Protein 7EU9 (pdb70)

Foldseek 3Di:
DWDKDKDWFWWADDDDPVVVQVVVLVLLLLQVVLLLVVLLLLLLDACVLCPPHPCPPPQDPLLQNLLSFKFKFPPDDFDFDDLVCSQVVSCVRHVDGRDLLSVLLSLFADDPNGMGMGGNVSNVCVCVVLVNDSVLSVLSSLVVQQCDTQRRDALLSNVCLCPPPDDFQLLLLLQLLVQLLVLCVVPVDDWWLVVSLVSSCVSQVHDALQSSCVRHPVDDDDPVSSVSRVCVVVPNCGPPTDNSVVSNVVSVVCNVNSVDRSDRDCVSVQVVSCVSSNHDDSFSSSLSNQSVCLSNCSNVLSVLSVVLVVLVVVQPVVLQVLLVLLVCLLVDPLDDDPVSDDDFFACLQCLHLCVVVLVVVLVVLVVVLVVCVVPVNDPPCVVSVVVNVVVNLVSLVVVQVVSVVWWPRHDSSSSVSVVVCCVPAPSVSNNSSSNNRVSVVVSSNRHRDGRDGGQRKAKEFDDSHFHKFKQALVNLQVVCVVVVHDSDDFKIKMWTWGDSPVPDIDIDIGIIGDLQCCQFAGVALPDPPAAAAFPQGTQDVLRPQPLQDDDDPVLVVCLVVDPPVCNVVSVSCNSVVCSVVSNRYHGDDDRFWMWMWRDDPNGIIIMTMGMDMEDADLQAQKEKFWEFDQFDFIKIWIKGWQDDDDQWFQFVNIIIHTDAMDTQFDWDDDPNDTDGLAHDQAAFCLVVVVVLVVLVVVVVVLQWDFPCPVHDTDTGGVVVLVVQNDRRHHLLSNLVSLVSLLRSCVRVLQCLVVCVVVLCCQAPNPCSHLLNDAGLYNSNLVLVSNLVSVVSSLCSNPDDPVPDDADLVNSCVVPVVVVSNVSSVVSSVVSLVVVLVSSLSSSSSVQVVVCVVGNAYEYEYADDDDQADNRRDVVSNVSPNRCSVSSLVVNCSFPYRYHYDYFHLPLLLFFQPSVDPSPHHHGAFAKAKDALVPDDPVQLVQLLVLCDPDDDPPVCSVRLVVQVLLCLQLVHDSVLSPPDDSNSNSVNSVSCVVVVHRIGIGGDHVHFDFHPDDQAVPWDWDQRNNDIGTRHDSNSSSSSSSSVRPVVVSPD

Nearest PDB structures (foldseek):
  7eu9-assembly1_A  TM=1.001E+00  e=0.000E+00  Lachnospiraceae bacterium ND2006
  7d3j-assembly1_A  TM=9.964E-01  e=0.000E+00  Lachnospiraceae bacterium ND2006
  7d2l-assembly1_A  TM=9.978E-01  e=0.000E+00  Lachnospiraceae bacterium ND2006
  6w5c-assembly1_A  TM=9.594E-01  e=0.000E+00  Lachnospiraceae bacterium ND2006
  6w64-assembly1_A  TM=9.420E-01  e=4.349E-104  Lachnospiraceae bacterium ND2006

Secondary structure (DSSP, 8-state):
-EEEEEEEEEE-----S---HHHH------HHHHHHHHHHHHTT--HHHHTT----TT--HHHHHHHHH-B--TTSSSPEE-GGGHHHHHHHHHSS---HHHHHHHT-B--TTT--EE--HHHHHHHHHHT--S---HHHH--TTSSSSSS---HHHHHH----SPPPPHHHHHHHHHHHHHHHHTTTT--BHHHHHHHHHHHHT-SSHHHHHHHH--SSSPPHHHHHHHHHHHTSSTT-B--HHHHHHHHHHHGGGGSS-------HHHHHHHHHH-S--HHHHH--HHHHHHHH--HHHHHHHHHHHHHHHTS-GGGHHHHHHHHGGGGSSSS--GGG------GGGTTTTTHHHHHHHHHHHHHHHHHIIIII-SS--HHHHHHHHHHHHHHHHHHHHHHTTSSPPP-HHHHHHHHHTTTTS-HHHHHHHHHHHHHHHHHHHPBPPP-------EEEESSSSEEEEEPPHHHHHHHHHHTT--S--S-EEEEEEEE-S---EEEEEEEE--HHHIIIIIS---SSSPPPPPSSSS--STTS----PPPPHHHHHHHHHS-TTTHHHHHH--HHHHHHTT-SPP----S-EEEEEEEETTEEEEEEEEEEEEE-----SEEEEEE--SSS--EEEEEEES--STT-EEETTEEEEEEEEEE---EEEETTEEEETTT----BGGGGHHHHHHHHHHHHTT-EE---SSS----EE--HHHHH--TTSBHHHH--HHHHHHHHHHHSGGGGGGGHHHHHIIIIISTTSTTTS--SSHHHH--HHHHHHHHHHHHHHT---------HHHHHHH----HHHHHHHHHHHHHHHHHHHHHHHHHHHHHHHHHHHHS-EEEEEE-------TTS-HHHHHH----HHHHHHHHH---TTEEEEEE--TTTTTB-TTTTTSSS--B---EEEE-GGG--HHHHHHHHHTT-----S-TTHHHHHHH--HHHHTT--HHHHSSS-HHHHHH--HHHHHTT-S-EEEE-TT--EEESS--STT-EEEEETTEEEEEE-HHHHHHHHHHHTTGGGGG-

B-factor: mean 61.07, std 25.15, range [27.49, 200.0]

Radius of gyration: 36.37 Å; Cα contacts (8 Å, |Δi|>4): 1572; chains: 1; bounding box: 76×102×96 Å

Solvent-accessible surface area: 55911 Å² total

Sequence (1052 aa):
NASETRKAYTTKIPRSHDRKLLGNFDYLDGTPIFFELWNQFGGGIDRDIISGTANKDKISDDLLLAVNWFKVPINSKPQGVSPSNLANLFQQYSGSEPDIQAQEYFASNFDTEKHQWKDRVEYERLLAELQLSRSDHHDLKLYKEKCIGLSLSTAHYITSVFGTGAKNNRQTKHQFYSKVIQLLEESTQINSVEQLASIILKAGDCDSYRKLRIRCSRKGATPSILKIVQDYELGTNHDDEVNVPSLIANLKEKLGRFEYECEWKCEKIKAFLASKVGPYYLGSYSALENALSPIKGTTKNCKFVLKQIDAKNDIKYENEPFGKIVEGFFDSPYFESDTNVKWVLHPHHIGESNIKTLWEDLNAIHSKYEEDIASLSEDKKEKRIKVYQGDVCQTINTYCEEVGKEAKTPLVQLLRYLYSRKDDIAVDKIIDGITFLSKKHKVEKQKINPVIQKYPSFNFGNNSKLLGKIISPKDKLKHNLKCNRNQVDNYIWIEIKVLNTKTRWEKHHYALSSTRFLEEVYYPATSENPPDALAARFRTKTNGYEGKPALSAEQIEQIRSAPVGLRKVKKRQRLEAARQQNLLPRYTWGKDFNINICKRGNNFEVTLATKVKKKKEKNYKVVLGYAANIVRKNTYAAIEAHANGDGVIDYNDLPVKPIESGFVTVESQVRDKSYDQLSYNGVKLLYCKPHVESRRSFLEKYRNGTKDNRGNNIQIDFKDFEAIADDETSLYYFNKYCKLLQSSIRNHSSQAKEYREEIFELLRDGKLSVLKLSSLSNLSFVFKVAKSLIGTYFGHLLKKPKAPPITDEDKQKADPEFALRLALEEKRLNKVKSKKEVIANKIVAKALELRDKYGPVLIKGENISDTTKKGKKSSTNSFLDWLARGVANKVKEVHQGLEFVEVNPNFTSHQDPFVHKNPENTFRARYSRCTPSELTEKNRKEILSFLSDKPSKRPTNAYYNEGAAFLATYGLKKNDVLGVSLEKFKQIANILHQRSEDQLLFPSRGGFYLATYKLDADATSVNWNGKQFWVCNADLVAAYNVGLVDIQKDFK

Structure (mmCIF, N/CA/C/O backbone):
data_7EU9
#
_entry.id   7EU9
#
_cell.length_a   127.064
_cell.length_b   141.577
_cell.length_c   208.517
_cell.angle_alpha   90.000
_cell.angle_beta   90.000
_cell.angle_gamma   90.000
#
_symmetry.space_group_name_H-M   'C 2 2 21'
#
loop_
_entity.id
_entity.type
_entity.pdbx_description
1 polymer 'Cas12i1 D647A mutant'
2 polymer 'RNA (43-MER)'
3 polymer 'DNA (31-MER)'
4 polymer 'DNA (24-MER)'
5 non-polymer 'CITRIC ACID'
6 water water
#
loop_
_atom_site.group_PDB
_atom_site.id
_atom_site.type_symbol
_atom_site.label_atom_id
_atom_site.label_alt_id
_atom_site.label_comp_id
_atom_site.label_asym_id
_atom_site.label_entity_id
_atom_site.label_seq_id
_atom_site.pdbx_PDB_ins_code
_atom_site.Cartn_x
_atom_site.Cartn_y
_atom_site.Cartn_z
_atom_site.occupancy
_atom_site.B_iso_or_equiv
_atom_site.auth_seq_id
_atom_site.auth_comp_id
_atom_site.auth_asym_id
_atom_site.auth_atom_id
_atom_site.pdbx_PDB_model_num
ATOM 1 N N . ASN A 1 7 ? 29.835 73.097 85.067 1.00 122.94 7 ASN A N 1
ATOM 2 C CA . ASN A 1 7 ? 28.520 73.353 84.393 1.00 126.86 7 ASN A CA 1
ATOM 3 C C . ASN A 1 7 ? 28.622 72.973 82.902 1.00 131.96 7 ASN A C 1
ATOM 4 O O . ASN A 1 7 ? 28.011 71.980 82.464 1.00 131.06 7 ASN A O 1
ATOM 9 N N . ALA A 1 8 ? 29.389 73.766 82.134 1.00 122.38 8 ALA A N 1
ATOM 10 C CA . ALA A 1 8 ? 29.619 73.532 80.697 1.00 105.63 8 ALA A CA 1
ATOM 11 C C . ALA A 1 8 ? 30.504 72.289 80.520 1.00 96.77 8 ALA A C 1
ATOM 12 O O . ALA A 1 8 ? 31.344 71.974 81.380 1.00 86.98 8 ALA A O 1
ATOM 14 N N . SER A 1 9 ? 30.281 71.575 79.410 1.00 79.04 9 SER A N 1
ATOM 15 C CA . SER A 1 9 ? 31.018 70.349 79.055 1.00 76.36 9 SER A CA 1
ATOM 16 C C . SER A 1 9 ? 31.509 70.487 77.605 1.00 75.39 9 SER A C 1
ATOM 17 O O . SER A 1 9 ? 30.799 71.098 76.761 1.00 63.99 9 SER A O 1
ATOM 20 N N . GLU A 1 10 ? 32.714 69.952 77.332 1.00 58.88 10 GLU A N 1
ATOM 21 C CA . GLU A 1 10 ? 33.321 69.987 76.006 1.00 59.30 10 GLU A CA 1
ATOM 22 C C . GLU A 1 10 ? 34.069 68.676 75.712 1.00 57.72 10 GLU A C 1
ATOM 23 O O . GLU A 1 10 ? 34.825 68.179 76.549 1.00 53.78 10 GLU A O 1
ATOM 29 N N . THR A 1 11 ? 33.852 68.124 74.511 1.00 52.20 11 THR A N 1
ATOM 30 C CA . THR A 1 11 ? 34.761 67.148 73.915 1.00 53.39 11 THR A CA 1
ATOM 31 C C . THR A 1 11 ? 34.935 67.511 72.447 1.00 47.37 11 THR A C 1
ATOM 32 O O . THR A 1 11 ? 34.393 68.492 71.998 1.00 42.85 11 THR A O 1
ATOM 36 N N . ARG A 1 12 ? 35.629 66.639 71.716 1.00 44.41 12 ARG A N 1
ATOM 37 C CA . ARG A 1 12 ? 35.758 66.757 70.319 1.00 43.73 12 ARG A CA 1
ATOM 38 C C . ARG A 1 12 ? 35.336 65.425 69.710 1.00 43.21 12 ARG A C 1
ATOM 39 O O . ARG A 1 12 ? 35.419 64.395 70.365 1.00 39.73 12 ARG A O 1
ATOM 47 N N . LYS A 1 13 ? 34.824 65.507 68.480 1.00 40.42 13 LYS A N 1
ATOM 48 C CA . LYS A 1 13 ? 34.649 64.382 67.645 1.00 41.98 13 LYS A CA 1
ATOM 49 C C . LYS A 1 13 ? 35.554 64.605 66.442 1.00 40.45 13 LYS A C 1
ATOM 50 O O . LYS A 1 13 ? 35.466 65.627 65.837 1.00 38.55 13 LYS A O 1
ATOM 56 N N . ALA A 1 14 ? 36.416 63.629 66.149 1.00 39.30 14 ALA A N 1
ATOM 57 C CA . ALA A 1 14 ? 37.306 63.684 65.000 1.00 42.11 14 ALA A CA 1
ATOM 58 C C . ALA A 1 14 ? 36.801 62.752 63.895 1.00 40.80 14 ALA A C 1
ATOM 59 O O . ALA A 1 14 ? 36.216 61.717 64.183 1.00 39.77 14 ALA A O 1
ATOM 61 N N . TYR A 1 15 ? 37.145 63.107 62.653 1.00 41.57 15 TYR A N 1
ATOM 62 C CA . TYR A 1 15 ? 36.969 62.310 61.466 1.00 35.33 15 TYR A CA 1
ATOM 63 C C . TYR A 1 15 ? 38.345 62.144 60.806 1.00 37.43 15 TYR A C 1
ATOM 64 O O . TYR A 1 15 ? 39.013 63.135 60.512 1.00 37.28 15 TYR A O 1
ATOM 73 N N . THR A 1 16 ? 38.797 60.895 60.635 1.00 37.57 16 THR A N 1
ATOM 74 C CA . THR A 1 16 ? 39.962 60.628 59.857 1.00 37.43 16 THR A CA 1
ATOM 75 C C . THR A 1 16 ? 39.562 60.776 58.383 1.00 43.52 16 THR A C 1
ATOM 76 O O . THR A 1 16 ? 38.382 60.752 58.032 1.00 49.25 16 THR A O 1
ATOM 80 N N . THR A 1 17 ? 40.561 61.038 57.545 1.00 41.26 17 THR A N 1
ATOM 81 C CA . THR A 1 17 ? 40.390 61.168 56.151 1.00 41.83 17 THR A CA 1
ATOM 82 C C . THR A 1 17 ? 41.641 60.639 55.453 1.00 45.86 17 THR A C 1
ATOM 83 O O . THR A 1 17 ? 42.719 60.498 56.082 1.00 41.08 17 THR A O 1
ATOM 87 N N . LYS A 1 18 ? 41.472 60.424 54.142 1.00 41.53 18 LYS A N 1
ATOM 88 C CA . LYS A 1 18 ? 42.510 60.095 53.215 1.00 43.27 18 LYS A CA 1
ATOM 89 C C . LYS A 1 18 ? 42.789 61.327 52.372 1.00 39.81 18 LYS A C 1
ATOM 90 O O . LYS A 1 18 ? 41.880 61.930 51.830 1.00 40.55 18 LYS A O 1
ATOM 104 N N . ILE A 1 20 ? 43.834 62.912 49.022 1.00 41.51 20 ILE A N 1
ATOM 105 C CA . ILE A 1 20 ? 43.737 62.576 47.640 1.00 41.56 20 ILE A CA 1
ATOM 106 C C . ILE A 1 20 ? 44.667 63.554 46.956 1.00 38.24 20 ILE A C 1
ATOM 107 O O . ILE A 1 20 ? 44.297 64.639 46.640 1.00 37.55 20 ILE A O 1
ATOM 112 N N . PRO A 1 21 ? 45.887 63.149 46.691 1.00 38.55 21 PRO A N 1
ATOM 113 C CA . PRO A 1 21 ? 46.828 64.099 46.127 1.00 40.93 21 PRO A CA 1
ATOM 114 C C . PRO A 1 21 ? 46.516 64.735 44.804 1.00 42.99 21 PRO A C 1
ATOM 115 O O . PRO A 1 21 ? 45.810 64.245 43.961 1.00 45.77 21 PRO A O 1
ATOM 119 N N . ARG A 1 22 ? 47.113 65.898 44.653 1.00 47.43 22 ARG A N 1
ATOM 120 C CA . ARG A 1 22 ? 47.081 66.689 43.447 1.00 45.48 22 ARG A CA 1
ATOM 121 C C . ARG A 1 22 ? 48.388 66.434 42.731 1.00 41.57 22 ARG A C 1
ATOM 122 O O . ARG A 1 22 ? 48.991 65.406 42.892 1.00 47.98 22 ARG A O 1
ATOM 130 N N . SER A 1 23 ? 48.864 67.369 41.949 1.00 46.81 23 SER A N 1
ATOM 131 C CA . SER A 1 23 ? 50.110 67.122 41.246 1.00 49.32 23 SER A CA 1
ATOM 132 C C . SER A 1 23 ? 51.315 66.998 42.142 1.00 50.74 23 SER A C 1
ATOM 133 O O . SER A 1 23 ? 51.371 67.566 43.208 1.00 57.29 23 SER A O 1
ATOM 136 N N . HIS A 1 24 ? 52.263 66.203 41.687 1.00 50.33 24 HIS A N 1
ATOM 137 C CA . HIS A 1 24 ? 53.537 66.005 42.365 1.00 53.24 24 HIS A CA 1
ATOM 138 C C . HIS A 1 24 ? 54.061 67.335 42.901 1.00 43.96 24 HIS A C 1
ATOM 139 O O . HIS A 1 24 ? 54.478 67.389 44.008 1.00 46.82 24 HIS A O 1
ATOM 146 N N . ASP A 1 25 ? 54.048 68.384 42.088 1.00 43.13 25 ASP A N 1
ATOM 147 C CA . ASP A 1 25 ? 54.695 69.641 42.463 1.00 49.32 25 ASP A CA 1
ATOM 148 C C . ASP A 1 25 ? 53.880 70.358 43.567 1.00 50.29 25 ASP A C 1
ATOM 149 O O . ASP A 1 25 ? 54.470 70.949 44.482 1.00 45.87 25 ASP A O 1
ATOM 154 N N . ARG A 1 26 ? 52.538 70.275 43.540 1.00 47.56 26 ARG A N 1
ATOM 155 C CA . ARG A 1 26 ? 51.745 70.916 44.607 1.00 47.60 26 ARG A CA 1
ATOM 156 C C . ARG A 1 26 ? 51.866 70.137 45.917 1.00 45.05 26 ARG A C 1
ATOM 157 O O . ARG A 1 26 ? 51.930 70.748 46.960 1.00 46.32 26 ARG A O 1
ATOM 173 N N . LYS A 1 28 ? 54.433 68.430 46.782 1.00 44.05 28 LYS A N 1
ATOM 174 C CA . LYS A 1 28 ? 55.807 68.676 47.168 1.00 40.38 28 LYS A CA 1
ATOM 175 C C . LYS A 1 28 ? 55.873 69.965 47.989 1.00 40.80 28 LYS A C 1
ATOM 176 O O . LYS A 1 28 ? 56.475 69.989 49.044 1.00 44.53 28 LYS A O 1
ATOM 182 N N . LEU A 1 29 ? 55.204 71.025 47.522 1.00 45.87 29 LEU A N 1
ATOM 183 C CA . LEU A 1 29 ? 55.147 72.308 48.254 1.00 43.85 29 LEU A CA 1
ATOM 184 C C . LEU A 1 29 ? 54.587 72.086 49.684 1.00 43.91 29 LEU A C 1
ATOM 185 O O . LEU A 1 29 ? 55.227 72.452 50.647 1.00 39.04 29 LEU A O 1
ATOM 190 N N . LEU A 1 30 ? 53.429 71.419 49.835 1.00 38.87 30 LEU A N 1
ATOM 191 C CA . LEU A 1 30 ? 52.873 71.163 51.201 1.00 37.83 30 LEU A CA 1
ATOM 192 C C . LEU A 1 30 ? 53.850 70.291 51.982 1.00 37.35 30 LEU A C 1
ATOM 193 O O . LEU A 1 30 ? 54.077 70.525 53.127 1.00 40.98 30 LEU A O 1
ATOM 198 N N . GLY A 1 31 ? 54.402 69.261 51.340 1.00 37.00 31 GLY A N 1
ATOM 199 C CA . GLY A 1 31 ? 55.433 68.436 51.932 1.00 33.61 31 GLY A CA 1
ATOM 200 C C . GLY A 1 31 ? 56.555 69.263 52.547 1.00 38.38 31 GLY A C 1
ATOM 201 O O . GLY A 1 31 ? 56.945 69.073 53.744 1.00 39.55 31 GLY A O 1
ATOM 202 N N . ASN A 1 32 ? 57.073 70.199 51.747 1.00 38.28 32 ASN A N 1
ATOM 203 C CA . ASN A 1 32 ? 58.163 71.069 52.146 1.00 38.33 32 ASN A CA 1
ATOM 204 C C . ASN A 1 32 ? 57.726 71.922 53.349 1.00 40.08 32 ASN A C 1
ATOM 205 O O . ASN A 1 32 ? 58.535 72.200 54.235 1.00 40.77 32 ASN A O 1
ATOM 210 N N . PHE A 1 33 ? 56.474 72.390 53.364 1.00 34.88 33 PHE A N 1
ATOM 211 C CA . PHE A 1 33 ? 56.062 73.247 54.457 1.00 36.88 33 PHE A CA 1
ATOM 212 C C . PHE A 1 33 ? 56.011 72.415 55.728 1.00 36.51 33 PHE A C 1
ATOM 213 O O . PHE A 1 33 ? 56.487 72.857 56.762 1.00 37.26 33 PHE A O 1
ATOM 229 N N . ASP A 1 35 ? 57.641 69.755 56.446 1.00 39.09 35 ASP A N 1
ATOM 230 C CA . ASP A 1 35 ? 59.002 69.419 56.849 1.00 39.01 35 ASP A CA 1
ATOM 231 C C . ASP A 1 35 ? 59.698 70.633 57.477 1.00 38.87 35 ASP A C 1
ATOM 232 O O . ASP A 1 35 ? 60.533 70.477 58.353 1.00 42.57 35 ASP A O 1
ATOM 237 N N . TYR A 1 36 ? 59.432 71.830 56.968 1.00 33.87 36 TYR A N 1
ATOM 238 C CA . TYR A 1 36 ? 59.917 73.045 57.602 1.00 35.07 36 TYR A CA 1
ATOM 239 C C . TYR A 1 36 ? 59.429 73.118 59.074 1.00 38.98 36 TYR A C 1
ATOM 240 O O . TYR A 1 36 ? 60.210 73.378 59.993 1.00 37.45 36 TYR A O 1
ATOM 249 N N . LEU A 1 37 ? 58.131 72.890 59.326 1.00 38.15 37 LEU A N 1
ATOM 250 C CA . LEU A 1 37 ? 57.599 73.043 60.683 1.00 38.53 37 LEU A CA 1
ATOM 251 C C . LEU A 1 37 ? 58.168 71.958 61.593 1.00 41.54 37 LEU A C 1
ATOM 252 O O . LEU A 1 37 ? 58.501 72.212 62.763 1.00 40.61 37 LEU A O 1
ATOM 265 N N . ASP A 1 39 ? 61.046 70.349 61.219 1.00 35.88 39 ASP A N 1
ATOM 266 C CA . ASP A 1 39 ? 62.472 70.549 61.416 1.00 41.14 39 ASP A CA 1
ATOM 267 C C . ASP A 1 39 ? 62.701 71.708 62.381 1.00 36.97 39 ASP A C 1
ATOM 268 O O . ASP A 1 39 ? 63.675 71.694 63.093 1.00 37.98 39 ASP A O 1
ATOM 273 N N . GLY A 1 40 ? 61.792 72.684 62.420 1.00 31.51 40 GLY A N 1
ATOM 274 C CA . GLY A 1 40 ? 61.995 73.841 63.334 1.00 35.18 40 GLY A CA 1
ATOM 275 C C . GLY A 1 40 ? 61.668 73.559 64.798 1.00 36.41 40 GLY A C 1
ATOM 276 O O . GLY A 1 40 ? 62.279 74.139 65.685 1.00 41.43 40 GLY A O 1
ATOM 277 N N . THR A 1 41 ? 60.717 72.647 65.053 1.00 37.56 41 THR A N 1
ATOM 278 C CA . THR A 1 41 ? 60.181 72.350 66.374 1.00 36.99 41 THR A CA 1
ATOM 279 C C . THR A 1 41 ? 61.264 72.049 67.422 1.00 36.70 41 THR A C 1
ATOM 280 O O . THR A 1 41 ? 61.172 72.527 68.543 1.00 36.65 41 THR A O 1
ATOM 284 N N . PRO A 1 42 ? 62.278 71.188 67.168 1.00 39.16 42 PRO A N 1
ATOM 285 C CA . PRO A 1 42 ? 63.349 70.927 68.148 1.00 34.18 42 PRO A CA 1
ATOM 286 C C . PRO A 1 42 ? 64.188 72.128 68.595 1.00 37.09 42 PRO A C 1
ATOM 287 O O . PRO A 1 42 ? 64.768 72.068 69.670 1.00 43.84 42 PRO A O 1
ATOM 291 N N . ILE A 1 43 ? 64.259 73.179 67.762 1.00 38.71 43 ILE A N 1
ATOM 292 C CA . ILE A 1 43 ? 64.890 74.445 68.124 1.00 38.66 43 ILE A CA 1
ATOM 293 C C . ILE A 1 43 ? 64.083 75.119 69.238 1.00 39.93 43 ILE A C 1
ATOM 294 O O . ILE A 1 43 ? 64.653 75.645 70.154 1.00 39.60 43 ILE A O 1
ATOM 299 N N . PHE A 1 44 ? 62.750 75.114 69.145 1.00 40.04 44 PHE A N 1
ATOM 300 C CA . PHE A 1 44 ? 61.965 75.693 70.216 1.00 38.50 44 PHE A CA 1
ATOM 301 C C . PHE A 1 44 ? 62.067 74.826 71.489 1.00 38.34 44 PHE A C 1
ATOM 302 O O . PHE A 1 44 ? 62.160 75.332 72.600 1.00 36.60 44 PHE A O 1
ATOM 310 N N . PHE A 1 45 ? 62.086 73.510 71.326 1.00 34.41 45 PHE A N 1
ATOM 311 C CA . PHE A 1 45 ? 62.239 72.627 72.466 1.00 35.21 45 PHE A CA 1
ATOM 312 C C . PHE A 1 45 ? 63.560 72.946 73.206 1.00 41.72 45 PHE A C 1
ATOM 313 O O . PHE A 1 45 ? 63.561 73.206 74.416 1.00 41.76 45 PHE A O 1
ATOM 321 N N . GLU A 1 46 ? 64.690 72.911 72.487 1.00 39.37 46 GLU A N 1
ATOM 322 C CA . GLU A 1 46 ? 66.019 73.175 73.088 1.00 38.51 46 GLU A CA 1
ATOM 323 C C . GLU A 1 46 ? 66.008 74.547 73.771 1.00 36.68 46 GLU A C 1
ATOM 324 O O . GLU A 1 46 ? 66.515 74.667 74.875 1.00 33.89 46 GLU A O 1
ATOM 330 N N . LEU A 1 47 ? 65.423 75.563 73.109 1.00 33.88 47 LEU A N 1
ATOM 331 C CA . LEU A 1 47 ? 65.425 76.928 73.616 1.00 33.04 47 LEU A CA 1
ATOM 332 C C . LEU A 1 47 ? 64.614 77.029 74.918 1.00 36.84 47 LEU A C 1
ATOM 333 O O . LEU A 1 47 ? 65.100 77.599 75.894 1.00 38.46 47 LEU A O 1
ATOM 338 N N . TRP A 1 48 ? 63.385 76.491 74.964 1.00 37.07 48 TRP A N 1
ATOM 339 C CA . TRP A 1 48 ? 62.613 76.597 76.223 1.00 37.78 48 TRP A CA 1
ATOM 340 C C . TRP A 1 48 ? 63.268 75.822 77.374 1.00 33.20 48 TRP A C 1
ATOM 341 O O . TRP A 1 48 ? 63.068 76.132 78.510 1.00 34.59 48 TRP A O 1
ATOM 352 N N . ASN A 1 49 ? 64.031 74.783 77.064 1.00 34.72 49 ASN A N 1
ATOM 353 C CA . ASN A 1 49 ? 64.702 74.034 78.098 1.00 35.44 49 ASN A CA 1
ATOM 354 C C . ASN A 1 49 ? 65.844 74.897 78.654 1.00 37.94 49 ASN A C 1
ATOM 355 O O . ASN A 1 49 ? 66.142 74.832 79.839 1.00 33.31 49 ASN A O 1
ATOM 360 N N . GLN A 1 50 ? 66.441 75.744 77.800 1.00 40.05 50 GLN A N 1
ATOM 361 C CA . GLN A 1 50 ? 67.460 76.676 78.242 1.00 40.47 50 GLN A CA 1
ATOM 362 C C . GLN A 1 50 ? 66.811 77.721 79.153 1.00 40.01 50 GLN A C 1
ATOM 363 O O . GLN A 1 50 ? 67.310 77.987 80.248 1.00 34.83 50 GLN A O 1
ATOM 369 N N . PHE A 1 51 ? 65.675 78.266 78.724 1.00 36.77 51 PHE A N 1
ATOM 370 C CA . PHE A 1 51 ? 64.968 79.282 79.538 1.00 37.40 51 PHE A CA 1
ATOM 371 C C . PHE A 1 51 ? 64.644 78.753 80.943 1.00 37.36 51 PHE A C 1
ATOM 372 O O . PHE A 1 51 ? 64.936 79.394 81.942 1.00 41.69 51 PHE A O 1
ATOM 380 N N . GLY A 1 52 ? 64.057 77.560 81.026 1.00 39.80 52 GLY A N 1
ATOM 381 C CA . GLY A 1 52 ? 63.740 76.996 82.296 1.00 34.85 52 GLY A CA 1
ATOM 382 C C . GLY A 1 52 ? 64.948 77.026 83.222 1.00 38.97 52 GLY A C 1
ATOM 383 O O . GLY A 1 52 ? 64.832 77.280 84.425 1.00 40.07 52 GLY A O 1
ATOM 384 N N . GLY A 1 53 ? 66.124 76.709 82.683 1.00 35.00 53 GLY A N 1
ATOM 385 C CA . GLY A 1 53 ? 67.327 76.557 83.508 1.00 37.96 53 GLY A CA 1
ATOM 386 C C . GLY A 1 53 ? 67.798 77.878 84.117 1.00 38.25 53 GLY A C 1
ATOM 387 O O . GLY A 1 53 ? 68.717 77.886 84.965 1.00 39.07 53 GLY A O 1
ATOM 388 N N . GLY A 1 54 ? 67.189 78.992 83.687 1.00 35.88 54 GLY A N 1
ATOM 389 C CA . GLY A 1 54 ? 67.489 80.324 84.204 1.00 41.22 54 GLY A CA 1
ATOM 390 C C . GLY A 1 54 ? 66.587 80.740 85.370 1.00 40.13 54 GLY A C 1
ATOM 391 O O . GLY A 1 54 ? 66.888 81.677 86.073 1.00 53.90 54 GLY A O 1
ATOM 392 N N . ILE A 1 55 ? 65.464 80.054 85.558 1.00 41.14 55 ILE A N 1
ATOM 393 C CA . ILE A 1 55 ? 64.476 80.379 86.589 1.00 44.34 55 ILE A CA 1
ATOM 394 C C . ILE A 1 55 ? 65.182 80.344 87.947 1.00 44.93 55 ILE A C 1
ATOM 395 O O . ILE A 1 55 ? 66.128 79.573 88.125 1.00 40.86 55 ILE A O 1
ATOM 400 N N . ASP A 1 56 ? 64.746 81.204 88.886 1.00 47.55 56 ASP A N 1
ATOM 401 C CA . ASP A 1 56 ? 65.415 81.291 90.209 1.00 52.92 56 ASP A CA 1
ATOM 402 C C . ASP A 1 56 ? 64.448 81.861 91.248 1.00 48.62 56 ASP A C 1
ATOM 403 O O . ASP A 1 56 ? 63.332 82.311 90.912 1.00 51.01 56 ASP A O 1
ATOM 408 N N . ARG A 1 57 ? 64.911 81.816 92.507 1.00 56.01 57 ARG A N 1
ATOM 409 C CA . ARG A 1 57 ? 64.186 82.277 93.677 1.00 56.40 57 ARG A CA 1
ATOM 410 C C . ARG A 1 57 ? 63.645 83.664 93.390 1.00 55.93 57 ARG A C 1
ATOM 411 O O . ARG A 1 57 ? 62.476 83.897 93.593 1.00 54.76 57 ARG A O 1
ATOM 419 N N . ASP A 1 58 ? 64.508 84.553 92.886 1.00 59.05 58 ASP A N 1
ATOM 420 C CA . ASP A 1 58 ? 64.061 85.925 92.631 1.00 62.01 58 ASP A CA 1
ATOM 421 C C . ASP A 1 58 ? 62.854 85.888 91.674 1.00 62.04 58 ASP A C 1
ATOM 422 O O . ASP A 1 58 ? 61.838 86.508 91.951 1.00 61.48 58 ASP A O 1
ATOM 427 N N . ILE A 1 59 ? 62.952 85.150 90.558 1.00 63.82 59 ILE A N 1
ATOM 428 C CA . ILE A 1 59 ? 61.827 85.085 89.592 1.00 57.84 59 ILE A CA 1
ATOM 429 C C . ILE A 1 59 ? 60.572 84.489 90.233 1.00 51.24 59 ILE A C 1
ATOM 430 O O . ILE A 1 59 ? 59.519 84.995 89.976 1.00 57.29 59 ILE A O 1
ATOM 435 N N . ILE A 1 60 ? 60.679 83.413 91.017 1.00 52.48 60 ILE A N 1
ATOM 436 C CA . ILE A 1 60 ? 59.460 82.737 91.493 1.00 62.08 60 ILE A CA 1
ATOM 437 C C . ILE A 1 60 ? 59.035 83.245 92.879 1.00 73.80 60 ILE A C 1
ATOM 438 O O . ILE A 1 60 ? 58.156 82.639 93.487 1.00 72.17 60 ILE A O 1
ATOM 443 N N . SER A 1 61 ? 59.643 84.332 93.376 1.00 80.62 61 SER A N 1
ATOM 444 C CA . SER A 1 61 ? 59.346 84.849 94.728 1.00 86.84 61 SER A CA 1
ATOM 445 C C . SER A 1 61 ? 57.914 85.405 94.781 1.00 85.85 61 SER A C 1
ATOM 446 O O . SER A 1 61 ? 57.497 86.204 93.915 1.00 67.85 61 SER A O 1
ATOM 449 N N . GLY A 1 62 ? 57.170 84.951 95.798 1.00 88.44 62 GLY A N 1
ATOM 450 C CA . GLY A 1 62 ? 55.811 85.415 96.101 1.00 97.44 62 GLY A CA 1
ATOM 451 C C . GLY A 1 62 ? 54.796 85.006 95.047 1.00 102.00 62 GLY A C 1
ATOM 452 O O . GLY A 1 62 ? 53.748 85.629 94.930 1.00 114.00 62 GLY A O 1
ATOM 453 N N . THR A 1 63 ? 55.104 83.938 94.302 1.00 106.12 63 THR A N 1
ATOM 454 C CA . THR A 1 63 ? 54.261 83.429 93.219 1.00 102.64 63 THR A CA 1
ATOM 455 C C . THR A 1 63 ? 53.170 82.535 93.825 1.00 96.11 63 THR A C 1
ATOM 456 O O . THR A 1 63 ? 53.358 81.994 94.910 1.00 92.35 63 THR A O 1
ATOM 460 N N . ALA A 1 64 ? 52.046 82.390 93.107 1.00 103.75 64 ALA A N 1
ATOM 461 C CA . ALA A 1 64 ? 50.901 81.516 93.484 1.00 116.02 64 ALA A CA 1
ATOM 462 C C . ALA A 1 64 ? 51.395 80.227 94.166 1.00 124.37 64 ALA A C 1
ATOM 463 O O . ALA A 1 64 ? 51.030 79.947 95.313 1.00 121.45 64 ALA A O 1
ATOM 465 N N . ASN A 1 65 ? 52.238 79.466 93.452 1.00 130.79 65 ASN A N 1
ATOM 466 C CA . ASN A 1 65 ? 52.762 78.155 93.884 1.00 118.53 65 ASN A CA 1
ATOM 467 C C . ASN A 1 65 ? 51.595 77.296 94.377 1.00 112.12 65 ASN A C 1
ATOM 468 O O . ASN A 1 65 ? 51.390 77.121 95.583 1.00 104.03 65 ASN A O 1
ATOM 473 N N . LYS A 1 66 ? 50.837 76.778 93.406 1.00 118.07 66 LYS A N 1
ATOM 474 C CA . LYS A 1 66 ? 49.638 75.984 93.659 1.00 128.43 66 LYS A CA 1
ATOM 475 C C . LYS A 1 66 ? 50.040 74.515 93.882 1.00 124.11 66 LYS A C 1
ATOM 476 O O . LYS A 1 66 ? 51.216 74.131 93.673 1.00 87.61 66 LYS A O 1
ATOM 482 N N . ASP A 1 67 ? 49.063 73.731 94.373 1.00 111.97 67 ASP A N 1
ATOM 483 C CA . ASP A 1 67 ? 49.118 72.275 94.477 1.00 93.88 67 ASP A CA 1
ATOM 484 C C . ASP A 1 67 ? 50.266 71.839 95.401 1.00 85.56 67 ASP A C 1
ATOM 485 O O . ASP A 1 67 ? 50.786 70.726 95.247 1.00 78.05 67 ASP A O 1
ATOM 490 N N . LYS A 1 68 ? 50.655 72.701 96.356 1.00 71.98 68 LYS A N 1
ATOM 491 C CA . LYS A 1 68 ? 51.599 72.343 97.451 1.00 64.09 68 LYS A CA 1
ATOM 492 C C . LYS A 1 68 ? 53.015 72.033 96.927 1.00 50.93 68 LYS A C 1
ATOM 493 O O . LYS A 1 68 ? 53.797 71.388 97.626 1.00 46.02 68 LYS A O 1
ATOM 499 N N . ILE A 1 69 ? 53.348 72.480 95.708 1.00 49.78 69 ILE A N 1
ATOM 500 C CA . ILE A 1 69 ? 54.689 72.346 95.141 1.00 48.62 69 ILE A CA 1
ATOM 501 C C . ILE A 1 69 ? 55.590 73.402 95.793 1.00 42.56 69 ILE A C 1
ATOM 502 O O . ILE A 1 69 ? 55.345 74.535 95.696 1.00 43.68 69 ILE A O 1
ATOM 507 N N . SER A 1 70 ? 56.654 72.973 96.456 1.00 45.93 70 SER A N 1
ATOM 508 C CA . SER A 1 70 ? 57.578 73.888 97.099 1.00 47.39 70 SER A CA 1
ATOM 509 C C . SER A 1 70 ? 58.438 74.591 96.040 1.00 50.72 70 SER A C 1
ATOM 510 O O . SER A 1 70 ? 58.436 74.207 94.882 1.00 54.36 70 SER A O 1
ATOM 513 N N . ASP A 1 71 ? 59.188 75.610 96.472 1.00 48.93 71 ASP A N 1
ATOM 514 C CA . ASP A 1 71 ? 59.993 76.428 95.615 1.00 45.87 71 ASP A CA 1
ATOM 515 C C . ASP A 1 71 ? 61.206 75.612 95.169 1.00 45.60 71 ASP A C 1
ATOM 516 O O . ASP A 1 71 ? 61.612 75.695 94.011 1.00 50.81 71 ASP A O 1
ATOM 521 N N . ASP A 1 72 ? 61.754 74.800 96.077 1.00 41.18 72 ASP A N 1
ATOM 522 C CA . ASP A 1 72 ? 62.849 73.925 95.727 1.00 44.66 72 ASP A CA 1
ATOM 523 C C . ASP A 1 72 ? 62.435 72.997 94.573 1.00 43.13 72 ASP A C 1
ATOM 524 O O . ASP A 1 72 ? 63.242 72.758 93.645 1.00 38.28 72 ASP A O 1
ATOM 529 N N . LEU A 1 73 ? 61.214 72.449 94.639 1.00 41.63 73 LEU A N 1
ATOM 530 C CA . LEU A 1 73 ? 60.786 71.457 93.671 1.00 42.49 73 LEU A CA 1
ATOM 531 C C . LEU A 1 73 ? 60.662 72.163 92.324 1.00 40.91 73 LEU A C 1
ATOM 532 O O . LEU A 1 73 ? 61.184 71.694 91.341 1.00 46.86 73 LEU A O 1
ATOM 537 N N . LEU A 1 74 ? 60.031 73.333 92.331 1.00 38.91 74 LEU A N 1
ATOM 538 C CA . LEU A 1 74 ? 59.858 74.099 91.117 1.00 44.12 74 LEU A CA 1
ATOM 539 C C . LEU A 1 74 ? 61.219 74.424 90.493 1.00 44.27 74 LEU A C 1
ATOM 540 O O . LEU A 1 74 ? 61.408 74.324 89.273 1.00 50.42 74 LEU A O 1
ATOM 545 N N . LEU A 1 75 ? 62.175 74.836 91.315 1.00 43.54 75 LEU A N 1
ATOM 546 C CA . LEU A 1 75 ? 63.496 75.121 90.783 1.00 43.04 75 LEU A CA 1
ATOM 547 C C . LEU A 1 75 ? 64.118 73.829 90.264 1.00 40.26 75 LEU A C 1
ATOM 548 O O . LEU A 1 75 ? 64.761 73.800 89.208 1.00 35.57 75 LEU A O 1
ATOM 553 N N . ALA A 1 76 ? 63.961 72.758 91.039 1.00 39.39 76 ALA A N 1
ATOM 554 C CA . ALA A 1 76 ? 64.676 71.564 90.689 1.00 43.03 76 ALA A CA 1
ATOM 555 C C . ALA A 1 76 ? 64.171 71.090 89.329 1.00 44.06 76 ALA A C 1
ATOM 556 O O . ALA A 1 76 ? 65.002 70.746 88.478 1.00 49.91 76 ALA A O 1
ATOM 558 N N . VAL A 1 77 ? 62.840 71.146 89.106 1.00 41.66 77 VAL A N 1
ATOM 559 C CA . VAL A 1 77 ? 62.251 70.476 87.917 1.00 39.81 77 VAL A CA 1
ATOM 560 C C . VAL A 1 77 ? 62.713 71.217 86.672 1.00 36.98 77 VAL A C 1
ATOM 561 O O . VAL A 1 77 ? 62.713 70.626 85.608 1.00 41.56 77 VAL A O 1
ATOM 565 N N . ASN A 1 78 ? 63.089 72.492 86.836 1.00 38.00 78 ASN A N 1
ATOM 566 C CA . ASN A 1 78 ? 63.556 73.326 85.754 1.00 38.13 78 ASN A CA 1
ATOM 567 C C . ASN A 1 78 ? 65.082 73.274 8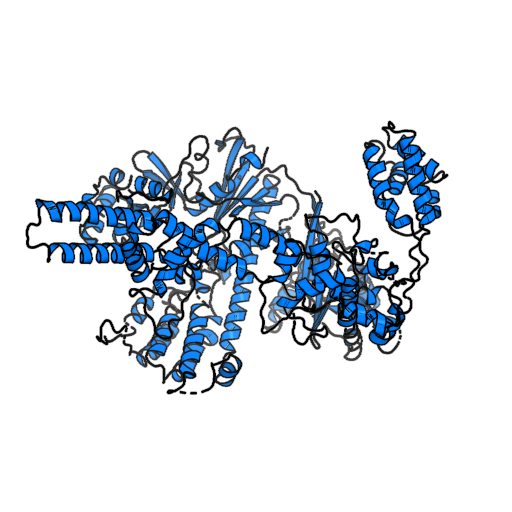5.606 1.00 40.39 78 ASN A C 1
ATOM 568 O O . ASN A 1 78 ? 65.560 73.520 84.533 1.00 39.46 78 ASN A O 1
ATOM 573 N N . TRP A 1 79 ? 65.825 72.939 86.666 1.00 38.27 79 TRP A N 1
ATOM 574 C CA . TRP A 1 79 ? 67.294 72.940 86.604 1.00 38.34 79 TRP A CA 1
ATOM 575 C C . TRP A 1 79 ? 67.875 71.603 86.144 1.00 37.71 79 TRP A C 1
ATOM 576 O O . TRP A 1 79 ? 69.023 71.571 85.643 1.00 37.99 79 TRP A O 1
ATOM 587 N N . PHE A 1 80 ? 67.105 70.531 86.362 1.00 36.13 80 PHE A N 1
ATOM 588 C CA . PHE A 1 80 ? 67.502 69.133 86.205 1.00 38.83 80 PHE A CA 1
ATOM 589 C C . PHE A 1 80 ? 66.328 68.294 85.670 1.00 37.92 80 PHE A C 1
ATOM 590 O O . PHE A 1 80 ? 65.241 68.367 86.223 1.00 36.49 80 PHE A O 1
ATOM 598 N N . LYS A 1 81 ? 66.564 67.507 84.611 1.00 37.12 81 LYS A N 1
ATOM 599 C CA . LYS A 1 81 ? 65.557 66.675 83.968 1.00 34.86 81 LYS A CA 1
ATOM 600 C C . LYS A 1 81 ? 66.226 65.375 83.524 1.00 39.77 81 LYS A C 1
ATOM 601 O O . LYS A 1 81 ? 67.427 65.385 83.219 1.00 35.14 81 LYS A O 1
ATOM 607 N N . VAL A 1 82 ? 65.455 64.279 83.495 1.00 36.02 82 VAL A N 1
ATOM 608 C CA . VAL A 1 82 ? 65.940 63.001 82.979 1.00 36.37 82 VAL A CA 1
ATOM 609 C C . VAL A 1 82 ? 65.593 62.941 81.497 1.00 35.99 82 VAL A C 1
ATOM 610 O O . VAL A 1 82 ? 64.420 62.999 81.140 1.00 39.13 82 VAL A O 1
ATOM 622 N N . PRO A 1 84 ? 67.063 61.513 77.257 1.00 40.63 84 PRO A N 1
ATOM 623 C CA . PRO A 1 84 ? 67.837 60.462 76.612 1.00 42.97 84 PRO A CA 1
ATOM 624 C C . PRO A 1 84 ? 69.332 60.797 76.740 1.00 42.01 84 PRO A C 1
ATOM 625 O O . PRO A 1 84 ? 69.711 62.001 76.720 1.00 36.69 84 PRO A O 1
ATOM 629 N N . ILE A 1 85 ? 70.150 59.741 76.856 1.00 45.12 85 ILE A N 1
ATOM 630 C CA . ILE A 1 85 ? 71.637 59.854 77.036 1.00 51.70 85 ILE A CA 1
ATOM 631 C C . ILE A 1 85 ? 72.266 60.648 75.882 1.00 50.42 85 ILE A C 1
ATOM 632 O O . ILE A 1 85 ? 73.100 61.506 76.132 1.00 56.51 85 ILE A O 1
ATOM 637 N N . ASN A 1 86 ? 71.841 60.369 74.643 1.00 58.69 86 ASN A N 1
ATOM 638 C CA . ASN A 1 86 ? 72.463 60.919 73.418 1.00 62.63 86 ASN A CA 1
ATOM 639 C C . ASN A 1 86 ? 71.921 62.316 73.093 1.00 60.07 86 ASN A C 1
ATOM 640 O O . ASN A 1 86 ? 72.361 62.909 72.125 1.00 71.14 86 ASN A O 1
ATOM 645 N N . SER A 1 87 ? 70.983 62.842 73.887 1.00 56.93 87 SER A N 1
ATOM 646 C CA . SER A 1 87 ? 70.438 64.194 73.672 1.00 54.39 87 SER A CA 1
ATOM 647 C C . SER A 1 87 ? 71.500 65.229 74.052 1.00 53.94 87 SER A C 1
ATOM 648 O O . SER A 1 87 ? 72.480 64.871 74.670 1.00 53.24 87 SER A O 1
ATOM 651 N N . LYS A 1 88 ? 71.272 66.505 73.716 1.00 53.05 88 LYS A N 1
ATOM 652 C CA . LYS A 1 88 ? 72.346 67.523 73.670 1.00 55.64 88 LYS A CA 1
ATOM 653 C C . LYS A 1 88 ? 72.814 67.964 75.056 1.00 51.91 88 LYS A C 1
ATOM 654 O O . LYS A 1 88 ? 74.004 68.195 75.262 1.00 50.41 88 LYS A O 1
ATOM 660 N N . PRO A 1 89 ? 71.922 68.178 76.044 1.00 48.87 89 PRO A N 1
ATOM 661 C CA . PRO A 1 89 ? 72.360 68.669 77.346 1.00 50.74 89 PRO A CA 1
ATOM 662 C C . PRO A 1 89 ? 73.390 67.724 77.982 1.00 49.40 89 PRO A C 1
ATOM 663 O O . PRO A 1 89 ? 73.478 66.547 77.612 1.00 52.55 89 PRO A O 1
ATOM 667 N N . GLN A 1 90 ? 74.188 68.255 78.911 1.00 54.49 90 GLN A N 1
ATOM 668 C CA . GLN A 1 90 ? 75.267 67.476 79.540 1.00 59.48 90 GLN A CA 1
ATOM 669 C C . GLN A 1 90 ? 74.679 66.579 80.633 1.00 50.81 90 GLN A C 1
ATOM 670 O O . GLN A 1 90 ? 73.793 66.976 81.395 1.00 51.54 90 GLN A O 1
ATOM 676 N N . GLY A 1 91 ? 75.210 65.364 80.692 1.00 51.31 91 GLY A N 1
ATOM 677 C CA . GLY A 1 91 ? 74.909 64.420 81.725 1.00 54.41 91 GLY A CA 1
ATOM 678 C C . GLY A 1 91 ? 75.451 64.879 83.061 1.00 53.83 91 GLY A C 1
ATOM 679 O O . GLY A 1 91 ? 76.507 65.511 83.136 1.00 56.79 91 GLY A O 1
ATOM 680 N N . VAL A 1 92 ? 74.700 64.549 84.113 1.00 54.26 92 VAL A N 1
ATOM 681 C CA . VAL A 1 92 ? 75.116 64.691 85.491 1.00 51.49 92 VAL A CA 1
ATOM 682 C C . VAL A 1 92 ? 74.801 63.368 86.208 1.00 51.29 92 VAL A C 1
ATOM 683 O O . VAL A 1 92 ? 73.807 62.678 85.877 1.00 46.27 92 VAL A O 1
ATOM 687 N N . SER A 1 93 ? 75.680 63.004 87.154 1.00 48.39 93 SER A N 1
ATOM 688 C CA . SER A 1 93 ? 75.520 61.850 88.016 1.00 46.55 93 SER A CA 1
ATOM 689 C C . SER A 1 93 ? 74.519 62.155 89.127 1.00 48.68 93 SER A C 1
ATOM 690 O O . SER A 1 93 ? 74.494 63.263 89.643 1.00 54.98 93 SER A O 1
ATOM 693 N N . PRO A 1 94 ? 73.632 61.196 89.496 1.00 48.16 94 PRO A N 1
ATOM 694 C CA . PRO A 1 94 ? 72.663 61.383 90.585 1.00 49.26 94 PRO A CA 1
ATOM 695 C C . PRO A 1 94 ? 73.206 61.861 91.942 1.00 49.23 94 PRO A C 1
ATOM 696 O O . PRO A 1 94 ? 72.534 62.633 92.632 1.00 46.28 94 PRO A O 1
ATOM 700 N N . SER A 1 95 ? 74.393 61.378 92.324 1.00 54.66 95 SER A N 1
ATOM 701 C CA . SER A 1 95 ? 75.027 61.735 93.611 1.00 56.73 95 SER A CA 1
ATOM 702 C C . SER A 1 95 ? 75.383 63.232 93.646 1.00 49.55 95 SER A C 1
ATOM 703 O O . SER A 1 95 ? 75.448 63.830 94.713 1.00 52.60 95 SER A O 1
ATOM 706 N N . ASN A 1 96 ? 75.504 63.846 92.470 1.00 47.22 96 ASN A N 1
ATOM 707 C CA . ASN A 1 96 ? 75.878 65.259 92.309 1.00 52.10 96 ASN A CA 1
ATOM 708 C C . ASN A 1 96 ? 74.700 66.249 92.377 1.00 47.27 96 ASN A C 1
ATOM 709 O O . ASN A 1 96 ? 74.932 67.455 92.426 1.00 42.50 96 ASN A O 1
ATOM 714 N N . LEU A 1 97 ? 73.445 65.780 92.345 1.00 46.55 97 LEU A N 1
ATOM 715 C CA . LEU A 1 97 ? 72.324 66.715 92.095 1.00 41.86 97 LEU A CA 1
ATOM 716 C C . LEU A 1 97 ? 72.133 67.698 93.245 1.00 41.19 97 LEU A C 1
ATOM 717 O O . LEU A 1 97 ? 71.851 68.897 93.029 1.00 46.84 97 LEU A O 1
ATOM 722 N N . ALA A 1 98 ? 72.159 67.168 94.466 1.00 43.11 98 ALA A N 1
ATOM 723 C CA . ALA A 1 98 ? 72.010 67.976 95.669 1.00 48.90 98 ALA A CA 1
ATOM 724 C C . ALA A 1 98 ? 73.108 69.067 95.719 1.00 44.83 98 ALA A C 1
ATOM 725 O O . ALA A 1 98 ? 72.808 70.223 95.987 1.00 47.87 98 ALA A O 1
ATOM 727 N N . ASN A 1 99 ? 74.356 68.700 95.402 1.00 47.04 99 ASN A N 1
ATOM 728 C CA . ASN A 1 99 ? 75.507 69.622 95.393 1.00 51.75 99 ASN A CA 1
ATOM 729 C C . ASN A 1 99 ? 75.291 70.745 94.378 1.00 50.78 99 ASN A C 1
ATOM 730 O O . ASN A 1 99 ? 75.474 71.915 94.703 1.00 49.66 99 ASN A O 1
ATOM 735 N N . LEU A 1 100 ? 74.909 70.390 93.145 1.00 47.04 100 LEU A N 1
ATOM 736 C CA . LEU A 1 100 ? 74.621 71.422 92.148 1.00 47.93 100 LEU A CA 1
ATOM 737 C C . LEU A 1 100 ? 73.443 72.293 92.593 1.00 42.36 100 LEU A C 1
ATOM 738 O O . LEU A 1 100 ? 73.495 73.521 92.469 1.00 46.84 100 LEU A O 1
ATOM 743 N N . PHE A 1 101 ? 72.409 71.693 93.189 1.00 44.50 101 PHE A N 1
ATOM 744 C CA . PHE A 1 101 ? 71.222 72.468 93.565 1.00 41.09 101 PHE A CA 1
ATOM 745 C C . PHE A 1 101 ? 71.607 73.554 94.562 1.00 44.19 101 PHE A C 1
ATOM 746 O O . PHE A 1 101 ? 71.150 74.698 94.460 1.00 50.26 101 PHE A O 1
ATOM 754 N N . GLN A 1 102 ? 72.424 73.171 95.544 1.00 51.61 102 GLN A N 1
ATOM 755 C CA . GLN A 1 102 ? 72.928 74.099 96.580 1.00 54.71 102 GLN A CA 1
ATOM 756 C C . GLN A 1 102 ? 73.786 75.201 95.931 1.00 48.73 102 GLN A C 1
ATOM 757 O O . GLN A 1 102 ? 73.584 76.390 96.189 1.00 44.24 102 GLN A O 1
ATOM 763 N N . GLN A 1 103 ? 74.707 74.810 95.050 1.00 44.12 103 GLN A N 1
ATOM 764 C CA . GLN A 1 103 ? 75.544 75.755 94.311 1.00 47.64 103 GLN A CA 1
ATOM 765 C C . GLN A 1 103 ? 74.719 76.769 93.492 1.00 54.07 103 GLN A C 1
ATOM 766 O O . GLN A 1 103 ? 75.175 77.878 93.251 1.00 63.10 103 GLN A O 1
ATOM 772 N N . TYR A 1 104 ? 73.514 76.403 93.040 1.00 58.05 104 TYR A N 1
ATOM 773 C CA . TYR A 1 104 ? 72.703 77.346 92.230 1.00 51.49 104 TYR A CA 1
ATOM 774 C C . TYR A 1 104 ? 71.704 78.072 93.131 1.00 51.27 104 TYR A C 1
ATOM 775 O O . TYR A 1 104 ? 71.367 79.205 92.881 1.00 52.15 104 TYR A O 1
ATOM 784 N N . SER A 1 105 ? 71.188 77.368 94.145 1.00 54.25 105 SER A N 1
ATOM 785 C CA . SER A 1 105 ? 70.133 77.889 95.012 1.00 58.60 105 SER A CA 1
ATOM 786 C C . SER A 1 105 ? 70.703 78.870 96.044 1.00 59.74 105 SER A C 1
ATOM 787 O O . SER A 1 105 ? 70.094 79.903 96.332 1.00 60.39 105 SER A O 1
ATOM 790 N N . GLY A 1 106 ? 71.847 78.485 96.617 1.00 58.59 106 GLY A N 1
ATOM 791 C CA . GLY A 1 106 ? 72.398 79.062 97.827 1.00 65.43 106 GLY A CA 1
ATOM 792 C C . GLY A 1 106 ? 72.068 78.229 99.064 1.00 63.29 106 GLY A C 1
ATOM 793 O O . GLY A 1 106 ? 72.539 78.543 100.147 1.00 71.86 106 GLY A O 1
ATOM 794 N N . SER A 1 107 ? 71.257 77.173 98.910 1.00 61.91 107 SER A N 1
ATOM 795 C CA . SER A 1 107 ? 70.675 76.404 100.046 1.00 58.82 107 SER A CA 1
ATOM 796 C C . SER A 1 107 ? 70.584 74.920 99.694 1.00 57.31 107 SER A C 1
ATOM 797 O O . SER A 1 107 ? 70.507 74.553 98.533 1.00 56.41 107 SER A O 1
ATOM 800 N N . GLU A 1 108 ? 70.587 74.079 100.730 1.00 66.75 108 GLU A N 1
ATOM 801 C CA . GLU A 1 108 ? 70.364 72.649 100.578 1.00 72.20 108 GLU A CA 1
ATOM 802 C C . GLU A 1 108 ? 68.926 72.436 100.109 1.00 64.46 108 GLU A C 1
ATOM 803 O O . GLU A 1 108 ? 68.035 73.204 100.468 1.00 64.44 108 GLU A O 1
ATOM 809 N N . PRO A 1 109 ? 68.668 71.417 99.258 1.00 56.12 109 PRO A N 1
ATOM 810 C CA . PRO A 1 109 ? 67.319 71.146 98.762 1.00 51.11 109 PRO A CA 1
ATOM 811 C C . PRO A 1 109 ? 66.420 70.526 99.836 1.00 48.60 109 PRO A C 1
ATOM 812 O O . PRO A 1 109 ? 66.857 69.589 100.506 1.00 46.05 109 PRO A O 1
ATOM 816 N N . ASP A 1 110 ? 65.189 71.038 99.949 1.00 44.24 110 ASP A N 1
ATOM 817 C CA . ASP A 1 110 ? 64.147 70.503 100.847 1.00 49.59 110 ASP A CA 1
ATOM 818 C C . ASP A 1 110 ? 63.803 69.072 100.406 1.00 49.04 110 ASP A C 1
ATOM 819 O O . ASP A 1 110 ? 64.384 68.553 99.457 1.00 46.07 110 ASP A O 1
ATOM 824 N N . ILE A 1 111 ? 62.850 68.464 101.117 1.00 53.91 111 ILE A N 1
ATOM 825 C CA . ILE A 1 111 ? 62.438 67.036 100.990 1.00 55.51 111 ILE A CA 1
ATOM 826 C C . ILE A 1 111 ? 61.857 66.750 99.593 1.00 48.65 111 ILE A C 1
ATOM 827 O O . ILE A 1 111 ? 62.018 65.655 99.086 1.00 49.14 111 ILE A O 1
ATOM 832 N N . GLN A 1 112 ? 61.104 67.705 99.034 1.00 43.46 112 GLN A N 1
ATOM 833 C CA . GLN A 1 112 ? 60.461 67.575 97.711 1.00 49.39 112 GLN A CA 1
ATOM 834 C C . GLN A 1 112 ? 61.528 67.363 96.616 1.00 52.89 112 GLN A C 1
ATOM 835 O O . GLN A 1 112 ? 61.506 66.369 95.868 1.00 51.58 112 GLN A O 1
ATOM 841 N N . ALA A 1 113 ? 62.489 68.286 96.546 1.00 45.22 113 ALA A N 1
ATOM 842 C CA . ALA A 1 113 ? 63.544 68.233 95.583 1.00 42.90 113 ALA A CA 1
ATOM 843 C C . ALA A 1 113 ? 64.404 67.001 95.837 1.00 46.35 113 ALA A C 1
ATOM 844 O O . ALA A 1 113 ? 64.988 66.437 94.919 1.00 52.87 113 ALA A O 1
ATOM 846 N N . GLN A 1 114 ? 64.485 66.608 97.105 1.00 47.07 114 GLN A N 1
ATOM 847 C CA . GLN A 1 114 ? 65.224 65.442 97.508 1.00 48.58 114 GLN A CA 1
ATOM 848 C C . GLN A 1 114 ? 64.593 64.190 96.893 1.00 40.11 114 GLN A C 1
ATOM 849 O O . GLN A 1 114 ? 65.297 63.348 96.381 1.00 48.74 114 GLN A O 1
ATOM 855 N N . GLU A 1 115 ? 63.269 64.055 96.965 1.00 42.94 115 GLU A N 1
ATOM 856 C CA . GLU A 1 115 ? 62.587 62.884 96.433 1.00 42.54 115 GLU A CA 1
ATOM 857 C C . GLU A 1 115 ? 62.685 62.881 94.902 1.00 41.38 115 GLU A C 1
ATOM 858 O O . GLU A 1 115 ? 62.880 61.826 94.298 1.00 40.55 115 GLU A O 1
ATOM 864 N N . TYR A 1 116 ? 62.565 64.065 94.289 1.00 41.57 116 TYR A N 1
ATOM 865 C CA . TYR A 1 116 ? 62.790 64.228 92.834 1.00 40.62 116 TYR A CA 1
ATOM 866 C C . TYR A 1 116 ? 64.122 63.558 92.464 1.00 39.67 116 TYR A C 1
ATOM 867 O O . TYR A 1 116 ? 64.154 62.649 91.648 1.00 36.83 116 TYR A O 1
ATOM 876 N N . PHE A 1 117 ? 65.199 63.929 93.152 1.00 39.71 117 PHE A N 1
ATOM 877 C CA . PHE A 1 117 ? 66.580 63.487 92.791 1.00 39.91 117 PHE A CA 1
ATOM 878 C C . PHE A 1 117 ? 66.800 62.006 93.104 1.00 41.46 117 PHE A C 1
ATOM 879 O O . PHE A 1 117 ? 67.621 61.359 92.479 1.00 42.89 117 PHE A O 1
ATOM 887 N N . ALA A 1 118 ? 66.045 61.448 94.052 1.00 48.15 118 ALA A N 1
ATOM 888 C CA . ALA A 1 118 ? 66.195 60.016 94.394 1.00 48.77 118 ALA A CA 1
ATOM 889 C C . ALA A 1 118 ? 65.410 59.117 93.419 1.00 52.23 118 ALA A C 1
ATOM 890 O O . ALA A 1 118 ? 65.452 57.889 93.548 1.00 48.73 118 ALA A O 1
ATOM 892 N N . SER A 1 119 ? 64.683 59.712 92.461 1.00 50.08 119 SER A N 1
ATOM 893 C CA . SER A 1 119 ? 63.736 58.961 91.634 1.00 43.69 119 SER A CA 1
ATOM 894 C C . SER A 1 119 ? 64.465 57.963 90.731 1.00 42.53 119 SER A C 1
ATOM 895 O O . SER A 1 119 ? 65.538 58.227 90.189 1.00 43.02 119 SER A O 1
ATOM 898 N N . ASN A 1 120 ? 63.842 56.796 90.582 1.00 40.09 120 ASN A N 1
ATOM 899 C CA . ASN A 1 120 ? 64.348 55.740 89.765 1.00 45.24 120 ASN A CA 1
ATOM 900 C C . ASN A 1 120 ? 64.169 56.135 88.290 1.00 46.24 120 ASN A C 1
ATOM 901 O O . ASN A 1 120 ? 63.252 56.877 87.955 1.00 45.70 120 ASN A O 1
ATOM 906 N N . PHE A 1 121 ? 65.051 55.624 87.417 1.00 45.52 121 PHE A N 1
ATOM 907 C CA . PHE A 1 121 ? 64.950 55.802 85.962 1.00 43.51 121 PHE A CA 1
ATOM 908 C C . PHE A 1 121 ? 65.832 54.747 85.300 1.00 47.17 121 PHE A C 1
ATOM 909 O O . PHE A 1 121 ? 66.654 54.163 85.978 1.00 49.07 121 PHE A O 1
ATOM 917 N N . ASP A 1 122 ? 65.669 54.539 83.985 1.00 49.18 122 ASP A N 1
ATOM 918 C CA . ASP A 1 122 ? 66.430 53.528 83.278 1.00 45.81 122 ASP A CA 1
ATOM 919 C C . ASP A 1 122 ? 67.812 54.089 82.923 1.00 43.53 122 ASP A C 1
ATOM 920 O O . ASP A 1 122 ? 67.949 54.896 82.020 1.00 40.96 122 ASP A O 1
ATOM 925 N N . THR A 1 123 ? 68.823 53.527 83.581 1.00 46.78 123 THR A N 1
ATOM 926 C CA . THR A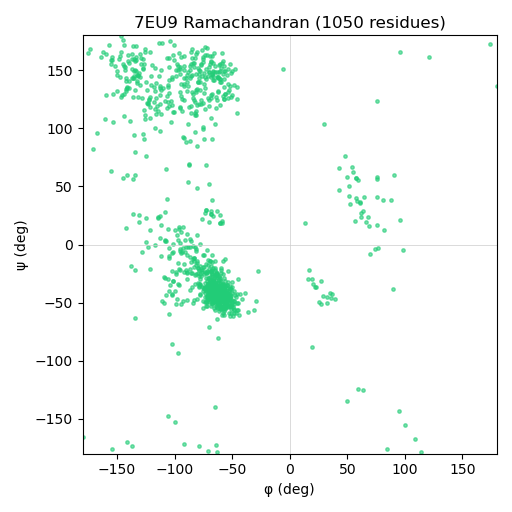 1 123 ? 70.183 53.970 83.577 1.00 53.02 123 THR A CA 1
ATOM 927 C C . THR A 1 123 ? 70.841 53.773 82.206 1.00 53.65 123 THR A C 1
ATOM 928 O O . THR A 1 123 ? 71.859 54.391 81.924 1.00 55.70 123 THR A O 1
ATOM 932 N N . GLU A 1 124 ? 70.255 52.916 81.368 1.00 56.75 124 GLU A N 1
ATOM 933 C CA . GLU A 1 124 ? 70.802 52.585 80.051 1.00 63.54 124 GLU A CA 1
ATOM 934 C C . GLU A 1 124 ? 70.154 53.406 78.926 1.00 60.40 124 GLU A C 1
ATOM 935 O O . GLU A 1 124 ? 70.691 53.419 77.825 1.00 58.96 124 GLU A O 1
ATOM 941 N N . LYS A 1 125 ? 69.002 54.040 79.179 1.00 53.75 125 LYS A N 1
ATOM 942 C CA . LYS A 1 125 ? 68.321 54.842 78.148 1.00 56.70 125 LYS A CA 1
ATOM 943 C C . LYS A 1 125 ? 68.474 56.331 78.486 1.00 47.15 125 LYS A C 1
ATOM 944 O O . LYS A 1 125 ? 68.728 57.140 77.625 1.00 47.78 125 LYS A O 1
ATOM 950 N N . HIS A 1 126 ? 68.292 56.685 79.756 1.00 45.45 126 HIS A N 1
ATOM 951 C CA . HIS A 1 126 ? 68.231 58.085 80.149 1.00 45.18 126 HIS A CA 1
ATOM 952 C C . HIS A 1 126 ? 69.309 58.401 81.182 1.00 40.06 126 HIS A C 1
ATOM 953 O O . HIS A 1 126 ? 69.878 57.496 81.780 1.00 39.15 126 HIS A O 1
ATOM 960 N N . GLN A 1 127 ? 69.542 59.699 81.388 1.00 41.92 127 GLN A N 1
ATOM 961 C CA . GLN A 1 127 ? 70.349 60.217 82.496 1.00 39.65 127 GLN A CA 1
ATOM 962 C C . GLN A 1 127 ? 69.771 61.578 82.872 1.00 34.46 127 GLN A C 1
ATOM 963 O O . GLN A 1 127 ? 69.121 62.222 82.050 1.00 32.55 127 GLN A O 1
ATOM 969 N N . TRP A 1 128 ? 70.067 62.026 84.094 1.00 36.07 128 TRP A N 1
ATOM 970 C CA . TRP A 1 128 ? 69.892 63.400 84.482 1.00 35.17 128 TRP A CA 1
ATOM 971 C C . TRP A 1 128 ? 70.753 64.315 83.602 1.00 37.11 128 TRP A C 1
ATOM 972 O O . TRP A 1 128 ? 71.814 63.960 83.115 1.00 39.96 128 TRP A O 1
ATOM 983 N N . LYS A 1 129 ? 70.235 65.516 83.413 1.00 38.34 129 LYS A N 1
ATOM 984 C CA . LYS A 1 129 ? 70.766 66.528 82.598 1.00 39.42 129 LYS A CA 1
ATOM 985 C C . LYS A 1 129 ? 70.682 67.821 83.403 1.00 38.04 129 LYS A C 1
ATOM 986 O O . LYS A 1 129 ? 69.713 68.009 84.126 1.00 41.44 129 LYS A O 1
ATOM 992 N N . ASP A 1 130 ? 71.677 68.689 83.220 1.00 39.82 130 ASP A N 1
ATOM 993 C CA . ASP A 1 130 ? 71.832 69.972 83.940 1.00 43.34 130 ASP A CA 1
ATOM 994 C C . ASP A 1 130 ? 71.362 71.073 83.008 1.00 41.25 130 ASP A C 1
ATOM 995 O O . ASP A 1 130 ? 72.089 71.458 82.097 1.00 53.72 130 ASP A O 1
ATOM 1008 N N . ARG A 1 132 ? 70.543 74.213 83.926 1.00 43.49 132 ARG A N 1
ATOM 1009 C CA . ARG A 1 132 ? 71.234 75.440 84.281 1.00 44.96 132 ARG A CA 1
ATOM 1010 C C . ARG A 1 132 ? 72.475 75.625 83.380 1.00 39.01 132 ARG A C 1
ATOM 1011 O O . ARG A 1 132 ? 72.675 76.669 82.809 1.00 37.58 132 ARG A O 1
ATOM 1019 N N . VAL A 1 133 ? 73.277 74.583 83.197 1.00 37.62 133 VAL A N 1
ATOM 1020 C CA . VAL A 1 133 ? 74.377 74.660 82.249 1.00 41.97 133 VAL A CA 1
ATOM 1021 C C . VAL A 1 133 ? 73.831 75.038 80.864 1.00 44.61 133 VAL A C 1
ATOM 1022 O O . VAL A 1 133 ? 74.498 75.753 80.107 1.00 43.28 133 VAL A O 1
ATOM 1026 N N . GLU A 1 134 ? 72.628 74.546 80.532 1.00 45.25 134 GLU A N 1
ATOM 1027 C CA . GLU A 1 134 ? 71.999 74.833 79.244 1.00 43.01 134 GLU A CA 1
ATOM 1028 C C . GLU A 1 134 ? 71.671 76.322 79.176 1.00 36.14 134 GLU A C 1
ATOM 1029 O O . GLU A 1 134 ? 71.922 76.976 78.180 1.00 43.82 134 GLU A O 1
ATOM 1035 N N . TYR A 1 135 ? 71.144 76.859 80.263 1.00 33.85 135 TYR A N 1
ATOM 1036 C CA . TYR A 1 135 ? 70.936 78.293 80.391 1.00 39.41 135 TYR A CA 1
ATOM 1037 C C . TYR A 1 135 ? 72.254 79.082 80.237 1.00 43.45 135 TYR A C 1
ATOM 1038 O O . TYR A 1 135 ? 72.262 80.120 79.603 1.00 39.08 135 TYR A O 1
ATOM 1047 N N . GLU A 1 136 ? 73.361 78.598 80.819 1.00 45.94 136 GLU A N 1
ATOM 1048 C CA . GLU A 1 136 ? 74.629 79.332 80.751 1.00 49.70 136 GLU A CA 1
ATOM 1049 C C . GLU A 1 136 ? 75.080 79.381 79.292 1.00 46.36 136 GLU A C 1
ATOM 1050 O O . GLU A 1 136 ? 75.607 80.383 78.838 1.00 41.57 136 GLU A O 1
ATOM 1056 N N . ARG A 1 137 ? 74.824 78.288 78.568 1.00 47.62 137 ARG A N 1
ATOM 1057 C CA . ARG A 1 137 ? 75.201 78.175 77.165 1.00 47.07 137 ARG A CA 1
ATOM 1058 C C . ARG A 1 137 ? 74.392 79.141 76.292 1.00 47.09 137 ARG A C 1
ATOM 1059 O O . ARG A 1 137 ? 74.903 79.580 75.291 1.00 49.44 137 ARG A O 1
ATOM 1067 N N . LEU A 1 138 ? 73.125 79.412 76.650 1.00 51.39 138 LEU A N 1
ATOM 1068 C CA . LEU A 1 138 ? 72.291 80.416 75.958 1.00 43.97 138 LEU A CA 1
ATOM 1069 C C . LEU A 1 138 ? 72.973 81.770 76.093 1.00 44.47 138 LEU A C 1
ATOM 1070 O O . LEU A 1 138 ? 73.243 82.452 75.096 1.00 47.59 138 LEU A O 1
ATOM 1075 N N . LEU A 1 139 ? 73.289 82.142 77.338 1.00 49.55 139 LEU A N 1
ATOM 1076 C CA . LEU A 1 139 ? 73.954 83.449 77.618 1.00 50.19 139 LEU A CA 1
ATOM 1077 C C . LEU A 1 139 ? 75.250 83.577 76.793 1.00 43.95 139 LEU A C 1
ATOM 1078 O O . LEU A 1 139 ? 75.488 84.575 76.171 1.00 49.39 139 LEU A O 1
ATOM 1083 N N . ALA A 1 140 ? 76.082 82.540 76.790 1.00 42.84 140 ALA A N 1
ATOM 1084 C CA . ALA A 1 140 ? 77.413 82.637 76.225 1.00 45.26 140 ALA A CA 1
ATOM 1085 C C . ALA A 1 140 ? 77.329 82.701 74.698 1.00 48.80 140 ALA A C 1
ATOM 1086 O O . ALA A 1 140 ? 77.977 83.533 74.081 1.00 46.58 140 ALA A O 1
ATOM 1088 N N . GLU A 1 141 ? 76.508 81.828 74.103 1.00 52.07 141 GLU A N 1
ATOM 1089 C CA . GLU A 1 141 ? 76.390 81.733 72.649 1.00 46.22 141 GLU A CA 1
ATOM 1090 C C . GLU A 1 141 ? 75.724 82.979 72.062 1.00 48.15 141 GLU A C 1
ATOM 1091 O O . GLU A 1 141 ? 76.006 83.314 70.937 1.00 43.23 141 GLU A O 1
ATOM 1097 N N . LEU A 1 142 ? 74.795 83.618 72.790 1.00 49.47 142 LEU A N 1
ATOM 1098 C CA . LEU A 1 142 ? 74.060 84.770 72.246 1.00 48.65 142 LEU A CA 1
ATOM 1099 C C . LEU A 1 142 ? 74.569 86.076 72.859 1.00 47.11 142 LEU A C 1
ATOM 1100 O O . LEU A 1 142 ? 74.102 87.134 72.491 1.00 48.44 142 LEU A O 1
ATOM 1105 N N . GLN A 1 143 ? 75.512 85.994 73.799 1.00 55.99 143 GLN A N 1
ATOM 1106 C CA . GLN A 1 143 ? 76.156 87.188 74.377 1.00 57.32 143 GLN A CA 1
ATOM 1107 C C . GLN A 1 143 ? 75.087 88.058 75.019 1.00 52.07 143 GLN A C 1
ATOM 1108 O O . GLN A 1 143 ? 74.942 89.221 74.686 1.00 58.08 143 GLN A O 1
ATOM 1114 N N . LEU A 1 144 ? 74.339 87.452 75.939 1.00 46.31 144 LEU A N 1
ATOM 1115 C CA . LEU A 1 144 ? 73.389 88.170 76.753 1.00 46.90 144 LEU A CA 1
ATOM 1116 C C . LEU A 1 144 ? 73.993 88.376 78.155 1.00 49.23 144 LEU A C 1
ATOM 1117 O O . LEU A 1 144 ? 74.706 87.500 78.691 1.00 42.80 144 LEU A O 1
ATOM 1122 N N . SER A 1 145 ? 73.700 89.522 78.769 1.00 47.19 145 SER A N 1
ATOM 1123 C CA . SER A 1 145 ? 74.072 89.722 80.151 1.00 53.37 145 SER A CA 1
ATOM 1124 C C . SER A 1 145 ? 73.094 88.938 81.039 1.00 56.96 145 SER A C 1
ATOM 1125 O O . SER A 1 145 ? 71.900 88.792 80.744 1.00 48.87 145 SER A O 1
ATOM 1128 N N . ARG A 1 146 ? 73.622 88.418 82.141 1.00 56.80 146 ARG A N 1
ATOM 1129 C CA . ARG A 1 146 ? 72.785 87.834 83.147 1.00 55.12 146 ARG A CA 1
ATOM 1130 C C . ARG A 1 146 ? 71.690 88.835 83.536 1.00 51.64 146 ARG A C 1
ATOM 1131 O O . ARG A 1 146 ? 70.557 88.449 83.735 1.00 59.43 146 ARG A O 1
ATOM 1139 N N . SER A 1 147 ? 72.022 90.124 83.604 1.00 53.23 147 SER A N 1
ATOM 1140 C CA . SER A 1 147 ? 71.078 91.135 84.103 1.00 58.49 147 SER A CA 1
ATOM 1141 C C . SER A 1 147 ? 69.886 91.257 83.139 1.00 52.92 147 SER A C 1
ATOM 1142 O O . SER A 1 147 ? 68.736 91.368 83.562 1.00 58.12 147 SER A O 1
ATOM 1145 N N . ASP A 1 148 ? 70.195 91.286 81.841 1.00 50.69 148 ASP A N 1
ATOM 1146 C CA . ASP A 1 148 ? 69.225 91.487 80.772 1.00 50.32 148 ASP A CA 1
ATOM 1147 C C . ASP A 1 148 ? 68.330 90.258 80.631 1.00 47.56 148 ASP A C 1
ATOM 1148 O O . ASP A 1 148 ? 67.120 90.381 80.549 1.00 41.12 148 ASP A O 1
ATOM 1161 N N . HIS A 1 150 ? 67.766 87.917 82.740 1.00 48.42 150 HIS A N 1
ATOM 1162 C CA . HIS A 1 150 ? 67.028 87.684 83.969 1.00 49.99 150 HIS A CA 1
ATOM 1163 C C . HIS A 1 150 ? 65.822 88.619 84.031 1.00 48.14 150 HIS A C 1
ATOM 1164 O O . HIS A 1 150 ? 64.815 88.275 84.624 1.00 49.23 150 HIS A O 1
ATOM 1171 N N . HIS A 1 151 ? 65.965 89.806 83.441 1.00 47.04 151 HIS A N 1
ATOM 1172 C CA . HIS A 1 151 ? 64.879 90.774 83.361 1.00 47.16 151 HIS A CA 1
ATOM 1173 C C . HIS A 1 151 ? 63.745 90.242 82.463 1.00 45.93 151 HIS A C 1
ATOM 1174 O O . HIS A 1 151 ? 62.568 90.412 82.760 1.00 45.83 151 HIS A O 1
ATOM 1181 N N . ASP A 1 152 ? 64.118 89.616 81.341 1.00 43.09 152 ASP A N 1
ATOM 1182 C CA . ASP A 1 152 ? 63.154 89.117 80.359 1.00 46.25 152 ASP A CA 1
ATOM 1183 C C . ASP A 1 152 ? 62.437 87.888 80.939 1.00 43.38 152 ASP A C 1
ATOM 1184 O O . ASP A 1 152 ? 61.211 87.786 80.909 1.00 42.06 152 ASP A O 1
ATOM 1189 N N . LEU A 1 153 ? 63.238 87.021 81.553 1.00 41.57 153 LEU A N 1
ATOM 1190 C CA . LEU A 1 153 ? 62.814 85.795 82.197 1.00 42.40 153 LEU A CA 1
ATOM 1191 C C . LEU A 1 153 ? 61.720 86.090 83.233 1.00 45.63 153 LEU A C 1
ATOM 1192 O O . LEU A 1 153 ? 60.825 85.302 83.436 1.00 46.14 153 LEU A O 1
ATOM 1197 N N . LYS A 1 154 ? 61.815 87.248 83.890 1.00 48.84 154 LYS A N 1
ATOM 1198 C CA . LYS A 1 154 ? 60.946 87.587 84.968 1.00 49.25 154 LYS A CA 1
ATOM 1199 C C . LYS A 1 154 ? 59.605 88.024 84.387 1.00 49.52 154 LYS A C 1
ATOM 1200 O O . LYS A 1 154 ? 58.560 87.631 84.895 1.00 53.71 154 LYS A O 1
ATOM 1206 N N . LEU A 1 155 ? 59.652 88.818 83.313 1.00 46.79 155 LEU A N 1
ATOM 1207 C CA . LEU A 1 155 ? 58.446 89.190 82.567 1.00 48.42 155 LEU A CA 1
ATOM 1208 C C . LEU A 1 155 ? 57.807 87.941 81.957 1.00 42.25 155 LEU A C 1
ATOM 1209 O O . LEU A 1 155 ? 56.592 87.807 81.946 1.00 43.81 155 LEU A O 1
ATOM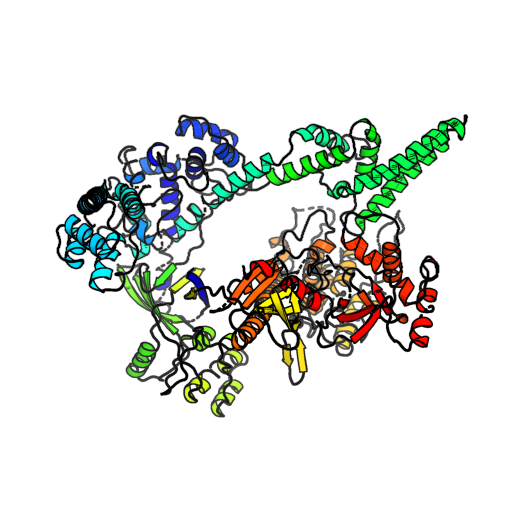 1222 N N . TYR A 1 157 ? 57.951 85.044 83.093 1.00 40.44 157 TYR A N 1
ATOM 1223 C CA . TYR A 1 157 ? 57.329 84.319 84.177 1.00 41.67 157 TYR A CA 1
ATOM 1224 C C . TYR A 1 157 ? 55.945 84.904 84.470 1.00 44.17 157 TYR A C 1
ATOM 1225 O O . TYR A 1 157 ? 54.965 84.169 84.619 1.00 49.63 157 TYR A O 1
ATOM 1234 N N . LYS A 1 158 ? 55.844 86.228 84.511 1.00 46.14 158 LYS A N 1
ATOM 1235 C CA . LYS A 1 158 ? 54.584 86.852 84.845 1.00 46.85 158 LYS A CA 1
ATOM 1236 C C . LYS A 1 158 ? 53.651 86.724 83.639 1.00 48.56 158 LYS A C 1
ATOM 1237 O O . LYS A 1 158 ? 52.444 86.701 83.790 1.00 50.44 158 LYS A O 1
ATOM 1243 N N . GLU A 1 159 ? 54.211 86.592 82.431 1.00 47.47 159 GLU A N 1
ATOM 1244 C CA . GLU A 1 159 ? 53.356 86.427 81.248 1.00 46.05 159 GLU A CA 1
ATOM 1245 C C . GLU A 1 159 ? 52.983 84.956 81.013 1.00 44.11 159 GLU A C 1
ATOM 1246 O O . GLU A 1 159 ? 52.312 84.665 80.050 1.00 44.85 159 GLU A O 1
ATOM 1252 N N . LYS A 1 160 ? 53.380 84.054 81.928 1.00 44.57 160 LYS A N 1
ATOM 1253 C CA . LYS A 1 160 ? 53.137 82.613 81.819 1.00 41.21 160 LYS A CA 1
ATOM 1254 C C . LYS A 1 160 ? 53.744 82.063 80.514 1.00 40.14 160 LYS A C 1
ATOM 1255 O O . LYS A 1 160 ? 53.166 81.181 79.856 1.00 36.53 160 LYS A O 1
ATOM 1261 N N . CYS A 1 161 ? 54.938 82.548 80.162 1.00 37.37 161 CYS A N 1
ATOM 1262 C CA . CYS A 1 161 ? 55.736 81.959 79.102 1.00 37.96 161 CYS A CA 1
ATOM 1263 C C . CYS A 1 161 ? 56.570 80.794 79.642 1.00 37.04 161 CYS A C 1
ATOM 1264 O O . CYS A 1 161 ? 56.936 79.909 78.903 1.00 39.94 161 CYS A O 1
ATOM 1267 N N . ILE A 1 162 ? 56.843 80.807 80.949 1.00 40.38 162 ILE A N 1
ATOM 1268 C CA . ILE A 1 162 ? 57.544 79.753 81.648 1.00 36.29 162 ILE A CA 1
ATOM 1269 C C . ILE A 1 162 ? 56.915 79.631 83.036 1.00 38.68 162 ILE A C 1
ATOM 1270 O O . ILE A 1 162 ? 56.123 80.489 83.427 1.00 31.58 162 ILE A O 1
ATOM 1275 N N . GLY A 1 163 ? 57.325 78.592 83.776 1.00 40.75 163 GLY A N 1
ATOM 1276 C CA . GLY A 1 163 ? 56.775 78.251 85.078 1.00 48.17 163 GLY A CA 1
ATOM 1277 C C . GLY A 1 163 ? 55.775 77.114 84.975 1.00 49.03 163 GLY A C 1
ATOM 1278 O O . GLY A 1 163 ? 55.806 76.349 84.012 1.00 51.65 163 GLY A O 1
ATOM 1279 N N . LEU A 1 164 ? 54.854 77.055 85.938 1.00 48.47 164 LEU A N 1
ATOM 1280 C CA . LEU A 1 164 ? 53.976 75.891 86.138 1.00 57.40 164 LEU A CA 1
ATOM 1281 C C . LEU A 1 164 ? 52.651 75.940 85.354 1.00 55.71 164 LEU A C 1
ATOM 1282 O O . LEU A 1 164 ? 52.035 74.885 85.184 1.00 62.20 164 LEU A O 1
ATOM 1287 N N . SER A 1 165 ? 52.168 77.115 84.934 1.00 53.91 165 SER A N 1
ATOM 1288 C CA . SER A 1 165 ? 50.856 77.179 84.219 1.00 56.41 165 SER A CA 1
ATOM 1289 C C . SER A 1 165 ? 50.926 78.075 82.973 1.00 49.17 165 SER A C 1
ATOM 1290 O O . SER A 1 165 ? 50.399 79.191 82.956 1.00 60.75 165 SER A O 1
ATOM 1293 N N . LEU A 1 166 ? 51.476 77.528 81.891 1.00 41.56 166 LEU A N 1
ATOM 1294 C CA . LEU A 1 166 ? 51.776 78.294 80.683 1.00 39.41 166 LEU A CA 1
ATOM 1295 C C . LEU A 1 166 ? 50.498 78.763 80.001 1.00 38.63 166 LEU A C 1
ATOM 1296 O O . LEU A 1 166 ? 49.494 78.095 80.069 1.00 36.79 166 LEU A O 1
ATOM 1301 N N . SER A 1 167 ? 50.570 79.950 79.385 1.00 43.80 167 SER A N 1
ATOM 1302 C CA . SER A 1 167 ? 49.564 80.457 78.439 1.00 42.15 167 SER A CA 1
ATOM 1303 C C . SER A 1 167 ? 49.703 79.620 77.176 1.00 39.52 167 SER A C 1
ATOM 1304 O O . SER A 1 167 ? 50.510 78.743 77.132 1.00 39.48 167 SER A O 1
ATOM 1307 N N . THR A 1 168 ? 48.908 79.937 76.162 1.00 38.30 168 THR A N 1
ATOM 1308 C CA . THR A 1 168 ? 48.907 79.232 74.950 1.00 36.62 168 THR A CA 1
ATOM 1309 C C . THR A 1 168 ? 50.134 79.673 74.160 1.00 37.63 168 THR A C 1
ATOM 1310 O O . THR A 1 168 ? 50.604 80.752 74.373 1.00 38.19 168 THR A O 1
ATOM 1314 N N . ALA A 1 169 ? 50.601 78.812 73.256 1.00 34.45 169 ALA A N 1
ATOM 1315 C CA . ALA A 1 169 ? 51.733 79.049 72.400 1.00 35.85 169 ALA A CA 1
ATOM 1316 C C . ALA A 1 169 ? 51.518 80.321 71.563 1.00 34.84 169 ALA A C 1
ATOM 1317 O O . ALA A 1 169 ? 52.454 81.127 71.324 1.00 32.05 169 ALA A O 1
ATOM 1319 N N . HIS A 1 170 ? 50.278 80.484 71.097 1.00 34.14 170 HIS A N 1
ATOM 1320 C CA . HIS A 1 170 ? 49.862 81.619 70.292 1.00 33.20 170 HIS A CA 1
ATOM 1321 C C . HIS A 1 170 ? 50.112 82.893 71.086 1.00 36.68 170 HIS A C 1
ATOM 1322 O O . HIS A 1 170 ? 50.680 83.856 70.566 1.00 41.50 170 HIS A O 1
ATOM 1329 N N . TYR A 1 171 ? 49.723 82.853 72.359 1.00 38.80 171 TYR A N 1
ATOM 1330 C CA . TYR A 1 171 ? 49.874 83.963 73.256 1.00 38.56 171 TYR A CA 1
ATOM 1331 C C . TYR A 1 171 ? 51.350 84.232 73.544 1.00 38.43 171 TYR A C 1
ATOM 1332 O O . TYR A 1 171 ? 51.776 85.384 73.458 1.00 36.63 171 TYR A O 1
ATOM 1341 N N . ILE A 1 172 ? 52.093 83.192 73.942 1.00 33.34 172 ILE A N 1
ATOM 1342 C CA . ILE A 1 172 ? 53.474 83.355 74.347 1.00 32.17 172 ILE A CA 1
ATOM 1343 C C . ILE A 1 172 ? 54.246 83.962 73.186 1.00 32.55 172 ILE A C 1
ATOM 1344 O O . ILE A 1 172 ? 55.077 84.816 73.362 1.00 35.21 172 ILE A O 1
ATOM 1349 N N . THR A 1 173 ? 53.952 83.466 71.989 1.00 34.11 173 THR A N 1
ATOM 1350 C CA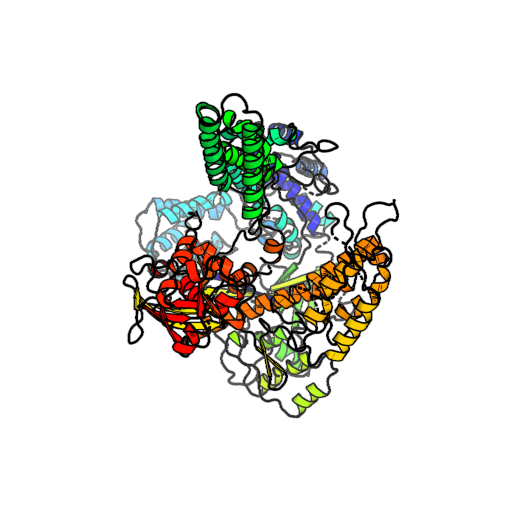 . THR A 1 173 ? 54.630 83.875 70.793 1.00 35.86 173 THR A CA 1
ATOM 1351 C C . THR A 1 173 ? 54.378 85.366 70.575 1.00 41.14 173 THR A C 1
ATOM 1352 O O . THR A 1 173 ? 55.328 86.136 70.366 1.00 44.69 173 THR A O 1
ATOM 1356 N N . SER A 1 174 ? 53.095 85.749 70.637 1.00 43.19 174 SER A N 1
ATOM 1357 C CA . SER A 1 174 ? 52.659 87.120 70.391 1.00 39.16 174 SER A CA 1
ATOM 1358 C C . SER A 1 174 ? 53.381 88.104 71.319 1.00 37.94 174 SER A C 1
ATOM 1359 O O . SER A 1 174 ? 53.988 89.053 70.827 1.00 35.15 174 SER A O 1
ATOM 1362 N N . VAL A 1 175 ? 53.323 87.878 72.636 1.00 39.34 175 VAL A N 1
ATOM 1363 C CA . VAL A 1 175 ? 53.871 88.846 73.597 1.00 39.98 175 VAL A CA 1
ATOM 1364 C C . VAL A 1 175 ? 55.395 88.831 73.607 1.00 40.68 175 VAL A C 1
ATOM 1365 O O . VAL A 1 175 ? 55.975 89.845 73.961 1.00 43.02 175 VAL A O 1
ATOM 1377 N N . PHE A 1 177 ? 57.366 87.858 70.794 1.00 38.47 177 PHE A N 1
ATOM 1378 C CA . PHE A 1 177 ? 58.004 88.031 69.504 1.00 39.48 177 PHE A CA 1
ATOM 1379 C C . PHE A 1 177 ? 57.270 89.038 68.616 1.00 37.97 177 PHE A C 1
ATOM 1380 O O . PHE A 1 177 ? 57.891 89.616 67.730 1.00 39.73 177 PHE A O 1
ATOM 1388 N N . GLY A 1 178 ? 55.978 89.269 68.860 1.00 41.28 178 GLY A N 1
ATOM 1389 C CA . GLY A 1 178 ? 55.155 90.048 67.922 1.00 37.89 178 GLY A CA 1
ATOM 1390 C C . GLY A 1 178 ? 55.588 91.493 67.979 1.00 42.88 178 GLY A C 1
ATOM 1391 O O . GLY A 1 178 ? 56.095 91.941 69.015 1.00 44.65 178 GLY A O 1
ATOM 1392 N N . THR A 1 179 ? 55.474 92.185 66.849 1.00 47.37 179 THR A N 1
ATOM 1393 C CA . THR A 1 179 ? 55.941 93.562 66.698 1.00 46.93 179 THR A CA 1
ATOM 1394 C C . THR A 1 179 ? 54.754 94.431 66.289 1.00 47.19 179 THR A C 1
ATOM 1395 O O . THR A 1 179 ? 54.930 95.555 65.857 1.00 45.98 179 THR A O 1
ATOM 1399 N N . GLY A 1 180 ? 53.545 93.869 66.404 1.00 47.22 180 GLY A N 1
ATOM 1400 C CA . GLY A 1 180 ? 52.320 94.637 66.346 1.00 49.98 180 GLY A CA 1
ATOM 1401 C C . GLY A 1 180 ? 52.297 95.691 67.436 1.00 51.59 180 GLY A C 1
ATOM 1402 O O . GLY A 1 180 ? 53.122 95.687 68.354 1.00 53.81 180 GLY A O 1
ATOM 1403 N N . ALA A 1 181 ? 51.378 96.641 67.289 1.00 53.63 181 ALA A N 1
ATOM 1404 C CA . ALA A 1 181 ? 51.189 97.697 68.256 1.00 49.06 181 ALA A CA 1
ATOM 1405 C C . ALA A 1 181 ? 50.578 97.094 69.525 1.00 44.32 181 ALA A C 1
ATOM 1406 O O . ALA A 1 181 ? 49.573 96.469 69.447 1.00 37.53 181 ALA A O 1
ATOM 1408 N N . LYS A 1 182 ? 51.221 97.290 70.676 1.00 48.74 182 LYS A N 1
ATOM 1409 C CA . LYS A 1 182 ? 50.733 96.788 71.957 1.00 47.36 182 LYS A CA 1
ATOM 1410 C C . LYS A 1 182 ? 49.791 97.838 72.585 1.00 51.25 182 LYS A C 1
ATOM 1411 O O . LYS A 1 182 ? 49.938 99.044 72.375 1.00 41.37 182 LYS A O 1
ATOM 1417 N N . ASN A 1 183 ? 48.793 97.379 73.345 1.00 46.06 183 ASN A N 1
ATOM 1418 C CA . ASN A 1 183 ? 48.082 98.255 74.246 1.00 45.53 183 ASN A CA 1
ATOM 1419 C C . ASN A 1 183 ? 49.072 98.818 75.261 1.00 43.65 183 ASN A C 1
ATOM 1420 O O . ASN A 1 183 ? 49.963 98.103 75.672 1.00 44.67 183 ASN A O 1
ATOM 1425 N N . ASN A 1 184 ? 48.893 100.090 75.638 1.00 50.34 184 ASN A N 1
ATOM 1426 C CA . ASN A 1 184 ? 49.690 100.722 76.688 1.00 52.34 184 ASN A CA 1
ATOM 1427 C C . ASN A 1 184 ? 49.169 100.184 78.018 1.00 47.90 184 ASN A C 1
ATOM 1428 O O . ASN A 1 184 ? 47.997 100.327 78.321 1.00 49.43 184 ASN A O 1
ATOM 1433 N N . ARG A 1 185 ? 50.058 99.565 78.785 1.00 43.57 185 ARG A N 1
ATOM 1434 C CA . ARG A 1 185 ? 49.683 98.850 79.979 1.00 43.37 185 ARG A CA 1
ATOM 1435 C C . ARG A 1 185 ? 49.442 99.819 81.137 1.00 41.82 185 ARG A C 1
ATOM 1436 O O . ARG A 1 185 ? 48.551 99.559 81.928 1.00 41.16 185 ARG A O 1
ATOM 1444 N N . GLN A 1 186 ? 50.248 100.895 81.213 1.00 46.30 186 GLN A N 1
ATOM 1445 C CA . GLN A 1 186 ? 50.195 101.936 82.263 1.00 49.64 186 GLN A CA 1
ATOM 1446 C C . GLN A 1 186 ? 48.798 102.580 82.271 1.00 45.17 186 GLN A C 1
ATOM 1447 O O . GLN A 1 186 ? 48.235 102.757 83.326 1.00 43.35 186 GLN A O 1
ATOM 1453 N N . THR A 1 187 ? 48.257 102.887 81.092 1.00 42.46 187 THR A N 1
ATOM 1454 C CA . THR A 1 187 ? 46.887 103.361 80.945 1.00 43.61 187 THR A CA 1
ATOM 1455 C C . THR A 1 187 ? 45.916 102.378 81.612 1.00 45.29 187 THR A C 1
ATOM 1456 O O . THR A 1 187 ? 45.069 102.776 82.379 1.00 46.91 187 THR A O 1
ATOM 1460 N N . LYS A 1 188 ? 46.073 101.078 81.357 1.00 46.56 188 LYS A N 1
ATOM 1461 C CA . LYS A 1 188 ? 45.185 100.057 81.990 1.00 46.63 188 LYS A CA 1
ATOM 1462 C C . LYS A 1 188 ? 45.439 99.971 83.508 1.00 45.20 188 LYS A C 1
ATOM 1463 O O . LYS A 1 188 ? 44.508 99.732 84.284 1.00 41.34 188 LYS A O 1
ATOM 1469 N N . HIS A 1 189 ? 46.676 100.210 83.951 1.00 46.80 189 HIS A N 1
ATOM 1470 C CA . HIS A 1 189 ? 46.975 100.199 85.402 1.00 48.38 189 HIS A CA 1
ATOM 1471 C C . HIS A 1 189 ? 46.264 101.358 86.138 1.00 46.12 189 HIS A C 1
ATOM 1472 O O . HIS A 1 189 ? 45.677 101.199 87.208 1.00 45.14 189 HIS A O 1
ATOM 1479 N N . GLN A 1 190 ? 46.376 102.545 85.557 1.00 44.36 190 GLN A N 1
ATOM 1480 C CA . GLN A 1 190 ? 45.705 103.753 85.995 1.00 48.43 190 GLN A CA 1
ATOM 1481 C C . GLN A 1 190 ? 44.192 103.507 86.083 1.00 45.05 190 GLN A C 1
ATOM 1482 O O . GLN A 1 190 ? 43.578 103.837 87.077 1.00 46.93 190 GLN A O 1
ATOM 1488 N N . PHE A 1 191 ? 43.622 102.929 85.015 1.00 39.31 191 PHE A N 1
ATOM 1489 C CA . PHE A 1 191 ? 42.227 102.655 84.908 1.00 41.61 191 PHE A CA 1
ATOM 1490 C C . PHE A 1 191 ? 41.813 101.604 85.947 1.00 48.18 191 PHE A C 1
ATOM 1491 O O . PHE A 1 191 ? 40.797 101.767 86.607 1.00 46.94 191 PHE A O 1
ATOM 1499 N N . TYR A 1 192 ? 42.595 100.524 86.092 1.00 48.68 192 TYR A N 1
ATOM 1500 C CA . TYR A 1 192 ? 42.217 99.469 87.036 1.00 44.53 192 TYR A CA 1
ATOM 1501 C C . TYR A 1 192 ? 42.368 100.008 88.474 1.00 45.74 192 TYR A C 1
ATOM 1502 O O . TYR A 1 192 ? 41.538 99.727 89.323 1.00 45.33 192 TYR A O 1
ATOM 1511 N N . SER A 1 193 ? 43.406 100.809 88.726 1.00 44.62 193 SER A N 1
ATOM 1512 C CA . SER A 1 193 ? 43.664 101.389 90.051 1.00 48.45 193 SER A CA 1
ATOM 1513 C C . SER A 1 193 ? 42.521 102.330 90.462 1.00 45.76 193 SER A C 1
ATOM 1514 O O . SER A 1 193 ? 42.061 102.279 91.563 1.00 42.38 193 SER A O 1
ATOM 1517 N N . LYS A 1 194 ? 42.061 103.156 89.525 1.00 47.75 194 LYS A N 1
ATOM 1518 C CA . LYS A 1 194 ? 40.962 104.078 89.731 1.00 48.30 194 LYS A CA 1
ATOM 1519 C C . LYS A 1 194 ? 39.673 103.304 90.045 1.00 47.68 194 LYS A C 1
ATOM 1520 O O . LYS A 1 194 ? 38.969 103.629 90.992 1.00 43.81 194 LYS A O 1
ATOM 1526 N N . VAL A 1 195 ? 39.372 102.252 89.282 1.00 46.29 195 VAL A N 1
ATOM 1527 C CA . VAL A 1 195 ? 38.175 101.488 89.587 1.00 46.98 195 VAL A CA 1
ATOM 1528 C C . VAL A 1 195 ? 38.250 100.945 91.024 1.00 44.46 195 VAL A C 1
ATOM 1529 O O . VAL A 1 195 ? 37.272 100.965 91.761 1.00 44.15 195 VAL A O 1
ATOM 1533 N N . ILE A 1 196 ? 39.415 100.458 91.428 1.00 44.26 196 ILE A N 1
ATOM 1534 C CA . ILE A 1 196 ? 39.552 99.965 92.773 1.00 45.26 196 ILE A CA 1
ATOM 1535 C C . ILE A 1 196 ? 39.235 101.096 93.763 1.00 46.55 196 ILE A C 1
ATOM 1536 O O . ILE A 1 196 ? 38.366 100.933 94.599 1.00 43.76 196 ILE A O 1
ATOM 1541 N N . GLN A 1 197 ? 39.944 102.225 93.627 1.00 49.26 197 GLN A N 1
ATOM 1542 C CA . GLN A 1 197 ? 39.794 103.429 94.467 1.00 56.82 197 GLN A CA 1
ATOM 1543 C C . GLN A 1 197 ? 38.303 103.782 94.621 1.00 48.52 197 GLN A C 1
ATOM 1544 O O . GLN A 1 197 ? 37.788 103.763 95.705 1.00 44.48 197 GLN A O 1
ATOM 1550 N N . LEU A 1 198 ? 37.623 104.032 93.502 1.00 47.52 198 LEU A N 1
ATOM 1551 C CA . LEU A 1 198 ? 36.216 104.490 93.466 1.00 48.90 198 LEU A CA 1
ATOM 1552 C C . LEU A 1 198 ? 35.285 103.465 94.126 1.00 52.93 198 LEU A C 1
ATOM 1553 O O . LEU A 1 198 ? 34.233 103.828 94.675 1.00 59.14 198 LEU A O 1
ATOM 1558 N N . LEU A 1 199 ? 35.653 102.184 94.055 1.00 54.36 199 LEU A N 1
ATOM 1559 C CA . LEU A 1 199 ? 34.856 101.138 94.667 1.00 51.99 199 LEU A CA 1
ATOM 1560 C C . LEU A 1 199 ? 35.136 101.075 96.164 1.00 52.27 199 LEU A C 1
ATOM 1561 O O . LEU A 1 199 ? 34.247 100.697 96.932 1.00 52.81 199 LEU A O 1
ATOM 1566 N N . GLU A 1 200 ? 36.378 101.383 96.561 1.00 53.89 200 GLU A N 1
ATOM 1567 C CA . GLU A 1 200 ? 36.763 101.420 97.987 1.00 52.09 200 GLU A CA 1
ATOM 1568 C C . GLU A 1 200 ? 36.062 102.625 98.642 1.00 50.79 200 GLU A C 1
ATOM 1569 O O . GLU A 1 200 ? 35.725 102.600 99.831 1.00 48.99 200 GLU A O 1
ATOM 1575 N N . GLU A 1 201 ? 35.845 103.675 97.835 1.00 49.42 201 GLU A N 1
ATOM 1576 C CA . GLU A 1 201 ? 35.178 104.901 98.241 1.00 52.76 201 GLU A CA 1
ATOM 1577 C C . GLU A 1 201 ? 33.655 104.709 98.196 1.00 53.51 201 GLU A C 1
ATOM 1578 O O . GLU A 1 201 ? 32.913 105.618 98.577 1.00 58.05 201 GLU A O 1
ATOM 1584 N N . SER A 1 202 ? 33.186 103.539 97.744 1.00 49.78 202 SER A N 1
ATOM 1585 C CA . SER A 1 202 ? 31.761 103.293 97.658 1.00 50.35 202 SER A CA 1
ATOM 1586 C C . SER A 1 202 ? 31.454 101.789 97.725 1.00 48.13 202 SER A C 1
ATOM 1587 O O . SER A 1 202 ? 30.839 101.215 96.818 1.00 53.37 202 SER A O 1
ATOM 1590 N N . THR A 1 203 ? 31.796 101.189 98.873 1.00 46.60 203 THR A N 1
ATOM 1591 C CA . THR A 1 203 ? 31.860 99.742 99.064 1.00 47.66 203 THR A CA 1
ATOM 1592 C C . THR A 1 203 ? 30.487 99.073 99.111 1.00 46.67 203 THR A C 1
ATOM 1593 O O . THR A 1 203 ? 30.433 97.846 99.196 1.00 42.61 203 THR A O 1
ATOM 1597 N N . GLN A 1 204 ? 29.400 99.853 99.068 1.00 52.63 204 GLN A N 1
ATOM 1598 C CA . GLN A 1 204 ? 28.078 99.303 99.380 1.00 61.16 204 GLN A CA 1
ATOM 1599 C C . GLN A 1 204 ? 27.089 99.555 98.236 1.00 61.49 204 GLN A C 1
ATOM 1600 O O . GLN A 1 204 ? 25.883 99.539 98.464 1.00 64.57 204 GLN A O 1
ATOM 1606 N N . ILE A 1 205 ? 27.592 99.773 97.013 1.00 54.98 205 ILE A N 1
ATOM 1607 C CA . ILE A 1 205 ? 26.731 99.704 95.840 1.00 54.08 205 ILE A CA 1
ATOM 1608 C C . ILE A 1 205 ? 26.182 98.279 95.766 1.00 53.30 205 ILE A C 1
ATOM 1609 O O . ILE A 1 205 ? 26.817 97.363 96.302 1.00 56.13 205 ILE A O 1
ATOM 1614 N N . ASN A 1 206 ? 25.014 98.118 95.124 1.00 58.32 206 ASN A N 1
ATOM 1615 C CA . ASN A 1 206 ? 24.346 96.806 95.006 1.00 65.74 206 ASN A CA 1
ATOM 1616 C C . ASN A 1 206 ? 23.771 96.566 93.606 1.00 65.48 206 ASN A C 1
ATOM 1617 O O . ASN A 1 206 ? 23.479 95.419 93.278 1.00 77.87 206 ASN A O 1
ATOM 1622 N N . SER A 1 207 ? 23.587 97.618 92.801 1.00 64.10 207 SER A N 1
ATOM 1623 C CA . SER A 1 207 ? 23.133 97.469 91.412 1.00 62.45 207 SER A CA 1
ATOM 1624 C C . SER A 1 207 ? 24.334 97.551 90.470 1.00 59.32 207 SER A C 1
ATOM 1625 O O . SER A 1 207 ? 25.264 98.324 90.686 1.00 57.53 207 SER A O 1
ATOM 1628 N N . VAL A 1 208 ? 24.264 96.775 89.390 1.00 64.45 208 VAL A N 1
ATOM 1629 C CA . VAL A 1 208 ? 25.193 96.898 88.286 1.00 68.63 208 VAL A CA 1
ATOM 1630 C C . VAL A 1 208 ? 25.182 98.344 87.772 1.00 69.86 208 VAL A C 1
ATOM 1631 O O . VAL A 1 208 ? 26.238 98.904 87.459 1.00 75.46 208 VAL A O 1
ATOM 1635 N N . GLU A 1 209 ? 23.992 98.943 87.693 1.00 69.14 209 GLU A N 1
ATOM 1636 C CA . GLU A 1 209 ? 23.840 100.318 87.233 1.00 68.80 209 GLU A CA 1
ATOM 1637 C C . GLU A 1 209 ? 24.895 101.185 87.931 1.00 68.01 209 GLU A C 1
ATOM 1638 O O . GLU A 1 209 ? 25.638 101.915 87.291 1.00 78.19 209 GLU A O 1
ATOM 1644 N N . GLN A 1 210 ? 24.960 101.068 89.257 1.00 62.83 210 GLN A N 1
ATOM 1645 C CA . GLN A 1 210 ? 25.870 101.840 90.073 1.00 59.84 210 GLN A CA 1
ATOM 1646 C C . GLN A 1 210 ? 27.312 101.524 89.659 1.00 53.94 210 GLN A C 1
ATOM 1647 O O . GLN A 1 210 ? 28.143 102.422 89.506 1.00 63.46 210 GLN A O 1
ATOM 1653 N N . LEU A 1 211 ? 27.592 100.231 89.497 1.00 51.82 211 LEU A N 1
ATOM 1654 C CA . LEU A 1 211 ? 28.925 99.706 89.185 1.00 49.90 211 LEU A CA 1
ATOM 1655 C C . LEU A 1 211 ? 29.402 100.243 87.841 1.00 48.63 211 LEU A C 1
ATOM 1656 O O . LEU A 1 211 ? 30.505 100.804 87.744 1.00 47.87 211 LEU A O 1
ATOM 1661 N N . ALA A 1 212 ? 28.536 100.106 86.831 1.00 50.06 212 ALA A N 1
ATOM 1662 C CA . ALA A 1 212 ? 28.803 100.572 85.466 1.00 56.33 212 ALA A CA 1
ATOM 1663 C C . ALA A 1 212 ? 29.239 102.041 85.464 1.00 52.91 212 ALA A C 1
ATOM 1664 O O . ALA A 1 212 ? 30.175 102.415 84.761 1.00 63.09 212 ALA A O 1
ATOM 1666 N N . SER A 1 213 ? 28.560 102.860 86.269 1.00 52.30 213 SER A N 1
ATOM 1667 C CA . SER A 1 213 ? 28.747 104.333 86.301 1.00 53.52 213 SER A CA 1
ATOM 1668 C C . SER A 1 213 ? 30.079 104.673 86.978 1.00 47.57 213 SER A C 1
ATOM 1669 O O . SER A 1 213 ? 30.763 105.629 86.602 1.00 47.71 213 SER A O 1
ATOM 1672 N N . ILE A 1 214 ? 30.418 103.881 87.995 1.00 49.62 214 ILE A N 1
ATOM 1673 C CA . ILE A 1 214 ? 31.701 103.963 88.666 1.00 53.73 214 ILE A CA 1
ATOM 1674 C C . ILE A 1 214 ? 32.837 103.563 87.706 1.00 53.66 214 ILE A C 1
ATOM 1675 O O . ILE A 1 214 ? 33.871 104.224 87.691 1.00 52.85 214 ILE A O 1
ATOM 1680 N N . ILE A 1 215 ? 32.644 102.503 86.914 1.00 51.60 215 ILE A N 1
ATOM 1681 C CA . ILE A 1 215 ? 33.675 102.047 85.983 1.00 52.74 215 ILE A CA 1
ATOM 1682 C C . ILE A 1 215 ? 33.910 103.137 84.913 1.00 58.01 215 ILE A C 1
ATOM 1683 O O . ILE A 1 215 ? 35.069 103.463 84.565 1.00 48.66 215 ILE A O 1
ATOM 1688 N N . LEU A 1 216 ? 32.817 103.719 84.399 1.00 57.88 216 LEU A N 1
ATOM 1689 C CA . LEU A 1 216 ? 32.899 104.781 83.366 1.00 56.28 216 LEU A CA 1
ATOM 1690 C C . LEU A 1 216 ? 33.604 106.015 83.949 1.00 51.14 216 LEU A C 1
ATOM 1691 O O . LEU A 1 216 ? 34.488 106.617 83.337 1.00 53.28 216 LEU A O 1
ATOM 1696 N N . LYS A 1 217 ? 33.247 106.350 85.180 1.00 55.94 217 LYS A N 1
ATOM 1697 C CA . LYS A 1 217 ? 33.834 107.474 85.882 1.00 60.86 217 LYS A CA 1
ATOM 1698 C C . LYS A 1 217 ? 35.352 107.247 86.012 1.00 52.09 217 LYS A C 1
ATOM 1699 O O . LYS A 1 217 ? 36.144 108.161 85.897 1.00 55.45 217 LYS A O 1
ATOM 1705 N N . ALA A 1 218 ? 35.757 105.999 86.243 1.00 55.72 218 ALA A N 1
ATOM 1706 C CA . ALA A 1 218 ? 37.149 105.645 86.455 1.00 52.59 218 ALA A CA 1
ATOM 1707 C C . ALA A 1 218 ? 37.952 105.870 85.169 1.00 51.12 218 ALA A C 1
ATOM 1708 O O . ALA A 1 218 ? 39.088 106.348 85.191 1.00 48.33 218 ALA A O 1
ATOM 1710 N N . GLY A 1 219 ? 37.334 105.538 84.039 1.00 55.51 219 GLY A N 1
ATOM 1711 C CA . GLY A 1 219 ? 37.934 105.740 82.735 1.00 59.64 219 GLY A CA 1
ATOM 1712 C C . GLY A 1 219 ? 37.647 107.117 82.167 1.00 63.62 219 GLY A C 1
ATOM 1713 O O . GLY A 1 219 ? 38.088 107.443 81.072 1.00 62.40 219 GLY A O 1
ATOM 1714 N N . ASP A 1 220 ? 36.869 107.918 82.895 1.00 72.71 220 ASP A N 1
ATOM 1715 C CA . ASP A 1 220 ? 36.531 109.266 82.480 1.00 67.88 220 ASP A CA 1
ATOM 1716 C C . ASP A 1 220 ? 35.902 109.223 81.080 1.00 66.24 220 ASP A C 1
ATOM 1717 O O . ASP A 1 220 ? 36.436 109.777 80.137 1.00 63.43 220 ASP A O 1
ATOM 1722 N N . CYS A 1 221 ? 34.756 108.550 80.963 1.00 63.25 221 CYS A N 1
ATOM 1723 C CA . CYS A 1 221 ? 34.155 108.258 79.671 1.00 67.79 221 CYS A CA 1
ATOM 1724 C C . CYS A 1 221 ? 32.648 108.092 79.848 1.00 61.33 221 CYS A C 1
ATOM 1725 O O . CYS A 1 221 ? 32.194 107.785 80.935 1.00 63.48 221 CYS A O 1
ATOM 1728 N N . ASP A 1 222 ? 31.911 108.250 78.748 1.00 62.52 222 ASP A N 1
ATOM 1729 C CA . ASP A 1 222 ? 30.440 108.197 78.741 1.00 70.83 222 ASP A CA 1
ATOM 1730 C C . ASP A 1 222 ? 29.969 106.809 78.277 1.00 67.55 222 ASP A C 1
ATOM 1731 O O . ASP A 1 222 ? 28.854 106.372 78.634 1.00 69.91 222 ASP A O 1
ATOM 1736 N N . SER A 1 223 ? 30.806 106.109 77.499 1.00 62.40 223 SER A N 1
ATOM 1737 C CA . SER A 1 223 ? 30.400 104.825 76.895 1.00 64.82 223 SER A CA 1
ATOM 1738 C C . SER A 1 223 ? 31.513 103.772 76.984 1.00 62.52 223 SER A C 1
ATOM 1739 O O . SER A 1 223 ? 32.709 104.109 77.174 1.00 57.54 223 SER A O 1
ATOM 1742 N N . TYR A 1 224 ? 31.098 102.512 76.766 1.00 61.55 224 TYR A N 1
ATOM 1743 C CA . TYR A 1 224 ? 31.987 101.331 76.639 1.00 61.51 224 TYR A CA 1
ATOM 1744 C C . TYR A 1 224 ? 33.038 101.540 75.540 1.00 59.07 224 TYR A C 1
ATOM 1745 O O . TYR A 1 224 ? 34.247 101.312 75.748 1.00 52.76 224 TYR A O 1
ATOM 1754 N N . ARG A 1 225 ? 32.550 101.975 74.374 1.00 57.14 225 ARG A N 1
ATOM 1755 C CA . ARG A 1 225 ? 33.336 102.198 73.168 1.00 55.36 225 ARG A CA 1
ATOM 1756 C C . ARG A 1 225 ? 34.511 103.126 73.491 1.00 55.18 225 ARG A C 1
ATOM 1757 O O . ARG A 1 225 ? 35.642 102.825 73.132 1.00 51.09 225 ARG A O 1
ATOM 1765 N N . LYS A 1 226 ? 34.251 104.230 74.201 1.00 60.40 226 LYS A N 1
ATOM 1766 C CA . LYS A 1 226 ? 35.308 105.220 74.494 1.00 66.40 226 LYS A CA 1
ATOM 1767 C C . LYS A 1 226 ? 36.286 104.616 75.507 1.00 57.69 226 LYS A C 1
ATOM 1768 O O . LYS A 1 226 ? 37.472 104.884 75.475 1.00 50.31 226 LYS A O 1
ATOM 1774 N N . LEU A 1 227 ? 35.745 103.807 76.414 1.00 57.79 227 LEU A N 1
ATOM 1775 C CA . LEU A 1 227 ? 36.513 103.175 77.462 1.00 57.70 227 LEU A CA 1
ATOM 1776 C C . LEU A 1 227 ? 37.533 102.216 76.830 1.00 57.34 227 LEU A C 1
ATOM 1777 O O . LEU A 1 227 ? 38.713 102.258 77.132 1.00 50.60 227 LEU A O 1
ATOM 1782 N N . ARG A 1 228 ? 37.056 101.378 75.909 1.00 55.27 228 ARG A N 1
ATOM 1783 C CA . ARG A 1 228 ? 37.888 100.383 75.284 1.00 54.87 228 ARG A CA 1
ATOM 1784 C C . ARG A 1 228 ? 38.965 101.100 74.469 1.00 56.75 228 ARG A C 1
ATOM 1785 O O . ARG A 1 228 ? 40.143 100.754 74.597 1.00 54.34 228 ARG A O 1
ATOM 1793 N N . ILE A 1 229 ? 38.556 102.092 73.660 1.00 52.03 229 ILE A N 1
ATOM 1794 C CA . ILE A 1 229 ? 39.465 102.757 72.747 1.00 54.77 229 ILE A CA 1
ATOM 1795 C C . ILE A 1 229 ? 40.628 103.349 73.540 1.00 54.06 229 ILE A C 1
ATOM 1796 O O . ILE A 1 229 ? 41.770 103.272 73.081 1.00 54.96 229 ILE A O 1
ATOM 1801 N N . ARG A 1 230 ? 40.344 103.910 74.719 1.00 52.89 230 ARG A N 1
ATOM 1802 C CA . ARG A 1 230 ? 41.399 104.575 75.468 1.00 56.37 230 ARG A CA 1
ATOM 1803 C C . ARG A 1 230 ? 42.268 103.578 76.252 1.00 51.98 230 ARG A C 1
ATOM 1804 O O . ARG A 1 230 ? 43.490 103.726 76.225 1.00 54.54 230 ARG A O 1
ATOM 1812 N N . CYS A 1 231 ? 41.639 102.630 76.967 1.00 50.28 231 CYS A N 1
ATOM 1813 C CA . CYS A 1 231 ? 42.276 101.793 78.046 1.00 54.38 231 CYS A CA 1
ATOM 1814 C C . CYS A 1 231 ? 42.648 100.358 77.602 1.00 56.19 231 CYS A C 1
ATOM 1815 O O . CYS A 1 231 ? 43.579 99.753 78.157 1.00 58.35 231 CYS A O 1
ATOM 1818 N N . SER A 1 232 ? 41.881 99.781 76.666 1.00 49.71 232 SER A N 1
ATOM 1819 C CA . SER A 1 232 ? 42.011 98.369 76.297 1.00 49.11 232 SER A CA 1
ATOM 1820 C C . SER A 1 232 ? 41.755 98.185 74.796 1.00 47.63 232 SER A C 1
ATOM 1821 O O . SER A 1 232 ? 40.857 97.448 74.412 1.00 51.08 232 SER A O 1
ATOM 1824 N N . ARG A 1 233 ? 42.533 98.892 73.973 1.00 51.19 233 ARG A N 1
ATOM 1825 C CA . ARG A 1 233 ? 42.178 99.180 72.584 1.00 53.10 233 ARG A CA 1
ATOM 1826 C C . ARG A 1 233 ? 41.998 97.845 71.869 1.00 48.86 233 ARG A C 1
ATOM 1827 O O . ARG A 1 233 ? 40.951 97.565 71.311 1.00 47.23 233 ARG A O 1
ATOM 1835 N N . LYS A 1 234 ? 43.024 97.001 71.963 1.00 50.65 234 LYS A N 1
ATOM 1836 C CA . LYS A 1 234 ? 43.029 95.763 71.237 1.00 46.09 234 LYS A CA 1
ATOM 1837 C C . LYS A 1 234 ? 42.919 94.594 72.219 1.00 43.22 234 LYS A C 1
ATOM 1838 O O . LYS A 1 234 ? 43.333 94.698 73.379 1.00 42.27 234 LYS A O 1
ATOM 1844 N N . GLY A 1 235 ? 42.306 93.503 71.744 1.00 41.50 235 GLY A N 1
ATOM 1845 C CA . GLY A 1 235 ? 42.234 92.247 72.460 1.00 40.34 235 GLY A CA 1
ATOM 1846 C C . GLY A 1 235 ? 40.815 91.919 72.849 1.00 42.13 235 GLY A C 1
ATOM 1847 O O . GLY A 1 235 ? 39.901 92.685 72.515 1.00 39.49 235 GLY A O 1
ATOM 1848 N N . ALA A 1 236 ? 40.663 90.786 73.554 1.00 39.26 236 ALA A N 1
ATOM 1849 C CA . ALA A 1 236 ? 39.388 90.374 74.086 1.00 46.53 236 ALA A CA 1
ATOM 1850 C C . ALA A 1 236 ? 39.017 91.324 75.231 1.00 45.82 236 ALA A C 1
ATOM 1851 O O . ALA A 1 236 ? 39.886 91.889 75.904 1.00 49.51 236 ALA A O 1
ATOM 1853 N N . THR A 1 237 ? 37.718 91.484 75.462 1.00 47.52 237 THR A N 1
ATOM 1854 C CA . THR A 1 237 ? 37.300 92.521 76.354 1.00 45.67 237 THR A CA 1
ATOM 1855 C C . THR A 1 237 ? 37.565 92.026 77.764 1.00 41.88 237 THR A C 1
ATOM 1856 O O . THR A 1 237 ? 37.102 90.948 78.126 1.00 43.82 237 THR A O 1
ATOM 1860 N N . PRO A 1 238 ? 38.340 92.771 78.588 1.00 41.10 238 PRO A N 1
ATOM 1861 C CA . PRO A 1 238 ? 38.485 92.448 80.008 1.00 38.89 238 PRO A CA 1
ATOM 1862 C C . PRO A 1 238 ? 37.104 92.406 80.688 1.00 42.67 238 PRO A C 1
ATOM 1863 O O . PRO A 1 238 ? 36.211 93.141 80.282 1.00 35.27 238 PRO A O 1
ATOM 1867 N N . SER A 1 239 ? 36.954 91.568 81.717 1.00 45.95 239 SER A N 1
ATOM 1868 C CA . SER A 1 239 ? 35.650 91.342 82.351 1.00 49.79 239 SER A CA 1
ATOM 1869 C C . SER A 1 239 ? 35.091 92.636 82.957 1.00 48.89 239 SER A C 1
ATOM 1870 O O . SER A 1 239 ? 33.897 92.756 83.074 1.00 51.14 239 SER A O 1
ATOM 1873 N N . ILE A 1 240 ? 35.956 93.577 83.365 1.00 49.32 240 ILE A N 1
ATOM 1874 C CA . ILE A 1 240 ? 35.499 94.812 83.992 1.00 46.29 240 ILE A CA 1
ATOM 1875 C C . ILE A 1 240 ? 34.827 95.707 82.936 1.00 53.69 240 ILE A C 1
ATOM 1876 O O . ILE A 1 240 ? 33.825 96.345 83.234 1.00 51.37 240 ILE A O 1
ATOM 1881 N N . LEU A 1 241 ? 35.311 95.684 81.686 1.00 49.34 241 LEU A N 1
ATOM 1882 C CA . LEU A 1 241 ? 34.677 96.463 80.613 1.00 47.80 241 LEU A CA 1
ATOM 1883 C C . LEU A 1 241 ? 33.430 95.711 80.103 1.00 48.32 241 LEU A C 1
ATOM 1884 O O . LEU A 1 241 ? 32.501 96.300 79.585 1.00 53.56 241 LEU A O 1
ATOM 1889 N N . LYS A 1 242 ? 33.408 94.393 80.272 1.00 52.18 242 LYS A N 1
ATOM 1890 C CA . LYS A 1 242 ? 32.263 93.576 79.898 1.00 58.82 242 LYS A CA 1
ATOM 1891 C C . LYS A 1 242 ? 31.011 94.044 80.671 1.00 57.18 242 LYS A C 1
ATOM 1892 O O . LYS A 1 242 ? 29.917 94.014 80.135 1.00 52.61 242 LYS A O 1
ATOM 1898 N N . ILE A 1 243 ? 31.171 94.440 81.938 1.00 56.08 243 ILE A N 1
ATOM 1899 C CA . ILE A 1 243 ? 30.028 94.877 82.752 1.00 56.73 243 ILE A CA 1
ATOM 1900 C C . ILE A 1 243 ? 29.361 96.060 82.041 1.00 53.49 243 ILE A C 1
ATOM 1901 O O . ILE A 1 243 ? 28.159 96.044 81.791 1.00 55.52 243 ILE A O 1
ATOM 1906 N N . VAL A 1 244 ? 30.171 97.038 81.638 1.00 52.45 244 VAL A N 1
ATOM 1907 C CA . VAL A 1 244 ? 29.670 98.226 81.022 1.00 50.25 244 VAL A CA 1
ATOM 1908 C C . VAL A 1 244 ? 29.002 97.863 79.687 1.00 57.76 244 VAL A C 1
ATOM 1909 O O . VAL A 1 244 ? 27.859 98.237 79.468 1.00 59.43 244 VAL A O 1
ATOM 1913 N N . GLN A 1 245 ? 29.709 97.136 78.806 1.00 53.24 245 GLN A N 1
ATOM 1914 C CA . GLN A 1 245 ? 29.149 96.700 77.522 1.00 51.46 245 GLN A CA 1
ATOM 1915 C C . GLN A 1 245 ? 27.741 96.132 77.736 1.00 54.19 245 GLN A C 1
ATOM 1916 O O . GLN A 1 245 ? 26.802 96.583 77.120 1.00 58.99 245 GLN A O 1
ATOM 1922 N N . ASP A 1 246 ? 27.624 95.128 78.608 1.00 60.44 246 ASP A N 1
ATOM 1923 C CA . ASP A 1 246 ? 26.387 94.367 78.822 1.00 62.50 246 ASP A CA 1
ATOM 1924 C C . ASP A 1 246 ? 25.303 95.260 79.462 1.00 67.08 246 ASP A C 1
ATOM 1925 O O . ASP A 1 246 ? 24.113 94.985 79.331 1.00 70.76 246 ASP A O 1
ATOM 1930 N N . TYR A 1 247 ? 25.690 96.317 80.179 1.00 66.85 247 TYR A N 1
ATOM 1931 C CA . TYR A 1 247 ? 24.700 97.224 80.727 1.00 69.55 247 TYR A CA 1
ATOM 1932 C C . TYR A 1 247 ? 24.060 98.047 79.600 1.00 67.11 247 TYR A C 1
ATOM 1933 O O . TYR A 1 247 ? 22.850 98.225 79.575 1.00 69.02 247 TYR A O 1
ATOM 1942 N N . GLU A 1 248 ? 24.878 98.548 78.673 1.00 66.10 248 GLU A N 1
ATOM 1943 C CA . GLU A 1 248 ? 24.371 99.283 77.522 1.00 69.06 248 GLU A CA 1
ATOM 1944 C C . GLU A 1 248 ? 23.462 98.371 76.672 1.00 75.02 248 GLU A C 1
ATOM 1945 O O . GLU A 1 248 ? 22.468 98.834 76.131 1.00 78.77 248 GLU A O 1
ATOM 1951 N N . LEU A 1 249 ? 23.797 97.077 76.564 1.00 74.24 249 LEU A N 1
ATOM 1952 C CA . LEU A 1 249 ? 23.002 96.101 75.791 1.00 74.53 249 LEU A CA 1
ATOM 1953 C C . LEU A 1 249 ? 21.754 95.702 76.576 1.00 70.66 249 LEU A C 1
ATOM 1954 O O . LEU A 1 249 ? 20.763 95.264 76.004 1.00 67.16 249 LEU A O 1
ATOM 1959 N N . GLY A 1 250 ? 21.860 95.787 77.900 1.00 67.36 250 GLY A N 1
ATOM 1960 C CA . GLY A 1 250 ? 20.746 95.639 78.782 1.00 58.00 250 GLY A CA 1
ATOM 1961 C C . GLY A 1 250 ? 20.497 94.201 79.165 1.00 60.95 250 GLY A C 1
ATOM 1962 O O . GLY A 1 250 ? 19.341 93.828 79.330 1.00 68.85 250 GLY A O 1
ATOM 1963 N N . THR A 1 251 ? 21.570 93.417 79.372 1.00 63.85 251 THR A N 1
ATOM 1964 C CA . THR A 1 251 ? 21.455 91.958 79.656 1.00 62.53 251 THR A CA 1
ATOM 1965 C C . THR A 1 251 ? 21.997 91.593 81.050 1.00 66.80 251 THR A C 1
ATOM 1966 O O . THR A 1 251 ? 21.922 90.420 81.425 1.00 64.82 251 THR A O 1
ATOM 1970 N N . ASN A 1 252 ? 22.502 92.580 81.817 1.00 70.76 252 ASN A N 1
ATOM 1971 C CA . ASN A 1 252 ? 23.152 92.350 83.141 1.00 71.44 252 ASN A CA 1
ATOM 1972 C C . ASN A 1 252 ? 22.592 93.283 84.229 1.00 70.78 252 ASN A C 1
ATOM 1973 O O . ASN A 1 252 ? 23.274 93.535 85.229 1.00 71.83 252 ASN A O 1
ATOM 1978 N N . HIS A 1 253 ? 21.350 93.760 84.065 1.00 69.56 253 HIS A N 1
ATOM 1979 C CA . HIS A 1 253 ? 20.774 94.804 84.944 1.00 68.11 253 HIS A CA 1
ATOM 1980 C C . HIS A 1 253 ? 20.428 94.246 86.328 1.00 63.27 253 HIS A C 1
ATOM 1981 O O . HIS A 1 253 ? 20.654 94.902 87.342 1.00 68.83 253 HIS A O 1
ATOM 1988 N N . ASP A 1 254 ? 19.892 93.028 86.359 1.00 65.22 254 ASP A N 1
ATOM 1989 C CA . ASP A 1 254 ? 19.430 92.416 87.591 1.00 73.19 254 ASP A CA 1
ATOM 1990 C C . ASP A 1 254 ? 20.424 91.318 87.993 1.00 77.16 254 ASP A C 1
ATOM 1991 O O . ASP A 1 254 ? 20.030 90.250 88.456 1.00 78.00 254 ASP A O 1
ATOM 1996 N N . ASP A 1 255 ? 21.717 91.605 87.793 1.00 76.31 255 ASP A N 1
ATOM 1997 C CA . ASP A 1 255 ? 22.823 90.775 88.273 1.00 76.76 255 ASP A CA 1
ATOM 1998 C C . ASP A 1 255 ? 23.332 91.370 89.588 1.00 67.90 255 ASP A C 1
ATOM 1999 O O . ASP A 1 255 ? 23.266 92.578 89.793 1.00 56.49 255 ASP A O 1
ATOM 2004 N N . GLU A 1 256 ? 23.848 90.507 90.462 1.00 69.31 256 GLU A N 1
ATOM 2005 C CA . GLU A 1 256 ? 24.337 90.950 91.751 1.00 81.06 256 GLU A CA 1
ATOM 2006 C C . GLU A 1 256 ? 25.701 91.617 91.552 1.00 73.29 256 GLU A C 1
ATOM 2007 O O . GLU A 1 256 ? 26.412 91.344 90.594 1.00 64.40 256 GLU A O 1
ATOM 2013 N N . VAL A 1 257 ? 26.026 92.511 92.482 1.00 75.53 257 VAL A N 1
ATOM 2014 C CA . VAL A 1 257 ? 27.323 93.132 92.583 1.00 73.25 257 VAL A CA 1
ATOM 2015 C C . VAL A 1 257 ? 27.952 92.689 93.907 1.00 69.19 257 VAL A C 1
ATOM 2016 O O . VAL A 1 257 ? 27.403 92.925 94.978 1.00 68.74 257 VAL A O 1
ATOM 2020 N N . ASN A 1 258 ? 29.096 92.015 93.791 1.00 69.46 258 ASN A N 1
ATOM 2021 C CA . ASN A 1 258 ? 29.937 91.629 94.894 1.00 62.62 258 ASN A CA 1
ATOM 2022 C C . ASN A 1 258 ? 31.236 92.427 94.762 1.00 58.46 258 ASN A C 1
ATOM 2023 O O . ASN A 1 258 ? 32.134 92.046 94.020 1.00 54.07 258 ASN A O 1
ATOM 2028 N N . VAL A 1 259 ? 31.307 93.526 95.513 1.00 62.12 259 VAL A N 1
ATOM 2029 C CA . VAL A 1 259 ? 32.372 94.517 95.436 1.00 56.47 259 VAL A CA 1
ATOM 2030 C C . VAL A 1 259 ? 33.685 93.922 95.954 1.00 53.77 259 VAL A C 1
ATOM 2031 O O . VAL A 1 259 ? 34.710 94.070 95.304 1.00 61.39 259 VAL A O 1
ATOM 2035 N N . PRO A 1 260 ? 33.752 93.257 97.130 1.00 51.06 260 PRO A N 1
ATOM 2036 C CA . PRO A 1 260 ? 35.035 92.717 97.592 1.00 59.18 260 PRO A CA 1
ATOM 2037 C C . PRO A 1 260 ? 35.745 91.828 96.549 1.00 56.51 260 PRO A C 1
ATOM 2038 O O . PRO A 1 260 ? 36.978 91.924 96.397 1.00 53.93 260 PRO A O 1
ATOM 2042 N N . SER A 1 261 ? 34.970 90.997 95.838 1.00 55.40 261 SER A N 1
ATOM 2043 C CA . SER A 1 261 ? 35.475 90.195 94.717 1.00 55.69 261 SER A CA 1
ATOM 2044 C C . SER A 1 261 ? 36.070 91.111 93.650 1.00 54.80 261 SER A C 1
ATOM 2045 O O . SER A 1 261 ? 37.260 90.984 93.336 1.00 54.48 261 SER A O 1
ATOM 2048 N N . LEU A 1 262 ? 35.216 91.999 93.118 1.00 50.79 262 LEU A N 1
ATOM 2049 C CA . LEU A 1 262 ? 35.559 92.915 92.046 1.00 51.52 262 LEU A CA 1
ATOM 2050 C C . LEU A 1 262 ? 36.915 93.510 92.396 1.00 49.94 262 LEU A C 1
ATOM 2051 O O . LEU A 1 262 ? 37.832 93.456 91.615 1.00 52.21 262 LEU A O 1
ATOM 2056 N N . ILE A 1 263 ? 37.029 94.003 93.629 1.00 49.88 263 ILE A N 1
ATOM 2057 C CA . ILE A 1 263 ? 38.246 94.633 94.084 1.00 52.58 263 ILE A CA 1
ATOM 2058 C C . ILE A 1 263 ? 39.381 93.602 94.022 1.00 53.56 263 ILE A C 1
ATOM 2059 O O . ILE A 1 263 ? 40.447 93.880 93.442 1.00 52.26 263 ILE A O 1
ATOM 2064 N N . ALA A 1 264 ? 39.131 92.415 94.580 1.00 49.53 264 ALA A N 1
ATOM 2065 C CA . ALA A 1 264 ? 40.161 91.389 94.720 1.00 56.52 264 ALA A CA 1
ATOM 2066 C C . ALA A 1 264 ? 40.685 90.949 93.343 1.00 53.14 264 ALA A C 1
ATOM 2067 O O . ALA A 1 264 ? 41.884 90.847 93.132 1.00 55.76 264 ALA A O 1
ATOM 2069 N N . ASN A 1 265 ? 39.768 90.742 92.397 1.00 57.82 265 ASN A N 1
ATOM 2070 C CA . ASN A 1 265 ? 40.098 90.292 91.041 1.00 57.91 265 ASN A CA 1
ATOM 2071 C C . ASN A 1 265 ? 40.961 91.336 90.323 1.00 51.47 265 ASN A C 1
ATOM 2072 O O . ASN A 1 265 ? 41.998 90.995 89.774 1.00 58.65 265 ASN A O 1
ATOM 2077 N N . LEU A 1 266 ? 40.478 92.582 90.280 1.00 47.07 266 LEU A N 1
ATOM 2078 C CA . LEU A 1 266 ? 41.210 93.736 89.719 1.00 46.15 266 LEU A CA 1
ATOM 2079 C C . LEU A 1 266 ? 42.622 93.774 90.324 1.00 49.00 266 LEU A C 1
ATOM 2080 O O . LEU A 1 266 ? 43.615 93.768 89.586 1.00 46.92 266 LEU A O 1
ATOM 2085 N N . LYS A 1 267 ? 42.702 93.709 91.659 1.00 52.05 267 LYS A N 1
ATOM 2086 C CA . LYS A 1 267 ? 43.982 93.819 92.387 1.00 54.51 267 LYS A CA 1
ATOM 2087 C C . LYS A 1 267 ? 44.952 92.728 91.934 1.00 50.56 267 LYS A C 1
ATOM 2088 O O . LYS A 1 267 ? 46.147 92.955 91.898 1.00 57.51 267 LYS A O 1
ATOM 2094 N N . GLU A 1 268 ? 44.427 91.548 91.621 1.00 54.01 268 GLU A N 1
ATOM 2095 C CA . GLU A 1 268 ? 45.249 90.428 91.174 1.00 57.21 268 GLU A CA 1
ATOM 2096 C C . GLU A 1 268 ? 45.864 90.752 89.804 1.00 54.24 268 GLU A C 1
ATOM 2097 O O . GLU A 1 268 ? 47.000 90.374 89.530 1.00 66.32 268 GLU A O 1
ATOM 2103 N N . LYS A 1 269 ? 45.136 91.459 88.938 1.00 49.36 269 LYS A N 1
ATOM 2104 C CA . LYS A 1 269 ? 45.590 91.607 87.546 1.00 45.21 269 LYS A CA 1
ATOM 2105 C C . LYS A 1 269 ? 46.604 92.748 87.425 1.00 45.95 269 LYS A C 1
ATOM 2106 O O . LYS A 1 269 ? 47.299 92.866 86.408 1.00 48.26 269 LYS A O 1
ATOM 2112 N N . LEU A 1 270 ? 46.713 93.546 88.490 1.00 45.41 270 LEU A N 1
ATOM 2113 C CA . LEU A 1 270 ? 47.494 94.782 88.524 1.00 48.47 270 LEU A CA 1
ATOM 2114 C C . LEU A 1 270 ? 48.980 94.552 88.203 1.00 46.31 270 LEU A C 1
ATOM 2115 O O . LEU A 1 270 ? 49.607 95.414 87.587 1.00 46.14 270 LEU A O 1
ATOM 2120 N N . GLY A 1 271 ? 49.550 93.425 88.663 1.00 50.03 271 GLY A N 1
ATOM 2121 C CA . GLY A 1 271 ? 50.999 93.125 88.515 1.00 49.70 271 GLY A CA 1
ATOM 2122 C C . GLY A 1 271 ? 51.463 93.156 87.057 1.00 46.72 271 GLY A C 1
ATOM 2123 O O . GLY A 1 271 ? 52.498 93.690 86.741 1.00 42.35 271 GLY A O 1
ATOM 2124 N N . ARG A 1 272 ? 50.641 92.604 86.164 1.00 50.15 272 ARG A N 1
ATOM 2125 C CA . ARG A 1 272 ? 50.950 92.510 84.753 1.00 48.61 272 ARG A CA 1
ATOM 2126 C C . ARG A 1 272 ? 50.890 93.886 84.089 1.00 51.02 272 ARG A C 1
ATOM 2127 O O . ARG A 1 272 ? 51.365 93.984 82.948 1.00 51.58 272 ARG A O 1
ATOM 2135 N N . PHE A 1 273 ? 50.331 94.924 84.750 1.00 47.34 273 PHE A N 1
ATOM 2136 C CA . PHE A 1 273 ? 50.271 96.270 84.094 1.00 42.71 273 PHE A CA 1
ATOM 2137 C C . PHE A 1 273 ? 51.242 97.271 84.711 1.00 44.13 273 PHE A C 1
ATOM 2138 O O . PHE A 1 273 ? 51.277 98.420 84.228 1.00 47.18 273 PHE A O 1
ATOM 2146 N N . GLU A 1 274 ? 52.068 96.821 85.669 1.00 47.34 274 GLU A N 1
ATOM 2147 C CA . GLU A 1 274 ? 53.137 97.644 86.317 1.00 55.46 274 GLU A CA 1
ATOM 2148 C C . GLU A 1 274 ? 54.291 97.948 85.351 1.00 60.36 274 GLU A C 1
ATOM 2149 O O . GLU A 1 274 ? 55.055 98.881 85.599 1.00 69.82 274 GLU A O 1
ATOM 2155 N N . TYR A 1 275 ? 54.414 97.125 84.301 1.00 58.44 275 TYR A N 1
ATOM 2156 C CA . TYR A 1 275 ? 55.513 97.116 83.320 1.00 66.78 275 TYR A CA 1
ATOM 2157 C C . TYR A 1 275 ? 54.945 97.157 81.883 1.00 65.80 275 TYR A C 1
ATOM 2158 O O . TYR A 1 275 ? 53.789 96.761 81.624 1.00 58.62 275 TYR A O 1
ATOM 2167 N N . GLU A 1 276 ? 55.787 97.563 80.927 1.00 61.76 276 GLU A N 1
ATOM 2168 C CA . GLU A 1 276 ? 55.364 97.752 79.548 1.00 66.97 276 GLU A CA 1
ATOM 2169 C C . GLU A 1 276 ? 55.795 96.548 78.691 1.00 67.51 276 GLU A C 1
ATOM 2170 O O . GLU A 1 276 ? 55.416 96.442 77.530 1.00 74.02 276 GLU A O 1
ATOM 2176 N N . CYS A 1 277 ? 56.566 95.616 79.252 1.00 65.66 277 CYS A N 1
ATOM 2177 C CA . CYS A 1 277 ? 57.024 94.447 78.465 1.00 66.96 277 CYS A CA 1
ATOM 2178 C C . CYS A 1 277 ? 58.151 94.867 77.512 1.00 63.48 277 CYS A C 1
ATOM 2179 O O . CYS A 1 277 ? 58.177 94.432 76.364 1.00 56.95 277 CYS A O 1
ATOM 2182 N N . GLU A 1 278 ? 59.079 95.720 77.973 1.00 61.60 278 GLU A N 1
ATOM 2183 C CA . GLU A 1 278 ? 60.158 96.136 77.074 1.00 61.50 278 GLU A CA 1
ATOM 2184 C C . GLU A 1 278 ? 61.305 95.124 77.198 1.00 55.98 278 GLU A C 1
ATOM 2185 O O . GLU A 1 278 ? 62.086 95.112 78.153 1.00 58.33 278 GLU A O 1
ATOM 2191 N N . TRP A 1 279 ? 61.386 94.272 76.182 1.00 45.78 279 TRP A N 1
ATOM 2192 C CA . TRP A 1 279 ? 62.325 93.221 76.145 1.00 48.37 279 TRP A CA 1
ATOM 2193 C C . TRP A 1 279 ? 63.721 93.805 75.933 1.00 43.86 279 TRP A C 1
ATOM 2194 O O . TRP A 1 279 ? 63.905 94.802 75.230 1.00 44.07 279 TRP A O 1
ATOM 2205 N N . LYS A 1 280 ? 64.690 93.153 76.557 1.00 41.61 280 LYS A N 1
ATOM 2206 C CA . LYS A 1 280 ? 66.083 93.524 76.430 1.00 51.43 280 LYS A CA 1
ATOM 2207 C C . LYS A 1 280 ? 66.802 92.547 75.499 1.00 46.24 280 LYS A C 1
ATOM 2208 O O . LYS A 1 280 ? 67.653 92.964 74.749 1.00 48.17 280 LYS A O 1
ATOM 2214 N N . CYS A 1 281 ? 66.415 91.264 75.538 1.00 45.61 281 CYS A N 1
ATOM 2215 C CA . CYS A 1 281 ? 67.098 90.193 74.814 1.00 44.46 281 CYS A CA 1
ATOM 2216 C C . CYS A 1 281 ? 66.353 89.635 73.599 1.00 41.11 281 CYS A C 1
ATOM 2217 O O . CYS A 1 281 ? 66.941 88.848 72.861 1.00 45.09 281 CYS A O 1
ATOM 2228 N N . GLU A 1 283 ? 65.388 90.683 70.739 1.00 46.02 283 GLU A N 1
ATOM 2229 C CA . GLU A 1 283 ? 65.901 90.964 69.413 1.00 50.17 283 GLU A CA 1
ATOM 2230 C C . GLU A 1 283 ? 67.007 89.946 69.083 1.00 48.79 283 GLU A C 1
ATOM 2231 O O . GLU A 1 283 ? 67.026 89.383 67.989 1.00 46.37 283 GLU A O 1
ATOM 2237 N N . LYS A 1 284 ? 67.873 89.636 70.049 1.00 48.66 284 LYS A N 1
ATOM 2238 C CA . LYS A 1 284 ? 68.943 88.672 69.799 1.00 51.74 284 LYS A CA 1
ATOM 2239 C C . LYS A 1 284 ? 68.382 87.247 69.690 1.00 48.85 284 LYS A C 1
ATOM 2240 O O . LYS A 1 284 ? 68.870 86.459 68.901 1.00 51.81 284 LYS A O 1
ATOM 2246 N N . ILE A 1 285 ? 67.366 86.923 70.493 1.00 46.11 285 ILE A N 1
ATOM 2247 C CA . ILE A 1 285 ? 66.764 85.595 70.501 1.00 41.83 285 ILE A CA 1
ATOM 2248 C C . ILE A 1 285 ? 66.003 85.363 69.185 1.00 38.82 285 ILE A C 1
ATOM 2249 O O . ILE A 1 285 ? 66.059 84.262 68.654 1.00 41.19 285 ILE A O 1
ATOM 2254 N N . LYS A 1 286 ? 65.322 86.395 68.666 1.00 38.22 286 LYS A N 1
ATOM 2255 C CA . LYS A 1 286 ? 64.679 86.366 67.351 1.00 40.11 286 LYS A CA 1
ATOM 2256 C C . LYS A 1 286 ? 65.697 86.181 66.216 1.00 40.24 286 LYS A C 1
ATOM 2257 O O . LYS A 1 286 ? 65.440 85.464 65.228 1.00 44.36 286 LYS A O 1
ATOM 2263 N N . ALA A 1 287 ? 66.844 86.846 66.312 1.00 39.63 287 ALA A N 1
ATOM 2264 C CA . ALA A 1 287 ? 67.839 86.757 65.239 1.00 39.32 287 ALA A CA 1
ATOM 2265 C C . ALA A 1 287 ? 68.461 85.356 65.252 1.00 36.00 287 ALA A C 1
ATOM 2266 O O . ALA A 1 287 ? 68.701 84.763 64.213 1.00 42.51 287 ALA A O 1
ATOM 2268 N N . PHE A 1 288 ? 68.649 84.793 66.440 1.00 35.25 288 PHE A N 1
ATOM 2269 C CA . PHE A 1 288 ? 69.084 83.438 66.531 1.00 37.08 288 PHE A CA 1
ATOM 2270 C C . PHE A 1 288 ? 68.030 82.533 65.884 1.00 44.50 288 PHE A C 1
ATOM 2271 O O . PHE A 1 288 ? 68.348 81.726 64.988 1.00 48.91 288 PHE A O 1
ATOM 2279 N N . LEU A 1 289 ? 66.767 82.701 66.298 1.00 42.61 289 LEU A N 1
ATOM 2280 C CA . LEU A 1 289 ? 65.658 81.876 65.752 1.00 41.84 289 LEU A CA 1
ATOM 2281 C C . LEU A 1 289 ? 65.600 82.018 64.222 1.00 40.22 289 LEU A C 1
ATOM 2282 O O . LEU A 1 289 ? 65.476 80.997 63.522 1.00 37.59 289 LEU A O 1
ATOM 2287 N N . ALA A 1 290 ? 65.741 83.248 63.695 1.00 41.89 290 ALA A N 1
ATOM 2288 C CA . ALA A 1 290 ? 65.660 83.465 62.240 1.00 41.81 290 ALA A CA 1
ATOM 2289 C C . ALA A 1 290 ? 66.797 82.714 61.532 1.00 41.09 290 ALA A C 1
ATOM 2290 O O . ALA A 1 290 ? 66.620 82.258 60.426 1.00 43.91 290 ALA A O 1
ATOM 2292 N N . SER A 1 291 ? 67.927 82.496 62.204 1.00 44.71 291 SER A N 1
ATOM 2293 C CA . SER A 1 291 ? 69.086 81.828 61.560 1.00 49.80 291 SER A CA 1
ATOM 2294 C C . SER A 1 291 ? 68.874 80.315 61.435 1.00 49.61 291 SER A C 1
ATOM 2295 O O . SER A 1 291 ? 69.528 79.656 60.609 1.00 47.25 291 SER A O 1
ATOM 2298 N N . LYS A 1 292 ? 67.978 79.784 62.276 1.00 48.78 292 LYS A N 1
ATOM 2299 C CA . LYS A 1 292 ? 67.708 78.362 62.409 1.00 44.22 292 LYS A CA 1
ATOM 2300 C C . LYS A 1 292 ? 66.385 77.979 61.744 1.00 41.46 292 LYS A C 1
ATOM 2301 O O . LYS A 1 292 ? 66.304 76.904 61.169 1.00 42.50 292 LYS A O 1
ATOM 2307 N N . VAL A 1 293 ? 65.338 78.808 61.869 1.00 42.31 293 VAL A N 1
ATOM 2308 C CA . VAL A 1 293 ? 64.002 78.397 61.357 1.00 42.06 293 VAL A CA 1
ATOM 2309 C C . VAL A 1 293 ? 63.441 79.423 60.374 1.00 44.57 293 VAL A C 1
ATOM 2310 O O . VAL A 1 293 ? 62.308 79.282 59.942 1.00 46.77 293 VAL A O 1
ATOM 2314 N N . GLY A 1 294 ? 64.194 80.482 60.077 1.00 48.08 294 GLY A N 1
ATOM 2315 C CA . GLY A 1 294 ? 63.743 81.489 59.108 1.00 46.53 294 GLY A CA 1
ATOM 2316 C C . GLY A 1 294 ? 62.832 82.570 59.708 1.00 47.97 294 GLY A C 1
ATOM 2317 O O . GLY A 1 294 ? 62.568 82.621 60.914 1.00 44.45 294 GLY A O 1
ATOM 2318 N N . PRO A 1 295 ? 62.317 83.486 58.863 1.00 42.65 295 PRO A N 1
ATOM 2319 C CA . PRO A 1 295 ? 61.740 84.737 59.335 1.00 41.30 295 PRO A CA 1
ATOM 2320 C C . PRO A 1 295 ? 60.606 84.492 60.325 1.00 40.61 295 PRO A C 1
ATOM 2321 O O . PRO A 1 295 ? 59.884 83.496 60.203 1.00 37.57 295 PRO A O 1
ATOM 2325 N N . TYR A 1 296 ? 60.465 85.444 61.246 1.00 39.94 296 TYR A N 1
ATOM 2326 C CA . TYR A 1 296 ? 59.396 85.460 62.236 1.00 44.09 296 TYR A CA 1
ATOM 2327 C C . TYR A 1 296 ? 58.040 85.586 61.541 1.00 41.10 296 TYR A C 1
ATOM 2328 O O . TYR A 1 296 ? 57.836 86.517 60.767 1.00 42.43 296 TYR A O 1
ATOM 2337 N N . TYR A 1 297 ? 57.150 84.628 61.825 1.00 40.87 297 TYR A N 1
ATOM 2338 C CA . TYR A 1 297 ? 55.703 84.778 61.618 1.00 38.83 297 TYR A CA 1
ATOM 2339 C C . TYR A 1 297 ? 54.971 84.151 62.799 1.00 36.57 297 TYR A C 1
ATOM 2340 O O . TYR A 1 297 ? 55.368 83.098 63.306 1.00 39.19 297 TYR A O 1
ATOM 2349 N N . LEU A 1 298 ? 53.900 84.806 63.223 1.00 36.69 298 LEU A N 1
ATOM 2350 C CA . LEU A 1 298 ? 53.164 84.397 64.378 1.00 33.19 298 LEU A CA 1
ATOM 2351 C C . LEU A 1 298 ? 52.726 82.929 64.228 1.00 34.36 298 LEU A C 1
ATOM 2352 O O . LEU A 1 298 ? 52.993 82.113 65.065 1.00 38.28 298 LEU A O 1
ATOM 2357 N N . GLY A 1 299 ? 52.052 82.599 63.125 1.00 35.99 299 GLY A N 1
ATOM 2358 C CA . GLY A 1 299 ? 51.364 81.332 62.987 1.00 32.51 299 GLY A CA 1
ATOM 2359 C C . GLY A 1 299 ? 52.319 80.155 62.936 1.00 37.57 299 GLY A C 1
ATOM 2360 O O . GLY A 1 299 ? 52.055 79.113 63.511 1.00 39.61 299 GLY A O 1
ATOM 2361 N N . SER A 1 300 ? 53.433 80.320 62.224 1.00 37.43 300 SER A N 1
ATOM 2362 C CA . SER A 1 300 ? 54.413 79.264 62.122 1.00 36.29 300 SER A CA 1
ATOM 2363 C C . SER A 1 300 ? 55.155 79.102 63.463 1.00 36.21 300 SER A C 1
ATOM 2364 O O . SER A 1 300 ? 55.312 77.985 63.956 1.00 34.03 300 SER A O 1
ATOM 2367 N N . TYR A 1 301 ? 55.621 80.202 64.061 1.00 34.27 301 TYR A N 1
ATOM 2368 C CA . TYR A 1 301 ? 56.412 80.081 65.296 1.00 37.09 301 TYR A CA 1
ATOM 2369 C C . TYR A 1 301 ? 55.529 79.480 66.398 1.00 35.98 301 TYR A C 1
ATOM 2370 O O . TYR A 1 301 ? 55.935 78.638 67.183 1.00 37.30 301 TYR A O 1
ATOM 2379 N N . SER A 1 302 ? 54.307 79.963 66.452 1.00 31.02 302 SER A N 1
ATOM 2380 C CA . SER A 1 302 ? 53.333 79.485 67.377 1.00 38.05 302 SER A CA 1
ATOM 2381 C C . SER A 1 302 ? 53.130 77.960 67.228 1.00 34.31 302 SER A C 1
ATOM 2382 O O . SER A 1 302 ? 53.184 77.219 68.199 1.00 28.83 302 SER A O 1
ATOM 2385 N N . ALA A 1 303 ? 52.911 77.485 66.000 1.00 29.69 303 ALA A N 1
ATOM 2386 C CA . ALA A 1 303 ? 52.628 76.077 65.764 1.00 31.52 303 ALA A CA 1
ATOM 2387 C C . ALA A 1 303 ? 53.845 75.199 66.049 1.00 33.37 303 ALA A C 1
ATOM 2388 O O . ALA A 1 303 ? 53.683 74.049 66.469 1.00 38.20 303 ALA A O 1
ATOM 2398 N N . LEU A 1 305 ? 56.201 76.116 68.391 1.00 36.87 305 LEU A N 1
ATOM 2399 C CA . LEU A 1 305 ? 56.329 76.227 69.844 1.00 35.48 305 LEU A CA 1
ATOM 2400 C C . LEU A 1 305 ? 55.349 75.279 70.564 1.00 33.45 305 LEU A C 1
ATOM 2401 O O . LEU A 1 305 ? 55.741 74.522 71.442 1.00 34.56 305 LEU A O 1
ATOM 2406 N N . GLU A 1 306 ? 54.078 75.313 70.162 1.00 35.38 306 GLU A N 1
ATOM 2407 C CA . GLU A 1 306 ? 53.021 74.327 70.556 1.00 38.09 306 GLU A CA 1
ATOM 2408 C C . GLU A 1 306 ? 53.626 72.932 70.806 1.00 35.33 306 GLU A C 1
ATOM 2409 O O . GLU A 1 306 ? 53.490 72.325 71.871 1.00 35.60 306 GLU A O 1
ATOM 2415 N N . ASN A 1 307 ? 54.306 72.416 69.792 1.00 32.16 307 ASN A N 1
ATOM 2416 C CA . ASN A 1 307 ? 54.766 71.016 69.750 1.00 33.98 307 ASN A CA 1
ATOM 2417 C C . ASN A 1 307 ? 56.006 70.817 70.632 1.00 34.32 307 ASN A C 1
ATOM 2418 O O . ASN A 1 307 ? 56.240 69.700 71.088 1.00 32.48 307 ASN A O 1
ATOM 2423 N N . ALA A 1 308 ? 56.751 71.898 70.918 1.00 37.21 308 ALA A N 1
ATOM 2424 C CA . ALA A 1 308 ? 57.951 71.839 71.822 1.00 37.83 308 ALA A CA 1
ATOM 2425 C C . ALA A 1 308 ? 57.543 71.930 73.294 1.00 36.23 308 ALA A C 1
ATOM 2426 O O . ALA A 1 308 ? 58.073 71.199 74.144 1.00 38.88 308 ALA A O 1
ATOM 2428 N N . LEU A 1 309 ? 56.678 72.902 73.601 1.00 36.90 309 LEU A N 1
ATOM 2429 C CA . LEU A 1 309 ? 56.162 73.131 74.965 1.00 39.42 309 LEU A CA 1
ATOM 2430 C C . LEU A 1 309 ? 55.427 71.930 75.567 1.00 41.72 309 LEU A C 1
ATOM 2431 O O . LEU A 1 309 ? 55.500 71.756 76.780 1.00 42.87 309 LEU A O 1
ATOM 2436 N N . SER A 1 310 ? 54.628 71.213 74.756 1.00 39.91 310 SER A N 1
ATOM 2437 C CA . SER A 1 310 ? 53.695 70.192 75.261 1.00 40.05 310 SER A CA 1
ATOM 2438 C C . SER A 1 310 ? 54.380 69.204 76.198 1.00 37.01 310 SER A C 1
ATOM 2439 O O . SER A 1 310 ? 53.881 68.945 77.280 1.00 37.49 310 SER A O 1
ATOM 2442 N N . PRO A 1 311 ? 55.460 68.517 75.791 1.00 35.31 311 PRO A N 1
ATOM 2443 C CA . PRO A 1 311 ? 56.135 67.580 76.692 1.00 37.25 311 PRO A CA 1
ATOM 2444 C C . PRO A 1 311 ? 56.951 68.266 77.810 1.00 40.49 311 PRO A C 1
ATOM 2445 O O . PRO A 1 311 ? 57.054 67.705 78.880 1.00 44.52 311 PRO A O 1
ATOM 2449 N N . ILE A 1 312 ? 57.467 69.485 77.575 1.00 37.61 312 ILE A N 1
ATOM 2450 C CA . ILE A 1 312 ? 58.235 70.243 78.588 1.00 36.21 312 ILE A CA 1
ATOM 2451 C C . ILE A 1 312 ? 57.323 70.613 79.758 1.00 36.04 312 ILE A C 1
ATOM 2452 O O . ILE A 1 312 ? 57.677 70.378 80.891 1.00 37.63 312 ILE A O 1
ATOM 2457 N N . LYS A 1 313 ? 56.151 71.187 79.472 1.00 39.49 313 LYS A N 1
ATOM 2458 C CA . LYS A 1 313 ? 55.228 71.580 80.534 1.00 36.55 313 LYS A CA 1
ATOM 2459 C C . LYS A 1 313 ? 54.467 70.350 81.065 1.00 38.80 313 LYS A C 1
ATOM 2460 O O . LYS A 1 313 ? 54.205 70.234 82.275 1.00 41.12 313 LYS A O 1
ATOM 2466 N N . GLY A 1 314 ? 54.179 69.393 80.186 1.00 35.20 314 GLY A N 1
ATOM 2467 C CA . GLY A 1 314 ? 53.494 68.196 80.591 1.00 34.77 314 GLY A CA 1
ATOM 2468 C C . GLY A 1 314 ? 54.262 67.391 81.645 1.00 35.73 314 GLY A C 1
ATOM 2469 O O . GLY A 1 314 ? 53.673 66.874 82.593 1.00 37.06 314 GLY A O 1
ATOM 2478 N N . THR A 1 316 ? 56.713 68.523 83.589 1.00 42.89 316 THR A N 1
ATOM 2479 C CA . THR A 1 316 ? 56.855 69.318 84.797 1.00 41.11 316 THR A CA 1
ATOM 2480 C C . THR A 1 316 ? 55.605 69.019 85.646 1.00 37.31 316 THR A C 1
ATOM 2481 O O . THR A 1 316 ? 55.734 68.564 86.781 1.00 36.62 316 THR A O 1
ATOM 2485 N N . THR A 1 317 ? 54.404 69.114 85.053 1.00 37.41 317 THR A N 1
ATOM 2486 C CA . THR A 1 317 ? 53.177 68.887 85.823 1.00 37.09 317 THR A CA 1
ATOM 2487 C C . THR A 1 317 ? 53.169 67.468 86.381 1.00 42.03 317 THR A C 1
ATOM 2488 O O . THR A 1 317 ? 52.786 67.271 87.542 1.00 41.62 317 THR A O 1
ATOM 2492 N N . LYS A 1 318 ? 53.568 66.493 85.555 1.00 39.55 318 LYS A N 1
ATOM 2493 C CA . LYS A 1 318 ? 53.464 65.105 85.943 1.00 37.51 318 LYS A CA 1
ATOM 2494 C C . LYS A 1 318 ? 54.535 64.745 86.988 1.00 38.81 318 LYS A C 1
ATOM 2495 O O . LYS A 1 318 ? 54.239 64.034 87.958 1.00 38.17 318 LYS A O 1
ATOM 2501 N N . ASN A 1 319 ? 55.792 65.159 86.779 1.00 36.17 319 ASN A N 1
ATOM 2502 C CA . ASN A 1 319 ? 56.840 64.820 87.743 1.00 35.29 319 ASN A CA 1
ATOM 2503 C C . ASN A 1 319 ? 56.575 65.507 89.103 1.00 32.20 319 ASN A C 1
ATOM 2504 O O . ASN A 1 319 ? 56.840 64.939 90.147 1.00 33.09 319 ASN A O 1
ATOM 2509 N N . CYS A 1 320 ? 55.971 66.691 89.102 1.00 34.90 320 CYS A N 1
ATOM 2510 C CA . CYS A 1 320 ? 55.650 67.386 90.347 1.00 40.28 320 CYS A CA 1
ATOM 2511 C C . CYS A 1 320 ? 54.607 66.572 91.124 1.00 42.00 320 CYS A C 1
ATOM 2512 O O . CYS A 1 320 ? 54.759 66.353 92.327 1.00 45.07 320 CYS A O 1
ATOM 2515 N N . LYS A 1 321 ? 53.591 66.067 90.421 1.00 46.70 321 LYS A N 1
ATOM 2516 C CA . LYS A 1 321 ? 52.539 65.282 91.043 1.00 46.95 321 LYS A CA 1
ATOM 2517 C C . LYS A 1 321 ? 53.125 63.964 91.556 1.00 42.72 321 LYS A C 1
ATOM 2518 O O . LYS A 1 321 ? 52.832 63.554 92.672 1.00 42.88 321 LYS A O 1
ATOM 2524 N N . PHE A 1 322 ? 53.991 63.360 90.744 1.00 38.26 322 PHE A N 1
ATOM 2525 C CA . PHE A 1 322 ? 54.644 62.086 91.039 1.00 39.44 322 PHE A CA 1
ATOM 2526 C C . PHE A 1 322 ? 55.494 62.164 92.320 1.00 44.37 322 PHE A C 1
ATOM 2527 O O . PHE A 1 322 ? 55.432 61.228 93.137 1.00 43.72 322 PHE A O 1
ATOM 2535 N N . VAL A 1 323 ? 56.306 63.226 92.465 1.00 43.83 323 VAL A N 1
ATOM 2536 C CA . VAL A 1 323 ? 57.181 63.438 93.653 1.00 39.97 323 VAL A CA 1
ATOM 2537 C C . VAL A 1 323 ? 56.292 63.528 94.916 1.00 41.33 323 VAL A C 1
ATOM 2538 O O . VAL A 1 323 ? 56.579 62.940 95.971 1.00 39.49 323 VAL A O 1
ATOM 2542 N N . LEU A 1 324 ? 55.182 64.258 94.813 1.00 41.97 324 LEU A N 1
ATOM 2543 C CA . LEU A 1 324 ? 54.308 64.454 95.939 1.00 45.65 324 LEU A CA 1
ATOM 2544 C C . LEU A 1 324 ? 53.689 63.123 96.350 1.00 48.41 324 LEU A C 1
ATOM 2545 O O . LEU A 1 324 ? 53.617 62.838 97.545 1.00 52.15 324 LEU A O 1
ATOM 2550 N N . LYS A 1 325 ? 53.319 62.299 95.362 1.00 46.96 325 LYS A N 1
ATOM 2551 C CA . LYS A 1 325 ? 52.712 61.008 95.634 1.00 48.89 325 LYS A CA 1
ATOM 2552 C C . LYS A 1 325 ? 53.764 60.129 96.311 1.00 46.70 325 LYS A C 1
ATOM 2553 O O . LYS A 1 325 ? 53.443 59.453 97.276 1.00 57.28 325 LYS A O 1
ATOM 2559 N N . GLN A 1 326 ? 54.995 60.139 95.782 1.00 41.48 326 GLN A N 1
ATOM 2560 C CA . GLN A 1 326 ? 56.101 59.329 96.313 1.00 42.65 326 GLN A CA 1
ATOM 2561 C C . GLN A 1 326 ? 56.282 59.611 97.816 1.00 43.22 326 GLN A C 1
ATOM 2562 O O . GLN A 1 326 ? 56.380 58.677 98.639 1.00 36.15 326 GLN A O 1
ATOM 2568 N N . ILE A 1 327 ? 56.286 60.903 98.165 1.00 46.42 327 ILE A N 1
ATOM 2569 C CA . ILE A 1 327 ? 56.464 61.351 99.536 1.00 47.76 327 ILE A CA 1
ATOM 2570 C C . ILE A 1 327 ? 55.359 60.763 100.422 1.00 46.24 327 ILE A C 1
ATOM 2571 O O . ILE A 1 327 ? 55.673 60.140 101.419 1.00 49.74 327 ILE A O 1
ATOM 2576 N N . ASP A 1 328 ? 54.091 60.944 100.051 1.00 50.91 328 ASP A N 1
ATOM 2577 C CA . ASP A 1 328 ? 52.955 60.280 100.756 1.00 51.66 328 ASP A CA 1
ATOM 2578 C C . ASP A 1 328 ? 53.190 58.771 100.859 1.00 49.89 328 ASP A C 1
ATOM 2579 O O . ASP A 1 328 ? 52.979 58.184 101.904 1.00 54.95 328 ASP A O 1
ATOM 2584 N N . ALA A 1 329 ? 53.639 58.135 99.779 1.00 49.21 329 ALA A N 1
ATOM 2585 C CA . ALA A 1 329 ? 53.764 56.678 99.797 1.00 50.09 329 ALA A CA 1
ATOM 2586 C C . ALA A 1 329 ? 54.927 56.218 100.698 1.00 52.05 329 ALA A C 1
ATOM 2587 O O . ALA A 1 329 ? 54.822 55.175 101.292 1.00 57.66 329 ALA A O 1
ATOM 2589 N N . LYS A 1 330 ? 56.044 56.952 100.767 1.00 55.20 330 LYS A N 1
ATOM 2590 C CA . LYS A 1 330 ? 57.160 56.563 101.658 1.00 53.22 330 LYS A CA 1
ATOM 2591 C C . LYS A 1 330 ? 56.717 56.680 103.127 1.00 57.58 330 LYS A C 1
ATOM 2592 O O . LYS A 1 330 ? 57.173 55.907 103.965 1.00 48.12 330 LYS A O 1
ATOM 2598 N N . ASN A 1 331 ? 55.813 57.634 103.405 1.00 58.24 331 ASN A N 1
ATOM 2599 C CA . ASN A 1 331 ? 55.335 57.958 104.743 1.00 63.30 331 ASN A CA 1
ATOM 2600 C C . ASN A 1 331 ? 54.269 56.962 105.217 1.00 66.51 331 ASN A C 1
ATOM 2601 O O . ASN A 1 331 ? 54.021 56.886 106.411 1.00 71.92 331 ASN A O 1
ATOM 2606 N N . ASP A 1 332 ? 53.626 56.243 104.287 1.00 64.89 332 ASP A N 1
ATOM 2607 C CA . ASP A 1 332 ? 52.753 55.120 104.628 1.00 67.90 332 ASP A CA 1
ATOM 2608 C C . ASP A 1 332 ? 53.597 53.861 104.886 1.00 62.54 332 ASP A C 1
ATOM 2609 O O . ASP A 1 332 ? 53.046 52.835 105.277 1.00 61.53 332 ASP A O 1
ATOM 2614 N N . ILE A 1 333 ? 54.916 53.926 104.653 1.00 53.30 333 ILE A N 1
ATOM 2615 C CA . ILE A 1 333 ? 55.799 52.791 104.927 1.00 54.63 333 ILE A CA 1
ATOM 2616 C C . ILE A 1 333 ? 56.231 52.828 106.398 1.00 57.23 333 ILE A C 1
ATOM 2617 O O . ILE A 1 333 ? 56.876 53.774 106.871 1.00 64.56 333 ILE A O 1
ATOM 2622 N N . LYS A 1 334 ? 55.866 51.763 107.104 1.00 50.73 334 LYS A N 1
ATOM 2623 C CA . LYS A 1 334 ? 56.132 51.624 108.492 1.00 50.20 334 LYS A CA 1
ATOM 2624 C C . LYS A 1 334 ? 57.585 51.156 108.660 1.00 51.99 334 LYS A C 1
ATOM 2625 O O . LYS A 1 334 ? 57.840 49.969 108.783 1.00 48.67 334 LYS A O 1
ATOM 2631 N N . TYR A 1 335 ? 58.531 52.105 108.665 1.00 49.10 335 TYR A N 1
ATOM 2632 C CA . TYR A 1 335 ? 59.952 51.800 108.823 1.00 52.59 335 TYR A CA 1
ATOM 2633 C C . TYR A 1 335 ? 60.194 51.160 110.201 1.00 54.53 335 TYR A C 1
ATOM 2634 O O . TYR A 1 335 ? 61.117 50.369 110.381 1.00 55.00 335 TYR A O 1
ATOM 2643 N N . GLU A 1 336 ? 59.312 51.420 111.170 1.00 59.29 336 GLU A N 1
ATOM 2644 C CA . GLU A 1 336 ? 59.402 50.728 112.459 1.00 57.92 336 GLU A CA 1
ATOM 2645 C C . GLU A 1 336 ? 59.330 49.193 112.307 1.00 56.04 336 GLU A C 1
ATOM 2646 O O . GLU A 1 336 ? 59.654 48.508 113.239 1.00 53.32 336 GLU A O 1
ATOM 2652 N N . ASN A 1 337 ? 58.917 48.649 111.151 1.00 53.97 337 ASN A N 1
ATOM 2653 C CA . ASN A 1 337 ? 58.814 47.193 110.970 1.00 44.55 337 ASN A CA 1
ATOM 2654 C C . ASN A 1 337 ? 60.047 46.602 110.265 1.00 41.80 337 ASN A C 1
ATOM 2655 O O . ASN A 1 337 ? 60.094 45.416 110.029 1.00 45.07 337 ASN A O 1
ATOM 2660 N N . GLU A 1 338 ? 61.074 47.403 109.974 1.00 44.21 338 GLU A N 1
ATOM 2661 C CA . GLU A 1 338 ? 62.276 46.910 109.240 1.00 47.35 338 GLU A CA 1
ATOM 2662 C C . GLU A 1 338 ? 62.893 45.701 109.941 1.00 51.93 338 GLU A C 1
ATOM 2663 O O . GLU A 1 338 ? 63.231 44.696 109.304 1.00 52.83 338 GLU A O 1
ATOM 2669 N N . PRO A 1 339 ? 63.057 45.743 111.282 1.00 50.59 339 PRO A N 1
ATOM 2670 C CA . PRO A 1 339 ? 63.685 44.630 111.989 1.00 51.24 339 PRO A CA 1
ATOM 2671 C C . PRO A 1 339 ? 62.926 43.321 111.685 1.00 53.60 339 PRO A C 1
ATOM 2672 O O . PRO A 1 339 ? 63.562 42.267 111.553 1.00 55.33 339 PRO A O 1
ATOM 2676 N N . PHE A 1 340 ? 61.590 43.386 111.536 1.00 45.98 340 PHE A N 1
ATOM 2677 C CA . PHE A 1 340 ? 60.810 42.174 111.233 1.00 42.37 340 PHE A CA 1
ATOM 2678 C C . PHE A 1 340 ? 61.128 41.724 109.803 1.00 40.20 340 PHE A C 1
ATOM 2679 O O . PHE A 1 340 ? 61.339 40.549 109.535 1.00 44.38 340 PHE A O 1
ATOM 2687 N N . GLY A 1 341 ? 61.254 42.686 108.895 1.00 47.30 341 GLY A N 1
ATOM 2688 C CA . GLY A 1 341 ? 61.678 42.395 107.540 1.00 47.08 341 GLY A CA 1
ATOM 2689 C C . GLY A 1 341 ? 62.947 41.568 107.529 1.00 52.39 341 GLY A C 1
ATOM 2690 O O . GLY A 1 341 ? 63.006 40.505 106.879 1.00 56.12 341 GLY A O 1
ATOM 2691 N N . LYS A 1 342 ? 63.954 42.048 108.264 1.00 48.76 342 LYS A N 1
ATOM 2692 C CA . LYS A 1 342 ? 65.274 41.425 108.276 1.00 51.39 342 LYS A CA 1
ATOM 2693 C C . LYS A 1 342 ? 65.214 39.982 108.795 1.00 46.22 342 LYS A C 1
ATOM 2694 O O . LYS A 1 342 ? 65.944 39.145 108.312 1.00 51.18 342 LYS A O 1
ATOM 2700 N N . ILE A 1 343 ? 64.367 39.697 109.789 1.00 48.90 343 ILE A N 1
ATOM 2701 C CA . ILE A 1 343 ? 64.214 38.328 110.303 1.00 50.63 343 ILE A CA 1
ATOM 2702 C C . ILE A 1 343 ? 63.617 37.455 109.182 1.00 50.80 343 ILE A C 1
ATOM 2703 O O . ILE A 1 343 ? 64.043 36.308 109.004 1.00 53.59 343 ILE A O 1
ATOM 2708 N N . VAL A 1 344 ? 62.653 37.997 108.417 1.00 48.53 344 VAL A N 1
ATOM 2709 C CA . VAL A 1 344 ? 62.022 37.239 107.329 1.00 45.63 344 VAL A CA 1
ATOM 2710 C C . VAL A 1 344 ? 63.040 37.077 106.209 1.00 47.62 344 VAL A C 1
ATOM 2711 O O . VAL A 1 344 ? 63.236 35.980 105.664 1.00 52.12 344 VAL A O 1
ATOM 2715 N N . GLU A 1 345 ? 63.706 38.183 105.891 1.00 49.75 345 GLU A N 1
ATOM 2716 C CA . GLU A 1 345 ? 64.710 38.195 104.861 1.00 51.48 345 GLU A CA 1
ATOM 2717 C C . GLU A 1 345 ? 65.890 37.275 105.214 1.00 47.67 345 GLU A C 1
ATOM 2718 O O . GLU A 1 345 ? 66.555 36.770 104.329 1.00 53.60 345 GLU A O 1
ATOM 2724 N N . GLY A 1 346 ? 66.135 37.050 106.504 1.00 47.93 346 GLY A N 1
ATOM 2725 C CA . GLY A 1 346 ? 67.115 36.056 106.978 1.00 49.86 346 GLY A CA 1
ATOM 2726 C C . GLY A 1 346 ? 66.891 34.661 106.410 1.00 50.89 346 GLY A C 1
ATOM 2727 O O . GLY A 1 346 ? 67.821 33.855 106.359 1.00 54.37 346 GLY A O 1
ATOM 2728 N N . PHE A 1 347 ? 65.662 34.364 105.974 1.00 51.94 347 PHE A N 1
ATOM 2729 C CA . PHE A 1 347 ? 65.338 33.111 105.264 1.00 50.64 347 PHE A CA 1
ATOM 2730 C C . PHE A 1 347 ? 66.458 32.720 104.290 1.00 48.98 347 PHE A C 1
ATOM 2731 O O . PHE A 1 347 ? 66.807 31.553 104.177 1.00 44.39 347 PHE A O 1
ATOM 2739 N N . PHE A 1 348 ? 67.001 33.707 103.568 1.00 50.99 348 PHE A N 1
ATOM 2740 C CA . PHE A 1 348 ? 67.933 33.437 102.487 1.00 54.43 348 PHE A CA 1
ATOM 2741 C C . PHE A 1 348 ? 69.315 33.039 103.014 1.00 61.71 348 PHE A C 1
ATOM 2742 O O . PHE A 1 348 ? 70.116 32.457 102.271 1.00 63.24 348 PHE A O 1
ATOM 2750 N N . ASP A 1 349 ? 69.600 33.364 104.279 1.00 62.36 349 ASP A N 1
ATOM 2751 C CA . ASP A 1 349 ? 70.892 33.031 104.878 1.00 69.01 349 ASP A CA 1
ATOM 2752 C C . ASP A 1 349 ? 70.749 31.700 105.630 1.00 67.35 349 ASP A C 1
ATOM 2753 O O . ASP A 1 349 ? 71.741 31.107 106.035 1.00 72.25 349 ASP A O 1
ATOM 2758 N N . SER A 1 350 ? 69.503 31.213 105.728 1.00 70.40 350 SER A N 1
ATOM 2759 C CA . SER A 1 350 ? 69.115 30.027 106.494 1.00 67.79 350 SER A CA 1
ATOM 2760 C C . SER A 1 350 ? 69.416 28.750 105.710 1.00 67.78 350 SER A C 1
ATOM 2761 O O . SER A 1 350 ? 69.630 28.802 104.506 1.00 59.29 350 SER A O 1
ATOM 2764 N N . PRO A 1 351 ? 69.395 27.559 106.356 1.00 69.94 351 PRO A N 1
ATOM 2765 C CA . PRO A 1 351 ? 69.528 26.293 105.636 1.00 68.45 351 PRO A CA 1
ATOM 2766 C C . PRO A 1 351 ? 68.268 25.846 104.862 1.00 68.08 351 PRO A C 1
ATOM 2767 O O . PRO A 1 351 ? 68.340 24.899 104.094 1.00 57.48 351 PRO A O 1
ATOM 2771 N N . TYR A 1 352 ? 67.128 26.524 105.046 1.00 68.88 352 TYR A N 1
ATOM 2772 C CA . TYR A 1 352 ? 65.870 26.102 104.412 1.00 65.35 352 TYR A CA 1
ATOM 2773 C C . TYR A 1 352 ? 65.850 26.518 102.936 1.00 70.82 352 TYR A C 1
ATOM 2774 O O . TYR A 1 352 ? 65.301 25.816 102.091 1.00 72.47 352 TYR A O 1
ATOM 2783 N N . PHE A 1 353 ? 66.450 27.671 102.640 1.00 78.46 353 PHE A N 1
ATOM 2784 C CA . PHE A 1 353 ? 66.787 28.063 101.282 1.00 84.80 353 PHE A CA 1
ATOM 2785 C C . PHE A 1 353 ? 68.301 28.164 101.202 1.00 99.13 353 PHE A C 1
ATOM 2786 O O . PHE A 1 353 ? 68.897 29.023 101.839 1.00 126.47 353 PHE A O 1
ATOM 2794 N N . GLU A 1 354 ? 68.914 27.263 100.450 1.00 97.06 354 GLU A N 1
ATOM 2795 C CA . GLU A 1 354 ? 70.256 27.495 100.012 1.00 103.76 354 GLU A CA 1
ATOM 2796 C C . GLU A 1 354 ? 70.221 27.240 98.506 1.00 101.42 354 GLU A C 1
ATOM 2797 O O . GLU A 1 354 ? 69.537 26.321 98.037 1.00 90.90 354 GLU A O 1
ATOM 2803 N N . SER A 1 355 ? 70.889 28.127 97.770 1.00 97.88 355 SER A N 1
ATOM 2804 C CA . SER A 1 355 ? 70.828 28.160 96.329 1.00 105.38 355 SER A CA 1
ATOM 2805 C C . SER A 1 355 ? 72.189 28.641 95.804 1.00 114.23 355 SER A C 1
ATOM 2806 O O . SER A 1 355 ? 72.862 29.458 96.457 1.00 96.96 355 SER A O 1
ATOM 2809 N N . ASP A 1 356 ? 72.602 28.073 94.661 1.00 121.85 356 ASP A N 1
ATOM 2810 C CA . ASP A 1 356 ? 73.889 28.344 94.013 1.00 131.54 356 ASP A CA 1
ATOM 2811 C C . ASP A 1 356 ? 73.957 29.826 93.620 1.00 145.23 356 ASP A C 1
ATOM 2812 O O . ASP A 1 356 ? 72.945 30.417 93.233 1.00 155.58 356 ASP A O 1
ATOM 2817 N N . THR A 1 357 ? 75.156 30.413 93.748 1.00 143.70 357 THR A N 1
ATOM 2818 C CA . THR A 1 357 ? 75.434 31.848 93.500 1.00 139.21 357 THR A CA 1
ATOM 2819 C C . THR A 1 357 ? 74.781 32.719 94.592 1.00 134.74 357 THR A C 1
ATOM 2820 O O . THR A 1 357 ? 75.051 33.926 94.657 1.00 126.46 357 THR A O 1
ATOM 2824 N N . ASN A 1 358 ? 73.954 32.093 95.447 1.00 132.35 358 ASN A N 1
ATOM 2825 C CA . ASN A 1 358 ? 73.254 32.689 96.600 1.00 128.81 358 ASN A CA 1
ATOM 2826 C C . ASN A 1 358 ? 72.679 34.070 96.236 1.00 126.03 358 ASN A C 1
ATOM 2827 O O . ASN A 1 358 ? 72.828 35.020 97.011 1.00 124.48 358 ASN A O 1
ATOM 2832 N N . VAL A 1 359 ? 72.006 34.171 95.077 1.00 119.50 359 VAL A N 1
ATOM 2833 C CA . VAL A 1 359 ? 71.358 35.430 94.653 1.00 120.18 359 VAL A CA 1
ATOM 2834 C C . VAL A 1 359 ? 69.881 35.371 95.070 1.00 118.48 359 VAL A C 1
ATOM 2835 O O . VAL A 1 359 ? 69.120 34.510 94.602 1.00 112.77 359 VAL A O 1
ATOM 2839 N N . LYS A 1 360 ? 69.514 36.309 95.957 1.00 107.48 360 LYS A N 1
ATOM 2840 C CA . LYS A 1 360 ? 68.218 36.397 96.630 1.00 92.86 360 LYS A CA 1
ATOM 2841 C C . LYS A 1 360 ? 67.298 37.376 95.881 1.00 80.69 360 LYS A C 1
ATOM 2842 O O . LYS A 1 360 ? 67.754 38.192 95.078 1.00 80.12 360 LYS A O 1
ATOM 2848 N N . TRP A 1 361 ? 66.002 37.306 96.206 1.00 65.88 361 TRP A N 1
ATOM 2849 C CA . TRP A 1 361 ? 64.926 37.986 95.489 1.00 55.86 361 TRP A CA 1
ATOM 2850 C C . TRP A 1 361 ? 64.000 38.666 96.503 1.00 53.60 361 TRP A C 1
ATOM 2851 O O . TRP A 1 361 ? 64.088 38.418 97.708 1.00 58.11 361 TRP A O 1
ATOM 2862 N N . VAL A 1 362 ? 63.080 39.489 96.007 1.00 46.97 362 VAL A N 1
ATOM 2863 C CA . VAL A 1 362 ? 62.206 40.271 96.866 1.00 52.09 362 VAL A CA 1
ATOM 2864 C C . VAL A 1 362 ? 61.032 39.420 97.369 1.00 50.47 362 VAL A C 1
ATOM 2865 O O . VAL A 1 362 ? 60.363 38.752 96.595 1.00 54.77 362 VAL A O 1
ATOM 2869 N N . LEU A 1 363 ? 60.800 39.470 98.682 1.00 48.93 363 LEU A N 1
ATOM 2870 C CA . LEU A 1 363 ? 59.735 38.739 99.342 1.00 49.17 363 LEU A CA 1
ATOM 2871 C C . LEU A 1 363 ? 58.464 39.582 99.269 1.00 49.07 363 LEU A C 1
ATOM 2872 O O . LEU A 1 363 ? 58.584 40.789 99.359 1.00 37.19 363 LEU A O 1
ATOM 2877 N N . HIS A 1 364 ? 57.300 38.920 99.125 1.00 42.85 364 HIS A N 1
ATOM 2878 C CA . HIS A 1 364 ? 55.992 39.571 99.014 1.00 42.11 364 HIS A CA 1
ATOM 2879 C C . HIS A 1 364 ? 54.958 38.824 99.861 1.00 43.01 364 HIS A C 1
ATOM 2880 O O . HIS A 1 364 ? 55.124 37.650 100.201 1.00 40.85 364 HIS A O 1
ATOM 2887 N N . PRO A 1 365 ? 53.831 39.468 100.229 1.00 39.08 365 PRO A N 1
ATOM 2888 C CA . PRO A 1 365 ? 52.797 38.796 101.016 1.00 41.61 365 PRO A CA 1
ATOM 2889 C C . PRO A 1 365 ? 52.399 37.408 100.465 1.00 42.84 365 PRO A C 1
ATOM 2890 O O . PRO A 1 365 ? 52.269 36.428 101.234 1.00 41.97 365 PRO A O 1
ATOM 2894 N N . HIS A 1 366 ? 52.291 37.273 99.139 1.00 41.20 366 HIS A N 1
ATOM 2895 C CA . HIS A 1 366 ? 51.827 35.996 98.580 1.00 43.23 366 HIS A CA 1
ATOM 2896 C C . HIS A 1 366 ? 52.800 34.841 98.853 1.00 49.39 366 HIS A C 1
ATOM 2897 O O . HIS A 1 366 ? 52.417 33.664 98.692 1.00 48.30 366 HIS A O 1
ATOM 2904 N N . HIS A 1 367 ? 54.038 35.148 99.275 1.00 48.97 367 HIS A N 1
ATOM 2905 C CA . HIS A 1 367 ? 55.018 34.109 99.621 1.00 41.40 367 HIS A CA 1
ATOM 2906 C C . HIS A 1 367 ? 54.598 33.341 100.878 1.00 40.12 367 HIS A C 1
ATOM 2907 O O . HIS A 1 367 ? 54.950 32.163 101.017 1.00 45.36 367 HIS A O 1
ATOM 2914 N N . ILE A 1 368 ? 53.846 33.971 101.743 1.00 42.92 368 ILE A N 1
ATOM 2915 C CA . ILE A 1 368 ? 53.392 33.293 102.920 1.00 49.24 368 ILE A CA 1
ATOM 2916 C C . ILE A 1 368 ? 51.891 33.092 102.886 1.00 52.23 368 ILE A C 1
ATOM 2917 O O . ILE A 1 368 ? 51.320 32.636 103.821 1.00 55.82 368 ILE A O 1
ATOM 2922 N N . GLY A 1 369 ? 51.273 33.456 101.767 1.00 54.35 369 GLY A N 1
ATOM 2923 C CA . GLY A 1 369 ? 49.837 33.316 101.609 1.00 53.27 369 GLY A CA 1
ATOM 2924 C C . GLY A 1 369 ? 49.063 34.375 102.369 1.00 54.53 369 GLY A C 1
ATOM 2925 O O . GLY A 1 369 ? 48.232 34.055 103.219 1.00 64.06 369 GLY A O 1
ATOM 2926 N N . GLU A 1 370 ? 49.342 35.638 102.057 1.00 55.95 370 GLU A N 1
ATOM 2927 C CA . GLU A 1 370 ? 48.683 36.776 102.697 1.00 59.08 370 GLU A CA 1
ATOM 2928 C C . GLU A 1 370 ? 48.685 36.671 104.220 1.00 57.90 370 GLU A C 1
ATOM 2929 O O . GLU A 1 370 ? 49.706 36.351 104.829 1.00 57.55 370 GLU A O 1
ATOM 2935 N N . SER A 1 371 ? 47.535 36.946 104.828 1.00 59.91 371 SER A N 1
ATOM 2936 C CA . SER A 1 371 ? 47.401 36.886 106.279 1.00 60.37 371 SER A CA 1
ATOM 2937 C C . SER A 1 371 ? 46.955 35.502 106.738 1.00 57.15 371 SER A C 1
ATOM 2938 O O . SER A 1 371 ? 46.896 35.225 107.936 1.00 54.77 371 SER A O 1
ATOM 2941 N N . ASN A 1 372 ? 46.641 34.637 105.779 1.00 53.92 372 ASN A N 1
ATOM 2942 C CA . ASN A 1 372 ? 46.192 33.252 106.092 1.00 61.35 372 ASN A CA 1
ATOM 2943 C C . ASN A 1 372 ? 47.234 32.528 106.953 1.00 63.09 372 ASN A C 1
ATOM 2944 O O . ASN A 1 372 ? 46.950 31.450 107.484 1.00 71.59 372 ASN A O 1
ATOM 2949 N N . ILE A 1 373 ? 48.432 33.109 107.069 1.00 54.47 373 ILE A N 1
ATOM 2950 C CA . ILE A 1 373 ? 49.505 32.544 107.895 1.00 58.34 373 ILE A CA 1
ATOM 2951 C C . ILE A 1 373 ? 49.039 32.474 109.358 1.00 52.48 373 ILE A C 1
ATOM 2952 O O . ILE A 1 373 ? 49.485 31.616 110.090 1.00 47.98 373 ILE A O 1
ATOM 2957 N N . LYS A 1 374 ? 48.136 33.376 109.763 1.00 58.47 374 LYS A N 1
ATOM 2958 C CA . LYS A 1 374 ? 47.590 33.400 111.136 1.00 59.99 374 LYS A CA 1
ATOM 2959 C C . LYS A 1 374 ? 46.854 32.084 111.438 1.00 57.24 374 LYS A C 1
ATOM 2960 O O . LYS A 1 374 ? 47.109 31.449 112.465 1.00 55.64 374 LYS A O 1
ATOM 2966 N N . THR A 1 375 ? 45.959 31.664 110.540 1.00 54.34 375 THR A N 1
ATOM 2967 C CA . THR A 1 375 ? 45.277 30.380 110.705 1.00 60.83 375 THR A CA 1
ATOM 2968 C C . THR A 1 375 ? 46.325 29.247 110.709 1.00 63.32 375 THR A C 1
ATOM 2969 O O . THR A 1 375 ? 46.199 28.298 111.481 1.00 67.92 375 THR A O 1
ATOM 2973 N N . LEU A 1 376 ? 47.361 29.327 109.862 1.00 57.14 376 LEU A N 1
ATOM 2974 C CA . LEU A 1 376 ? 48.382 28.267 109.823 1.00 52.83 376 LEU A CA 1
ATOM 2975 C C . LEU A 1 376 ? 49.145 28.219 111.151 1.00 58.06 376 LEU A C 1
ATOM 2976 O O . LEU A 1 376 ? 49.541 27.145 111.634 1.00 59.05 376 LEU A O 1
ATOM 2981 N N . TRP A 1 377 ? 49.402 29.394 111.723 1.00 62.02 377 TRP A N 1
ATOM 2982 C CA . TRP A 1 377 ? 50.087 29.456 112.999 1.00 65.24 377 TRP A CA 1
ATOM 2983 C C . TRP A 1 377 ? 49.198 28.870 114.108 1.00 64.65 377 TRP A C 1
ATOM 2984 O O . TRP A 1 377 ? 49.703 28.135 114.949 1.00 74.75 377 TRP A O 1
ATOM 2995 N N . GLU A 1 378 ? 47.897 29.201 114.109 1.00 67.21 378 GLU A N 1
ATOM 2996 C CA . GLU A 1 378 ? 46.918 28.612 115.065 1.00 73.95 378 GLU A CA 1
ATOM 2997 C C . GLU A 1 378 ? 46.945 27.070 115.001 1.00 72.49 378 GLU A C 1
ATOM 2998 O O . GLU A 1 378 ? 47.091 26.405 116.032 1.00 70.73 378 GLU A O 1
ATOM 3004 N N . ASP A 1 379 ? 46.835 26.505 113.794 1.00 71.14 379 ASP A N 1
ATOM 3005 C CA . ASP A 1 379 ? 46.890 25.059 113.594 1.00 72.17 379 ASP A CA 1
ATOM 3006 C C . ASP A 1 379 ? 48.234 24.508 114.082 1.00 76.30 379 ASP A C 1
ATOM 3007 O O . ASP A 1 379 ? 48.249 23.507 114.796 1.00 86.77 379 ASP A O 1
ATOM 3012 N N . LEU A 1 380 ? 49.346 25.155 113.705 1.00 74.62 380 LEU A N 1
ATOM 3013 C CA . LEU A 1 380 ? 50.685 24.648 114.056 1.00 75.15 380 LEU A CA 1
ATOM 3014 C C . LEU A 1 380 ? 50.880 24.698 115.582 1.00 75.05 380 LEU A C 1
ATOM 3015 O O . LEU A 1 380 ? 51.509 23.820 116.154 1.00 72.94 380 LEU A O 1
ATOM 3020 N N . ASN A 1 381 ? 50.326 25.729 116.230 1.00 81.16 381 ASN A N 1
ATOM 3021 C CA . ASN A 1 381 ? 50.436 25.934 117.681 1.00 84.68 381 ASN A CA 1
ATOM 3022 C C . ASN A 1 381 ? 49.587 24.898 118.441 1.00 90.44 381 ASN A C 1
ATOM 3023 O O . ASN A 1 381 ? 50.002 24.431 119.507 1.00 88.04 381 ASN A O 1
ATOM 3028 N N . ALA A 1 382 ? 48.401 24.562 117.911 1.00 90.21 382 ALA A N 1
ATOM 3029 C CA . ALA A 1 382 ? 47.534 23.513 118.485 1.00 89.76 382 ALA A CA 1
ATOM 3030 C C . ALA A 1 382 ? 48.275 22.168 118.496 1.00 87.74 382 ALA A C 1
ATOM 3031 O O . ALA A 1 382 ? 48.288 21.479 119.508 1.00 92.36 382 ALA A O 1
ATOM 3033 N N . ILE A 1 383 ? 48.898 21.821 117.362 1.00 86.43 383 ILE A N 1
ATOM 3034 C CA . ILE A 1 383 ? 49.680 20.583 117.186 1.00 78.19 383 ILE A CA 1
ATOM 3035 C C . ILE A 1 383 ? 50.841 20.538 118.192 1.00 80.79 383 ILE A C 1
ATOM 3036 O O . ILE A 1 383 ? 51.181 19.459 118.691 1.00 85.58 383 ILE A O 1
ATOM 3041 N N . HIS A 1 384 ? 51.439 21.706 118.469 1.00 84.19 384 HIS A N 1
ATOM 3042 C CA . HIS A 1 384 ? 52.633 21.850 119.340 1.00 85.29 384 HIS A CA 1
ATOM 3043 C C . HIS A 1 384 ? 52.253 21.707 120.824 1.00 85.63 384 HIS A C 1
ATOM 3044 O O . HIS A 1 384 ? 52.850 20.895 121.534 1.00 88.94 384 HIS A O 1
ATOM 3051 N N . SER A 1 385 ? 51.281 22.512 121.284 1.00 78.09 385 SER A N 1
ATOM 3052 C CA . SER A 1 385 ? 50.761 22.432 122.650 1.00 83.19 385 SER A CA 1
ATOM 3053 C C . SER A 1 385 ? 50.365 20.981 122.967 1.00 91.12 385 SER A C 1
ATOM 3054 O O . SER A 1 385 ? 50.721 20.460 124.016 1.00 86.90 385 SER A O 1
ATOM 3057 N N . LYS A 1 386 ? 49.658 20.338 122.027 1.00 103.75 386 LYS A N 1
ATOM 3058 C CA . LYS A 1 386 ? 49.153 18.966 122.168 1.00 102.44 386 LYS A CA 1
ATOM 3059 C C . LYS A 1 386 ? 50.316 17.966 122.116 1.00 94.55 386 LYS A C 1
ATOM 3060 O O . LYS A 1 386 ? 50.234 16.904 122.715 1.00 88.02 386 LYS A O 1
ATOM 3066 N N . TYR A 1 387 ? 51.395 18.315 121.406 1.00 96.93 387 TYR A N 1
ATOM 3067 C CA . TYR A 1 387 ? 52.615 17.496 121.378 1.00 94.06 387 TYR A CA 1
ATOM 3068 C C . TYR A 1 387 ? 53.436 17.694 122.660 1.00 94.73 387 TYR A C 1
ATOM 3069 O O . TYR A 1 387 ? 54.302 16.878 122.955 1.00 102.09 387 TYR A O 1
ATOM 3078 N N . GLU A 1 388 ? 53.184 18.788 123.392 1.00 99.69 388 GLU A N 1
ATOM 3079 C CA . GLU A 1 388 ? 53.945 19.122 124.612 1.00 113.33 388 GLU A CA 1
ATOM 3080 C C . GLU A 1 388 ? 53.510 18.215 125.775 1.00 114.54 388 GLU A C 1
ATOM 3081 O O . GLU A 1 388 ? 54.353 17.650 126.472 1.00 101.62 388 GLU A O 1
ATOM 3087 N N . GLU A 1 389 ? 52.194 18.093 125.985 1.00 122.80 389 GLU A N 1
ATOM 3088 C CA . GLU A 1 389 ? 51.630 17.220 127.022 1.00 123.24 389 GLU A CA 1
ATOM 3089 C C . GLU A 1 389 ? 51.861 15.750 126.631 1.00 124.72 389 GLU A C 1
ATOM 3090 O O . GLU A 1 389 ? 51.960 14.890 127.504 1.00 138.42 389 GLU A O 1
ATOM 3096 N N . ASP A 1 390 ? 51.952 15.477 125.321 1.00 114.32 390 ASP A N 1
ATOM 3097 C CA . ASP A 1 390 ? 52.225 14.135 124.799 1.00 113.84 390 ASP A CA 1
ATOM 3098 C C . ASP A 1 390 ? 53.705 13.771 125.010 1.00 112.38 390 ASP A C 1
ATOM 3099 O O . ASP A 1 390 ? 54.090 12.630 124.777 1.00 117.19 390 ASP A O 1
ATOM 3104 N N . ILE A 1 391 ? 54.527 14.745 125.426 1.00 117.14 391 ILE A N 1
ATOM 3105 C CA . ILE A 1 391 ? 55.945 14.531 125.781 1.00 116.69 391 ILE A CA 1
ATOM 3106 C C . ILE A 1 391 ? 56.066 14.367 127.306 1.00 123.15 391 ILE A C 1
ATOM 3107 O O . ILE A 1 391 ? 56.909 13.600 127.788 1.00 123.02 391 ILE A O 1
ATOM 3112 N N . ALA A 1 392 ? 55.217 15.079 128.058 1.00 120.14 392 ALA A N 1
ATOM 3113 C CA . ALA A 1 392 ? 55.219 15.024 129.517 1.00 125.33 392 ALA A CA 1
ATOM 3114 C C . ALA A 1 392 ? 54.691 13.660 129.994 1.00 131.46 392 ALA A C 1
ATOM 3115 O O . ALA A 1 392 ? 55.470 12.829 130.464 1.00 119.49 392 ALA A O 1
ATOM 3117 N N . SER A 1 393 ? 53.380 13.426 129.830 1.00 136.61 393 SER A N 1
ATOM 3118 C CA . SER A 1 393 ? 52.662 12.298 130.458 1.00 138.18 393 SER A CA 1
ATOM 3119 C C . SER A 1 393 ? 52.605 11.069 129.536 1.00 140.93 393 SER A C 1
ATOM 3120 O O . SER A 1 393 ? 52.866 9.954 129.989 1.00 126.56 393 SER A O 1
ATOM 3123 N N . LEU A 1 394 ? 52.221 11.272 128.267 1.00 151.53 394 LEU A N 1
ATOM 3124 C CA . LEU A 1 394 ? 52.094 10.175 127.274 1.00 146.34 394 LEU A CA 1
ATOM 3125 C C . LEU A 1 394 ? 53.469 9.526 127.037 1.00 138.90 394 LEU A C 1
ATOM 3126 O O . LEU A 1 394 ? 53.659 8.346 127.343 1.00 124.72 394 LEU A O 1
ATOM 3131 N N . SER A 1 395 ? 54.407 10.299 126.501 1.00 135.39 395 SER A N 1
ATOM 3132 C CA . SER A 1 395 ? 55.751 9.800 126.232 1.00 129.29 395 SER A CA 1
ATOM 3133 C C . SER A 1 395 ? 56.596 9.802 127.502 1.00 120.28 395 SER A C 1
ATOM 3134 O O . SER A 1 395 ? 56.615 10.785 128.243 1.00 101.42 395 SER A O 1
ATOM 3137 N N . GLU A 1 396 ? 57.293 8.697 127.747 1.00 121.91 396 GLU A N 1
ATOM 3138 C CA . GLU A 1 396 ? 58.138 8.572 128.929 1.00 125.38 396 GLU A CA 1
ATOM 3139 C C . GLU A 1 396 ? 59.613 8.759 128.585 1.00 115.59 396 GLU A C 1
ATOM 3140 O O . GLU A 1 396 ? 60.150 9.861 128.693 1.00 107.83 396 GLU A O 1
ATOM 3146 N N . ASP A 1 397 ? 60.261 7.675 128.171 1.00 119.06 397 ASP A N 1
ATOM 3147 C CA . ASP A 1 397 ? 61.674 7.718 127.814 1.00 124.09 397 ASP A CA 1
ATOM 3148 C C . ASP A 1 397 ? 61.870 7.650 126.303 1.00 125.78 397 ASP A C 1
ATOM 3149 O O . ASP A 1 397 ? 62.840 8.189 125.769 1.00 125.68 397 ASP A O 1
ATOM 3154 N N . LYS A 1 398 ? 60.945 6.985 125.619 1.00 133.67 398 LYS A N 1
ATOM 3155 C CA . LYS A 1 398 ? 61.017 6.847 124.170 1.00 134.07 398 LYS A CA 1
ATOM 3156 C C . LYS A 1 398 ? 60.356 8.029 123.468 1.00 132.59 398 LYS A C 1
ATOM 3157 O O . LYS A 1 398 ? 59.302 7.885 122.849 1.00 107.18 398 LYS A O 1
ATOM 3163 N N . LYS A 1 399 ? 60.983 9.196 123.568 1.00 146.36 399 LYS A N 1
ATOM 3164 C CA . LYS A 1 399 ? 60.457 10.404 122.944 1.00 144.63 399 LYS A CA 1
ATOM 3165 C C . LYS A 1 399 ? 61.166 10.699 121.626 1.00 138.93 399 LYS A C 1
ATOM 3166 O O . LYS A 1 399 ? 61.025 11.785 121.064 1.00 124.98 399 LYS A O 1
ATOM 3172 N N . GLU A 1 400 ? 61.929 9.726 121.140 1.00 133.24 400 GLU A N 1
ATOM 3173 C CA . GLU A 1 400 ? 62.662 9.880 119.888 1.00 123.68 400 GLU A CA 1
ATOM 3174 C C . GLU A 1 400 ? 61.761 9.619 118.686 1.00 124.44 400 GLU A C 1
ATOM 3175 O O . GLU A 1 400 ? 62.082 10.006 117.562 1.00 125.97 400 GLU A O 1
ATOM 3181 N N . LYS A 1 401 ? 60.632 8.963 118.930 1.00 114.76 401 LYS A N 1
ATOM 3182 C CA . LYS A 1 401 ? 59.684 8.648 117.868 1.00 115.03 401 LYS A CA 1
ATOM 3183 C C . LYS A 1 401 ? 58.494 9.603 117.886 1.00 108.70 401 LYS A C 1
ATOM 3184 O O . LYS A 1 401 ? 57.820 9.789 116.873 1.00 106.35 401 LYS A O 1
ATOM 3190 N N . ARG A 1 402 ? 58.243 10.206 119.043 1.00 93.71 402 ARG A N 1
ATOM 3191 C CA . ARG A 1 402 ? 57.122 11.150 119.196 1.00 94.12 402 ARG A CA 1
ATOM 3192 C C . ARG A 1 402 ? 57.506 12.524 118.618 1.00 97.40 402 ARG A C 1
ATOM 3193 O O . ARG A 1 402 ? 56.657 13.219 118.052 1.00 80.20 402 ARG A O 1
ATOM 3201 N N . ILE A 1 403 ? 58.783 12.907 118.780 1.00 105.95 403 ILE A N 1
ATOM 3202 C CA . ILE A 1 403 ? 59.353 14.157 118.227 1.00 103.08 403 ILE A CA 1
ATOM 3203 C C . ILE A 1 403 ? 59.346 14.077 116.692 1.00 101.87 403 ILE A C 1
ATOM 3204 O O . ILE A 1 403 ? 58.925 15.020 116.022 1.00 94.75 403 ILE A O 1
ATOM 3209 N N . LYS A 1 404 ? 59.806 12.944 116.148 1.00 97.56 404 LYS A N 1
ATOM 3210 C CA . LYS A 1 404 ? 59.835 12.717 114.701 1.00 100.23 404 LYS A CA 1
ATOM 3211 C C . LYS A 1 404 ? 58.405 12.809 114.135 1.00 100.31 404 LYS A C 1
ATOM 3212 O O . LYS A 1 404 ? 58.211 13.236 112.987 1.00 101.24 404 LYS A O 1
ATOM 3218 N N . VAL A 1 405 ? 57.414 12.415 114.949 1.00 96.22 405 VAL A N 1
ATOM 3219 C CA . VAL A 1 405 ? 55.990 12.440 114.586 1.00 96.51 405 VAL A CA 1
ATOM 3220 C C . VAL A 1 405 ? 55.514 13.898 114.512 1.00 93.21 405 VAL A C 1
ATOM 3221 O O . VAL A 1 405 ? 54.832 14.279 113.556 1.00 89.39 405 VAL A O 1
ATOM 3225 N N . TYR A 1 406 ? 55.866 14.687 115.537 1.00 88.55 406 TYR A N 1
ATOM 3226 C CA . TYR A 1 406 ? 55.612 16.136 115.589 1.00 84.25 406 TYR A CA 1
ATOM 3227 C C . TYR A 1 406 ? 56.128 16.801 114.297 1.00 79.22 406 TYR A C 1
ATOM 3228 O O . TYR A 1 406 ? 55.368 17.489 113.610 1.00 58.32 406 TYR A O 1
ATOM 3237 N N . GLN A 1 407 ? 57.402 16.556 113.964 1.00 75.80 407 GLN A N 1
ATOM 3238 C CA . GLN A 1 407 ? 58.090 17.182 112.827 1.00 77.57 407 GLN A CA 1
ATOM 3239 C C . GLN A 1 407 ? 57.369 16.884 111.505 1.00 77.19 407 GLN A C 1
ATOM 3240 O O . GLN A 1 407 ? 57.089 17.804 110.744 1.00 82.94 407 GLN A O 1
ATOM 3246 N N . GLY A 1 408 ? 57.085 15.604 111.244 1.00 73.25 408 GLY A N 1
ATOM 3247 C CA . GLY A 1 408 ? 56.307 15.183 110.082 1.00 69.55 408 GLY A CA 1
ATOM 3248 C C . GLY A 1 408 ? 54.930 15.836 110.033 1.00 68.87 408 GLY A C 1
ATOM 3249 O O . GLY A 1 408 ? 54.431 16.132 108.953 1.00 76.88 408 GLY A O 1
ATOM 3250 N N . ASP A 1 409 ? 54.305 16.039 111.202 1.00 68.42 409 ASP A N 1
ATOM 3251 C CA . ASP A 1 409 ? 52.959 16.637 111.304 1.00 72.60 409 ASP A CA 1
ATOM 3252 C C . ASP A 1 409 ? 53.033 18.148 111.044 1.00 72.60 409 ASP A C 1
ATOM 3253 O O . ASP A 1 409 ? 52.111 18.724 110.450 1.00 67.90 409 ASP A O 1
ATOM 3258 N N . VAL A 1 410 ? 54.121 18.777 111.505 1.00 69.96 410 VAL A N 1
ATOM 3259 C CA . VAL A 1 410 ? 54.412 20.203 111.252 1.00 70.32 410 VAL A CA 1
ATOM 3260 C C . VAL A 1 410 ? 54.565 20.405 109.743 1.00 68.53 410 VAL A C 1
ATOM 3261 O O . VAL A 1 410 ? 53.883 21.256 109.174 1.00 55.87 410 VAL A O 1
ATOM 3265 N N . CYS A 1 411 ? 55.461 19.613 109.137 1.00 70.77 411 CYS A N 1
ATOM 3266 C CA . CYS A 1 411 ? 55.714 19.630 107.694 1.00 73.01 411 CYS A CA 1
ATOM 3267 C C . CYS A 1 411 ? 54.409 19.442 106.916 1.00 69.18 411 CYS A C 1
ATOM 3268 O O . CYS A 1 411 ? 54.158 20.160 105.963 1.00 61.85 411 CYS A O 1
ATOM 3271 N N . GLN A 1 412 ? 53.593 18.466 107.329 1.00 73.86 412 GLN A N 1
ATOM 3272 C CA . GLN A 1 412 ? 52.397 18.113 106.570 1.00 81.73 412 GLN A CA 1
ATOM 3273 C C . GLN A 1 412 ? 51.378 19.262 106.644 1.00 73.21 412 GLN A C 1
ATOM 3274 O O . GLN A 1 412 ? 50.761 19.597 105.630 1.00 70.83 412 GLN A O 1
ATOM 3280 N N . THR A 1 413 ? 51.230 19.871 107.827 1.00 67.74 413 THR A N 1
ATOM 3281 C CA . THR A 1 413 ? 50.263 20.946 108.031 1.00 64.67 413 THR A CA 1
ATOM 3282 C C . THR A 1 413 ? 50.630 22.126 107.132 1.00 65.89 413 THR A C 1
ATOM 3283 O O . THR A 1 413 ? 49.738 22.851 106.661 1.00 67.19 413 THR A O 1
ATOM 3287 N N . ILE A 1 414 ? 51.941 22.303 106.911 1.00 63.07 414 ILE A N 1
ATOM 3288 C CA . ILE A 1 414 ? 52.457 23.353 106.041 1.00 62.85 414 ILE A CA 1
ATOM 3289 C C . ILE A 1 414 ? 52.165 22.987 104.583 1.00 58.14 414 ILE A C 1
ATOM 3290 O O . ILE A 1 414 ? 51.601 23.807 103.863 1.00 54.58 414 ILE A O 1
ATOM 3295 N N . ASN A 1 415 ? 52.560 21.781 104.152 1.00 53.89 415 ASN A N 1
ATOM 3296 C CA . ASN A 1 415 ? 52.415 21.424 102.738 1.00 57.59 415 ASN A CA 1
ATOM 3297 C C . ASN A 1 415 ? 50.938 21.562 102.355 1.00 51.73 415 ASN A C 1
ATOM 3298 O O . ASN A 1 415 ? 50.636 22.184 101.367 1.00 55.65 415 ASN A O 1
ATOM 3303 N N . THR A 1 416 ? 50.049 21.034 103.205 1.00 55.89 416 THR A N 1
ATOM 3304 C CA . THR A 1 416 ? 48.577 21.122 103.082 1.00 56.42 416 THR A CA 1
ATOM 3305 C C . THR A 1 416 ? 48.128 22.585 102.933 1.00 55.87 416 THR A C 1
ATOM 3306 O O . THR A 1 416 ? 47.230 22.878 102.147 1.00 57.13 416 THR A O 1
ATOM 3310 N N . TYR A 1 417 ? 48.724 23.477 103.738 1.00 54.37 417 TYR A N 1
ATOM 3311 C CA . TYR A 1 417 ? 48.387 24.907 103.755 1.00 58.05 417 TYR A CA 1
ATOM 3312 C C . TYR A 1 417 ? 48.717 25.565 102.410 1.00 57.95 417 TYR A C 1
ATOM 3313 O O . TYR A 1 417 ? 47.873 26.230 101.856 1.00 56.71 417 TYR A O 1
ATOM 3322 N N . CYS A 1 418 ? 49.945 25.366 101.922 1.00 57.38 418 CYS A N 1
ATOM 3323 C CA . CYS A 1 418 ? 50.392 25.896 100.644 1.00 58.10 418 CYS A CA 1
ATOM 3324 C C . CYS A 1 418 ? 49.523 25.347 99.504 1.00 63.47 418 CYS A C 1
ATOM 3325 O O . CYS A 1 418 ? 49.178 26.085 98.576 1.00 65.43 418 CYS A O 1
ATOM 3328 N N . GLU A 1 419 ? 49.191 24.050 99.550 1.00 64.68 419 GLU A N 1
ATOM 3329 C CA . GLU A 1 419 ? 48.391 23.448 98.466 1.00 69.03 419 GLU A CA 1
ATOM 3330 C C . GLU A 1 419 ? 46.991 24.082 98.500 1.00 58.27 419 GLU A C 1
ATOM 3331 O O . GLU A 1 419 ? 46.435 24.441 97.469 1.00 56.15 419 GLU A O 1
ATOM 3337 N N . GLU A 1 420 ? 46.444 24.233 99.708 1.00 57.76 420 GLU A N 1
ATOM 3338 C CA . GLU A 1 420 ? 45.137 24.807 99.892 1.00 61.81 420 GLU A CA 1
ATOM 3339 C C . GLU A 1 420 ? 45.126 26.202 99.270 1.00 62.69 420 GLU A C 1
ATOM 3340 O O . GLU A 1 420 ? 44.286 26.488 98.387 1.00 51.52 420 GLU A O 1
ATOM 3346 N N . VAL A 1 421 ? 46.090 27.037 99.705 1.00 59.23 421 VAL A N 1
ATOM 3347 C CA . VAL A 1 421 ? 46.163 28.439 99.306 1.00 52.32 421 VAL A CA 1
ATOM 3348 C C . VAL A 1 421 ? 46.316 28.504 97.787 1.00 47.53 421 VAL A C 1
ATOM 3349 O O . VAL A 1 421 ? 45.701 29.344 97.152 1.00 57.57 421 VAL A O 1
ATOM 3353 N N . GLY A 1 422 ? 47.120 27.590 97.240 1.00 47.15 422 GLY A N 1
ATOM 3354 C CA . GLY A 1 422 ? 47.625 27.632 95.852 1.00 57.01 422 GLY A CA 1
ATOM 3355 C C . GLY A 1 422 ? 46.625 27.186 94.790 1.00 58.83 422 GLY A C 1
ATOM 3356 O O . GLY A 1 422 ? 46.942 27.208 93.584 1.00 57.13 422 GLY A O 1
ATOM 3357 N N . LYS A 1 423 ? 45.415 26.818 95.221 1.00 66.51 423 LYS A N 1
ATOM 3358 C CA . LYS A 1 423 ? 44.283 26.549 94.315 1.00 72.63 423 LYS A CA 1
ATOM 3359 C C . LYS A 1 423 ? 43.627 27.847 93.820 1.00 71.88 423 LYS A C 1
ATOM 3360 O O . LYS A 1 423 ? 42.958 27.825 92.797 1.00 74.03 423 LYS A O 1
ATOM 3366 N N . GLU A 1 424 ? 43.805 28.959 94.550 1.00 72.29 424 GLU A N 1
ATOM 3367 C CA . GLU A 1 424 ? 43.098 30.231 94.279 1.00 73.20 424 GLU A CA 1
ATOM 3368 C C . GLU A 1 424 ? 44.052 31.438 94.361 1.00 65.20 424 GLU A C 1
ATOM 3369 O O . GLU A 1 424 ? 43.609 32.560 94.616 1.00 62.83 424 GLU A O 1
ATOM 3375 N N . ALA A 1 425 ? 45.350 31.200 94.118 1.00 62.52 425 ALA A N 1
ATOM 3376 C CA . ALA A 1 425 ? 46.433 32.170 94.325 1.00 53.71 425 ALA A CA 1
ATOM 3377 C C . ALA A 1 425 ? 47.779 31.484 94.089 1.00 52.78 425 ALA A C 1
ATOM 3378 O O . ALA A 1 425 ? 47.876 30.249 93.938 1.00 55.60 425 ALA A O 1
ATOM 3380 N N . LYS A 1 426 ? 48.821 32.312 94.092 1.00 47.86 426 LYS A N 1
ATOM 3381 C CA . LYS A 1 426 ? 50.171 31.841 94.024 1.00 52.89 426 LYS A CA 1
ATOM 3382 C C . LYS A 1 426 ? 50.392 30.889 95.196 1.00 48.90 426 LYS A C 1
ATOM 3383 O O . LYS A 1 426 ? 49.855 31.127 96.302 1.00 50.60 426 LYS A O 1
ATOM 3389 N N . THR A 1 427 ? 51.158 29.820 94.944 1.00 47.48 427 THR A N 1
ATOM 3390 C CA . THR A 1 427 ? 51.413 28.804 95.993 1.00 56.49 427 THR A CA 1
ATOM 3391 C C . THR A 1 427 ? 52.513 29.305 96.937 1.00 53.56 427 THR A C 1
ATOM 3392 O O . THR A 1 427 ? 53.643 29.609 96.524 1.00 57.70 427 THR A O 1
ATOM 3396 N N . PRO A 1 428 ? 52.187 29.445 98.237 1.00 44.40 428 PRO A N 1
ATOM 3397 C CA . PRO A 1 428 ? 53.167 29.860 99.238 1.00 49.66 428 PRO A CA 1
ATOM 3398 C C . PRO A 1 428 ? 54.404 28.955 99.328 1.00 53.88 428 PRO A C 1
ATOM 3399 O O . PRO A 1 428 ? 54.335 27.771 99.001 1.00 53.13 428 PRO A O 1
ATOM 3403 N N . LEU A 1 429 ? 55.521 29.531 99.785 1.00 56.49 429 LEU A N 1
ATOM 3404 C CA . LEU A 1 429 ? 56.811 28.833 99.766 1.00 59.88 429 LEU A CA 1
ATOM 3405 C C . LEU A 1 429 ? 56.961 27.970 101.025 1.00 60.69 429 LEU A C 1
ATOM 3406 O O . LEU A 1 429 ? 57.099 28.484 102.141 1.00 65.05 429 LEU A O 1
ATOM 3411 N N . VAL A 1 430 ? 56.976 26.650 100.821 1.00 61.12 430 VAL A N 1
ATOM 3412 C CA . VAL A 1 430 ? 57.155 25.670 101.891 1.00 64.08 430 VAL A CA 1
ATOM 3413 C C . VAL A 1 430 ? 58.378 26.037 102.753 1.00 54.83 430 VAL A C 1
ATOM 3414 O O . VAL A 1 430 ? 58.308 26.050 103.982 1.00 50.48 430 VAL A O 1
ATOM 3418 N N . GLN A 1 431 ? 59.510 26.301 102.104 1.00 51.40 431 GLN A N 1
ATOM 3419 C CA . GLN A 1 431 ? 60.758 26.399 102.817 1.00 58.25 431 GLN A CA 1
ATOM 3420 C C . GLN A 1 431 ? 60.747 27.664 103.678 1.00 56.97 431 GLN A C 1
ATOM 3421 O O . GLN A 1 431 ? 61.335 27.667 104.751 1.00 61.72 431 GLN A O 1
ATOM 3427 N N . LEU A 1 432 ? 60.048 28.704 103.213 1.00 54.31 432 LEU A N 1
ATOM 3428 C CA . LEU A 1 432 ? 60.014 29.982 103.901 1.00 51.91 432 LEU A CA 1
ATOM 3429 C C . LEU A 1 432 ? 59.134 29.853 105.140 1.00 51.31 432 LEU A C 1
ATOM 3430 O O . LEU A 1 432 ? 59.443 30.433 106.165 1.00 53.97 432 LEU A O 1
ATOM 3435 N N . LEU A 1 433 ? 58.038 29.097 105.016 1.00 51.82 433 LEU A N 1
ATOM 3436 C CA . LEU A 1 433 ? 57.141 28.843 106.125 1.00 51.26 433 LEU A CA 1
ATOM 3437 C C . LEU A 1 433 ? 57.793 27.885 107.145 1.00 54.95 433 LEU A C 1
ATOM 3438 O O . LEU A 1 433 ? 57.638 28.097 108.363 1.00 48.63 433 LEU A O 1
ATOM 3443 N N . ARG A 1 434 ? 58.550 26.878 106.671 1.00 53.46 434 ARG A N 1
ATOM 3444 C CA . ARG A 1 434 ? 59.374 26.002 107.561 1.00 53.61 434 ARG A CA 1
ATOM 3445 C C . ARG A 1 434 ? 60.338 26.855 108.397 1.00 57.21 434 ARG A C 1
ATOM 3446 O O . ARG A 1 434 ? 60.348 26.787 109.634 1.00 61.47 434 ARG A O 1
ATOM 3454 N N . TYR A 1 435 ? 61.141 27.664 107.701 1.00 54.61 435 TYR A N 1
ATOM 3455 C CA . TYR A 1 435 ? 62.081 28.574 108.311 1.00 52.04 435 TYR A CA 1
ATOM 3456 C C . TYR A 1 435 ? 61.341 29.462 109.319 1.00 52.23 435 TYR A C 1
ATOM 3457 O O . TYR A 1 435 ? 61.735 29.528 110.496 1.00 58.02 435 TYR A O 1
ATOM 3466 N N . LEU A 1 436 ? 60.268 30.131 108.881 1.00 48.52 436 LEU A N 1
ATOM 3467 C CA . LEU A 1 436 ? 59.565 31.083 109.762 1.00 52.41 436 LEU A CA 1
ATOM 3468 C C . LEU A 1 436 ? 59.074 30.377 111.031 1.00 53.54 436 LEU A C 1
ATOM 3469 O O . LEU A 1 436 ? 59.055 30.981 112.101 1.00 57.34 436 LEU A O 1
ATOM 3474 N N . TYR A 1 437 ? 58.693 29.105 110.929 1.00 52.61 437 TYR A N 1
ATOM 3475 C CA . TYR A 1 437 ? 58.198 28.411 112.109 1.00 58.52 437 TYR A CA 1
ATOM 3476 C C . TYR A 1 437 ? 59.357 27.971 113.006 1.00 55.53 437 TYR A C 1
ATOM 3477 O O . TYR A 1 437 ? 59.171 27.855 114.196 1.00 56.05 437 TYR A O 1
ATOM 3486 N N . SER A 1 438 ? 60.546 27.738 112.439 1.00 52.04 438 SER A N 1
ATOM 3487 C CA . SER A 1 438 ? 61.719 27.503 113.275 1.00 52.73 438 SER A CA 1
ATOM 3488 C C . SER A 1 438 ? 61.943 28.706 114.211 1.00 58.75 438 SER A C 1
ATOM 3489 O O . SER A 1 438 ? 62.479 28.529 115.317 1.00 64.28 438 SER A O 1
ATOM 3492 N N . ARG A 1 439 ? 61.467 29.899 113.814 1.00 57.38 439 ARG A N 1
ATOM 3493 C CA . ARG A 1 439 ? 61.766 31.156 114.510 1.00 53.18 439 ARG A CA 1
ATOM 3494 C C . ARG A 1 439 ? 60.524 31.763 115.180 1.00 52.89 439 ARG A C 1
ATOM 3495 O O . ARG A 1 439 ? 60.554 32.958 115.502 1.00 51.51 439 ARG A O 1
ATOM 3503 N N . LYS A 1 440 ? 59.519 30.929 115.513 1.00 53.68 440 LYS A N 1
ATOM 3504 C CA . LYS A 1 440 ? 58.266 31.343 116.234 1.00 57.90 440 LYS A CA 1
ATOM 3505 C C . LYS A 1 440 ? 58.573 32.160 117.489 1.00 57.07 440 LYS A C 1
ATOM 3506 O O . LYS A 1 440 ? 57.740 32.974 117.911 1.00 55.11 440 LYS A O 1
ATOM 3512 N N . ASP A 1 441 ? 59.710 31.833 118.123 1.00 66.30 441 ASP A N 1
ATOM 3513 C CA . ASP A 1 441 ? 60.176 32.407 119.387 1.00 64.05 441 ASP A CA 1
ATOM 3514 C C . ASP A 1 441 ? 60.833 33.783 119.131 1.00 62.12 441 ASP A C 1
ATOM 3515 O O . ASP A 1 441 ? 60.937 34.612 120.051 1.00 53.35 441 ASP A O 1
ATOM 3520 N N . ASP A 1 442 ? 61.250 34.053 117.881 1.00 66.39 442 ASP A N 1
ATOM 3521 C CA . ASP A 1 442 ? 62.025 35.278 117.530 1.00 63.84 442 ASP A CA 1
ATOM 3522 C C . ASP A 1 442 ? 61.112 36.415 117.014 1.00 62.12 442 ASP A C 1
ATOM 3523 O O . ASP A 1 442 ? 61.474 37.597 117.097 1.00 63.51 442 ASP A O 1
ATOM 3528 N N . ILE A 1 443 ? 59.913 36.066 116.519 1.00 58.70 443 ILE A N 1
ATOM 3529 C CA . ILE A 1 443 ? 59.021 36.978 115.777 1.00 48.63 443 ILE A CA 1
ATOM 3530 C C . ILE A 1 443 ? 57.591 36.429 115.813 1.00 44.72 443 ILE A C 1
ATOM 3531 O O . ILE A 1 443 ? 57.345 35.284 115.500 1.00 47.31 443 ILE A O 1
ATOM 3536 N N . ALA A 1 444 ? 56.644 37.270 116.206 1.00 49.10 444 ALA A N 1
ATOM 3537 C CA . ALA A 1 444 ? 55.237 36.896 116.269 1.00 47.55 444 ALA A CA 1
ATOM 3538 C C . ALA A 1 444 ? 54.605 37.039 114.877 1.00 52.65 444 ALA A C 1
ATOM 3539 O O . ALA A 1 444 ? 55.014 37.896 114.071 1.00 50.32 444 ALA A O 1
ATOM 3541 N N . VAL A 1 445 ? 53.561 36.238 114.633 1.00 52.10 445 VAL A N 1
ATOM 3542 C CA . VAL A 1 445 ? 53.002 36.007 113.307 1.00 54.07 445 VAL A CA 1
ATOM 3543 C C . VAL A 1 445 ? 52.516 37.321 112.688 1.00 51.00 445 VAL A C 1
ATOM 3544 O O . VAL A 1 445 ? 52.663 37.496 111.507 1.00 60.58 445 VAL A O 1
ATOM 3548 N N . ASP A 1 446 ? 51.966 38.238 113.479 1.00 50.67 446 ASP A N 1
ATOM 3549 C CA . ASP A 1 446 ? 51.479 39.508 112.920 1.00 56.40 446 ASP A CA 1
ATOM 3550 C C . ASP A 1 446 ? 52.666 40.407 112.522 1.00 55.77 446 ASP A C 1
ATOM 3551 O O . ASP A 1 446 ? 52.494 41.334 111.736 1.00 47.48 446 ASP A O 1
ATOM 3556 N N . LYS A 1 447 ? 53.866 40.102 113.031 1.00 53.30 447 LYS A N 1
ATOM 3557 C CA . LYS A 1 447 ? 55.107 40.810 112.677 1.00 54.36 447 LYS A CA 1
ATOM 3558 C C . LYS A 1 447 ? 55.765 40.142 111.452 1.00 50.03 447 LYS A C 1
ATOM 3559 O O . LYS A 1 447 ? 56.407 40.796 110.658 1.00 43.00 447 LYS A O 1
ATOM 3565 N N . ILE A 1 448 ? 55.580 38.837 111.268 1.00 46.63 448 ILE A N 1
ATOM 3566 C CA . ILE A 1 448 ? 55.984 38.234 110.021 1.00 46.38 448 ILE A CA 1
ATOM 3567 C C . ILE A 1 448 ? 55.244 38.957 108.879 1.00 52.56 448 ILE A C 1
ATOM 3568 O O . ILE A 1 448 ? 55.835 39.294 107.842 1.00 50.45 448 ILE A O 1
ATOM 3573 N N . ILE A 1 449 ? 53.944 39.203 109.058 1.00 48.33 449 ILE A N 1
ATOM 3574 C CA . ILE A 1 449 ? 53.139 39.768 107.979 1.00 46.83 449 ILE A CA 1
ATOM 3575 C C . ILE A 1 449 ? 53.603 41.209 107.755 1.00 45.24 449 ILE A C 1
ATOM 3576 O O . ILE A 1 449 ? 53.756 41.633 106.617 1.00 41.73 449 ILE A O 1
ATOM 3581 N N . ASP A 1 450 ? 53.783 41.954 108.855 1.00 43.18 450 ASP A N 1
ATOM 3582 C CA . ASP A 1 450 ? 54.118 43.378 108.778 1.00 45.55 450 ASP A CA 1
ATOM 3583 C C . ASP A 1 450 ? 55.513 43.543 108.163 1.00 40.31 450 ASP A C 1
ATOM 3584 O O . ASP A 1 450 ? 55.721 44.454 107.430 1.00 41.57 450 ASP A O 1
ATOM 3589 N N . GLY A 1 451 ? 56.436 42.638 108.488 1.00 44.15 451 GLY A N 1
ATOM 3590 C CA . GLY A 1 451 ? 57.801 42.634 107.978 1.00 46.42 451 GLY A CA 1
ATOM 3591 C C . GLY A 1 451 ? 57.816 42.363 106.490 1.00 47.40 451 GLY A C 1
ATOM 3592 O O . GLY A 1 451 ? 58.468 43.083 105.741 1.00 41.45 451 GLY A O 1
ATOM 3593 N N . ILE A 1 452 ? 57.063 41.339 106.069 1.00 45.57 452 ILE A N 1
ATOM 3594 C CA . ILE A 1 452 ? 56.953 40.979 104.645 1.00 46.61 452 ILE A CA 1
ATOM 3595 C C . ILE A 1 452 ? 56.301 42.128 103.874 1.00 42.06 452 ILE A C 1
ATOM 3596 O O . ILE A 1 452 ? 56.734 42.449 102.787 1.00 41.13 452 ILE A O 1
ATOM 3601 N N . THR A 1 453 ? 55.241 42.702 104.440 1.00 40.52 453 THR A N 1
ATOM 3602 C CA . THR A 1 453 ? 54.546 43.857 103.852 1.00 41.85 453 THR A CA 1
ATOM 3603 C C . THR A 1 453 ? 55.546 45.016 103.703 1.00 40.65 453 THR A C 1
ATOM 3604 O O . THR A 1 453 ? 55.569 45.689 102.658 1.00 41.01 453 THR A O 1
ATOM 3608 N N . PHE A 1 454 ? 56.377 45.238 104.733 1.00 41.36 454 PHE A N 1
ATOM 3609 C CA . PHE A 1 454 ? 57.351 46.337 104.726 1.00 38.82 454 PHE A CA 1
ATOM 3610 C C . PHE A 1 454 ? 58.295 46.136 103.554 1.00 36.58 454 PHE A C 1
ATOM 3611 O O . PHE A 1 454 ? 58.493 47.071 102.800 1.00 42.36 454 PHE A O 1
ATOM 3619 N N . LEU A 1 455 ? 58.835 44.921 103.401 1.00 36.76 455 LEU A N 1
ATOM 3620 C CA . LEU A 1 455 ? 59.814 44.632 102.336 1.00 38.25 455 LEU A CA 1
ATOM 3621 C C . LEU A 1 455 ? 59.172 44.910 100.962 1.00 42.44 455 LEU A C 1
ATOM 3622 O O . LEU A 1 455 ? 59.783 45.507 100.079 1.00 42.27 455 LEU A O 1
ATOM 3627 N N . SER A 1 456 ? 57.917 44.477 100.797 1.00 45.43 456 SER A N 1
ATOM 3628 C CA . SER A 1 456 ? 57.236 44.494 99.499 1.00 43.39 456 SER A CA 1
ATOM 3629 C C . SER A 1 456 ? 56.890 45.923 99.131 1.00 38.50 456 SER A C 1
ATOM 3630 O O . SER A 1 456 ? 57.179 46.344 98.035 1.00 43.15 456 SER A O 1
ATOM 3633 N N . LYS A 1 457 ? 56.275 46.646 100.066 1.00 44.19 457 LYS A N 1
ATOM 3634 C CA . LYS A 1 457 ? 55.848 48.016 99.790 1.00 46.04 457 LYS A CA 1
ATOM 3635 C C . LYS A 1 457 ? 57.072 48.900 99.519 1.00 43.82 457 LYS A C 1
ATOM 3636 O O . LYS A 1 457 ? 57.043 49.676 98.608 1.00 42.58 457 LYS A O 1
ATOM 3642 N N . LYS A 1 458 ? 58.146 48.742 100.295 1.00 48.19 458 LYS A N 1
ATOM 3643 C CA . LYS A 1 458 ? 59.369 49.544 100.131 1.00 46.79 458 LYS A CA 1
ATOM 3644 C C . LYS A 1 458 ? 60.006 49.280 98.765 1.00 44.69 458 LYS A C 1
ATOM 3645 O O . LYS A 1 458 ? 60.444 50.189 98.118 1.00 41.00 458 LYS A O 1
ATOM 3651 N N . HIS A 1 459 ? 60.042 48.025 98.317 1.00 44.51 459 HIS A N 1
ATOM 3652 C CA . HIS A 1 459 ? 60.542 47.748 96.961 1.00 45.10 459 HIS A CA 1
ATOM 3653 C C . HIS A 1 459 ? 59.642 48.400 95.907 1.00 45.43 459 HIS A C 1
ATOM 3654 O O . HIS A 1 459 ? 60.128 48.974 94.929 1.00 51.35 459 HIS A O 1
ATOM 3661 N N . LYS A 1 460 ? 58.329 48.317 96.120 1.00 45.10 460 LYS A N 1
ATOM 3662 C CA . LYS A 1 460 ? 57.372 48.853 95.158 1.00 48.49 460 LYS A CA 1
ATOM 3663 C C . LYS A 1 460 ? 57.584 50.358 95.015 1.00 41.58 460 LYS A C 1
ATOM 3664 O O . LYS A 1 460 ? 57.807 50.815 93.914 1.00 42.62 460 LYS A O 1
ATOM 3670 N N . VAL A 1 461 ? 57.503 51.120 96.113 1.00 44.28 461 VAL A N 1
ATOM 3671 C CA . VAL A 1 461 ? 57.587 52.601 96.020 1.00 51.02 461 VAL A CA 1
ATOM 3672 C C . VAL A 1 461 ? 58.927 53.057 95.399 1.00 50.49 461 VAL A C 1
ATOM 3673 O O . VAL A 1 461 ? 58.959 54.069 94.693 1.00 54.53 461 VAL A O 1
ATOM 3677 N N . GLU A 1 462 ? 60.027 52.350 95.686 1.00 45.94 462 GLU A N 1
ATOM 3678 C CA . GLU A 1 462 ? 61.384 52.819 95.346 1.00 44.22 462 GLU A CA 1
ATOM 3679 C C . GLU A 1 462 ? 61.720 52.475 93.896 1.00 45.09 462 GLU A C 1
ATOM 3680 O O . GLU A 1 462 ? 62.736 52.970 93.359 1.00 38.57 462 GLU A O 1
ATOM 3686 N N . LYS A 1 463 ? 60.923 51.592 93.273 1.00 43.55 463 LYS A N 1
ATOM 3687 C CA . LYS A 1 463 ? 61.134 51.297 91.834 1.00 46.11 463 LYS A CA 1
ATOM 3688 C C . LYS A 1 463 ? 60.380 52.308 90.945 1.00 41.97 463 LYS A C 1
ATOM 3689 O O . LYS A 1 463 ? 60.740 52.479 89.773 1.00 45.05 463 LYS A O 1
ATOM 3695 N N . GLN A 1 464 ? 59.363 52.989 91.476 1.00 37.13 464 GLN A N 1
ATOM 3696 C CA . GLN A 1 464 ? 58.532 53.863 90.647 1.00 38.47 464 GLN A CA 1
ATOM 3697 C C . GLN A 1 464 ? 59.472 54.810 89.872 1.00 39.58 464 GLN A C 1
ATOM 3698 O O . GLN A 1 464 ? 60.397 55.286 90.409 1.00 36.68 464 GLN A O 1
ATOM 3704 N N . LYS A 1 465 ? 59.228 55.022 88.574 1.00 40.96 465 LYS A N 1
ATOM 3705 C CA . LYS A 1 465 ? 60.141 55.763 87.697 1.00 37.58 465 LYS A CA 1
ATOM 3706 C C . LYS A 1 465 ? 59.649 57.188 87.448 1.00 36.42 465 LYS A C 1
ATOM 3707 O O . LYS A 1 465 ? 58.420 57.488 87.323 1.00 40.32 465 LYS A O 1
ATOM 3713 N N . ILE A 1 466 ? 60.631 58.084 87.388 1.00 35.92 466 ILE A N 1
ATOM 3714 C CA . ILE A 1 466 ? 60.435 59.477 87.015 1.00 34.70 466 ILE A CA 1
ATOM 3715 C C . ILE A 1 466 ? 60.055 59.469 85.531 1.00 33.17 466 ILE A C 1
ATOM 3716 O O . ILE A 1 466 ? 60.327 58.496 84.881 1.00 35.27 466 ILE A O 1
ATOM 3721 N N . ASN A 1 467 ? 59.401 60.511 85.015 1.00 34.30 467 ASN A N 1
ATOM 3722 C CA . ASN A 1 467 ? 59.105 60.564 83.595 1.00 36.84 467 ASN A CA 1
ATOM 3723 C C . ASN A 1 467 ? 60.204 61.326 82.884 1.00 35.50 467 ASN A C 1
ATOM 3724 O O . ASN A 1 467 ? 60.458 62.480 83.207 1.00 39.18 467 ASN A O 1
ATOM 3729 N N . PRO A 1 468 ? 60.834 60.737 81.853 1.00 38.13 468 PRO A N 1
ATOM 3730 C CA . PRO A 1 468 ? 61.872 61.441 81.096 1.00 36.25 468 PRO A CA 1
ATOM 3731 C C . PRO A 1 468 ? 61.167 62.444 80.189 1.00 33.69 468 PRO A C 1
ATOM 3732 O O . PRO A 1 468 ? 59.984 62.268 79.939 1.00 37.73 468 PRO A O 1
ATOM 3736 N N . VAL A 1 469 ? 61.895 63.466 79.729 1.00 35.22 469 VAL A N 1
ATOM 3737 C CA . VAL A 1 469 ? 61.333 64.498 78.873 1.00 33.71 469 VAL A CA 1
ATOM 3738 C C . VAL A 1 469 ? 61.768 64.241 77.427 1.00 33.47 469 VAL A C 1
ATOM 3739 O O . VAL A 1 469 ? 62.896 64.515 77.055 1.00 38.51 469 VAL A O 1
ATOM 3743 N N . ILE A 1 470 ? 60.791 63.748 76.646 1.00 35.34 470 ILE A N 1
ATOM 3744 C CA . ILE A 1 470 ? 60.910 63.231 75.301 1.00 35.47 470 ILE A CA 1
ATOM 3745 C C . ILE A 1 470 ? 60.185 64.155 74.321 1.00 33.69 470 ILE A C 1
ATOM 3746 O O . ILE A 1 470 ? 59.053 64.623 74.566 1.00 34.62 470 ILE A O 1
ATOM 3751 N N . GLN A 1 471 ? 60.847 64.411 73.194 1.00 32.83 471 GLN A N 1
ATOM 3752 C CA . GLN A 1 471 ? 60.311 65.314 72.213 1.00 37.29 471 GLN A CA 1
ATOM 3753 C C . GLN A 1 471 ? 59.088 64.673 71.580 1.00 38.62 471 GLN A C 1
ATOM 3754 O O . GLN A 1 471 ? 58.943 63.453 71.566 1.00 39.33 471 GLN A O 1
ATOM 3760 N N . LYS A 1 472 ? 58.221 65.531 71.060 1.00 41.07 472 LYS A N 1
ATOM 3761 C CA . LYS A 1 472 ? 56.975 65.106 70.481 1.00 42.56 472 LYS A CA 1
ATOM 3762 C C . LYS A 1 472 ? 57.195 64.807 68.992 1.00 38.73 472 LYS A C 1
ATOM 3763 O O . LYS A 1 472 ? 58.065 65.362 68.365 1.00 41.02 472 LYS A O 1
ATOM 3769 N N . TYR A 1 473 ? 56.473 63.820 68.460 1.00 38.11 473 TYR A N 1
ATOM 3770 C CA . TYR A 1 473 ? 56.317 63.742 67.027 1.00 40.22 473 TYR A CA 1
ATOM 3771 C C . TYR A 1 473 ? 55.188 64.703 66.669 1.00 39.17 473 TYR A C 1
ATOM 3772 O O . TYR A 1 473 ? 54.061 64.560 67.127 1.00 40.54 473 TYR A O 1
ATOM 3781 N N . PRO A 1 474 ? 55.490 65.796 65.943 1.00 36.73 474 PRO A N 1
ATOM 3782 C CA . PRO A 1 474 ? 54.531 66.885 65.810 1.00 33.77 474 PRO A CA 1
ATOM 3783 C C . PRO A 1 474 ? 53.431 66.725 64.761 1.00 32.79 474 PRO A C 1
ATOM 3784 O O . PRO A 1 474 ? 53.477 65.890 63.838 1.00 38.19 474 PRO A O 1
ATOM 3788 N N . SER A 1 475 ? 52.426 67.573 64.924 1.00 33.08 475 SER A N 1
ATOM 3789 C CA . SER A 1 475 ? 51.347 67.679 64.007 1.00 30.45 475 SER A CA 1
ATOM 3790 C C . SER A 1 475 ? 50.855 69.117 64.132 1.00 33.40 475 SER A C 1
ATOM 3791 O O . SER A 1 475 ? 51.032 69.695 65.192 1.00 32.39 475 SER A O 1
ATOM 3794 N N . PHE A 1 476 ? 50.246 69.661 63.071 1.00 34.53 476 PHE A N 1
ATOM 3795 C CA . PHE A 1 476 ? 50.044 71.086 62.947 1.00 34.20 476 PHE A CA 1
ATOM 3796 C C . PHE A 1 476 ? 48.597 71.348 62.549 1.00 34.69 476 PHE A C 1
ATOM 3797 O O . PHE A 1 476 ? 48.029 70.645 61.746 1.00 40.28 476 PHE A O 1
ATOM 3805 N N . ASN A 1 477 ? 48.066 72.455 63.049 1.00 35.49 477 ASN A N 1
ATOM 3806 C CA . ASN A 1 477 ? 46.672 72.716 63.084 1.00 34.88 477 ASN A CA 1
ATOM 3807 C C . ASN A 1 477 ? 46.355 73.949 62.261 1.00 36.56 477 ASN A C 1
ATOM 3808 O O . ASN A 1 477 ? 47.035 74.982 62.362 1.00 35.34 477 ASN A O 1
ATOM 3813 N N . PHE A 1 478 ? 45.292 73.812 61.471 1.00 37.76 478 PHE A N 1
ATOM 3814 C CA . PHE A 1 478 ? 44.819 74.864 60.626 1.00 37.29 478 PHE A CA 1
ATOM 3815 C C . PHE A 1 478 ? 43.357 75.128 60.935 1.00 35.58 478 PHE A C 1
ATOM 3816 O O . PHE A 1 478 ? 42.543 74.204 61.103 1.00 35.56 478 PHE A O 1
ATOM 3824 N N . GLY A 1 479 ? 43.010 76.404 60.947 1.00 36.35 479 GLY A N 1
ATOM 3825 C CA . GLY A 1 479 ? 41.632 76.748 61.154 1.00 39.08 479 GLY A CA 1
ATOM 3826 C C . GLY A 1 479 ? 41.401 78.239 61.126 1.00 42.23 479 GLY A C 1
ATOM 3827 O O . GLY A 1 479 ? 42.287 79.019 60.747 1.00 43.97 479 GLY A O 1
ATOM 3828 N N . ASN A 1 480 ? 40.208 78.595 61.606 1.00 46.63 480 ASN A N 1
ATOM 3829 C CA . ASN A 1 480 ? 39.564 79.897 61.471 1.00 50.34 480 ASN A CA 1
ATOM 3830 C C . ASN A 1 480 ? 40.271 80.992 62.287 1.00 47.84 480 ASN A C 1
ATOM 3831 O O . ASN A 1 480 ? 40.337 82.139 61.864 1.00 42.42 480 ASN A O 1
ATOM 3836 N N . ASN A 1 481 ? 40.779 80.633 63.470 1.00 43.88 481 ASN A N 1
ATOM 3837 C CA . ASN A 1 481 ? 41.092 81.608 64.494 1.00 44.54 481 ASN A CA 1
ATOM 3838 C C . ASN A 1 481 ? 42.308 81.134 65.284 1.00 42.37 481 ASN A C 1
ATOM 3839 O O . ASN A 1 481 ? 42.323 79.992 65.774 1.00 34.78 481 ASN A O 1
ATOM 3844 N N . SER A 1 482 ? 43.304 82.026 65.370 1.00 38.53 482 SER A N 1
ATOM 3845 C CA . SER A 1 482 ? 44.480 81.930 66.251 1.00 40.43 482 SER A CA 1
ATOM 3846 C C . SER A 1 482 ? 45.373 80.731 65.941 1.00 38.53 482 SER A C 1
ATOM 3847 O O . SER A 1 482 ? 46.076 80.249 66.843 1.00 43.35 482 SER A O 1
ATOM 3850 N N . LYS A 1 483 ? 45.397 80.286 64.682 1.00 37.65 483 LYS A N 1
ATOM 3851 C CA . LYS A 1 483 ? 46.330 79.229 64.258 1.00 37.00 483 LYS A CA 1
ATOM 3852 C C . LYS A 1 483 ? 46.808 79.591 62.856 1.00 35.40 483 LYS A C 1
ATOM 3853 O O . LYS A 1 483 ? 46.504 80.678 62.377 1.00 49.58 483 LYS A O 1
ATOM 3859 N N . LEU A 1 484 ? 47.500 78.655 62.197 1.00 33.64 484 LEU A N 1
ATOM 3860 C CA . LEU A 1 484 ? 47.706 78.690 60.775 1.00 33.23 484 LEU A CA 1
ATOM 3861 C C . LEU A 1 484 ? 46.319 78.723 60.125 1.00 35.73 484 LEU A C 1
ATOM 3862 O O . LEU A 1 484 ? 45.436 78.022 60.548 1.00 34.77 484 LEU A O 1
ATOM 3867 N N . LEU A 1 485 ? 46.123 79.581 59.129 1.00 41.11 485 LEU A N 1
ATOM 3868 C CA . LEU A 1 485 ? 44.800 79.821 58.585 1.00 40.48 485 LEU A CA 1
ATOM 3869 C C . LEU A 1 485 ? 44.407 78.673 57.657 1.00 44.39 485 LEU A C 1
ATOM 3870 O O . LEU A 1 485 ? 45.156 78.313 56.775 1.00 39.33 485 LEU A O 1
ATOM 3875 N N . GLY A 1 486 ? 43.187 78.168 57.823 1.00 37.62 486 GLY A N 1
ATOM 3876 C CA . GLY A 1 486 ? 42.687 77.129 56.978 1.00 37.35 486 GLY A CA 1
ATOM 3877 C C . GLY A 1 486 ? 41.186 77.016 57.122 1.00 44.34 486 GLY A C 1
ATOM 3878 O O . GLY A 1 486 ? 40.600 77.523 58.105 1.00 46.16 486 GLY A O 1
ATOM 3879 N N . LYS A 1 487 ? 40.546 76.374 56.147 1.00 40.39 487 LYS A N 1
ATOM 3880 C CA . LYS A 1 487 ? 39.139 76.073 56.275 1.00 45.42 487 LYS A CA 1
ATOM 3881 C C . LYS A 1 487 ? 38.800 74.870 55.404 1.00 39.93 487 LYS A C 1
ATOM 3882 O O . LYS A 1 487 ? 39.499 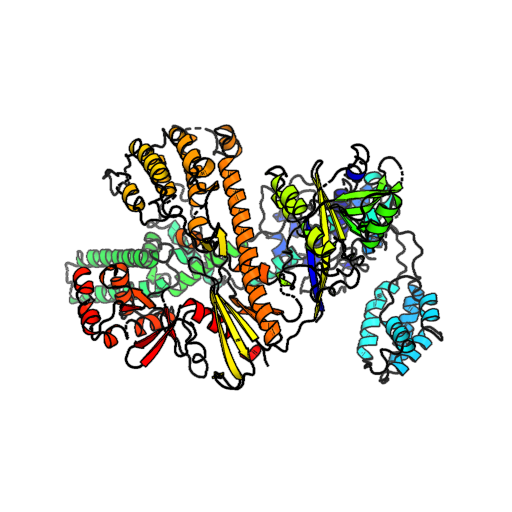74.584 54.441 1.00 43.79 487 LYS A O 1
ATOM 3888 N N . ILE A 1 488 ? 37.692 74.219 55.741 1.00 37.22 488 ILE A N 1
ATOM 3889 C CA . ILE A 1 488 ? 37.003 73.297 54.836 1.00 37.04 488 ILE A CA 1
ATOM 3890 C C . ILE A 1 488 ? 36.071 74.147 53.951 1.00 37.82 488 ILE A C 1
ATOM 3891 O O . ILE A 1 488 ? 35.301 74.985 54.450 1.00 41.26 488 ILE A O 1
ATOM 3896 N N . ILE A 1 489 ? 36.111 73.947 52.637 1.00 40.96 489 ILE A N 1
ATOM 3897 C CA . ILE A 1 489 ? 35.176 74.658 51.770 1.00 42.29 489 ILE A CA 1
ATOM 3898 C C . ILE A 1 489 ? 33.780 74.379 52.305 1.00 39.97 489 ILE A C 1
ATOM 3899 O O . ILE A 1 489 ? 33.435 73.237 52.491 1.00 43.59 489 ILE A O 1
ATOM 3904 N N . SER A 1 490 ? 33.009 75.421 52.583 1.00 42.38 490 SER A N 1
ATOM 3905 C CA . SER A 1 490 ? 31.684 75.213 53.107 1.00 42.46 490 SER A CA 1
ATOM 3906 C C . SER A 1 490 ? 30.885 74.483 52.049 1.00 41.99 490 SER A C 1
ATOM 3907 O O . SER A 1 490 ? 31.131 74.676 50.862 1.00 42.60 490 SER A O 1
ATOM 3910 N N . PRO A 1 491 ? 29.916 73.636 52.443 1.00 44.29 491 PRO A N 1
ATOM 3911 C CA . PRO A 1 491 ? 29.008 73.000 51.483 1.00 46.28 491 PRO A CA 1
ATOM 3912 C C . PRO A 1 491 ? 28.375 73.938 50.435 1.00 47.15 491 PRO A C 1
ATOM 3913 O O . PRO A 1 491 ? 28.324 73.574 49.232 1.00 51.15 491 PRO A O 1
ATOM 3917 N N . LYS A 1 492 ? 27.914 75.124 50.856 1.00 46.42 492 LYS A N 1
ATOM 3918 C CA . LYS A 1 492 ? 27.290 76.083 49.921 1.00 51.13 492 LYS A CA 1
ATOM 3919 C C . LYS A 1 492 ? 28.325 76.606 48.915 1.00 53.43 492 LYS A C 1
ATOM 3920 O O . LYS A 1 492 ? 28.009 76.808 47.736 1.00 55.85 492 LYS A O 1
ATOM 3926 N N . ASP A 1 493 ? 29.561 76.821 49.376 1.00 48.94 493 ASP A N 1
ATOM 3927 C CA . ASP A 1 493 ? 30.648 77.229 48.482 1.00 49.93 493 ASP A CA 1
ATOM 3928 C C . ASP A 1 493 ? 31.004 76.065 47.562 1.00 47.77 493 ASP A C 1
ATOM 3929 O O . ASP A 1 493 ? 31.391 76.292 46.412 1.00 51.58 493 ASP A O 1
ATOM 3934 N N . LYS A 1 494 ? 30.907 74.828 48.067 1.00 44.22 494 LYS A N 1
ATOM 3935 C CA . LYS A 1 494 ? 31.144 73.686 47.182 1.00 47.85 494 LYS A CA 1
ATOM 3936 C C . LYS A 1 494 ? 30.166 73.788 46.016 1.00 45.51 494 LYS A C 1
ATOM 3937 O O . LYS A 1 494 ? 30.593 73.881 44.878 1.00 46.26 494 LYS A O 1
ATOM 3943 N N . LEU A 1 495 ? 28.867 73.841 46.342 1.00 54.37 495 LEU A N 1
ATOM 3944 C CA . LEU A 1 495 ? 27.787 73.955 45.329 1.00 55.83 495 LEU A CA 1
ATOM 3945 C C . LEU A 1 495 ? 28.131 75.073 44.334 1.00 51.14 495 LEU A C 1
ATOM 3946 O O . LEU A 1 495 ? 28.265 74.810 43.147 1.00 55.10 495 LEU A O 1
ATOM 3951 N N . LYS A 1 496 ? 28.365 76.290 44.829 1.00 51.33 496 LYS A N 1
ATOM 3952 C CA . LYS A 1 496 ? 28.721 77.429 43.968 1.00 57.26 496 LYS A CA 1
ATOM 3953 C C . LYS A 1 496 ? 29.921 77.079 43.068 1.00 58.16 496 LYS A C 1
ATOM 3954 O O . LYS A 1 496 ? 29.893 77.376 41.869 1.00 59.16 496 LYS A O 1
ATOM 3960 N N . HIS A 1 497 ? 30.968 76.452 43.626 1.00 56.49 497 HIS A N 1
ATOM 3961 C CA . HIS A 1 497 ? 32.229 76.208 42.879 1.00 53.32 497 HIS A CA 1
ATOM 3962 C C . HIS A 1 497 ? 32.006 75.248 41.703 1.00 54.50 497 HIS A C 1
ATOM 3963 O O . HIS A 1 497 ? 32.539 75.442 40.609 1.00 56.61 497 HIS A O 1
ATOM 3970 N N . ASN A 1 498 ? 31.255 74.180 41.958 1.00 52.55 498 ASN A N 1
ATOM 3971 C CA . ASN A 1 498 ? 30.957 73.186 40.945 1.00 55.80 498 ASN A CA 1
ATOM 3972 C C . ASN A 1 498 ? 30.096 73.820 39.834 1.00 52.26 498 ASN A C 1
ATOM 3973 O O . ASN A 1 498 ? 30.344 73.584 38.652 1.00 51.32 498 ASN A O 1
ATOM 3978 N N . LEU A 1 499 ? 29.105 74.635 40.212 1.00 52.12 499 LEU A N 1
ATOM 3979 C CA . LEU A 1 499 ? 28.259 75.330 39.234 1.00 54.46 499 LEU A CA 1
ATOM 3980 C C . LEU A 1 499 ? 29.116 76.246 38.345 1.00 54.60 499 LEU A C 1
ATOM 3981 O O . LEU A 1 499 ? 28.929 76.255 37.130 1.00 58.24 499 LEU A O 1
ATOM 3986 N N . LYS A 1 500 ? 30.081 76.960 38.932 1.00 53.09 500 LYS A N 1
ATOM 3987 C CA . LYS A 1 500 ? 30.941 77.858 38.171 1.00 57.92 500 LYS A CA 1
ATOM 3988 C C . LYS A 1 500 ? 31.807 77.052 37.189 1.00 65.46 500 LYS A C 1
ATOM 3989 O O . LYS A 1 500 ? 31.994 77.500 36.055 1.00 74.44 500 LYS A O 1
ATOM 3995 N N . CYS A 1 501 ? 32.330 75.880 37.596 1.00 64.79 501 CYS A N 1
ATOM 3996 C CA . CYS A 1 501 ? 33.189 75.058 36.689 1.00 60.19 501 CYS A CA 1
ATOM 3997 C C . CYS A 1 501 ? 32.362 74.134 35.787 1.00 57.68 501 CYS A C 1
ATOM 3998 O O . CYS A 1 501 ? 32.950 73.341 35.074 1.00 55.07 501 CYS A O 1
ATOM 4001 N N . ASN A 1 502 ? 31.026 74.218 35.861 1.00 58.11 502 ASN A N 1
ATOM 4002 C CA . ASN A 1 502 ? 30.078 73.478 34.995 1.00 65.20 502 ASN A CA 1
ATOM 4003 C C . ASN A 1 502 ? 30.188 71.955 35.216 1.00 62.77 502 ASN A C 1
ATOM 4004 O O . ASN A 1 502 ? 30.051 71.166 34.289 1.00 57.31 502 ASN A O 1
ATOM 4009 N N . ARG A 1 503 ? 30.338 71.545 36.481 1.00 60.92 503 ARG A N 1
ATOM 4010 C CA . ARG A 1 503 ? 30.357 70.159 36.866 1.00 56.54 503 ARG A CA 1
ATOM 4011 C C . ARG A 1 503 ? 29.096 69.819 37.670 1.00 62.23 503 ARG A C 1
ATOM 4012 O O . ARG A 1 503 ? 28.296 70.709 38.065 1.00 52.30 503 ARG A O 1
ATOM 4020 N N . ASN A 1 504 ? 28.962 68.517 37.961 1.00 63.37 504 ASN A N 1
ATOM 4021 C CA . ASN A 1 504 ? 27.901 68.000 38.807 1.00 70.03 504 ASN A CA 1
ATOM 4022 C C . ASN A 1 504 ? 27.824 68.856 40.090 1.00 69.08 504 ASN A C 1
ATOM 4023 O O . ASN A 1 504 ? 28.827 69.269 40.685 1.00 66.21 504 ASN A O 1
ATOM 4028 N N . GLN A 1 505 ? 26.584 69.162 40.465 1.00 63.48 505 GLN A N 1
ATOM 4029 C CA . GLN A 1 505 ? 26.215 69.793 41.695 1.00 61.68 505 GLN A CA 1
ATOM 4030 C C . GLN A 1 505 ? 27.004 69.179 42.873 1.00 65.33 505 GLN A C 1
ATOM 4031 O O . GLN A 1 505 ? 27.471 69.910 43.753 1.00 63.98 505 GLN A O 1
ATOM 4037 N N . VAL A 1 506 ? 27.134 67.840 42.880 1.00 58.13 506 VAL A N 1
ATOM 4038 C CA . VAL A 1 506 ? 27.596 67.035 44.022 1.00 50.53 506 VAL A CA 1
ATOM 4039 C C . VAL A 1 506 ? 28.614 66.000 43.542 1.00 49.92 506 VAL A C 1
ATOM 4040 O O . VAL A 1 506 ? 28.546 65.499 42.414 1.00 46.94 506 VAL A O 1
ATOM 4044 N N . ASP A 1 507 ? 29.542 65.681 44.446 1.00 45.87 507 ASP A N 1
ATOM 4045 C CA . ASP A 1 507 ? 30.592 64.679 44.255 1.00 42.16 507 ASP A CA 1
ATOM 4046 C C . ASP A 1 507 ? 30.989 64.188 45.655 1.00 40.21 507 ASP A C 1
ATOM 4047 O O . ASP A 1 507 ? 30.399 64.628 46.627 1.00 40.58 507 ASP A O 1
ATOM 4052 N N . ASN A 1 508 ? 31.998 63.320 45.761 1.00 43.89 508 ASN A N 1
ATOM 4053 C CA . ASN A 1 508 ? 32.284 62.597 47.027 1.00 49.45 508 ASN A CA 1
ATOM 4054 C C . ASN A 1 508 ? 33.638 63.007 47.649 1.00 46.31 508 ASN A C 1
ATOM 4055 O O . ASN A 1 508 ? 34.189 62.274 48.440 1.00 51.13 508 ASN A O 1
ATOM 4060 N N . TYR A 1 509 ? 34.136 64.201 47.329 1.00 44.84 509 TYR A N 1
ATOM 4061 C CA . TYR A 1 509 ? 35.398 64.688 47.844 1.00 44.35 509 TYR A CA 1
ATOM 4062 C C . TYR A 1 509 ? 35.188 65.977 48.631 1.00 41.83 509 TYR A C 1
ATOM 4063 O O . TYR A 1 509 ? 34.189 66.688 48.439 1.00 40.05 509 TYR A O 1
ATOM 4072 N N . ILE A 1 510 ? 36.128 66.209 49.553 1.00 40.79 510 ILE A N 1
ATOM 4073 C CA . ILE A 1 510 ? 36.112 67.295 50.558 1.00 41.71 510 ILE A CA 1
ATOM 4074 C C . ILE A 1 510 ? 37.399 68.098 50.354 1.00 39.56 510 ILE A C 1
ATOM 4075 O O . ILE A 1 510 ? 38.480 67.532 50.516 1.00 44.12 510 ILE A O 1
ATOM 4080 N N . TRP A 1 511 ? 37.263 69.397 50.086 1.00 34.56 511 TRP A N 1
ATOM 4081 C CA . TRP A 1 511 ? 38.369 70.284 49.806 1.00 37.41 511 TRP A CA 1
ATOM 4082 C C . TRP A 1 511 ? 38.640 71.169 51.024 1.00 39.25 511 TRP A C 1
ATOM 4083 O O . TRP A 1 511 ? 37.684 71.623 51.722 1.00 38.35 511 TRP A O 1
ATOM 4094 N N . ILE A 1 512 ? 39.938 71.403 51.280 1.00 36.06 512 ILE A N 1
ATOM 4095 C CA . ILE A 1 512 ? 40.379 72.379 52.286 1.00 36.09 512 ILE A CA 1
ATOM 4096 C C . ILE A 1 512 ? 41.161 73.459 51.549 1.00 37.19 512 ILE A C 1
ATOM 4097 O O . ILE A 1 512 ? 41.659 73.204 50.459 1.00 35.79 512 ILE A O 1
ATOM 4102 N N . GLU A 1 513 ? 41.143 74.676 52.110 1.00 42.41 513 GLU A N 1
ATOM 4103 C CA . GLU A 1 513 ? 42.005 75.773 51.703 1.00 41.92 513 GLU A CA 1
ATOM 4104 C C . GLU A 1 513 ? 42.811 76.206 52.933 1.00 38.49 513 GLU A C 1
ATOM 4105 O O . GLU A 1 513 ? 42.254 76.522 53.974 1.00 36.61 513 GLU A O 1
ATOM 4111 N N . ILE A 1 514 ? 44.129 76.191 52.791 1.00 37.83 514 ILE A N 1
ATOM 4112 C CA . ILE A 1 514 ? 45.033 76.444 53.885 1.00 40.16 514 ILE A CA 1
ATOM 4113 C C . ILE A 1 514 ? 46.153 77.370 53.402 1.00 43.99 514 ILE A C 1
ATOM 4114 O O . ILE A 1 514 ? 46.613 77.257 52.258 1.00 39.61 514 ILE A O 1
ATOM 4119 N N . LYS A 1 515 ? 46.569 78.269 54.303 1.00 42.04 515 LYS A N 1
ATOM 4120 C CA . LYS A 1 515 ? 47.615 79.170 54.078 1.00 41.35 515 LYS A CA 1
ATOM 4121 C C . LYS A 1 515 ? 48.894 78.524 54.574 1.00 42.45 515 LYS A C 1
ATOM 4122 O O . LYS A 1 515 ? 49.037 78.245 55.758 1.00 42.52 515 LYS A O 1
ATOM 4128 N N . VAL A 1 516 ? 49.855 78.446 53.661 1.00 40.55 516 VAL A N 1
ATOM 4129 C CA . VAL A 1 516 ? 51.031 77.688 53.813 1.00 44.58 516 VAL A CA 1
ATOM 4130 C C . VAL A 1 516 ? 52.218 78.510 53.310 1.00 39.75 516 VAL A C 1
ATOM 4131 O O . VAL A 1 516 ? 52.080 79.396 52.487 1.00 43.41 516 VAL A O 1
ATOM 4135 N N . LEU A 1 517 ? 53.379 78.256 53.895 1.00 39.40 517 LEU A N 1
ATOM 4136 C CA . LEU A 1 517 ? 54.623 78.929 53.505 1.00 41.23 517 LEU A CA 1
ATOM 4137 C C . LEU A 1 517 ? 55.184 78.212 52.278 1.00 43.05 517 LEU A C 1
ATOM 4138 O O . LEU A 1 517 ? 55.340 77.009 52.334 1.00 34.55 517 LEU A O 1
ATOM 4143 N N . ASN A 1 518 ? 55.382 78.936 51.173 1.00 41.22 518 ASN A N 1
ATOM 4144 C CA . ASN A 1 518 ? 56.244 78.490 50.067 1.00 40.09 518 ASN A CA 1
ATOM 4145 C C . ASN A 1 518 ? 57.688 78.503 50.582 1.00 38.07 518 ASN A C 1
ATOM 4146 O O . ASN A 1 518 ? 58.212 79.548 50.813 1.00 41.41 518 ASN A O 1
ATOM 4151 N N . THR A 1 519 ? 58.314 77.341 50.800 1.00 37.96 519 THR A N 1
ATOM 4152 C CA . THR A 1 519 ? 59.664 77.339 51.397 1.00 44.79 519 THR A CA 1
ATOM 4153 C C . THR A 1 519 ? 60.707 78.000 50.474 1.00 47.10 519 THR A C 1
ATOM 4154 O O . THR A 1 519 ? 61.757 78.396 50.946 1.00 45.74 519 THR A O 1
ATOM 4158 N N . LYS A 1 520 ? 60.424 78.114 49.165 1.00 53.16 520 LYS A N 1
ATOM 4159 C CA . LYS A 1 520 ? 61.379 78.702 48.186 1.00 49.99 520 LYS A CA 1
ATOM 4160 C C . LYS A 1 520 ? 61.412 80.232 48.332 1.00 51.94 520 LYS A C 1
ATOM 4161 O O . LYS A 1 520 ? 62.506 80.853 48.281 1.00 50.55 520 LYS A O 1
ATOM 4167 N N . THR A 1 521 ? 60.233 80.839 48.545 1.00 45.89 521 THR A N 1
ATOM 4168 C CA . THR A 1 521 ? 60.111 82.313 48.728 1.00 47.08 521 THR A CA 1
ATOM 4169 C C . THR A 1 521 ? 60.066 82.726 50.201 1.00 48.43 521 THR A C 1
ATOM 4170 O O . THR A 1 521 ? 60.228 83.905 50.501 1.00 58.60 521 THR A O 1
ATOM 4182 N N . ARG A 1 523 ? 57.425 83.138 51.780 1.00 44.25 523 ARG A N 1
ATOM 4183 C CA . ARG A 1 523 ? 56.188 83.882 51.898 1.00 48.05 523 ARG A CA 1
ATOM 4184 C C . ARG A 1 523 ? 55.001 82.903 51.808 1.00 47.11 523 ARG A C 1
ATOM 4185 O O . ARG A 1 523 ? 55.158 81.762 51.357 1.00 45.62 523 ARG A O 1
ATOM 4193 N N . TRP A 1 524 ? 53.838 83.374 52.279 1.00 42.29 524 TRP A N 1
ATOM 4194 C CA . TRP A 1 524 ? 52.603 82.631 52.470 1.00 45.87 524 TRP A CA 1
ATOM 4195 C C . TRP A 1 524 ? 51.800 82.627 51.175 1.00 41.84 524 TRP A C 1
ATOM 4196 O O . TRP A 1 524 ? 51.782 83.611 50.477 1.00 47.43 524 TRP A O 1
ATOM 4207 N N . GLU A 1 525 ? 51.140 81.498 50.906 1.00 41.87 525 GLU A N 1
ATOM 4208 C CA . GLU A 1 525 ? 50.302 81.265 49.731 1.00 43.81 525 GLU A CA 1
ATOM 4209 C C . GLU A 1 525 ? 49.106 80.436 50.198 1.00 45.23 525 GLU A C 1
ATOM 4210 O O . GLU A 1 525 ? 49.283 79.494 50.978 1.00 53.39 525 GLU A O 1
ATOM 4216 N N . LYS A 1 526 ? 47.914 80.728 49.680 1.00 48.24 526 LYS A N 1
ATOM 4217 C CA . LYS A 1 526 ? 46.770 79.874 49.921 1.00 46.66 526 LYS A CA 1
ATOM 4218 C C . LYS A 1 526 ? 46.707 78.790 48.850 1.00 45.30 526 LYS A C 1
ATOM 4219 O O . LYS A 1 526 ? 46.909 79.064 47.678 1.00 50.55 526 LYS A O 1
ATOM 4225 N N . HIS A 1 527 ? 46.436 77.549 49.291 1.00 47.72 527 HIS A N 1
ATOM 4226 C CA . HIS A 1 527 ? 46.377 76.391 48.424 1.00 43.34 527 HIS A CA 1
ATOM 4227 C C . HIS A 1 527 ? 45.253 75.449 48.865 1.00 50.03 527 HIS A C 1
ATOM 4228 O O . HIS A 1 527 ? 44.992 75.270 50.083 1.00 44.52 527 HIS A O 1
ATOM 4235 N N . HIS A 1 528 ? 44.616 74.847 47.849 1.00 43.43 528 HIS A N 1
ATOM 4236 C CA . HIS A 1 528 ? 43.528 73.904 47.992 1.00 44.62 528 HIS A CA 1
ATOM 4237 C C . HIS A 1 528 ? 44.124 72.501 47.976 1.00 44.35 528 HIS A C 1
ATOM 4238 O O . HIS A 1 528 ? 45.021 72.233 47.207 1.00 44.13 528 HIS A O 1
ATOM 4245 N N . TYR A 1 529 ? 43.624 71.635 48.851 1.00 40.63 529 TYR A N 1
ATOM 4246 C CA . TYR A 1 529 ? 43.961 70.238 48.834 1.00 39.36 529 TYR A CA 1
ATOM 4247 C C . TYR A 1 529 ? 42.671 69.441 48.999 1.00 39.02 529 TYR A C 1
ATOM 4248 O O . TYR A 1 529 ? 41.685 69.947 49.544 1.00 41.25 529 TYR A O 1
ATOM 4257 N N . ALA A 1 530 ? 42.736 68.184 48.555 1.00 39.30 530 ALA A N 1
ATOM 4258 C CA . ALA A 1 530 ? 41.615 67.300 48.449 1.00 38.37 530 ALA A CA 1
ATOM 4259 C C . ALA A 1 530 ? 41.713 66.184 49.490 1.00 36.92 530 ALA A C 1
ATOM 4260 O O . ALA A 1 530 ? 42.733 65.555 49.605 1.00 38.47 530 ALA A O 1
ATOM 4262 N N . LEU A 1 531 ? 40.592 65.908 50.160 1.00 37.81 531 LEU A N 1
ATOM 4263 C CA . LEU A 1 531 ? 40.433 64.812 51.085 1.00 40.15 531 LEU A CA 1
ATOM 4264 C C . LEU A 1 531 ? 39.222 63.931 50.718 1.00 41.62 531 LEU A C 1
ATOM 4265 O O . LEU A 1 531 ? 38.280 64.347 50.032 1.00 42.42 531 LEU A O 1
ATOM 4270 N N . SER A 1 532 ? 39.175 62.749 51.321 1.00 37.94 532 SER A N 1
ATOM 4271 C CA . SER A 1 532 ? 38.038 61.882 51.195 1.00 40.03 532 SER A CA 1
ATOM 4272 C C . SER A 1 532 ? 37.743 61.229 52.546 1.00 38.03 532 SER A C 1
ATOM 4273 O O . SER A 1 532 ? 38.637 60.831 53.243 1.00 43.00 532 SER A O 1
ATOM 4276 N N . SER A 1 533 ? 36.471 61.205 52.932 1.00 43.50 533 SER A N 1
ATOM 4277 C CA . SER A 1 533 ? 36.006 60.394 54.033 1.00 43.20 533 SER A CA 1
ATOM 4278 C C . SER A 1 533 ? 34.488 60.201 53.945 1.00 42.25 533 SER A C 1
ATOM 4279 O O . SER A 1 533 ? 33.710 61.082 54.280 1.00 44.97 533 SER A O 1
ATOM 4282 N N . THR A 1 534 ? 34.081 58.988 53.603 1.00 39.52 534 THR A N 1
ATOM 4283 C CA . THR A 1 534 ? 32.695 58.664 53.531 1.00 43.40 534 THR A CA 1
ATOM 4284 C C . THR A 1 534 ? 31.975 59.029 54.833 1.00 43.66 534 THR A C 1
ATOM 4285 O O . THR A 1 534 ? 30.855 59.578 54.807 1.00 42.44 534 THR A O 1
ATOM 4289 N N . ARG A 1 535 ? 32.577 58.672 55.975 1.00 46.43 535 ARG A N 1
ATOM 4290 C CA . ARG A 1 535 ? 31.927 58.941 57.265 1.00 46.95 535 ARG A CA 1
ATOM 4291 C C . ARG A 1 535 ? 31.714 60.455 57.394 1.00 47.93 535 ARG A C 1
ATOM 4292 O O . ARG A 1 535 ? 30.633 60.888 57.811 1.00 41.84 535 ARG A O 1
ATOM 4300 N N . PHE A 1 536 ? 32.719 61.263 56.999 1.00 41.34 536 PHE A N 1
ATOM 4301 C CA . PHE A 1 536 ? 32.502 62.716 57.031 1.00 45.09 536 PHE A CA 1
ATOM 4302 C C . PHE A 1 536 ? 31.328 63.081 56.092 1.00 39.21 536 PHE A C 1
ATOM 4303 O O . PHE A 1 536 ? 30.470 63.846 56.463 1.00 38.01 536 PHE A O 1
ATOM 4311 N N . LEU A 1 537 ? 31.300 62.525 54.876 1.00 43.89 537 LEU A N 1
ATOM 4312 C CA . LEU A 1 537 ? 30.204 62.803 53.910 1.00 45.51 537 LEU A CA 1
ATOM 4313 C C . LEU A 1 537 ? 28.842 62.548 54.571 1.00 45.34 537 LEU A C 1
ATOM 4314 O O . LEU A 1 537 ? 28.008 63.433 54.657 1.00 45.38 537 LEU A O 1
ATOM 4319 N N . GLU A 1 538 ? 28.637 61.314 55.028 1.00 41.87 538 GLU A N 1
ATOM 4320 C CA . GLU A 1 538 ? 27.366 60.906 55.579 1.00 43.38 538 GLU A CA 1
ATOM 4321 C C . GLU A 1 538 ? 26.913 61.874 56.673 1.00 45.82 538 GLU A C 1
ATOM 4322 O O . GLU A 1 538 ? 25.774 62.366 56.639 1.00 45.48 538 GLU A O 1
ATOM 4328 N N . GLU A 1 539 ? 27.805 62.098 57.654 1.00 49.18 539 GLU A N 1
ATOM 4329 C CA . GLU A 1 539 ? 27.430 62.597 58.956 1.00 43.69 539 GLU A CA 1
ATOM 4330 C C . GLU A 1 539 ? 27.376 64.127 58.923 1.00 45.97 539 GLU A C 1
ATOM 4331 O O . GLU A 1 539 ? 26.654 64.713 59.744 1.00 39.27 539 GLU A O 1
ATOM 4337 N N . VAL A 1 540 ? 28.120 64.764 57.991 1.00 42.15 540 VAL A N 1
ATOM 4338 C CA . VAL A 1 540 ? 28.343 66.214 58.065 1.00 40.76 540 VAL A CA 1
ATOM 4339 C C . VAL A 1 540 ? 28.156 66.929 56.718 1.00 41.67 540 VAL A C 1
ATOM 4340 O O . VAL A 1 540 ? 27.307 67.793 56.574 1.00 43.85 540 VAL A O 1
ATOM 4344 N N . TYR A 1 541 ? 28.996 66.585 55.751 1.00 41.23 541 TYR A N 1
ATOM 4345 C CA . TYR A 1 541 ? 29.354 67.478 54.661 1.00 45.71 541 TYR A CA 1
ATOM 4346 C C . TYR A 1 541 ? 28.328 67.437 53.523 1.00 44.93 541 TYR A C 1
ATOM 4347 O O . TYR A 1 541 ? 27.900 68.490 53.044 1.00 51.60 541 TYR A O 1
ATOM 4356 N N . TYR A 1 542 ? 27.992 66.223 53.067 1.00 50.87 542 TYR A N 1
ATOM 4357 C CA . TYR A 1 542 ? 27.124 66.038 51.896 1.00 54.04 542 TYR A CA 1
ATOM 4358 C C . TYR A 1 542 ? 25.859 66.867 52.081 1.00 50.46 542 TYR A C 1
ATOM 4359 O O . TYR A 1 542 ? 25.165 66.752 53.104 1.00 53.30 542 TYR A O 1
ATOM 4368 N N . PRO A 1 543 ? 25.522 67.710 51.084 1.00 45.92 543 PRO A N 1
ATOM 4369 C CA . PRO A 1 543 ? 24.484 68.723 51.249 1.00 44.06 543 PRO A CA 1
ATOM 4370 C C . PRO A 1 543 ? 23.076 68.148 51.073 1.00 48.01 543 PRO A C 1
ATOM 4371 O O . PRO A 1 543 ? 22.810 67.389 50.118 1.00 44.74 543 PRO A O 1
ATOM 4375 N N . ALA A 1 544 ? 22.201 68.502 52.005 1.00 51.58 544 ALA A N 1
ATOM 4376 C CA . ALA A 1 544 ? 20.762 68.391 51.791 1.00 60.45 544 ALA A CA 1
ATOM 4377 C C . ALA A 1 544 ? 20.343 69.525 50.847 1.00 59.40 544 ALA A C 1
ATOM 4378 O O . ALA A 1 544 ? 20.024 70.625 51.301 1.00 66.11 544 ALA A O 1
ATOM 4380 N N . THR A 1 545 ? 20.355 69.252 49.546 1.00 60.05 545 THR A N 1
ATOM 4381 C CA . THR A 1 545 ? 19.995 70.254 48.547 1.00 64.86 545 THR A CA 1
ATOM 4382 C C . THR A 1 545 ? 18.486 70.371 48.347 1.00 68.15 545 THR A C 1
ATOM 4383 O O . THR A 1 545 ? 17.971 71.457 48.080 1.00 70.70 545 THR A O 1
ATOM 4387 N N . SER A 1 546 ? 17.784 69.250 48.475 1.00 73.68 546 SER A N 1
ATOM 4388 C CA . SER A 1 546 ? 16.336 69.227 48.303 1.00 79.96 546 SER A CA 1
ATOM 4389 C C . SER A 1 546 ? 15.644 70.266 49.181 1.00 75.78 546 SER A C 1
ATOM 4390 O O . SER A 1 546 ? 15.939 70.384 50.370 1.00 67.52 546 SER A O 1
ATOM 4393 N N . GLU A 1 547 ? 14.721 71.016 48.586 1.00 77.89 547 GLU A N 1
ATOM 4394 C CA . GLU A 1 547 ? 13.980 72.042 49.312 1.00 88.74 547 GLU A CA 1
ATOM 4395 C C . GLU A 1 547 ? 13.146 71.418 50.426 1.00 80.62 547 GLU A C 1
ATOM 4396 O O . GLU A 1 547 ? 12.615 70.318 50.272 1.00 65.62 547 GLU A O 1
ATOM 4402 N N . ASN A 1 548 ? 13.027 72.126 51.544 1.00 82.00 548 ASN A N 1
ATOM 4403 C CA . ASN A 1 548 ? 12.253 71.612 52.695 1.00 80.63 548 ASN A CA 1
ATOM 4404 C C . ASN A 1 548 ? 12.819 70.272 53.142 1.00 78.55 548 ASN A C 1
ATOM 4405 O O . ASN A 1 548 ? 12.102 69.275 53.166 1.00 76.36 548 ASN A O 1
ATOM 4410 N N . PRO A 1 549 ? 14.128 70.215 53.490 1.00 78.66 549 PRO A N 1
ATOM 4411 C CA . PRO A 1 549 ? 14.722 69.017 54.088 1.00 74.76 549 PRO A CA 1
ATOM 4412 C C . PRO A 1 549 ? 14.319 68.857 55.552 1.00 66.03 549 PRO A C 1
ATOM 4413 O O . PRO A 1 549 ? 13.888 69.823 56.184 1.00 63.77 549 PRO A O 1
ATOM 4417 N N . PRO A 1 550 ? 14.448 67.648 56.147 1.00 60.51 550 PRO A N 1
ATOM 4418 C CA . PRO A 1 550 ? 14.231 67.502 57.585 1.00 64.31 550 PRO A CA 1
ATOM 4419 C C . PRO A 1 550 ? 15.276 68.347 58.341 1.00 67.71 550 PRO A C 1
ATOM 4420 O O . PRO A 1 550 ? 16.429 68.473 57.882 1.00 69.07 550 PRO A O 1
ATOM 4424 N N . ASP A 1 551 ? 14.855 68.939 59.468 1.00 66.40 551 ASP A N 1
ATOM 4425 C CA . ASP A 1 551 ? 15.710 69.781 60.307 1.00 69.83 551 ASP A CA 1
ATOM 4426 C C . ASP A 1 551 ? 16.978 68.999 60.674 1.00 63.27 551 ASP A C 1
ATOM 4427 O O . ASP A 1 551 ? 16.950 67.762 60.732 1.00 59.04 551 ASP A O 1
ATOM 4432 N N . ALA A 1 552 ? 18.073 69.736 60.894 1.00 56.99 552 ALA A N 1
ATOM 4433 C CA . ALA A 1 552 ? 19.256 69.254 61.614 1.00 61.54 552 ALA A CA 1
ATOM 4434 C C . ALA A 1 552 ? 18.831 68.642 62.953 1.00 60.58 552 ALA A C 1
ATOM 4435 O O . ALA A 1 552 ? 17.871 69.076 63.605 1.00 63.70 552 ALA A O 1
ATOM 4437 N N . LEU A 1 553 ? 19.588 67.636 63.368 1.00 58.98 553 LEU A N 1
ATOM 4438 C CA . LEU A 1 553 ? 19.263 66.843 64.527 1.00 56.34 553 LEU A CA 1
ATOM 4439 C C . LEU A 1 553 ? 19.841 67.531 65.768 1.00 59.75 553 LEU A C 1
ATOM 4440 O O . LEU A 1 553 ? 20.826 68.296 65.677 1.00 63.17 553 LEU A O 1
ATOM 4445 N N . ALA A 1 554 ? 19.207 67.268 66.916 1.00 56.21 554 ALA A N 1
ATOM 4446 C CA . ALA A 1 554 ? 19.605 67.828 68.196 1.00 58.30 554 ALA A CA 1
ATOM 4447 C C . ALA A 1 554 ? 21.112 67.628 68.413 1.00 57.80 554 ALA A C 1
ATOM 4448 O O . ALA A 1 554 ? 21.850 68.582 68.574 1.00 56.73 554 ALA A O 1
ATOM 4450 N N . ALA A 1 555 ? 21.544 66.368 68.460 1.00 57.69 555 ALA A N 1
ATOM 4451 C CA . ALA A 1 555 ? 22.955 66.010 68.323 1.00 65.64 555 ALA A CA 1
ATOM 4452 C C . ALA A 1 555 ? 23.286 66.175 66.841 1.00 71.66 555 ALA A C 1
ATOM 4453 O O . ALA A 1 555 ? 22.481 65.820 66.008 1.00 107.56 555 ALA A O 1
ATOM 4455 N N . ARG A 1 556 ? 24.433 66.732 66.499 1.00 63.16 556 ARG A N 1
ATOM 4456 C CA . ARG A 1 556 ? 24.513 67.415 65.191 1.00 57.68 556 ARG A CA 1
ATOM 4457 C C . ARG A 1 556 ? 24.627 66.389 64.051 1.00 54.42 556 ARG A C 1
ATOM 4458 O O . ARG A 1 556 ? 24.089 66.590 62.994 1.00 52.90 556 ARG A O 1
ATOM 4466 N N . PHE A 1 557 ? 25.355 65.289 64.282 1.00 55.58 557 PHE A N 1
ATOM 4467 C CA . PHE A 1 557 ? 25.864 64.437 63.201 1.00 52.06 557 PHE A CA 1
ATOM 4468 C C . PHE A 1 557 ? 24.723 63.541 62.696 1.00 54.92 557 PHE A C 1
ATOM 4469 O O . PHE A 1 557 ? 23.791 63.186 63.425 1.00 51.10 557 PHE A O 1
ATOM 4477 N N . ARG A 1 558 ? 24.784 63.196 61.417 1.00 51.89 558 ARG A N 1
ATOM 4478 C CA . ARG A 1 558 ? 23.703 62.468 60.796 1.00 53.18 558 ARG A CA 1
ATOM 4479 C C . ARG A 1 558 ? 23.997 60.978 60.965 1.00 49.39 558 ARG A C 1
ATOM 4480 O O . ARG A 1 558 ? 24.600 60.382 60.108 1.00 60.25 558 ARG A O 1
ATOM 4488 N N . THR A 1 559 ? 23.554 60.409 62.088 1.00 47.02 559 THR A N 1
ATOM 4489 C CA . THR A 1 559 ? 23.839 59.027 62.466 1.00 52.47 559 THR A CA 1
ATOM 4490 C C . THR A 1 559 ? 22.563 58.319 62.942 1.00 51.95 559 THR A C 1
ATOM 4491 O O . THR A 1 559 ? 21.566 58.938 63.383 1.00 46.73 559 THR A O 1
ATOM 4495 N N . LYS A 1 560 ? 22.641 56.992 62.930 1.00 53.02 560 LYS A N 1
ATOM 4496 C CA . LYS A 1 560 ? 21.551 56.146 63.347 1.00 57.59 560 LYS A CA 1
ATOM 4497 C C . LYS A 1 560 ? 21.297 56.362 64.847 1.00 59.68 560 LYS A C 1
ATOM 4498 O O . LYS A 1 560 ? 20.120 56.495 65.285 1.00 55.80 560 LYS A O 1
ATOM 4504 N N . THR A 1 561 ? 22.382 56.469 65.633 1.00 56.77 561 THR A N 1
ATOM 4505 C CA . THR A 1 561 ? 22.220 56.686 67.075 1.00 57.31 561 THR A CA 1
ATOM 4506 C C . THR A 1 561 ? 21.515 58.038 67.324 1.00 56.06 561 THR A C 1
ATOM 4507 O O . THR A 1 561 ? 20.841 58.201 68.323 1.00 59.36 561 THR A O 1
ATOM 4511 N N . ASN A 1 562 ? 21.630 58.994 66.394 1.00 62.33 562 ASN A N 1
ATOM 4512 C CA . ASN A 1 562 ? 21.011 60.332 66.541 1.00 61.37 562 ASN A CA 1
ATOM 4513 C C . ASN A 1 562 ? 19.644 60.420 65.842 1.00 65.70 562 ASN A C 1
ATOM 4514 O O . ASN A 1 562 ? 19.040 61.486 65.874 1.00 68.42 562 ASN A O 1
ATOM 4519 N N . GLY A 1 563 ? 19.169 59.322 65.230 1.00 70.90 563 GLY A N 1
ATOM 4520 C CA . GLY A 1 563 ? 17.859 59.272 64.531 1.00 77.25 563 GLY A CA 1
ATOM 4521 C C . GLY A 1 563 ? 17.953 59.635 63.051 1.00 79.56 563 GLY A C 1
ATOM 4522 O O . GLY A 1 563 ? 17.354 60.614 62.579 1.00 87.33 563 GLY A O 1
ATOM 4523 N N . TYR A 1 564 ? 18.741 58.850 62.316 1.00 73.70 564 TYR A N 1
ATOM 4524 C CA . TYR A 1 564 ? 18.758 58.858 60.869 1.00 73.14 564 TYR A CA 1
ATOM 4525 C C . TYR A 1 564 ? 19.225 57.477 60.409 1.00 77.88 564 TYR A C 1
ATOM 4526 O O . TYR A 1 564 ? 20.414 57.149 60.528 1.00 73.14 564 TYR A O 1
ATOM 4535 N N . GLU A 1 565 ? 18.283 56.670 59.905 1.00 77.64 565 GLU A N 1
ATOM 4536 C CA . GLU A 1 565 ? 18.571 55.273 59.582 1.00 78.51 565 GLU A CA 1
ATOM 4537 C C . GLU A 1 565 ? 19.500 55.231 58.356 1.00 77.48 565 GLU A C 1
ATOM 4538 O O . GLU A 1 565 ? 20.391 54.386 58.272 1.00 83.36 565 GLU A O 1
ATOM 4544 N N . GLY A 1 566 ? 19.287 56.154 57.411 1.00 74.67 566 GLY A N 1
ATOM 4545 C CA . GLY A 1 566 ? 20.146 56.329 56.237 1.00 75.84 566 GLY A CA 1
ATOM 4546 C C . GLY A 1 566 ? 20.199 55.090 55.357 1.00 77.19 566 GLY A C 1
ATOM 4547 O O . GLY A 1 566 ? 21.247 54.787 54.781 1.00 70.10 566 GLY A O 1
ATOM 4548 N N . LYS A 1 567 ? 19.062 54.387 55.257 1.00 79.75 567 LYS A N 1
ATOM 4549 C CA . LYS A 1 567 ? 18.867 53.244 54.342 1.00 89.06 567 LYS A CA 1
ATOM 4550 C C . LYS A 1 567 ? 17.641 53.526 53.478 1.00 87.59 567 LYS A C 1
ATOM 4551 O O . LYS A 1 567 ? 16.561 52.998 53.731 1.00 85.73 567 LYS A O 1
ATOM 4557 N N . PRO A 1 568 ? 17.760 54.403 52.458 1.00 80.10 568 PRO A N 1
ATOM 4558 C CA . PRO A 1 568 ? 16.664 54.657 51.527 1.00 77.73 568 PRO A CA 1
ATOM 4559 C C . PRO A 1 568 ? 16.608 53.594 50.419 1.00 65.05 568 PRO A C 1
ATOM 4560 O O . PRO A 1 568 ? 17.594 52.901 50.172 1.00 62.35 568 PRO A O 1
ATOM 4564 N N . ALA A 1 569 ? 15.449 53.486 49.765 1.00 71.04 569 ALA A N 1
ATOM 4565 C CA . ALA A 1 569 ? 15.239 52.564 48.638 1.00 72.09 569 ALA A CA 1
ATOM 4566 C C . ALA A 1 569 ? 15.959 53.101 47.390 1.00 63.06 569 ALA A C 1
ATOM 4567 O O . ALA A 1 569 ? 15.636 54.176 46.905 1.00 67.91 569 ALA A O 1
ATOM 4569 N N . LEU A 1 570 ? 16.944 52.344 46.895 1.00 57.48 570 LEU A N 1
ATOM 4570 C CA . LEU A 1 570 ? 17.800 52.762 45.791 1.00 61.46 570 LEU A CA 1
ATOM 4571 C C . LEU A 1 570 ? 17.108 52.591 44.430 1.00 70.35 570 LEU A C 1
ATOM 4572 O O . LEU A 1 570 ? 16.423 51.604 44.178 1.00 73.42 570 LEU A O 1
ATOM 4577 N N . SER A 1 571 ? 17.368 53.535 43.521 1.00 80.53 571 SER A N 1
ATOM 4578 C CA . SER A 1 571 ? 16.942 53.414 42.135 1.00 81.50 571 SER A CA 1
ATOM 4579 C C . SER A 1 571 ? 17.680 52.239 41.484 1.00 87.89 571 SER A C 1
ATOM 4580 O O . SER A 1 571 ? 18.699 51.758 42.006 1.00 84.62 571 SER A O 1
ATOM 4583 N N . ALA A 1 572 ? 17.155 51.814 40.330 1.00 86.20 572 ALA A N 1
ATOM 4584 C CA . ALA A 1 572 ? 17.639 50.668 39.590 1.00 80.56 572 ALA A CA 1
ATOM 4585 C C . ALA A 1 572 ? 19.095 50.890 39.179 1.00 77.17 572 ALA A C 1
ATOM 4586 O O . ALA A 1 572 ? 19.906 49.989 39.320 1.00 76.93 572 ALA A O 1
ATOM 4588 N N . GLU A 1 573 ? 19.403 52.084 38.655 1.00 79.08 573 GLU A N 1
ATOM 4589 C CA . GLU A 1 573 ? 20.758 52.400 38.170 1.00 83.62 573 GLU A CA 1
ATOM 4590 C C . GLU A 1 573 ? 21.740 52.426 39.352 1.00 81.88 573 GLU A C 1
ATOM 4591 O O . GLU A 1 573 ? 22.881 51.978 39.209 1.00 81.57 573 GLU A O 1
ATOM 4597 N N . GLN A 1 574 ? 21.287 52.925 40.514 1.00 82.27 574 GLN A N 1
ATOM 4598 C CA . GLN A 1 574 ? 22.140 53.047 41.718 1.00 78.46 574 GLN A CA 1
ATOM 4599 C C . GLN A 1 574 ? 22.606 51.644 42.120 1.00 78.60 574 GLN A C 1
ATOM 4600 O O . GLN A 1 574 ? 23.798 51.406 42.304 1.00 71.79 574 GLN A O 1
ATOM 4606 N N . ILE A 1 575 ? 21.650 50.709 42.163 1.00 78.65 575 ILE A N 1
ATOM 4607 C CA . ILE A 1 575 ? 21.897 49.317 42.532 1.00 74.62 575 ILE A CA 1
ATOM 4608 C C . ILE A 1 575 ? 22.964 48.722 41.603 1.00 69.38 575 ILE A C 1
ATOM 4609 O O . ILE A 1 575 ? 23.854 47.999 42.048 1.00 64.34 575 ILE A O 1
ATOM 4614 N N . GLU A 1 576 ? 22.868 49.044 40.311 1.00 71.78 576 GLU A N 1
ATOM 4615 C CA . GLU A 1 576 ? 23.704 48.416 39.295 1.00 75.74 576 GLU A CA 1
ATOM 4616 C C . GLU A 1 576 ? 25.097 49.054 39.339 1.00 66.88 576 GLU A C 1
ATOM 4617 O O . GLU A 1 576 ? 26.079 48.417 38.949 1.00 59.36 576 GLU A O 1
ATOM 4623 N N . GLN A 1 577 ? 25.189 50.302 39.820 1.00 66.39 577 GLN A N 1
ATOM 4624 C CA . GLN A 1 577 ? 26.516 50.923 40.057 1.00 67.74 577 GLN A CA 1
ATOM 4625 C C . GLN A 1 577 ? 27.261 50.117 41.126 1.00 60.99 577 GLN A C 1
ATOM 4626 O O . GLN A 1 577 ? 28.465 49.805 40.995 1.00 58.73 577 GLN A O 1
ATOM 4632 N N . ILE A 1 578 ? 26.509 49.761 42.172 1.00 62.60 578 ILE A N 1
ATOM 4633 C CA . ILE A 1 578 ? 27.008 48.955 43.268 1.00 66.38 578 ILE A CA 1
ATOM 4634 C C . ILE A 1 578 ? 27.506 47.636 42.669 1.00 70.63 578 ILE A C 1
ATOM 4635 O O . ILE A 1 578 ? 28.692 47.344 42.754 1.00 63.16 578 ILE A O 1
ATOM 4640 N N . ARG A 1 579 ? 26.604 46.913 41.987 1.00 77.74 579 ARG A N 1
ATOM 4641 C CA . ARG A 1 579 ? 26.868 45.547 41.471 1.00 79.53 579 ARG A CA 1
ATOM 4642 C C . ARG A 1 579 ? 28.044 45.539 40.481 1.00 71.88 579 ARG A C 1
ATOM 4643 O O . ARG A 1 579 ? 28.796 44.555 40.432 1.00 64.67 579 ARG A O 1
ATOM 4651 N N . SER A 1 580 ? 28.218 46.622 39.711 1.00 73.68 580 SER A N 1
ATOM 4652 C CA . SER A 1 580 ? 29.253 46.670 38.647 1.00 74.29 580 SER A CA 1
ATOM 4653 C C . SER A 1 580 ? 30.594 47.192 39.188 1.00 68.53 580 SER A C 1
ATOM 4654 O O . SER A 1 580 ? 31.606 47.122 38.504 1.00 58.03 580 SER A O 1
ATOM 4657 N N . ALA A 1 581 ? 30.612 47.692 40.426 1.00 74.55 581 ALA A N 1
ATOM 4658 C CA . ALA A 1 581 ? 31.844 48.227 41.016 1.00 67.02 581 ALA A CA 1
ATOM 4659 C C . ALA A 1 581 ? 32.792 47.085 41.374 1.00 69.67 581 ALA A C 1
ATOM 4660 O O . ALA A 1 581 ? 32.340 46.031 41.832 1.00 72.47 581 ALA A O 1
ATOM 4662 N N . PRO A 1 582 ? 34.128 47.259 41.198 1.00 66.03 582 PRO A N 1
ATOM 4663 C CA . PRO A 1 582 ? 35.099 46.259 41.638 1.00 65.48 582 PRO A CA 1
ATOM 4664 C C . PRO A 1 582 ? 34.821 45.860 43.093 1.00 73.45 582 PRO A C 1
ATOM 4665 O O . PRO A 1 582 ? 34.306 46.672 43.865 1.00 84.34 582 PRO A O 1
ATOM 4669 N N . VAL A 1 583 ? 35.140 44.609 43.433 1.00 77.44 583 VAL A N 1
ATOM 4670 C CA . VAL A 1 583 ? 34.831 44.017 44.747 1.00 80.40 583 VAL A CA 1
ATOM 4671 C C . VAL A 1 583 ? 35.468 44.865 45.869 1.00 85.27 583 VAL A C 1
ATOM 4672 O O . VAL A 1 583 ? 34.874 45.002 46.959 1.00 74.38 583 VAL A O 1
ATOM 4676 N N . GLY A 1 584 ? 36.646 45.454 45.591 1.00 75.86 584 GLY A N 1
ATOM 4677 C CA . GLY A 1 584 ? 37.392 46.291 46.540 1.00 70.92 584 GLY A CA 1
ATOM 4678 C C . GLY A 1 584 ? 36.732 47.634 46.846 1.00 71.42 584 GLY A C 1
ATOM 4679 O O . GLY A 1 584 ? 37.126 48.298 47.806 1.00 77.39 584 GLY A O 1
ATOM 4680 N N . LEU A 1 585 ? 35.743 48.051 46.040 1.00 65.25 585 LEU A N 1
ATOM 4681 C CA . LEU A 1 585 ? 35.158 49.396 46.120 1.00 58.55 585 LEU A CA 1
ATOM 4682 C C . LEU A 1 585 ? 33.637 49.358 46.340 1.00 53.25 585 LEU A C 1
ATOM 4683 O O . LEU A 1 585 ? 33.006 50.393 46.507 1.00 56.77 585 LEU A O 1
ATOM 4688 N N . ARG A 1 586 ? 33.053 48.161 46.388 1.00 54.78 586 ARG A N 1
ATOM 4689 C CA . ARG A 1 586 ? 31.601 47.967 46.386 1.00 59.40 586 ARG A CA 1
ATOM 4690 C C . ARG A 1 586 ? 30.981 48.520 47.684 1.00 60.37 586 ARG A C 1
ATOM 4691 O O . ARG A 1 586 ? 29.886 49.104 47.664 1.00 60.60 586 ARG A O 1
ATOM 4699 N N . LYS A 1 587 ? 31.687 48.341 48.813 1.00 61.08 587 LYS A N 1
ATOM 4700 C CA . LYS A 1 587 ? 31.196 48.735 50.136 1.00 59.38 587 LYS A CA 1
ATOM 4701 C C . LYS A 1 587 ? 31.134 50.256 50.246 1.00 58.08 587 LYS A C 1
ATOM 4702 O O . LYS A 1 587 ? 30.175 50.799 50.803 1.00 60.46 587 LYS A O 1
ATOM 4708 N N . VAL A 1 588 ? 32.159 50.931 49.716 1.00 50.13 588 VAL A N 1
ATOM 4709 C CA . VAL A 1 588 ? 32.177 52.380 49.764 1.00 48.74 588 VAL A CA 1
ATOM 4710 C C . VAL A 1 588 ? 31.091 52.923 48.828 1.00 45.93 588 VAL A C 1
ATOM 4711 O O . VAL A 1 588 ? 30.320 53.796 49.206 1.00 45.25 588 VAL A O 1
ATOM 4715 N N . LYS A 1 589 ? 31.014 52.369 47.616 1.00 45.94 589 LYS A N 1
ATOM 4716 C CA . LYS A 1 589 ? 30.044 52.844 46.633 1.00 54.55 589 LYS A CA 1
ATOM 4717 C C . LYS A 1 589 ? 28.607 52.642 47.142 1.00 51.70 589 LYS A C 1
ATOM 4718 O O . LYS A 1 589 ? 27.728 53.488 46.892 1.00 49.15 589 LYS A O 1
ATOM 4724 N N . LYS A 1 590 ? 28.360 51.541 47.856 1.00 50.51 590 LYS A N 1
ATOM 4725 C CA . LYS A 1 590 ? 27.030 51.299 48.421 1.00 46.05 590 LYS A CA 1
ATOM 4726 C C . LYS A 1 590 ? 26.671 52.441 49.371 1.00 49.14 590 LYS A C 1
ATOM 4727 O O . LYS A 1 590 ? 25.531 52.889 49.355 1.00 57.52 590 LYS A O 1
ATOM 4733 N N . ARG A 1 591 ? 27.628 52.906 50.199 1.00 46.49 591 ARG A N 1
ATOM 4734 C CA . ARG A 1 591 ? 27.348 53.997 51.181 1.00 46.71 591 ARG A CA 1
ATOM 4735 C C . ARG A 1 591 ? 27.133 55.315 50.431 1.00 44.89 591 ARG A C 1
ATOM 4736 O O . ARG A 1 591 ? 26.260 56.105 50.795 1.00 47.24 591 ARG A O 1
ATOM 4744 N N . GLN A 1 592 ? 27.943 55.558 49.398 1.00 42.76 592 GLN A N 1
ATOM 4745 C CA . GLN A 1 592 ? 27.776 56.743 48.537 1.00 46.01 592 GLN A CA 1
ATOM 4746 C C . GLN A 1 592 ? 26.386 56.731 47.915 1.00 51.55 592 GLN A C 1
ATOM 4747 O O . GLN A 1 592 ? 25.614 57.682 48.099 1.00 51.58 592 GLN A O 1
ATOM 4761 N N . ARG A 1 594 ? 23.714 55.026 48.880 1.00 45.86 594 ARG A N 1
ATOM 4762 C CA . ARG A 1 594 ? 22.684 55.185 49.892 1.00 53.25 594 ARG A CA 1
ATOM 4763 C C . ARG A 1 594 ? 22.585 56.664 50.285 1.00 54.00 594 ARG A C 1
ATOM 4764 O O . ARG A 1 594 ? 21.488 57.177 50.521 1.00 52.97 594 ARG A O 1
ATOM 4772 N N . LEU A 1 595 ? 23.732 57.345 50.325 1.00 52.60 595 LEU A N 1
ATOM 4773 C CA . LEU A 1 595 ? 23.794 58.776 50.687 1.00 54.62 595 LEU A CA 1
ATOM 4774 C C . LEU A 1 595 ? 23.105 59.623 49.599 1.00 51.09 595 LEU A C 1
ATOM 4775 O O . LEU A 1 595 ? 22.277 60.486 49.891 1.00 46.88 595 LEU A O 1
ATOM 4780 N N . GLU A 1 596 ? 23.494 59.384 48.344 1.00 48.67 596 GLU A N 1
ATOM 4781 C CA . GLU A 1 596 ? 22.954 60.088 47.171 1.00 62.44 596 GLU A CA 1
ATOM 4782 C C . GLU A 1 596 ? 21.426 59.887 47.043 1.00 66.50 596 GLU A C 1
ATOM 4783 O O . GLU A 1 596 ? 20.679 60.857 46.859 1.00 62.70 596 GLU A O 1
ATOM 4789 N N . ALA A 1 597 ? 20.941 58.644 47.138 1.00 64.21 597 ALA A N 1
ATOM 4790 C CA . ALA A 1 597 ? 19.485 58.408 47.178 1.00 64.79 597 ALA A CA 1
ATOM 4791 C C . ALA A 1 597 ? 18.835 59.335 48.211 1.00 65.11 597 ALA A C 1
ATOM 4792 O O . ALA A 1 597 ? 17.830 59.997 47.922 1.00 69.47 597 ALA A O 1
ATOM 4794 N N . ALA A 1 598 ? 19.420 59.379 49.410 1.00 58.16 598 ALA A N 1
ATOM 4795 C CA . ALA A 1 598 ? 18.816 60.064 50.539 1.00 59.18 598 ALA A CA 1
ATOM 4796 C C . ALA A 1 598 ? 18.719 61.569 50.274 1.00 58.44 598 ALA A C 1
ATOM 4797 O O . ALA A 1 598 ? 17.795 62.229 50.764 1.00 54.83 598 ALA A O 1
ATOM 4799 N N . ARG A 1 599 ? 19.696 62.105 49.532 1.00 56.97 599 ARG A N 1
ATOM 4800 C CA . ARG A 1 599 ? 19.660 63.507 49.103 1.00 60.62 599 ARG A CA 1
ATOM 4801 C C . ARG A 1 599 ? 18.479 63.731 48.142 1.00 58.65 599 ARG A C 1
ATOM 4802 O O . ARG A 1 599 ? 17.659 64.613 48.381 1.00 60.42 599 ARG A O 1
ATOM 4810 N N . GLN A 1 600 ? 18.451 62.952 47.051 1.00 55.74 600 GLN A N 1
ATOM 4811 C CA . GLN A 1 600 ? 17.410 63.017 45.997 1.00 58.70 600 GLN A CA 1
ATOM 4812 C C . GLN A 1 600 ? 16.003 62.843 46.600 1.00 61.39 600 GLN A C 1
ATOM 4813 O O . GLN A 1 600 ? 15.100 63.587 46.230 1.00 62.31 600 GLN A O 1
ATOM 4819 N N . GLN A 1 601 ? 15.818 61.897 47.538 1.00 56.08 601 GLN A N 1
ATOM 4820 C CA . GLN A 1 601 ? 14.469 61.582 48.042 1.00 57.05 601 GLN A CA 1
ATOM 4821 C C . GLN A 1 601 ? 14.105 62.468 49.241 1.00 57.78 601 GLN A C 1
ATOM 4822 O O . GLN A 1 601 ? 13.074 62.236 49.890 1.00 55.95 601 GLN A O 1
ATOM 4828 N N . ASN A 1 602 ? 14.935 63.480 49.522 1.00 64.84 602 ASN A N 1
ATOM 4829 C CA . ASN A 1 602 ? 14.714 64.469 50.613 1.00 67.72 602 ASN A CA 1
ATOM 4830 C C . ASN A 1 602 ? 14.604 63.761 51.965 1.00 62.76 602 ASN A C 1
ATOM 4831 O O . ASN A 1 602 ? 13.817 64.173 52.820 1.00 58.90 602 ASN A O 1
ATOM 4836 N N . LEU A 1 603 ? 15.409 62.714 52.151 1.00 64.50 603 LEU A N 1
ATOM 4837 C CA . LEU A 1 603 ? 15.474 62.007 53.421 1.00 70.49 603 LEU A CA 1
ATOM 4838 C C . LEU A 1 603 ? 16.690 62.485 54.228 1.00 68.79 603 LEU A C 1
ATOM 4839 O O . LEU A 1 603 ? 16.696 62.341 55.445 1.00 68.94 603 LEU A O 1
ATOM 4844 N N . LEU A 1 604 ? 17.714 63.019 53.544 1.00 67.24 604 LEU A N 1
ATOM 4845 C CA . LEU A 1 604 ? 18.960 63.472 54.188 1.00 59.12 604 LEU A CA 1
ATOM 4846 C C . LEU A 1 604 ? 18.676 64.722 55.002 1.00 53.99 604 LEU A C 1
ATOM 4847 O O . LEU A 1 604 ? 18.262 65.723 54.434 1.00 66.75 604 LEU A O 1
ATOM 4852 N N . PRO A 1 605 ? 18.883 64.722 56.337 1.00 58.12 605 PRO A N 1
ATOM 4853 C CA . PRO A 1 605 ? 18.698 65.936 57.136 1.00 60.25 605 PRO A CA 1
ATOM 4854 C C . PRO A 1 605 ? 19.808 66.986 56.956 1.00 57.70 605 PRO A C 1
ATOM 4855 O O . PRO A 1 605 ? 20.870 66.700 56.428 1.00 54.39 605 PRO A O 1
ATOM 4859 N N . ARG A 1 606 ? 19.515 68.220 57.367 1.00 55.69 606 ARG A N 1
ATOM 4860 C CA . ARG A 1 606 ? 20.491 69.283 57.298 1.00 62.56 606 ARG A CA 1
ATOM 4861 C C . ARG A 1 606 ? 21.631 68.965 58.268 1.00 58.48 606 ARG A C 1
ATOM 4862 O O . ARG A 1 606 ? 21.455 68.178 59.189 1.00 54.42 606 ARG A O 1
ATOM 4870 N N . TYR A 1 607 ? 22.801 69.542 57.983 1.00 53.30 607 TYR A N 1
ATOM 4871 C CA . TYR A 1 607 ? 23.825 69.779 58.954 1.00 53.05 607 TYR A CA 1
ATOM 4872 C C . TYR A 1 607 ? 24.074 71.282 58.953 1.00 46.93 607 TYR A C 1
ATOM 4873 O O . TYR A 1 607 ? 24.303 71.834 57.902 1.00 49.31 607 TYR A O 1
ATOM 4882 N N . THR A 1 608 ? 24.001 71.908 60.131 1.00 49.28 608 THR A N 1
ATOM 4883 C CA . THR A 1 608 ? 24.281 73.324 60.299 1.00 51.20 608 THR A CA 1
ATOM 4884 C C . THR A 1 608 ? 25.798 73.539 60.245 1.00 48.47 608 THR A C 1
ATOM 4885 O O . THR A 1 608 ? 26.502 73.297 61.198 1.00 50.67 608 THR A O 1
ATOM 4889 N N . TRP A 1 609 ? 26.271 73.995 59.095 1.00 47.35 609 TRP A N 1
ATOM 4890 C CA . TRP A 1 609 ? 27.637 74.350 58.894 1.00 49.18 609 TRP A CA 1
ATOM 4891 C C . TRP A 1 609 ? 28.045 75.474 59.848 1.00 48.14 609 TRP A C 1
ATOM 4892 O O . TRP A 1 609 ? 27.277 76.375 60.118 1.00 56.19 609 TRP A O 1
ATOM 4903 N N . GLY A 1 610 ? 29.277 75.390 60.339 1.00 52.09 610 GLY A N 1
ATOM 4904 C CA . GLY A 1 610 ? 30.024 76.503 60.942 1.00 56.01 610 GLY A CA 1
ATOM 4905 C C . GLY A 1 610 ? 31.507 76.354 60.635 1.00 55.98 610 GLY A C 1
ATOM 4906 O O . GLY A 1 610 ? 31.891 75.388 59.966 1.00 59.66 610 GLY A O 1
ATOM 4907 N N . LYS A 1 611 ? 32.331 77.294 61.110 1.00 56.23 611 LYS A N 1
ATOM 4908 C CA . LYS A 1 611 ? 33.796 77.195 61.023 1.00 61.84 611 LYS A CA 1
ATOM 4909 C C . LYS A 1 611 ? 34.329 76.456 62.261 1.00 60.25 611 LYS A C 1
ATOM 4910 O O . LYS A 1 611 ? 35.251 76.907 62.926 1.00 63.30 611 LYS A O 1
ATOM 4916 N N . ASP A 1 612 ? 33.772 75.265 62.495 1.00 56.43 612 ASP A N 1
ATOM 4917 C CA . ASP A 1 612 ? 33.875 74.531 63.734 1.00 57.04 612 ASP A CA 1
ATOM 4918 C C . ASP A 1 612 ? 34.900 73.391 63.650 1.00 51.11 612 ASP A C 1
ATOM 4919 O O . ASP A 1 612 ? 35.132 72.740 64.660 1.00 52.16 612 ASP A O 1
ATOM 4924 N N . PHE A 1 613 ? 35.450 73.101 62.464 1.00 44.00 613 PHE A N 1
ATOM 4925 C CA . PHE A 1 613 ? 36.354 71.972 62.300 1.00 43.29 613 PHE A CA 1
ATOM 4926 C C . PHE A 1 613 ? 37.802 72.443 62.183 1.00 42.06 613 PHE A C 1
ATOM 4927 O O . PHE A 1 613 ? 38.125 73.146 61.287 1.00 41.40 613 PHE A O 1
ATOM 4935 N N . ASN A 1 614 ? 38.640 71.998 63.115 1.00 37.82 614 ASN A N 1
ATOM 4936 C CA . ASN A 1 614 ? 40.068 72.098 63.023 1.00 38.72 614 ASN A CA 1
ATOM 4937 C C . ASN A 1 614 ? 40.563 71.070 62.012 1.00 39.45 614 ASN A C 1
ATOM 4938 O O . ASN A 1 614 ? 40.005 69.935 61.915 1.00 39.32 614 ASN A O 1
ATOM 4943 N N . ILE A 1 615 ? 41.645 71.439 61.329 1.00 34.93 615 ILE A N 1
ATOM 4944 C CA . ILE A 1 615 ? 42.323 70.582 60.376 1.00 36.90 615 ILE A CA 1
ATOM 4945 C C . ILE A 1 615 ? 43.685 70.229 60.968 1.00 35.85 615 ILE A C 1
ATOM 4946 O O . ILE A 1 615 ? 44.522 71.088 61.129 1.00 38.89 615 ILE A O 1
ATOM 4951 N N . ASN A 1 616 ? 43.886 68.969 61.323 1.00 37.67 616 ASN A N 1
ATOM 4952 C CA . ASN A 1 616 ? 45.158 68.553 61.881 1.00 40.66 616 ASN A CA 1
ATOM 4953 C C . ASN A 1 616 ? 45.890 67.789 60.782 1.00 39.78 616 ASN A C 1
ATOM 4954 O O . ASN A 1 616 ? 45.270 66.939 60.119 1.00 35.62 616 ASN A O 1
ATOM 4959 N N . ILE A 1 617 ? 47.158 68.154 60.555 1.00 33.83 617 ILE A N 1
ATOM 4960 C CA . ILE A 1 617 ? 47.990 67.478 59.563 1.00 37.93 617 ILE A CA 1
ATOM 4961 C C . ILE A 1 617 ? 49.248 66.915 60.245 1.00 34.68 617 ILE A C 1
ATOM 4962 O O . ILE A 1 617 ? 49.989 67.615 60.900 1.00 35.74 617 ILE A O 1
ATOM 4967 N N . CYS A 1 618 ? 49.457 65.614 60.073 1.00 35.84 618 CYS A N 1
ATOM 4968 C CA . CYS A 1 618 ? 50.671 64.907 60.497 1.00 39.08 618 CYS A CA 1
ATOM 4969 C C . CYS A 1 618 ? 51.374 64.328 59.255 1.00 39.33 618 CYS A C 1
ATOM 4970 O O . CYS A 1 618 ? 50.757 63.637 58.460 1.00 41.43 618 CYS A O 1
ATOM 4973 N N . LYS A 1 619 ? 52.635 64.699 59.035 1.00 37.60 619 LYS A N 1
ATOM 4974 C CA . LYS A 1 619 ? 53.359 64.157 57.925 1.00 38.55 619 LYS A CA 1
ATOM 4975 C C . LYS A 1 619 ? 54.306 63.083 58.452 1.00 38.16 619 LYS A C 1
ATOM 4976 O O . LYS A 1 619 ? 55.166 63.364 59.328 1.00 34.57 619 LYS A O 1
ATOM 4982 N N . ARG A 1 620 ? 54.110 61.864 57.940 1.00 38.71 620 ARG A N 1
ATOM 4983 C CA . ARG A 1 620 ? 55.014 60.718 58.189 1.00 46.04 620 ARG A CA 1
ATOM 4984 C C . ARG A 1 620 ? 55.545 60.214 56.841 1.00 50.01 620 ARG A C 1
ATOM 4985 O O . ARG A 1 620 ? 54.790 59.654 56.032 1.00 50.13 620 ARG A O 1
ATOM 4993 N N . GLY A 1 621 ? 56.832 60.465 56.581 1.00 49.09 621 GLY A N 1
ATOM 4994 C CA . GLY A 1 621 ? 57.413 60.231 55.263 1.00 50.78 621 GLY A CA 1
ATOM 4995 C C . GLY A 1 621 ? 56.695 61.046 54.194 1.00 56.24 621 GLY A C 1
ATOM 4996 O O . GLY A 1 621 ? 56.546 62.270 54.310 1.00 55.31 621 GLY A O 1
ATOM 4997 N N . ASN A 1 622 ? 56.201 60.365 53.160 1.00 53.53 622 ASN A N 1
ATOM 4998 C CA . ASN A 1 622 ? 55.438 61.033 52.129 1.00 54.18 622 ASN A CA 1
ATOM 4999 C C . ASN A 1 622 ? 53.933 60.882 52.370 1.00 49.97 622 ASN A C 1
ATOM 5000 O O . ASN A 1 622 ? 53.146 61.282 51.528 1.00 50.84 622 ASN A O 1
ATOM 5005 N N . ASN A 1 623 ? 53.519 60.348 53.521 1.00 51.81 623 ASN A N 1
ATOM 5006 C CA . ASN A 1 623 ? 52.086 60.299 53.815 1.00 51.71 623 ASN A CA 1
ATOM 5007 C C . ASN A 1 623 ? 51.667 61.558 54.589 1.00 47.17 623 ASN A C 1
ATOM 5008 O O . ASN A 1 623 ? 52.363 62.004 55.520 1.00 52.09 623 ASN A O 1
ATOM 5013 N N . PHE A 1 624 ? 50.514 62.128 54.229 1.00 44.34 624 PHE A N 1
ATOM 5014 C CA . PHE A 1 624 ? 49.872 63.181 55.046 1.00 40.68 624 PHE A CA 1
ATOM 5015 C C . PHE A 1 624 ? 48.672 62.602 55.776 1.00 41.66 624 PHE A C 1
ATOM 5016 O O . PHE A 1 624 ? 47.792 62.078 55.115 1.00 47.48 624 PHE A O 1
ATOM 5024 N N . GLU A 1 625 ? 48.642 62.688 57.115 1.00 39.95 625 GLU A N 1
ATOM 5025 C CA . GLU A 1 625 ? 47.439 62.260 57.864 1.00 44.17 625 GLU A CA 1
ATOM 5026 C C . GLU A 1 625 ? 46.669 63.527 58.231 1.00 41.72 625 GLU A C 1
ATOM 5027 O O . GLU A 1 625 ? 47.161 64.349 58.980 1.00 45.22 625 GLU A O 1
ATOM 5033 N N . VAL A 1 626 ? 45.473 63.686 57.670 1.00 37.70 626 VAL A N 1
ATOM 5034 C CA . VAL A 1 626 ? 44.658 64.840 57.922 1.00 35.97 626 VAL A CA 1
ATOM 5035 C C . VAL A 1 626 ? 43.475 64.447 58.779 1.00 37.04 626 VAL A C 1
ATOM 5036 O O . VAL A 1 626 ? 42.699 63.602 58.337 1.00 40.45 626 VAL A O 1
ATOM 5040 N N . THR A 1 627 ? 43.311 65.104 59.945 1.00 37.78 627 THR A N 1
ATOM 5041 C CA . THR A 1 627 ? 42.144 64.858 60.814 1.00 38.14 627 THR A CA 1
ATOM 5042 C C . THR A 1 627 ? 41.269 66.102 60.937 1.00 38.10 627 THR A C 1
ATOM 5043 O O . THR A 1 627 ? 41.752 67.171 61.143 1.00 41.65 627 THR A O 1
ATOM 5047 N N . LEU A 1 628 ? 39.952 65.915 60.899 1.00 43.28 628 LEU A N 1
ATOM 5048 C CA . LEU A 1 628 ? 39.001 67.009 61.092 1.00 39.55 628 LEU A CA 1
ATOM 5049 C C . LEU A 1 628 ? 38.278 66.758 62.418 1.00 39.42 628 LEU A C 1
ATOM 5050 O O . LEU A 1 628 ? 37.644 65.724 62.611 1.00 42.90 628 LEU A O 1
ATOM 5055 N N . ALA A 1 629 ? 38.392 67.706 63.340 1.00 40.30 629 ALA A N 1
ATOM 5056 C CA . ALA A 1 629 ? 37.810 67.543 64.640 1.00 39.37 629 ALA A CA 1
ATOM 5057 C C . ALA A 1 629 ? 37.056 68.820 64.993 1.00 35.36 629 ALA A C 1
ATOM 5058 O O . ALA A 1 629 ? 37.450 69.893 64.560 1.00 40.48 629 ALA A O 1
ATOM 5060 N N . THR A 1 630 ? 35.944 68.662 65.725 1.00 37.30 630 THR A N 1
ATOM 5061 C CA . THR A 1 630 ? 35.057 69.763 66.098 1.00 37.62 630 THR A CA 1
ATOM 5062 C C . THR A 1 630 ? 34.733 69.649 67.578 1.00 37.99 630 THR A C 1
ATOM 5063 O O . THR A 1 630 ? 34.662 68.536 68.127 1.00 44.55 630 THR A O 1
ATOM 5067 N N . LYS A 1 631 ? 34.506 70.790 68.217 1.00 41.47 631 LYS A N 1
ATOM 5068 C CA . LYS A 1 631 ? 34.048 70.774 69.594 1.00 45.08 631 LYS A CA 1
ATOM 5069 C C . LYS A 1 631 ? 32.577 70.353 69.609 1.00 49.08 631 LYS A C 1
ATOM 5070 O O . LYS A 1 631 ? 31.816 70.701 68.696 1.00 51.55 631 LYS A O 1
ATOM 5076 N N . VAL A 1 632 ? 32.201 69.596 70.643 1.00 51.29 632 VAL A N 1
ATOM 5077 C CA . VAL A 1 632 ? 30.809 69.276 70.921 1.00 54.55 632 VAL A CA 1
ATOM 5078 C C . VAL A 1 632 ? 30.507 69.785 72.324 1.00 49.57 632 VAL A C 1
ATOM 5079 O O . VAL A 1 632 ? 31.144 69.352 73.293 1.00 50.87 632 VAL A O 1
ATOM 5083 N N . LYS A 1 633 ? 29.559 70.723 72.389 1.00 53.72 633 LYS A N 1
ATOM 5084 C CA . LYS A 1 633 ? 29.166 71.404 73.605 1.00 56.84 633 LYS A CA 1
ATOM 5085 C C . LYS A 1 633 ? 27.954 70.689 74.204 1.00 57.10 633 LYS A C 1
ATOM 5086 O O . LYS A 1 633 ? 27.102 70.201 73.476 1.00 59.09 633 LYS A O 1
ATOM 5092 N N . LYS A 1 634 ? 27.885 70.693 75.539 1.00 60.85 634 LYS A N 1
ATOM 5093 C CA . LYS A 1 634 ? 26.830 70.075 76.308 1.00 62.73 634 LYS A CA 1
ATOM 5094 C C . LYS A 1 634 ? 26.644 70.861 77.616 1.00 65.68 634 LYS A C 1
ATOM 5095 O O . LYS A 1 634 ? 27.605 71.415 78.166 1.00 54.89 634 LYS A O 1
ATOM 5101 N N . LYS A 1 635 ? 25.390 70.929 78.088 1.00 72.81 635 LYS A N 1
ATOM 5102 C CA . LYS A 1 635 ? 25.046 71.415 79.442 1.00 73.19 635 LYS A CA 1
ATOM 5103 C C . LYS A 1 635 ? 24.496 70.231 80.240 1.00 70.67 635 LYS A C 1
ATOM 5104 O O . LYS A 1 635 ? 23.604 69.515 79.756 1.00 71.94 635 LYS A O 1
ATOM 5110 N N . LYS A 1 636 ? 25.054 70.004 81.434 1.00 70.02 636 LYS A N 1
ATOM 5111 C CA . LYS A 1 636 ? 24.624 68.891 82.295 1.00 73.54 636 LYS A CA 1
ATOM 5112 C C . LYS A 1 636 ? 23.133 69.040 82.632 1.00 71.92 636 LYS A C 1
ATOM 5113 O O . LYS A 1 636 ? 22.600 70.159 82.680 1.00 66.07 636 LYS A O 1
ATOM 5119 N N . GLU A 1 637 ? 22.466 67.904 82.872 1.00 75.44 637 GLU A N 1
ATOM 5120 C CA . GLU A 1 637 ? 21.072 67.880 83.342 1.00 74.96 637 GLU A CA 1
ATOM 5121 C C . GLU A 1 637 ? 20.971 66.861 84.475 1.00 74.11 637 GLU A C 1
ATOM 5122 O O . GLU A 1 637 ? 20.776 65.670 84.232 1.00 75.64 637 GLU A O 1
ATOM 5128 N N . LYS A 1 638 ? 21.103 67.359 85.706 1.00 78.89 638 LYS A N 1
ATOM 5129 C CA . LYS A 1 638 ? 21.201 66.539 86.910 1.00 82.65 638 LYS A CA 1
ATOM 5130 C C . LYS A 1 638 ? 19.800 66.066 87.372 1.00 77.75 638 LYS A C 1
ATOM 5131 O O . LYS A 1 638 ? 19.681 65.105 88.128 1.00 73.95 638 LYS A O 1
ATOM 5137 N N . ASN A 1 639 ? 18.718 66.675 86.878 1.00 75.68 639 ASN A N 1
ATOM 5138 C CA . ASN A 1 639 ? 17.359 66.276 87.284 1.00 71.45 639 ASN A CA 1
ATOM 5139 C C . ASN A 1 639 ? 17.006 64.922 86.640 1.00 67.64 639 ASN A C 1
ATOM 5140 O O . ASN A 1 639 ? 16.105 64.828 85.816 1.00 72.75 639 ASN A O 1
ATOM 5145 N N . TYR A 1 640 ? 17.692 63.862 87.088 1.00 59.77 640 TYR A N 1
ATOM 5146 C CA . TYR A 1 640 ? 17.590 62.512 86.520 1.00 57.39 640 TYR A CA 1
ATOM 5147 C C . TYR A 1 640 ? 16.188 61.910 86.729 1.00 59.35 640 TYR A C 1
ATOM 5148 O O . TYR A 1 640 ? 15.585 62.079 87.785 1.00 58.41 640 TYR A O 1
ATOM 5157 N N . LYS A 1 641 ? 15.694 61.175 85.718 1.00 59.26 641 LYS A N 1
ATOM 5158 C CA . LYS A 1 641 ? 14.438 60.401 85.800 1.00 58.68 641 LYS A CA 1
ATOM 5159 C C . LYS A 1 641 ? 14.728 58.895 85.837 1.00 58.49 641 LYS A C 1
ATOM 5160 O O . LYS A 1 641 ? 13.931 58.129 86.378 1.00 57.14 641 LYS A O 1
ATOM 5166 N N . VAL A 1 642 ? 15.854 58.477 85.249 1.00 55.52 642 VAL A N 1
ATOM 5167 C CA . VAL A 1 642 ? 16.196 57.069 85.136 1.00 56.06 642 VAL A CA 1
ATOM 5168 C C . VAL A 1 642 ? 17.668 56.864 85.488 1.00 50.66 642 VAL A C 1
ATOM 5169 O O . VAL A 1 642 ? 18.539 57.653 85.109 1.00 54.29 642 VAL A O 1
ATOM 5173 N N . VAL A 1 643 ? 17.925 55.741 86.147 1.00 44.11 643 VAL A N 1
ATOM 5174 C CA . VAL A 1 643 ? 19.250 55.235 86.313 1.00 50.70 643 VAL A CA 1
ATOM 5175 C C . VAL A 1 643 ? 19.403 53.944 85.509 1.00 52.63 643 VAL A C 1
ATOM 5176 O O . VAL A 1 643 ? 18.553 53.063 85.592 1.00 56.13 643 VAL A O 1
ATOM 5180 N N . LEU A 1 644 ? 20.508 53.857 84.760 1.00 49.30 644 LEU A N 1
ATOM 5181 C CA . LEU A 1 644 ? 20.819 52.715 83.934 1.00 48.67 644 LEU A CA 1
ATOM 5182 C C . LEU A 1 644 ? 22.111 52.082 84.458 1.00 44.50 644 LEU A C 1
ATOM 5183 O O . LEU A 1 644 ? 23.202 52.551 84.231 1.00 44.80 644 LEU A O 1
ATOM 5188 N N . GLY A 1 645 ? 21.948 51.010 85.217 1.00 42.01 645 GLY A N 1
ATOM 5189 C CA . GLY A 1 645 ? 23.044 50.270 85.728 1.00 42.92 645 GLY A CA 1
ATOM 5190 C C . GLY A 1 645 ? 23.590 49.403 84.636 1.00 43.56 645 GLY A C 1
ATOM 5191 O O . GLY A 1 645 ? 22.849 49.024 83.788 1.00 44.75 645 GLY A O 1
ATOM 5192 N N . TYR A 1 646 ? 24.893 49.136 84.679 1.00 48.44 646 TYR A N 1
ATOM 5193 C CA . TYR A 1 646 ? 25.583 48.329 83.695 1.00 45.78 646 TYR A CA 1
ATOM 5194 C C . TYR A 1 646 ? 26.601 47.481 84.463 1.00 41.15 646 TYR A C 1
ATOM 5195 O O . TYR A 1 646 ? 27.277 47.998 85.323 1.00 46.60 646 TYR A O 1
ATOM 5204 N N . ALA A 1 647 ? 26.672 46.195 84.147 1.00 38.95 647 ALA A N 1
ATOM 5205 C CA . ALA A 1 647 ? 27.571 45.278 84.787 1.00 44.74 647 ALA A CA 1
ATOM 5206 C C . ALA A 1 647 ? 28.432 44.606 83.718 1.00 44.02 647 ALA A C 1
ATOM 5207 O O . ALA A 1 647 ? 27.904 44.129 82.732 1.00 46.07 647 ALA A O 1
ATOM 5209 N N . ALA A 1 648 ? 29.746 44.551 83.950 1.00 44.35 648 ALA A N 1
ATOM 5210 C CA . ALA A 1 648 ? 30.735 44.055 82.966 1.00 42.71 648 ALA A CA 1
ATOM 5211 C C . ALA A 1 648 ? 31.203 42.671 83.398 1.00 43.34 648 ALA A C 1
ATOM 5212 O O . ALA A 1 648 ? 31.474 42.483 84.577 1.00 44.53 648 ALA A O 1
ATOM 5214 N N . ASN A 1 649 ? 31.315 41.752 82.425 1.00 41.52 649 ASN A N 1
ATOM 5215 C CA . ASN A 1 649 ? 31.630 40.358 82.651 1.00 41.88 649 ASN A CA 1
ATOM 5216 C C . ASN A 1 649 ? 32.650 39.965 81.602 1.00 38.92 649 ASN A C 1
ATOM 5217 O O . ASN A 1 649 ? 32.905 40.725 80.693 1.00 37.27 649 ASN A O 1
ATOM 5222 N N . ILE A 1 650 ? 33.209 38.772 81.748 1.00 38.96 650 ILE A N 1
ATOM 5223 C CA . ILE A 1 650 ? 34.295 38.362 80.911 1.00 41.90 650 ILE A CA 1
ATOM 5224 C C . ILE A 1 650 ? 33.748 37.356 79.907 1.00 40.41 650 ILE A C 1
ATOM 5225 O O . ILE A 1 650 ? 33.781 37.610 78.723 1.00 52.64 650 ILE A O 1
ATOM 5230 N N . VAL A 1 651 ? 33.204 36.252 80.414 1.00 49.52 651 VAL A N 1
ATOM 5231 C CA . VAL A 1 651 ? 32.761 35.146 79.584 1.00 58.51 651 VAL A CA 1
ATOM 5232 C C . VAL A 1 651 ? 31.264 35.298 79.285 1.00 51.36 651 VAL A C 1
ATOM 5233 O O . VAL A 1 651 ? 30.861 35.261 78.152 1.00 57.27 651 VAL A O 1
ATOM 5237 N N . ARG A 1 652 ? 30.459 35.493 80.327 1.00 50.45 652 ARG A N 1
ATOM 5238 C CA . ARG A 1 652 ? 29.035 35.733 80.164 1.00 49.65 652 ARG A CA 1
ATOM 5239 C C . ARG A 1 652 ? 28.876 37.059 79.420 1.00 49.86 652 ARG A C 1
ATOM 5240 O O . ARG A 1 652 ? 29.852 37.688 78.976 1.00 59.42 652 ARG A O 1
ATOM 5248 N N . LYS A 1 653 ? 27.629 37.502 79.328 1.00 47.10 653 LYS A N 1
ATOM 5249 C CA . LYS A 1 653 ? 27.278 38.709 78.642 1.00 47.22 653 LYS A CA 1
ATOM 5250 C C . LYS A 1 653 ? 27.277 39.858 79.641 1.00 41.04 653 LYS A C 1
ATOM 5251 O O . LYS A 1 653 ? 26.940 39.676 80.802 1.00 44.24 653 LYS A O 1
ATOM 5257 N N . ASN A 1 654 ? 27.583 41.051 79.144 1.00 38.40 654 ASN A N 1
ATOM 5258 C CA . ASN A 1 654 ? 27.353 42.264 79.888 1.00 38.12 654 ASN A CA 1
ATOM 5259 C C . ASN A 1 654 ? 25.823 42.436 79.978 1.00 41.15 654 ASN A C 1
ATOM 5260 O O . ASN A 1 654 ? 25.096 41.891 79.139 1.00 37.40 654 ASN A O 1
ATOM 5265 N N . THR A 1 655 ? 25.362 43.189 80.984 1.00 38.29 655 THR A N 1
ATOM 5266 C CA . THR A 1 655 ? 23.959 43.432 81.253 1.00 45.01 655 THR A CA 1
ATOM 5267 C C . THR A 1 655 ? 23.720 44.883 81.655 1.00 47.44 655 THR A C 1
ATOM 5268 O O . THR A 1 655 ? 24.629 45.568 82.144 1.00 48.94 655 THR A O 1
ATOM 5272 N N . TYR A 1 656 ? 22.480 45.324 81.440 1.00 48.16 656 TYR A N 1
ATOM 5273 C CA . TYR A 1 656 ? 22.011 46.621 81.910 1.00 48.86 656 TYR A CA 1
ATOM 5274 C C . TYR A 1 656 ? 20.685 46.431 82.654 1.00 51.26 656 TYR A C 1
ATOM 5275 O O . TYR A 1 656 ? 20.044 45.384 82.550 1.00 50.09 656 TYR A O 1
ATOM 5284 N N . ALA A 1 657 ? 20.299 47.456 83.414 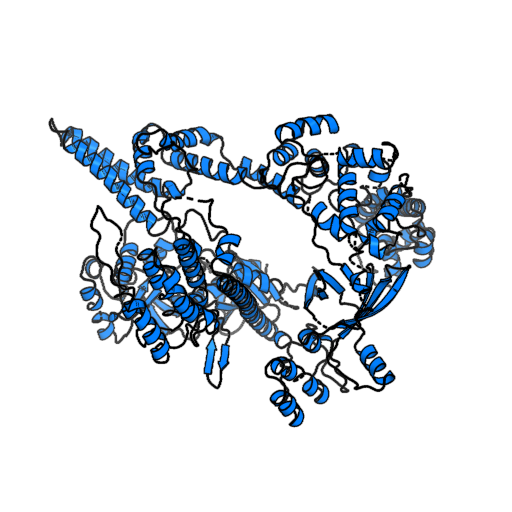1.00 51.98 657 ALA A N 1
ATOM 5285 C CA . ALA A 1 657 ? 19.026 47.485 84.114 1.00 53.07 657 ALA A CA 1
ATOM 5286 C C . ALA A 1 657 ? 18.598 48.949 84.306 1.00 55.77 657 ALA A C 1
ATOM 5287 O O . ALA A 1 657 ? 19.395 49.760 84.758 1.00 54.12 657 ALA A O 1
ATOM 5289 N N . ALA A 1 658 ? 17.353 49.286 83.935 1.00 52.04 658 ALA A N 1
ATOM 5290 C CA . ALA A 1 658 ? 16.843 50.668 84.051 1.00 52.50 658 ALA A CA 1
ATOM 5291 C C . ALA A 1 658 ? 15.859 50.769 85.218 1.00 51.17 658 ALA A C 1
ATOM 5292 O O . ALA A 1 658 ? 15.014 49.921 85.403 1.00 53.74 658 ALA A O 1
ATOM 5294 N N . ILE A 1 659 ? 16.008 51.834 86.005 1.00 59.32 659 ILE A N 1
ATOM 5295 C CA . ILE A 1 659 ? 15.249 52.074 87.221 1.00 53.37 659 ILE A CA 1
ATOM 5296 C C . ILE A 1 659 ? 14.634 53.454 87.086 1.00 56.27 659 ILE A C 1
ATOM 5297 O O . ILE A 1 659 ? 15.382 54.419 87.017 1.00 57.70 659 ILE A O 1
ATOM 5302 N N . GLU A 1 660 ? 13.298 53.523 87.037 1.00 62.18 660 GLU A N 1
ATOM 5303 C CA . GLU A 1 660 ? 12.588 54.803 87.028 1.00 56.24 660 GLU A CA 1
ATOM 5304 C C . GLU A 1 660 ? 12.660 55.348 88.449 1.00 58.93 660 GLU A C 1
ATOM 5305 O O . GLU A 1 660 ? 12.378 54.609 89.384 1.00 59.53 660 GLU A O 1
ATOM 5311 N N . ALA A 1 661 ? 13.067 56.615 88.596 1.00 58.54 661 ALA A N 1
ATOM 5312 C CA . ALA A 1 661 ? 13.055 57.288 89.898 1.00 57.01 661 ALA A CA 1
ATOM 5313 C C . ALA A 1 661 ? 11.818 58.197 90.006 1.00 61.89 661 ALA A C 1
ATOM 5314 O O . ALA A 1 661 ? 11.221 58.585 88.990 1.00 57.87 661 ALA A O 1
ATOM 5316 N N . HIS A 1 662 ? 11.431 58.525 91.247 1.00 59.97 662 HIS A N 1
ATOM 5317 C CA . HIS A 1 662 ? 10.236 59.320 91.493 1.00 67.69 662 HIS A CA 1
ATOM 5318 C C . HIS A 1 662 ? 9.056 58.677 90.734 1.00 66.42 662 HIS A C 1
ATOM 5319 O O . HIS A 1 662 ? 8.354 59.341 89.968 1.00 61.47 662 HIS A O 1
ATOM 5326 N N . ALA A 1 663 ? 8.868 57.361 90.918 1.00 65.72 663 ALA A N 1
ATOM 5327 C CA . ALA A 1 663 ? 7.858 56.596 90.149 1.00 72.12 663 ALA A CA 1
ATOM 5328 C C . ALA A 1 663 ? 6.482 56.697 90.824 1.00 73.01 663 ALA A C 1
ATOM 5329 O O . ALA A 1 663 ? 6.361 57.117 91.972 1.00 66.85 663 ALA A O 1
ATOM 5331 N N . ASN A 1 664 ? 5.452 56.309 90.070 1.00 73.67 664 ASN A N 1
ATOM 5332 C CA . ASN A 1 664 ? 4.079 56.247 90.546 1.00 81.01 664 ASN A CA 1
ATOM 5333 C C . ASN A 1 664 ? 3.384 55.086 89.821 1.00 79.14 664 ASN A C 1
ATOM 5334 O O . ASN A 1 664 ? 3.870 54.595 88.795 1.00 75.46 664 ASN A O 1
ATOM 5339 N N . GLY A 1 665 ? 2.261 54.633 90.379 1.00 81.37 665 GLY A N 1
ATOM 5340 C CA . GLY A 1 665 ? 1.404 53.665 89.702 1.00 88.41 665 GLY A CA 1
ATOM 5341 C C . GLY A 1 665 ? 1.713 52.238 90.115 1.00 91.55 665 GLY A C 1
ATOM 5342 O O . GLY A 1 665 ? 2.042 51.970 91.284 1.00 85.23 665 GLY A O 1
ATOM 5343 N N . ASP A 1 666 ? 1.611 51.328 89.142 1.00 91.77 666 ASP A N 1
ATOM 5344 C CA . ASP A 1 666 ? 1.521 49.908 89.411 1.00 96.91 666 ASP A CA 1
ATOM 5345 C C . ASP A 1 666 ? 2.791 49.436 90.117 1.00 95.75 666 ASP A C 1
ATOM 5346 O O . ASP A 1 666 ? 2.794 49.301 91.344 1.00 97.88 666 ASP A O 1
ATOM 5351 N N . GLY A 1 667 ? 3.857 49.208 89.343 1.00 87.15 667 GLY A N 1
ATOM 5352 C CA . GLY A 1 667 ? 4.978 48.349 89.782 1.00 89.92 667 GLY A CA 1
ATOM 5353 C C . GLY A 1 667 ? 5.920 49.013 90.785 1.00 82.84 667 GLY A C 1
ATOM 5354 O O . GLY A 1 667 ? 7.064 48.571 90.941 1.00 83.11 667 GLY A O 1
ATOM 5355 N N . VAL A 1 668 ? 5.436 50.049 91.483 1.00 71.24 668 VAL A N 1
ATOM 5356 C CA . VAL A 1 668 ? 6.272 50.909 92.291 1.00 64.13 668 VAL A CA 1
ATOM 5357 C C . VAL A 1 668 ? 6.795 50.133 93.501 1.00 65.35 668 VAL A C 1
ATOM 5358 O O . VAL A 1 668 ? 6.092 49.282 94.077 1.00 63.40 668 VAL A O 1
ATOM 5362 N N . ILE A 1 669 ? 8.039 50.453 93.877 1.00 61.44 669 ILE A N 1
ATOM 5363 C CA . ILE A 1 669 ? 8.644 49.982 95.110 1.00 60.96 669 ILE A CA 1
ATOM 5364 C C . ILE A 1 669 ? 9.023 51.207 95.941 1.00 63.30 669 ILE A C 1
ATOM 5365 O O . ILE A 1 669 ? 9.534 52.177 95.393 1.00 65.23 669 ILE A O 1
ATOM 5370 N N . ASP A 1 670 ? 8.744 51.137 97.250 1.00 63.20 670 ASP A N 1
ATOM 5371 C CA . ASP A 1 670 ? 9.209 52.113 98.211 1.00 68.02 670 ASP A CA 1
ATOM 5372 C C . ASP A 1 670 ? 10.659 51.764 98.592 1.00 66.19 670 ASP A C 1
ATOM 5373 O O . ASP A 1 670 ? 10.938 50.715 99.210 1.00 55.56 670 ASP A O 1
ATOM 5378 N N . TYR A 1 671 ? 11.587 52.645 98.235 1.00 65.28 671 TYR A N 1
ATOM 5379 C CA . TYR A 1 671 ? 12.997 52.417 98.536 1.00 63.99 671 TYR A CA 1
ATOM 5380 C C . TYR A 1 671 ? 13.635 53.588 99.278 1.00 62.65 671 TYR A C 1
ATOM 5381 O O . TYR A 1 671 ? 14.097 54.544 98.656 1.00 59.35 671 TYR A O 1
ATOM 5390 N N . ASN A 1 672 ? 13.538 53.437 100.592 1.00 62.06 672 ASN A N 1
ATOM 5391 C CA . ASN A 1 672 ? 14.019 54.337 101.592 1.00 66.40 672 ASN A CA 1
ATOM 5392 C C . ASN A 1 672 ? 13.543 55.704 101.262 1.00 77.23 672 ASN A C 1
ATOM 5393 O O . ASN A 1 672 ? 14.325 56.595 100.991 1.00 85.55 672 ASN A O 1
ATOM 5398 N N . ASP A 1 673 ? 12.221 55.800 101.182 1.00 76.03 673 ASP A N 1
ATOM 5399 C CA . ASP A 1 673 ? 11.422 56.985 100.884 1.00 75.14 673 ASP A CA 1
ATOM 5400 C C . ASP A 1 673 ? 11.402 57.470 99.454 1.00 68.85 673 ASP A C 1
ATOM 5401 O O . ASP A 1 673 ? 10.690 58.377 99.136 1.00 67.13 673 ASP A O 1
ATOM 5406 N N . LEU A 1 674 ? 12.161 56.841 98.588 1.00 65.46 674 LEU A N 1
ATOM 5407 C CA . LEU A 1 674 ? 12.185 57.208 97.221 1.00 65.79 674 LEU A CA 1
ATOM 5408 C C . LEU A 1 674 ? 11.370 56.203 96.478 1.00 68.23 674 LEU A C 1
ATOM 5409 O O . LEU A 1 674 ? 11.598 55.031 96.594 1.00 70.21 674 LEU A O 1
ATOM 5414 N N . PRO A 1 675 ? 10.365 56.662 95.753 1.00 67.60 675 PRO A N 1
ATOM 5415 C CA . PRO A 1 675 ? 9.561 55.776 94.914 1.00 64.44 675 PRO A CA 1
ATOM 5416 C C . PRO A 1 675 ? 10.263 55.439 93.590 1.00 61.02 675 PRO A C 1
ATOM 5417 O O . PRO A 1 675 ? 10.567 56.347 92.796 1.00 64.12 675 PRO A O 1
ATOM 5421 N N . VAL A 1 676 ? 10.484 54.143 93.360 1.00 56.52 676 VAL A N 1
ATO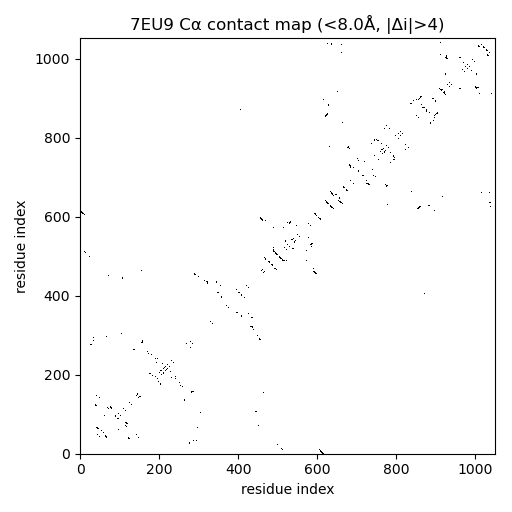M 5422 C CA . VAL A 1 676 ? 11.246 53.646 92.223 1.00 56.77 676 VAL A CA 1
ATOM 5423 C C . VAL A 1 676 ? 10.496 52.461 91.608 1.00 54.69 676 VAL A C 1
ATOM 5424 O O . VAL A 1 676 ? 9.681 51.825 92.257 1.00 56.20 676 VAL A O 1
ATOM 5428 N N . LYS A 1 677 ? 10.817 52.172 90.348 1.00 57.53 677 LYS A N 1
ATOM 5429 C CA . LYS A 1 677 ? 10.202 51.090 89.592 1.00 63.07 677 LYS A CA 1
ATOM 5430 C C . LYS A 1 677 ? 11.240 50.483 88.660 1.00 58.60 677 LYS A C 1
ATOM 5431 O O . LYS A 1 677 ? 11.868 51.228 87.917 1.00 55.96 677 LYS A O 1
ATOM 5437 N N . PRO A 1 678 ? 11.425 49.137 88.663 1.00 57.89 678 PRO A N 1
ATOM 5438 C CA . PRO A 1 678 ? 12.182 48.457 87.616 1.00 56.98 678 PRO A CA 1
ATOM 5439 C C . PRO A 1 678 ? 11.455 48.687 86.287 1.00 57.97 678 PRO A C 1
ATOM 5440 O O . PRO A 1 678 ? 10.254 48.522 86.233 1.00 66.78 678 PRO A O 1
ATOM 5444 N N . ILE A 1 679 ? 12.200 49.098 85.256 1.00 62.61 679 ILE A N 1
ATOM 5445 C CA . ILE A 1 679 ? 11.670 49.360 83.941 1.00 57.30 679 ILE A CA 1
ATOM 5446 C C . ILE A 1 679 ? 11.951 48.142 83.070 1.00 57.22 679 ILE A C 1
ATOM 5447 O O . ILE A 1 679 ? 11.054 47.648 82.417 1.00 59.58 679 ILE A O 1
ATOM 5452 N N . GLU A 1 680 ? 13.214 47.700 83.066 1.00 59.94 680 GLU A N 1
ATOM 5453 C CA . GLU A 1 680 ? 13.673 46.551 82.278 1.00 54.40 680 GLU A CA 1
ATOM 5454 C C . GLU A 1 680 ? 15.142 46.231 82.597 1.00 52.95 680 GLU A C 1
ATOM 5455 O O . GLU A 1 680 ? 15.866 47.039 83.169 1.00 56.56 680 GLU A O 1
ATOM 5461 N N . SER A 1 681 ? 15.555 45.033 82.181 1.00 45.68 681 SER A N 1
ATOM 5462 C CA . SER A 1 681 ? 16.899 44.557 82.241 1.00 46.62 681 SER A CA 1
ATOM 5463 C C . SER A 1 681 ? 17.164 43.776 80.953 1.00 47.81 681 SER A C 1
ATOM 5464 O O . SER A 1 681 ? 16.235 43.420 80.253 1.00 50.31 681 SER A O 1
ATOM 5467 N N . GLY A 1 682 ? 18.430 43.527 80.632 1.00 48.20 682 GLY A N 1
ATOM 5468 C CA . GLY A 1 682 ? 18.760 42.948 79.342 1.00 46.62 682 GLY A CA 1
ATOM 5469 C C . GLY A 1 682 ? 20.230 42.591 79.209 1.00 47.65 682 GLY A C 1
ATOM 5470 O O . GLY A 1 682 ? 21.087 42.970 80.056 1.00 48.06 682 GLY A O 1
ATOM 5471 N N . PHE A 1 683 ? 20.516 41.835 78.147 1.00 44.34 683 PHE A N 1
ATOM 5472 C CA . PHE A 1 683 ? 21.851 41.519 77.757 1.00 43.89 683 PHE A CA 1
ATOM 5473 C C . PHE A 1 683 ? 22.288 42.443 76.627 1.00 48.77 683 PHE A C 1
ATOM 5474 O O . PHE A 1 683 ? 21.494 42.929 75.795 1.00 46.54 683 PHE A O 1
ATOM 5482 N N . VAL A 1 684 ? 23.593 42.691 76.616 1.00 54.05 684 VAL A N 1
ATOM 5483 C CA . VAL A 1 684 ? 24.215 43.423 75.550 1.00 45.88 684 VAL A CA 1
ATOM 5484 C C . VAL A 1 684 ? 24.560 42.390 74.494 1.00 42.78 684 VAL A C 1
ATOM 5485 O O . VAL A 1 684 ? 25.267 41.427 74.784 1.00 41.75 684 VAL A O 1
ATOM 5489 N N . THR A 1 685 ? 23.980 42.548 73.308 1.00 41.96 685 THR A N 1
ATOM 5490 C CA . THR A 1 685 ? 24.252 41.621 72.196 1.00 46.31 685 THR A CA 1
ATOM 5491 C C . THR A 1 685 ? 24.652 42.481 71.005 1.00 42.19 685 THR A C 1
ATOM 5492 O O . THR A 1 685 ? 24.264 43.619 70.966 1.00 42.42 685 THR A O 1
ATOM 5496 N N . VAL A 1 686 ? 25.469 41.952 70.093 1.00 43.52 686 VAL A N 1
ATOM 5497 C CA . VAL A 1 686 ? 25.729 42.656 68.834 1.00 45.22 686 VAL A CA 1
ATOM 5498 C C . VAL A 1 686 ? 25.446 41.682 67.694 1.00 44.58 686 VAL A C 1
ATOM 5499 O O . VAL A 1 686 ? 26.306 40.848 67.347 1.00 46.69 686 VAL A O 1
ATOM 5503 N N . GLU A 1 687 ? 24.213 41.768 67.176 1.00 53.10 687 GLU A N 1
ATOM 5504 C CA . GLU A 1 687 ? 23.711 40.828 66.183 1.00 52.97 687 GLU A CA 1
ATOM 5505 C C . GLU A 1 687 ? 24.195 41.311 64.815 1.00 50.89 687 GLU A C 1
ATOM 5506 O O . GLU A 1 687 ? 24.011 42.465 64.463 1.00 59.01 687 GLU A O 1
ATOM 5512 N N . SER A 1 688 ? 24.866 40.430 64.074 1.00 53.02 688 SER A N 1
ATOM 5513 C CA . SER A 1 688 ? 25.154 40.641 62.645 1.00 55.42 688 SER A CA 1
ATOM 5514 C C . SER A 1 688 ? 24.455 39.539 61.829 1.00 59.67 688 SER A C 1
ATOM 5515 O O . SER A 1 688 ? 24.516 38.354 62.186 1.00 58.74 688 SER A O 1
ATOM 5518 N N . GLN A 1 689 ? 23.760 39.947 60.761 1.00 55.90 689 GLN A N 1
ATOM 5519 C CA . GLN A 1 689 ? 22.896 39.063 59.969 1.00 58.24 689 GLN A CA 1
ATOM 5520 C C . GLN A 1 689 ? 23.697 38.536 58.779 1.00 53.53 689 GLN A C 1
ATOM 5521 O O . GLN A 1 689 ? 24.268 39.315 58.051 1.00 55.31 689 GLN A O 1
ATOM 5527 N N . VAL A 1 690 ? 23.635 37.239 58.587 1.00 55.19 690 VAL A N 1
ATOM 5528 C CA . VAL A 1 690 ? 24.182 36.585 57.441 1.00 58.01 690 VAL A CA 1
ATOM 5529 C C . VAL A 1 690 ? 22.952 35.849 56.994 1.00 64.21 690 VAL A C 1
ATOM 5530 O O . VAL A 1 690 ? 22.514 34.970 57.714 1.00 63.05 690 VAL A O 1
ATOM 5534 N N . ARG A 1 691 ? 22.384 36.242 55.859 1.00 64.77 691 ARG A N 1
ATOM 5535 C CA . ARG A 1 691 ? 21.178 35.641 55.282 1.00 80.21 691 ARG A CA 1
ATOM 5536 C C . ARG A 1 691 ? 20.020 35.863 56.248 1.00 76.45 691 ARG A C 1
ATOM 5537 O O . ARG A 1 691 ? 19.740 36.989 56.614 1.00 71.43 691 ARG A O 1
ATOM 5545 N N . ASP A 1 692 ? 19.344 34.811 56.659 1.00 71.16 692 ASP A N 1
ATOM 5546 C CA . ASP A 1 692 ? 18.238 34.947 57.566 1.00 73.01 692 ASP A CA 1
ATOM 5547 C C . ASP A 1 692 ? 18.627 34.598 58.980 1.00 67.10 692 ASP A C 1
ATOM 5548 O O . ASP A 1 692 ? 17.829 34.658 59.878 1.00 65.72 692 ASP A O 1
ATOM 5553 N N . LYS A 1 693 ? 19.886 34.239 59.148 1.00 71.18 693 LYS A N 1
ATOM 5554 C CA . LYS A 1 693 ? 20.474 33.923 60.411 1.00 76.16 693 LYS A CA 1
ATOM 5555 C C . LYS A 1 693 ? 21.071 35.190 60.969 1.00 71.61 693 LYS A C 1
ATOM 5556 O O . LYS A 1 693 ? 21.279 36.150 60.288 1.00 78.47 693 LYS A O 1
ATOM 5562 N N . SER A 1 694 ? 21.327 35.194 62.244 1.00 67.35 694 SER A N 1
ATOM 5563 C CA . SER A 1 694 ? 22.015 36.310 62.871 1.00 68.06 694 SER A CA 1
ATOM 5564 C C . SER A 1 694 ? 22.992 35.797 63.940 1.00 67.46 694 SER A C 1
ATOM 5565 O O . SER A 1 694 ? 22.671 34.909 64.751 1.00 61.35 694 SER A O 1
ATOM 5568 N N . TYR A 1 69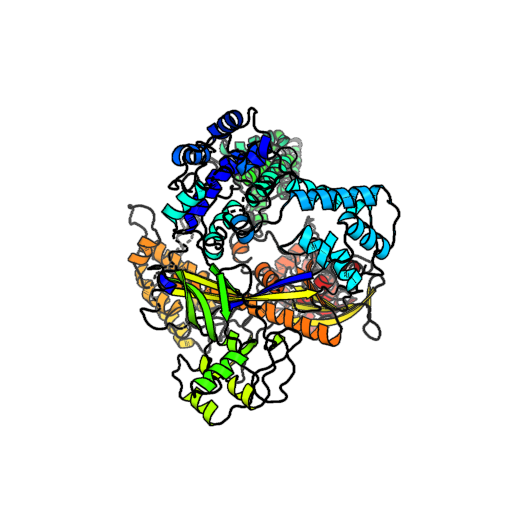5 ? 24.196 36.360 63.945 1.00 54.15 695 TYR A N 1
ATOM 5569 C CA . TYR A 1 695 ? 25.219 35.929 64.891 1.00 52.30 695 TYR A CA 1
ATOM 5570 C C . TYR A 1 695 ? 25.679 36.994 65.886 1.00 45.90 695 TYR A C 1
ATOM 5571 O O . TYR A 1 695 ? 26.244 38.019 65.506 1.00 59.32 695 TYR A O 1
ATOM 5580 N N . ASP A 1 696 ? 25.428 36.729 67.164 1.00 43.36 696 ASP A N 1
ATOM 5581 C CA . ASP A 1 696 ? 25.840 37.610 68.251 1.00 46.88 696 ASP A CA 1
ATOM 5582 C C . ASP A 1 696 ? 27.379 37.643 68.287 1.00 44.59 696 ASP A C 1
ATOM 5583 O O . ASP A 1 696 ? 28.014 36.689 68.710 1.00 48.49 696 ASP A O 1
ATOM 5588 N N . GLN A 1 697 ? 27.964 38.735 67.796 1.00 42.92 697 GLN A N 1
ATOM 5589 C CA . GLN A 1 697 ? 29.439 38.932 67.781 1.00 47.66 697 GLN A CA 1
ATOM 5590 C C . GLN A 1 697 ? 30.055 38.651 69.166 1.00 42.88 697 GLN A C 1
ATOM 5591 O O . GLN A 1 697 ? 31.137 38.072 69.269 1.00 40.31 697 GLN A O 1
ATOM 5597 N N . LEU A 1 698 ? 29.346 39.007 70.239 1.00 42.52 698 LEU A N 1
ATOM 5598 C CA . LEU A 1 698 ? 29.942 38.967 71.571 1.00 42.50 698 LEU A CA 1
ATOM 5599 C C . LEU A 1 698 ? 29.949 37.564 72.173 1.00 48.03 698 LEU A C 1
ATOM 5600 O O . LEU A 1 698 ? 30.639 37.372 73.177 1.00 49.34 698 LEU A O 1
ATOM 5605 N N . SER A 1 699 ? 29.201 36.603 71.615 1.00 49.30 699 SER A N 1
ATOM 5606 C CA . SER A 1 699 ? 29.048 35.285 72.322 1.00 50.98 699 SER A CA 1
ATOM 5607 C C . SER A 1 699 ? 29.214 34.071 71.400 1.00 49.62 699 SER A C 1
ATOM 5608 O O . SER A 1 699 ? 29.473 32.966 71.885 1.00 53.41 699 SER A O 1
ATOM 5611 N N . TYR A 1 700 ? 29.027 34.254 70.090 1.00 52.29 700 TYR A N 1
ATOM 5612 C CA . TYR A 1 700 ? 29.165 33.170 69.122 1.00 50.13 700 TYR A CA 1
ATOM 5613 C C . TYR A 1 700 ? 30.542 32.506 69.283 1.00 52.12 700 TYR A C 1
ATOM 5614 O O . TYR A 1 700 ? 31.557 33.217 69.323 1.00 45.44 700 TYR A O 1
ATOM 5623 N N . ASN A 1 701 ? 30.562 31.164 69.366 1.00 45.32 701 ASN A N 1
ATOM 5624 C CA . ASN A 1 701 ? 31.785 30.380 69.527 1.00 48.61 701 ASN A CA 1
ATOM 5625 C C . ASN A 1 701 ? 32.094 29.543 68.270 1.00 48.88 701 ASN A C 1
ATOM 5626 O O . ASN A 1 701 ? 32.948 28.634 68.294 1.00 48.36 701 ASN A O 1
ATOM 5631 N N . GLY A 1 702 ? 31.478 29.882 67.141 1.00 44.49 702 GLY A N 1
ATOM 5632 C CA . GLY A 1 702 ? 31.875 29.266 65.877 1.00 51.40 702 GLY A CA 1
ATOM 5633 C C . GLY A 1 702 ? 30.978 28.087 65.536 1.00 53.95 702 GLY A C 1
ATOM 5634 O O . GLY A 1 702 ? 30.227 27.609 66.396 1.00 56.03 702 GLY A O 1
ATOM 5635 N N . VAL A 1 703 ? 31.067 27.641 64.276 1.00 55.68 703 VAL A N 1
ATOM 5636 C CA . VAL A 1 703 ? 30.235 26.572 63.724 1.00 56.59 703 VAL A CA 1
ATOM 5637 C C . VAL A 1 703 ? 30.539 25.268 64.448 1.00 53.71 703 VAL A C 1
ATOM 5638 O O . VAL A 1 703 ? 31.680 25.001 64.776 1.00 54.31 703 VAL A O 1
ATOM 5642 N N . LYS A 1 704 ? 29.517 24.423 64.569 1.00 58.59 704 LYS A N 1
ATOM 5643 C CA . LYS A 1 704 ? 29.709 23.066 65.047 1.00 57.17 704 LYS A CA 1
ATOM 5644 C C . LYS A 1 704 ? 30.612 22.332 64.051 1.00 56.31 704 LYS A C 1
ATOM 5645 O O . LYS A 1 704 ? 30.584 22.623 62.855 1.00 49.92 704 LYS A O 1
ATOM 5651 N N . LEU A 1 705 ? 31.469 21.454 64.587 1.00 57.78 705 LEU A N 1
ATOM 5652 C CA . LEU A 1 705 ? 32.478 20.713 63.817 1.00 65.15 705 LEU A CA 1
ATOM 5653 C C . LEU A 1 705 ? 31.792 19.777 62.808 1.00 69.45 705 LEU A C 1
ATOM 5654 O O . LEU A 1 705 ? 32.401 19.397 61.804 1.00 70.19 705 LEU A O 1
ATOM 5659 N N . LEU A 1 706 ? 30.538 19.399 63.087 1.00 66.87 706 LEU A N 1
ATOM 5660 C CA . LEU A 1 706 ? 29.640 18.760 62.095 1.00 72.44 706 LEU A CA 1
ATOM 5661 C C . LEU A 1 706 ? 29.979 19.239 60.676 1.00 66.96 706 LEU A C 1
ATOM 5662 O O . LEU A 1 706 ? 30.175 18.411 59.763 1.00 58.81 706 LEU A O 1
ATOM 5667 N N . TYR A 1 707 ? 30.099 20.568 60.519 1.00 63.03 707 TYR A N 1
ATOM 5668 C CA . TYR A 1 707 ? 30.245 21.221 59.214 1.00 59.25 707 TYR A CA 1
ATOM 5669 C C . TYR A 1 707 ? 31.709 21.503 58.867 1.00 54.61 707 TYR A C 1
ATOM 5670 O O . TYR A 1 707 ? 31.967 22.208 57.908 1.00 57.27 707 TYR A O 1
ATOM 5679 N N . CYS A 1 708 ? 32.650 20.901 59.599 1.00 56.90 708 CYS A N 1
ATOM 5680 C CA . CYS A 1 708 ? 34.059 21.237 59.490 1.00 62.17 708 CYS A CA 1
ATOM 5681 C C . CYS A 1 708 ? 34.952 19.990 59.334 1.00 65.71 708 CYS A C 1
ATOM 5682 O O . CYS A 1 708 ? 36.169 20.091 59.535 1.00 60.66 708 CYS A O 1
ATOM 5685 N N . LYS A 1 709 ? 34.381 18.844 58.928 1.00 74.24 709 LYS A N 1
ATOM 5686 C CA . LYS A 1 709 ? 35.091 17.524 58.990 1.00 74.68 709 LYS A CA 1
ATOM 5687 C C . LYS A 1 709 ? 36.379 17.545 58.164 1.00 68.74 709 LYS A C 1
ATOM 5688 O O . LYS A 1 709 ? 37.375 16.959 58.579 1.00 64.69 709 LYS A O 1
ATOM 5694 N N . PRO A 1 710 ? 36.424 18.189 56.974 1.00 67.16 710 PRO A N 1
ATOM 5695 C CA . PRO A 1 710 ? 37.656 18.237 56.184 1.00 69.66 710 PRO A CA 1
ATOM 5696 C C . PRO A 1 710 ? 38.784 18.931 56.957 1.00 64.99 710 PRO A C 1
ATOM 5697 O O . PRO A 1 710 ? 39.888 18.399 57.045 1.00 73.15 710 PRO A O 1
ATOM 5701 N N . HIS A 1 711 ? 38.472 20.099 57.526 1.00 60.83 711 HIS A N 1
ATOM 5702 C CA . HIS A 1 711 ? 39.396 20.838 58.358 1.00 62.89 711 HIS A CA 1
ATOM 5703 C C . HIS A 1 711 ? 39.914 19.934 59.483 1.00 66.25 711 HIS A C 1
ATOM 5704 O O . HIS A 1 711 ? 41.123 19.788 59.629 1.00 54.76 711 HIS A O 1
ATOM 5711 N N . VAL A 1 712 ? 38.998 19.299 60.236 1.00 67.56 712 VAL A N 1
ATOM 5712 C CA . VAL A 1 712 ? 39.391 18.523 61.431 1.00 68.73 712 VAL A CA 1
ATOM 5713 C C . VAL A 1 712 ? 40.143 17.251 61.003 1.00 77.42 712 VAL A C 1
ATOM 5714 O O . VAL A 1 712 ? 41.168 16.917 61.608 1.00 79.47 712 VAL A O 1
ATOM 5718 N N . GLU A 1 713 ? 39.661 16.561 59.963 1.00 79.99 713 GLU A N 1
ATOM 5719 C CA . GLU A 1 713 ? 40.362 15.373 59.444 1.00 88.29 713 GLU A CA 1
ATOM 5720 C C . GLU A 1 713 ? 41.787 15.794 59.042 1.00 76.89 713 GLU A C 1
ATOM 5721 O O . GLU A 1 713 ? 42.755 15.072 59.319 1.00 75.41 713 GLU A O 1
ATOM 5727 N N . SER A 1 714 ? 41.912 16.972 58.415 1.00 71.74 714 SER A N 1
ATOM 5728 C CA . SER A 1 714 ? 43.212 17.474 57.934 1.00 73.25 714 SER A CA 1
ATOM 5729 C C . SER A 1 714 ? 44.135 17.802 59.121 1.00 69.35 714 SER A C 1
ATOM 5730 O O . SER A 1 714 ? 45.354 17.670 59.013 1.00 60.41 714 SER A O 1
ATOM 5733 N N . ARG A 1 715 ? 43.530 18.235 60.238 1.00 68.48 715 ARG A N 1
ATOM 5734 C CA . ARG A 1 715 ? 44.206 18.445 61.530 1.00 77.07 715 ARG A CA 1
ATOM 5735 C C . ARG A 1 715 ? 44.692 17.095 62.064 1.00 77.26 715 ARG A C 1
ATOM 5736 O O . ARG A 1 715 ? 45.868 16.937 62.378 1.00 73.89 715 ARG A O 1
ATOM 5744 N N . ARG A 1 716 ? 43.753 16.147 62.170 1.00 83.29 716 ARG A N 1
ATOM 5745 C CA . ARG A 1 716 ? 44.005 14.781 62.653 1.00 84.33 716 ARG A CA 1
ATOM 5746 C C . ARG A 1 716 ? 45.164 14.159 61.874 1.00 76.58 716 ARG A C 1
ATOM 5747 O O . ARG A 1 716 ? 46.063 13.584 62.473 1.00 74.62 716 ARG A O 1
ATOM 5755 N N . SER A 1 717 ? 45.113 14.285 60.543 1.00 74.68 717 SER A N 1
ATOM 5756 C CA . SER A 1 717 ? 46.117 13.702 59.650 1.00 74.29 717 SER A CA 1
ATOM 5757 C C . SER A 1 717 ? 47.525 14.155 60.064 1.00 73.99 717 SER A C 1
ATOM 5758 O O . SER A 1 717 ? 48.450 13.356 60.116 1.00 76.10 717 SER A O 1
ATOM 5761 N N . PHE A 1 718 ? 47.663 15.445 60.391 1.00 85.76 718 PHE A N 1
ATOM 5762 C CA . PHE A 1 718 ? 48.944 16.017 60.812 1.00 80.20 718 PHE A CA 1
ATOM 5763 C C . PHE A 1 718 ? 49.381 15.467 62.182 1.00 78.28 718 PHE A C 1
ATOM 5764 O O . PHE A 1 718 ? 50.506 14.985 62.326 1.00 78.22 718 PHE A O 1
ATOM 5772 N N . LEU A 1 719 ? 48.503 15.565 63.187 1.00 80.76 719 LEU A N 1
ATOM 5773 C CA . LEU A 1 719 ? 48.881 15.315 64.594 1.00 89.19 719 LEU A CA 1
ATOM 5774 C C . LEU A 1 719 ? 49.354 13.858 64.783 1.00 95.86 719 LEU A C 1
ATOM 5775 O O . LEU A 1 719 ? 50.226 13.588 65.619 1.00 86.45 719 LEU A O 1
ATOM 5780 N N . GLU A 1 720 ? 48.788 12.928 64.000 1.00 101.78 720 GLU A N 1
ATOM 5781 C CA . GLU A 1 720 ? 49.178 11.498 64.003 1.00 99.09 720 GLU A CA 1
ATOM 5782 C C . GLU A 1 720 ? 50.678 11.329 63.706 1.00 89.24 720 GLU A C 1
ATOM 5783 O O . GLU A 1 720 ? 51.319 10.464 64.289 1.00 91.40 720 GLU A O 1
ATOM 5789 N N . LYS A 1 721 ? 51.226 12.157 62.805 1.00 84.52 721 LYS A N 1
ATOM 5790 C CA . LYS A 1 721 ? 52.647 12.119 62.429 1.00 85.70 721 LYS A CA 1
ATOM 5791 C C . LYS A 1 721 ? 53.545 12.563 63.602 1.00 83.87 721 LYS A C 1
ATOM 5792 O O . LYS A 1 721 ? 54.764 12.345 63.547 1.00 73.58 721 LYS A O 1
ATOM 5798 N N . TYR A 1 722 ? 52.957 13.200 64.633 1.00 83.86 722 TYR A N 1
ATOM 5799 C CA . TYR A 1 722 ? 53.671 13.701 65.845 1.00 78.28 722 TYR A CA 1
ATOM 5800 C C . TYR A 1 722 ? 52.855 13.351 67.111 1.00 81.48 722 TYR A C 1
ATOM 5801 O O . TYR A 1 722 ? 52.478 14.228 67.918 1.00 73.07 722 TYR A O 1
ATOM 5810 N N . ARG A 1 723 ? 52.595 12.040 67.249 1.00 90.72 723 ARG A N 1
ATOM 5811 C CA . ARG A 1 723 ? 51.876 11.349 68.352 1.00 92.73 723 ARG A CA 1
ATOM 5812 C C . ARG A 1 723 ? 52.622 11.499 69.689 1.00 96.97 723 ARG A C 1
ATOM 5813 O O . ARG A 1 723 ? 51.998 11.685 70.752 1.00 76.76 723 ARG A O 1
ATOM 5821 N N . ASN A 1 724 ? 53.919 11.239 69.604 1.00 109.85 724 ASN A N 1
ATOM 5822 C CA . ASN A 1 724 ? 54.824 11.115 70.739 1.00 109.52 724 ASN A CA 1
ATOM 5823 C C . ASN A 1 724 ? 55.133 12.268 71.675 1.00 104.83 724 ASN A C 1
ATOM 5824 O O . ASN A 1 724 ? 55.536 13.323 71.259 1.00 101.03 724 ASN A O 1
ATOM 5829 N N . GLY A 1 725 ? 54.950 12.013 72.960 1.00 99.05 725 GLY A N 1
ATOM 5830 C CA . GLY A 1 725 ? 55.255 12.961 74.003 1.00 101.62 725 GLY A CA 1
ATOM 5831 C C . GLY A 1 725 ? 55.765 12.221 75.223 1.00 111.74 725 GLY A C 1
ATOM 5832 O O . GLY A 1 725 ? 55.820 11.007 75.235 1.00 121.93 725 GLY A O 1
ATOM 5833 N N . THR A 1 726 ? 56.178 12.940 76.256 1.00 119.89 726 THR A N 1
ATOM 5834 C CA . THR A 1 726 ? 56.648 12.309 77.485 1.00 116.42 726 THR A CA 1
ATOM 5835 C C . THR A 1 726 ? 56.474 13.263 78.647 1.00 112.58 726 THR A C 1
ATOM 5836 O O . THR A 1 726 ? 57.162 14.265 78.708 1.00 96.77 726 THR A O 1
ATOM 5848 N N . LYS A 1 728 ? 55.949 14.936 82.626 1.00 135.81 728 LYS A N 1
ATOM 5849 C CA . LYS A 1 728 ? 56.793 15.398 83.721 1.00 136.39 728 LYS A CA 1
ATOM 5850 C C . LYS A 1 728 ? 57.482 14.206 84.394 1.00 139.41 728 LYS A C 1
ATOM 5851 O O . LYS A 1 728 ? 56.812 13.265 84.830 1.00 129.12 728 LYS A O 1
ATOM 5857 N N . ASP A 1 729 ? 58.816 14.271 84.485 1.00 146.08 729 ASP A N 1
ATOM 5858 C CA . ASP A 1 729 ? 59.610 13.279 85.213 1.00 152.30 729 ASP A CA 1
ATOM 5859 C C . ASP A 1 729 ? 59.304 13.399 86.716 1.00 166.77 729 ASP A C 1
ATOM 5860 O O . ASP A 1 729 ? 59.950 14.177 87.423 1.00 166.49 729 ASP A O 1
ATOM 5865 N N . ASN A 1 730 ? 58.310 12.628 87.186 1.00 176.32 730 ASN A N 1
ATOM 5866 C CA . ASN A 1 730 ? 57.907 12.562 88.607 1.00 168.51 730 ASN A CA 1
ATOM 5867 C C . ASN A 1 730 ? 58.747 11.496 89.332 1.00 170.34 730 ASN A C 1
ATOM 5868 O O . ASN A 1 730 ? 58.214 10.460 89.751 1.00 155.06 730 ASN A O 1
ATOM 5870 N N . ARG A 1 731 ? 60.052 11.787 89.473 1.00 171.15 731 ARG A N 1
ATOM 5871 C CA . ARG A 1 731 ? 61.095 10.934 90.101 1.00 163.17 731 ARG A CA 1
ATOM 5872 C C . ARG A 1 731 ? 61.584 9.873 89.093 1.00 173.64 731 ARG A C 1
ATOM 5873 O O . ARG A 1 731 ? 61.865 8.734 89.470 1.00 189.87 731 ARG A O 1
ATOM 5881 N N . GLY A 1 732 ? 61.709 10.269 87.815 1.00 165.33 732 GLY A N 1
ATOM 5882 C CA . GLY A 1 732 ? 62.320 9.459 86.748 1.00 152.67 732 GLY A CA 1
ATOM 5883 C C . GLY A 1 732 ? 61.407 8.347 86.255 1.00 153.46 732 GLY A C 1
ATOM 5884 O O . GLY A 1 732 ? 61.807 7.185 86.267 1.00 146.57 732 GLY A O 1
ATOM 5885 N N . ASN A 1 733 ? 60.198 8.715 85.801 1.00 161.22 733 ASN A N 1
ATOM 5886 C CA . ASN A 1 733 ? 59.165 7.751 85.344 1.00 164.38 733 ASN A CA 1
ATOM 5887 C C . ASN A 1 733 ? 59.111 7.695 83.807 1.00 172.88 733 ASN A C 1
ATOM 5888 O O . ASN A 1 733 ? 59.010 6.604 83.247 1.00 186.17 733 ASN A O 1
ATOM 5893 N N . ASN A 1 734 ? 59.160 8.859 83.140 1.00 170.80 734 ASN A N 1
ATOM 5894 C CA . ASN A 1 734 ? 59.148 8.968 81.667 1.00 162.88 734 ASN A CA 1
ATOM 5895 C C . ASN A 1 734 ? 57.934 8.221 81.092 1.00 171.85 734 ASN A C 1
ATOM 5896 O O . ASN A 1 734 ? 58.101 7.223 80.383 1.00 191.44 734 ASN A O 1
ATOM 5901 N N . ILE A 1 735 ? 56.721 8.716 81.377 1.00 161.30 735 ILE A N 1
ATOM 5902 C CA . ILE A 1 735 ? 55.489 8.030 80.937 1.00 153.70 735 ILE A CA 1
ATOM 5903 C C . ILE A 1 735 ? 55.185 8.477 79.502 1.00 148.28 735 ILE A C 1
ATOM 5904 O O . ILE A 1 735 ? 55.453 9.621 79.129 1.00 136.29 735 ILE A O 1
ATOM 5909 N N . GLN A 1 736 ? 54.634 7.552 78.709 1.00 146.18 736 GLN A N 1
ATOM 5910 C CA . GLN A 1 736 ? 54.200 7.829 77.343 1.00 140.06 736 GLN A CA 1
ATOM 5911 C C . GLN A 1 736 ? 53.035 8.830 77.388 1.00 134.58 736 GLN A C 1
ATOM 5912 O O . GLN A 1 736 ? 52.306 8.913 78.382 1.00 126.90 736 GLN A O 1
ATOM 5918 N N . ILE A 1 737 ? 52.887 9.597 76.303 1.00 132.03 737 ILE A N 1
ATOM 5919 C CA . ILE A 1 737 ? 51.838 10.600 76.157 1.00 128.00 737 ILE A CA 1
ATOM 5920 C C . ILE A 1 737 ? 51.371 10.620 74.699 1.00 127.00 737 ILE A C 1
ATOM 5921 O O . ILE A 1 737 ? 52.111 11.038 73.794 1.00 129.70 737 ILE A O 1
ATOM 5926 N N . ASP A 1 738 ? 50.134 10.156 74.493 1.00 114.70 738 ASP A N 1
ATOM 5927 C CA . ASP A 1 738 ? 49.467 10.252 73.216 1.00 109.42 738 ASP A CA 1
ATOM 5928 C C . ASP A 1 738 ? 48.613 11.525 73.206 1.00 103.77 738 ASP A C 1
ATOM 5929 O O . ASP A 1 738 ? 47.797 11.750 74.112 1.00 94.97 738 ASP A O 1
ATOM 5934 N N . PHE A 1 739 ? 48.804 12.341 72.163 1.00 95.02 739 PHE A N 1
ATOM 5935 C CA . PHE A 1 739 ? 48.037 13.562 71.983 1.00 90.89 739 PHE A CA 1
ATOM 5936 C C . PHE A 1 739 ? 46.670 13.247 71.381 1.00 88.64 739 PHE A C 1
ATOM 5937 O O . PHE A 1 739 ? 45.739 14.023 71.571 1.00 92.04 739 PHE A O 1
ATOM 5953 N N . LYS A 1 741 ? 44.536 11.029 72.260 1.00 93.10 741 LYS A N 1
ATOM 5954 C CA . LYS A 1 741 ? 43.572 10.892 73.339 1.00 97.24 741 LYS A CA 1
ATOM 5955 C C . LYS A 1 741 ? 42.980 12.279 73.630 1.00 98.43 741 LYS A C 1
ATOM 5956 O O . LYS A 1 741 ? 41.759 12.416 73.808 1.00 97.25 741 LYS A O 1
ATOM 5962 N N . ASP A 1 742 ? 43.858 13.297 73.646 1.00 99.54 742 ASP A N 1
ATOM 5963 C CA . ASP A 1 742 ? 43.493 14.722 73.846 1.00 95.25 742 ASP A CA 1
ATOM 5964 C C . ASP A 1 742 ? 42.755 15.273 72.613 1.00 82.50 742 ASP A C 1
ATOM 5965 O O . ASP A 1 742 ? 41.742 15.962 72.739 1.00 76.50 742 ASP A O 1
ATOM 5970 N N . PHE A 1 743 ? 43.272 14.956 71.424 1.00 72.55 743 PHE A N 1
ATOM 5971 C CA . PHE A 1 743 ? 42.724 15.435 70.156 1.00 77.49 743 PHE A CA 1
ATOM 5972 C C . PHE A 1 743 ? 41.267 14.996 69.966 1.00 74.31 743 PHE A C 1
ATOM 5973 O O . PHE A 1 743 ? 40.441 15.785 69.526 1.00 74.67 743 PHE A O 1
ATOM 5981 N N . GLU A 1 744 ? 40.979 13.724 70.265 1.00 79.01 744 GLU A N 1
ATOM 5982 C CA . GLU A 1 744 ? 39.649 13.135 70.063 1.00 85.73 744 GLU A CA 1
ATOM 5983 C C . GLU A 1 744 ? 38.669 13.737 71.088 1.00 82.96 744 GLU A C 1
ATOM 5984 O O . GLU A 1 744 ? 37.473 13.884 70.810 1.00 79.99 744 GLU A O 1
ATOM 5990 N N . ALA A 1 745 ? 39.178 14.140 72.256 1.00 85.16 745 ALA A N 1
ATOM 5991 C CA . ALA A 1 745 ? 38.341 14.778 73.292 1.00 92.19 745 ALA A CA 1
ATOM 5992 C C . ALA A 1 745 ? 37.680 16.081 72.783 1.00 91.66 745 ALA A C 1
ATOM 5993 O O . ALA A 1 745 ? 36.664 16.524 73.347 1.00 89.00 745 ALA A O 1
ATOM 5995 N N . ILE A 1 746 ? 38.253 16.699 71.734 1.00 85.10 746 ILE A N 1
ATOM 5996 C CA . ILE A 1 746 ? 37.826 18.031 71.224 1.00 79.64 746 ILE A CA 1
ATOM 5997 C C . ILE A 1 746 ? 37.179 17.908 69.832 1.00 75.24 746 ILE A C 1
ATOM 5998 O O . ILE A 1 746 ? 36.579 18.873 69.356 1.00 70.57 746 ILE A O 1
ATOM 6003 N N . ALA A 1 747 ? 37.273 16.720 69.211 1.00 76.84 747 ALA A N 1
ATOM 6004 C CA . ALA A 1 747 ? 36.940 16.504 67.784 1.00 75.06 747 ALA A CA 1
ATOM 6005 C C . ALA A 1 747 ? 35.465 16.104 67.579 1.00 72.58 747 ALA A C 1
ATOM 6006 O O . ALA A 1 747 ? 35.049 15.827 66.452 1.00 82.11 747 ALA A O 1
ATOM 6008 N N . ASP A 1 748 ? 34.673 16.088 68.657 1.00 71.18 748 ASP A N 1
ATOM 6009 C CA . ASP A 1 748 ? 33.227 15.840 68.606 1.00 72.41 748 ASP A CA 1
ATOM 6010 C C . ASP A 1 748 ? 32.543 16.762 67.588 1.00 72.10 748 ASP A C 1
ATOM 6011 O O . ASP A 1 748 ? 32.994 17.882 67.343 1.00 67.69 748 ASP A O 1
ATOM 6016 N N . ASP A 1 749 ? 31.393 16.305 67.084 1.00 66.97 749 ASP A N 1
ATOM 6017 C CA . ASP A 1 749 ? 30.536 17.061 66.180 1.00 68.84 749 ASP A CA 1
ATOM 6018 C C . ASP A 1 749 ? 29.831 18.204 66.916 1.00 69.14 749 ASP A C 1
ATOM 6019 O O . ASP A 1 749 ? 29.400 19.160 66.271 1.00 72.81 749 ASP A O 1
ATOM 6024 N N . GLU A 1 750 ? 29.674 18.086 68.241 1.00 75.17 750 GLU A N 1
ATOM 6025 C CA . GLU A 1 750 ? 28.960 19.097 69.051 1.00 80.70 750 GLU A CA 1
ATOM 6026 C C . GLU A 1 750 ? 29.884 20.245 69.499 1.00 74.16 750 GLU A C 1
ATOM 6027 O O . GLU A 1 750 ? 29.378 21.269 69.929 1.00 74.77 750 GLU A O 1
ATOM 6033 N N . THR A 1 751 ? 31.213 20.088 69.415 1.00 76.55 751 THR A N 1
ATOM 6034 C CA . THR A 1 751 ? 32.137 21.140 69.900 1.00 74.06 751 THR A CA 1
ATOM 6035 C C . THR A 1 751 ? 32.233 22.238 68.833 1.00 69.27 751 THR A C 1
ATOM 6036 O O . THR A 1 751 ? 32.059 21.995 67.648 1.00 62.48 751 THR A O 1
ATOM 6040 N N . SER A 1 752 ? 32.516 23.460 69.284 1.00 66.83 752 SER A N 1
ATOM 6041 C CA . SER A 1 752 ? 32.511 24.619 68.422 1.00 62.31 752 SER A CA 1
ATOM 6042 C C . SER A 1 752 ? 33.852 24.744 67.693 1.00 57.21 752 SER A C 1
ATOM 6043 O O . SER A 1 752 ? 34.860 24.194 68.131 1.00 58.75 752 SER A O 1
ATOM 6046 N N . LEU A 1 753 ? 33.849 25.421 66.537 1.00 53.45 753 LEU A N 1
ATOM 6047 C CA . LEU A 1 753 ? 35.100 25.600 65.751 1.00 54.40 753 LEU A CA 1
ATOM 6048 C C . LEU A 1 753 ? 36.161 26.288 66.629 1.00 48.47 753 LEU A C 1
ATOM 6049 O O . LEU A 1 753 ? 37.270 25.776 66.783 1.00 52.06 753 LEU A O 1
ATOM 6054 N N . TYR A 1 754 ? 35.786 27.395 67.277 1.00 47.74 754 TYR A N 1
ATOM 6055 C CA . TYR A 1 754 ? 36.756 28.255 67.974 1.00 48.84 754 TYR A CA 1
ATOM 6056 C C . TYR A 1 754 ? 37.342 27.498 69.167 1.00 51.90 754 TYR A C 1
ATOM 6057 O O . TYR A 1 754 ? 38.548 27.562 69.374 1.00 51.21 754 TYR A O 1
ATOM 6066 N N . TYR A 1 755 ? 36.507 26.731 69.880 1.00 61.72 755 TYR A N 1
ATOM 6067 C CA . TYR A 1 755 ? 36.995 25.854 70.957 1.00 59.32 755 TYR A CA 1
ATOM 6068 C C . TYR A 1 755 ? 38.001 24.861 70.378 1.00 57.53 755 TYR A C 1
ATOM 6069 O O . TYR A 1 755 ? 39.085 24.679 70.953 1.00 61.64 755 TYR A O 1
ATOM 6078 N N . PHE A 1 756 ? 37.648 24.231 69.247 1.00 51.85 756 PHE A N 1
ATOM 6079 C CA . PHE A 1 756 ? 38.511 23.197 68.657 1.00 50.25 756 PHE A CA 1
ATOM 6080 C C . PHE A 1 756 ? 39.854 23.830 68.261 1.00 48.06 756 PHE A C 1
ATOM 6081 O O . PHE A 1 756 ? 40.913 23.334 68.619 1.00 56.16 756 PHE A O 1
ATOM 6089 N N . ASN A 1 757 ? 39.796 24.937 67.522 1.00 49.80 757 ASN A N 1
ATOM 6090 C CA . ASN A 1 757 ? 40.995 25.612 67.010 1.00 47.35 757 ASN A CA 1
ATOM 6091 C C . ASN A 1 757 ? 41.890 26.006 68.180 1.00 46.33 757 ASN A C 1
ATOM 6092 O O . ASN A 1 757 ? 43.081 25.742 68.150 1.00 47.49 757 ASN A O 1
ATOM 6105 N N . LYS A 1 759 ? 42.028 24.861 71.365 1.00 56.33 759 LYS A N 1
ATOM 6106 C CA . LYS A 1 759 ? 42.581 23.731 72.091 1.00 59.78 759 LYS A CA 1
ATOM 6107 C C . LYS A 1 759 ? 43.611 23.024 71.209 1.00 57.90 759 LYS A C 1
ATOM 6108 O O . LYS A 1 759 ? 44.570 22.449 71.717 1.00 58.39 759 LYS A O 1
ATOM 6114 N N . TYR A 1 760 ? 43.425 23.083 69.887 1.00 59.46 760 TYR A N 1
ATOM 6115 C CA . TYR A 1 760 ? 44.359 22.434 68.979 1.00 59.58 760 TYR A CA 1
ATOM 6116 C C . TYR A 1 760 ? 45.701 23.177 69.005 1.00 59.79 760 TYR A C 1
ATOM 6117 O O . TYR A 1 760 ? 46.759 22.559 68.999 1.00 58.90 760 TYR A O 1
ATOM 6126 N N . CYS A 1 761 ? 45.650 24.511 69.044 1.00 57.15 761 CYS A N 1
ATOM 6127 C CA . CYS A 1 761 ? 46.860 25.303 69.186 1.00 56.56 761 CYS A CA 1
ATOM 6128 C C . CYS A 1 761 ? 47.677 24.809 70.394 1.00 53.15 761 CYS A C 1
ATOM 6129 O O . CYS A 1 761 ? 48.902 24.647 70.305 1.00 50.51 761 CYS A O 1
ATOM 6132 N N . LYS A 1 762 ? 46.989 24.571 71.519 1.00 57.39 762 LYS A N 1
ATOM 6133 C CA . LYS A 1 762 ? 47.625 24.108 72.782 1.00 62.58 762 LYS A CA 1
ATOM 6134 C C . LYS A 1 762 ? 48.232 22.707 72.605 1.00 66.13 762 LYS A C 1
ATOM 6135 O O . LYS A 1 762 ? 49.260 22.419 73.215 1.00 64.88 762 LYS A O 1
ATOM 6141 N N . LEU A 1 763 ? 47.589 21.844 71.799 1.00 66.51 763 LEU A N 1
ATOM 6142 C CA . LEU A 1 763 ? 48.089 20.482 71.552 1.00 65.24 763 LEU A CA 1
ATOM 6143 C C . LEU A 1 763 ? 49.338 20.528 70.670 1.00 62.54 763 LEU A C 1
ATOM 6144 O O . LEU A 1 763 ? 50.277 19.806 70.885 1.00 67.91 763 LEU A O 1
ATOM 6149 N N . LEU A 1 764 ? 49.286 21.348 69.627 1.00 67.25 764 LEU A N 1
ATOM 6150 C CA . LEU A 1 764 ? 50.391 21.524 68.710 1.00 66.49 764 LEU A CA 1
ATOM 6151 C C . LEU A 1 764 ? 51.576 22.132 69.462 1.00 64.59 764 LEU A C 1
ATOM 6152 O O . LEU A 1 764 ? 52.715 21.871 69.163 1.00 62.40 764 LEU A O 1
ATOM 6157 N N . GLN A 1 765 ? 51.267 23.001 70.419 1.00 69.32 765 GLN A N 1
ATOM 6158 C CA . GLN A 1 765 ? 52.267 23.615 71.224 1.00 69.56 765 GLN A CA 1
ATOM 6159 C C . GLN A 1 765 ? 53.060 22.492 71.905 1.00 71.86 765 GLN A C 1
ATOM 6160 O O . GLN A 1 765 ? 54.269 22.334 71.645 1.00 64.42 765 GLN A O 1
ATOM 6166 N N . SER A 1 766 ? 52.339 21.695 72.710 1.00 72.38 766 SER A N 1
ATOM 6167 C CA . SER A 1 766 ? 52.866 20.578 73.497 1.00 72.03 766 SER A CA 1
ATOM 6168 C C . SER A 1 766 ? 53.625 19.595 72.604 1.00 75.76 766 SER A C 1
ATOM 6169 O O . SER A 1 766 ? 54.704 19.108 72.976 1.00 75.61 766 SER A O 1
ATOM 6172 N N . SER A 1 767 ? 53.053 19.295 71.436 1.00 67.56 767 SER A N 1
ATOM 6173 C CA . SER A 1 767 ? 53.718 18.414 70.488 1.00 69.78 767 SER A CA 1
ATOM 6174 C C . SER A 1 767 ? 55.101 18.994 70.184 1.00 67.34 767 SER A C 1
ATOM 6175 O O . SER A 1 767 ? 56.116 18.306 70.336 1.00 68.69 767 SER A O 1
ATOM 6178 N N . ILE A 1 768 ? 55.142 20.285 69.840 1.00 67.66 768 ILE A N 1
ATOM 6179 C CA . ILE A 1 768 ? 56.397 20.945 69.478 1.00 59.99 768 ILE A CA 1
ATOM 6180 C C . ILE A 1 768 ? 57.420 20.776 70.612 1.00 59.97 768 ILE A C 1
ATOM 6181 O O . ILE A 1 768 ? 58.595 20.547 70.344 1.00 63.10 768 ILE A O 1
ATOM 6186 N N . ARG A 1 769 ? 56.967 20.860 71.865 1.00 58.73 769 ARG A N 1
ATOM 6187 C CA . ARG A 1 769 ? 57.865 20.815 73.016 1.00 70.07 769 ARG A CA 1
ATOM 6188 C C . ARG A 1 769 ? 58.474 19.408 73.133 1.00 75.66 769 ARG A C 1
ATOM 6189 O O . ARG A 1 769 ? 59.560 19.243 73.695 1.00 69.27 769 ARG A O 1
ATOM 6197 N N . ASN A 1 770 ? 57.790 18.402 72.575 1.00 80.29 770 ASN A N 1
ATOM 6198 C CA . ASN A 1 770 ? 58.252 17.004 72.620 1.00 83.60 770 ASN A CA 1
ATOM 6199 C C . ASN A 1 770 ? 59.062 16.630 71.370 1.00 85.88 770 ASN A C 1
ATOM 6200 O O . ASN A 1 770 ? 59.605 15.531 71.314 1.00 86.71 770 ASN A O 1
ATOM 6205 N N . HIS A 1 771 ? 59.131 17.537 70.385 1.00 87.81 771 HIS A N 1
ATOM 6206 C CA . HIS A 1 771 ? 59.909 17.350 69.163 1.00 84.03 771 HIS A CA 1
ATOM 6207 C C . HIS A 1 771 ? 60.696 18.631 68.872 1.00 77.91 771 HIS A C 1
ATOM 6208 O O . HIS A 1 771 ? 60.529 19.220 67.820 1.00 81.99 771 HIS A O 1
ATOM 6215 N N . SER A 1 772 ? 61.563 19.042 69.803 1.00 83.51 772 SER A N 1
ATOM 6216 C CA . SER A 1 772 ? 62.163 20.395 69.759 1.00 90.99 772 SER A CA 1
ATOM 6217 C C . SER A 1 772 ? 63.107 20.561 68.550 1.00 91.01 772 SER A C 1
ATOM 6218 O O . SER A 1 772 ? 63.239 21.664 68.009 1.00 90.73 772 SER A O 1
ATOM 6221 N N . SER A 1 773 ? 63.736 19.469 68.098 1.00 90.53 773 SER A N 1
ATOM 6222 C CA . SER A 1 773 ? 64.683 19.517 66.970 1.00 90.78 773 SER A CA 1
ATOM 6223 C C . SER A 1 773 ? 63.950 19.456 65.620 1.00 92.86 773 SER A C 1
ATOM 6224 O O . SER A 1 773 ? 64.565 19.686 64.565 1.00 89.53 773 SER A O 1
ATOM 6227 N N . GLN A 1 774 ? 62.648 19.135 65.661 1.00 89.58 774 GLN A N 1
ATOM 6228 C CA . GLN A 1 774 ? 61.802 18.955 64.469 1.00 88.15 774 GLN A CA 1
ATOM 6229 C C . GLN A 1 774 ? 60.806 20.122 64.340 1.00 87.65 774 GLN A C 1
ATOM 6230 O O . GLN A 1 774 ? 59.736 19.959 63.770 1.00 99.54 774 GLN A O 1
ATOM 6236 N N . ALA A 1 775 ? 61.163 21.306 64.844 1.00 82.47 775 ALA A N 1
ATOM 6237 C CA . ALA A 1 775 ? 60.228 22.430 64.924 1.00 77.25 775 ALA A CA 1
ATOM 6238 C C . ALA A 1 775 ? 59.743 22.813 63.524 1.00 76.64 775 ALA A C 1
ATOM 6239 O O . ALA A 1 775 ? 58.540 22.866 63.262 1.00 77.02 775 ALA A O 1
ATOM 6241 N N . LYS A 1 776 ? 60.714 23.059 62.639 1.00 75.28 776 LYS A N 1
ATOM 6242 C CA . LYS A 1 776 ? 60.494 23.548 61.292 1.00 77.74 776 LYS A CA 1
ATOM 6243 C C . LYS A 1 776 ? 59.349 22.800 60.604 1.00 69.10 776 LYS A C 1
ATOM 6244 O O . LYS A 1 776 ? 58.700 23.365 59.748 1.00 70.35 776 LYS A O 1
ATOM 6250 N N . GLU A 1 777 ? 59.137 21.532 60.970 1.00 70.49 777 GLU A N 1
ATOM 6251 C CA . GLU A 1 777 ? 58.170 20.640 60.284 1.00 79.13 777 GLU A CA 1
ATOM 6252 C C . GLU A 1 777 ? 56.712 21.041 60.559 1.00 75.11 777 GLU A C 1
ATOM 6253 O O . GLU A 1 777 ? 55.812 20.614 59.831 1.00 75.21 777 GLU A O 1
ATOM 6259 N N . TYR A 1 778 ? 56.472 21.839 61.608 1.00 72.48 778 TYR A N 1
ATOM 6260 C CA . TYR A 1 778 ? 55.109 22.224 61.973 1.00 69.62 778 TYR A CA 1
ATOM 6261 C C . TYR A 1 778 ? 54.680 23.437 61.137 1.00 66.22 778 TYR A C 1
ATOM 6262 O O . TYR A 1 778 ? 53.502 23.778 61.089 1.00 61.95 778 TYR A O 1
ATOM 6271 N N . ARG A 1 779 ? 55.657 24.051 60.461 1.00 61.87 779 ARG A N 1
ATOM 6272 C CA . ARG A 1 779 ? 55.524 25.341 59.793 1.00 62.38 779 ARG A CA 1
ATOM 6273 C C . ARG A 1 779 ? 54.202 25.399 59.008 1.00 66.27 779 ARG A C 1
ATOM 6274 O O . ARG A 1 779 ? 53.321 26.219 59.295 1.00 59.02 779 ARG A O 1
ATOM 6282 N N . GLU A 1 780 ? 54.052 24.483 58.049 1.00 69.61 780 GLU A N 1
ATOM 6283 C CA . GLU A 1 780 ? 53.000 24.572 57.049 1.00 69.96 780 GLU A CA 1
ATOM 6284 C C . GLU A 1 780 ? 51.637 24.367 57.716 1.00 63.03 780 GLU A C 1
ATOM 6285 O O . GLU A 1 780 ? 50.676 25.037 57.352 1.00 64.53 780 GLU A O 1
ATOM 6291 N N . GLU A 1 781 ? 51.556 23.476 58.706 1.00 60.53 781 GLU A N 1
ATOM 6292 C CA . GLU A 1 781 ? 50.285 23.203 59.345 1.00 64.43 781 GLU A CA 1
ATOM 6293 C C . GLU A 1 781 ? 49.923 24.352 60.303 1.00 66.30 781 GLU A C 1
ATOM 6294 O O . GLU A 1 781 ? 48.749 24.568 60.591 1.00 75.04 781 GLU A O 1
ATOM 6300 N N . ILE A 1 782 ? 50.919 25.101 60.783 1.00 62.15 782 ILE A N 1
ATOM 6301 C CA . ILE A 1 782 ? 50.649 26.316 61.539 1.00 58.26 782 ILE A CA 1
ATOM 6302 C C . ILE A 1 782 ? 49.989 27.322 60.584 1.00 54.50 782 ILE A C 1
ATOM 6303 O O . ILE A 1 782 ? 48.991 27.951 60.948 1.00 53.93 782 ILE A O 1
ATOM 6308 N N . PHE A 1 783 ? 50.537 27.436 59.366 1.00 52.11 783 PHE A N 1
ATOM 6309 C CA . PHE A 1 783 ? 50.008 28.340 58.345 1.00 55.88 783 PHE A CA 1
ATOM 6310 C C . PHE A 1 783 ? 48.553 27.979 58.036 1.00 56.84 783 PHE A C 1
ATOM 6311 O O . PHE A 1 783 ? 47.700 28.840 57.882 1.00 54.66 783 PHE A O 1
ATOM 6319 N N . GLU A 1 784 ? 48.291 26.681 57.926 1.00 61.88 784 GLU A N 1
ATOM 6320 C CA . GLU A 1 784 ? 46.982 26.207 57.538 1.00 62.92 784 GLU A CA 1
ATOM 6321 C C . GLU A 1 784 ? 45.983 26.623 58.636 1.00 60.09 784 GLU A C 1
ATOM 6322 O O . GLU A 1 784 ? 44.946 27.225 58.357 1.00 57.83 784 GLU A O 1
ATOM 6328 N N . LEU A 1 785 ? 46.358 26.383 59.892 1.00 58.02 785 LEU A N 1
ATOM 6329 C CA . LEU A 1 785 ? 45.498 26.588 61.067 1.00 61.54 785 LEU A CA 1
ATOM 6330 C C . LEU A 1 785 ? 45.132 28.067 61.254 1.00 64.76 785 LEU A C 1
ATOM 6331 O O . LEU A 1 785 ? 43.993 28.396 61.589 1.00 58.74 785 LEU A O 1
ATOM 6336 N N . LEU A 1 786 ? 46.135 28.942 61.108 1.00 61.90 786 LEU A N 1
ATOM 6337 C CA . LEU A 1 786 ? 46.039 30.345 61.519 1.00 62.14 786 LEU A CA 1
ATOM 6338 C C . LEU A 1 786 ? 45.736 31.266 60.321 1.00 61.00 786 LEU A C 1
ATOM 6339 O O . LEU A 1 786 ? 44.937 32.188 60.467 1.00 54.32 786 LEU A O 1
ATOM 6344 N N . ARG A 1 787 ? 46.359 31.012 59.156 1.00 63.28 787 ARG A N 1
ATOM 6345 C CA . ARG A 1 787 ? 46.406 31.987 58.039 1.00 63.14 787 ARG A CA 1
ATOM 6346 C C . ARG A 1 787 ? 45.527 31.559 56.842 1.00 59.34 787 ARG A C 1
ATOM 6347 O O . ARG A 1 787 ? 44.741 32.360 56.336 1.00 57.47 787 ARG A O 1
ATOM 6355 N N . ASP A 1 788 ? 45.673 30.315 56.371 1.00 60.55 788 ASP A N 1
ATOM 6356 C CA . ASP A 1 788 ? 45.234 29.934 55.007 1.00 60.73 788 ASP A CA 1
ATOM 6357 C C . ASP A 1 788 ? 43.910 29.167 55.019 1.00 61.38 788 ASP A C 1
ATOM 6358 O O . ASP A 1 788 ? 43.065 29.384 54.158 1.00 60.67 788 ASP A O 1
ATOM 6363 N N . GLY A 1 789 ? 43.756 28.235 55.956 1.00 59.87 789 GLY A N 1
ATOM 6364 C CA . GLY A 1 789 ? 42.570 27.416 56.004 1.00 58.79 789 GLY A CA 1
ATOM 6365 C C . GLY A 1 789 ? 41.328 28.271 55.875 1.00 60.67 789 GLY A C 1
ATOM 6366 O O . GLY A 1 789 ? 41.332 29.413 56.264 1.00 64.02 789 GLY A O 1
ATOM 6367 N N . LYS A 1 790 ? 40.256 27.700 55.322 1.00 67.72 790 LYS A N 1
ATOM 6368 C CA . LYS A 1 790 ? 38.983 28.392 55.231 1.00 70.49 790 LYS A CA 1
ATOM 6369 C C . LYS A 1 790 ? 38.404 28.557 56.648 1.00 63.02 790 LYS A C 1
ATOM 6370 O O . LYS A 1 790 ? 37.596 29.451 56.899 1.00 62.05 790 LYS A O 1
ATOM 6376 N N . LEU A 1 791 ? 38.828 27.703 57.584 1.00 61.66 791 LEU A N 1
ATOM 6377 C CA . LEU A 1 791 ? 38.326 27.737 58.965 1.00 60.93 791 LEU A CA 1
ATOM 6378 C C . LEU A 1 791 ? 39.450 28.135 59.941 1.00 59.13 791 LEU A C 1
ATOM 6379 O O . LEU A 1 791 ? 39.384 27.870 61.145 1.00 61.96 791 LEU A O 1
ATOM 6384 N N . SER A 1 792 ? 40.473 28.813 59.412 1.00 55.33 792 SER A N 1
ATOM 6385 C CA . SER A 1 792 ? 41.622 29.235 60.171 1.00 53.34 792 SER A CA 1
ATOM 6386 C C . SER A 1 792 ? 41.250 30.447 61.025 1.00 55.92 792 SER A C 1
ATOM 6387 O O . SER A 1 792 ? 40.193 31.062 60.804 1.00 61.97 792 SER A O 1
ATOM 6390 N N . VAL A 1 793 ? 42.147 30.782 61.966 1.00 57.01 793 VAL A N 1
ATOM 6391 C CA . VAL A 1 793 ? 41.935 31.764 63.051 1.00 50.82 793 VAL A CA 1
ATOM 6392 C C . VAL A 1 793 ? 41.700 33.148 62.435 1.00 47.37 793 VAL A C 1
ATOM 6393 O O . VAL A 1 793 ? 40.775 33.856 62.829 1.00 53.92 793 VAL A O 1
ATOM 6397 N N . LEU A 1 794 ? 42.503 33.479 61.425 1.00 48.20 794 LEU A N 1
ATOM 6398 C CA . LEU A 1 794 ? 42.465 34.781 60.732 1.00 53.51 794 LEU A CA 1
ATOM 6399 C C . LEU A 1 794 ? 41.181 34.999 59.915 1.00 53.53 794 LEU A C 1
ATOM 6400 O O . LEU A 1 794 ? 40.879 36.159 59.579 1.00 54.27 794 LEU A O 1
ATOM 6405 N N . LYS A 1 795 ? 40.481 33.919 59.538 1.00 49.45 795 LYS A N 1
ATOM 6406 C CA . LYS A 1 795 ? 39.342 34.010 58.610 1.00 53.34 795 LYS A CA 1
ATOM 6407 C C . LYS A 1 795 ? 38.011 33.943 59.370 1.00 51.20 795 LYS A C 1
ATOM 6408 O O . LYS A 1 795 ? 37.030 34.553 58.957 1.00 52.71 795 LYS A O 1
ATOM 6414 N N . LEU A 1 796 ? 37.976 33.217 60.489 1.00 50.44 796 LEU A N 1
ATOM 6415 C CA . LEU A 1 796 ? 36.754 33.058 61.258 1.00 50.90 796 LEU A CA 1
ATOM 6416 C C . LEU A 1 796 ? 37.077 33.227 62.751 1.00 45.27 796 LEU A C 1
ATOM 6417 O O . LEU A 1 796 ? 37.924 32.543 63.280 1.00 42.67 796 LEU A O 1
ATOM 6422 N N . SER A 1 797 ? 36.337 34.115 63.418 1.00 41.85 797 SER A N 1
ATOM 6423 C CA . SER A 1 797 ? 36.490 34.397 64.837 1.00 43.15 797 SER A CA 1
ATOM 6424 C C . SER A 1 797 ? 35.462 35.468 65.186 1.00 39.37 797 SER A C 1
ATOM 6425 O O . SER A 1 797 ? 35.289 36.380 64.416 1.00 37.87 797 SER A O 1
ATOM 6428 N N . SER A 1 798 ? 34.773 35.315 66.319 1.00 42.34 798 SER A N 1
ATOM 6429 C CA . SER A 1 798 ? 33.835 36.313 66.845 1.00 42.69 798 SER A CA 1
ATOM 6430 C C . SER A 1 798 ? 34.590 37.261 67.802 1.00 50.10 798 SER A C 1
ATOM 6431 O O . SER A 1 798 ? 35.821 37.177 67.892 1.00 40.19 798 SER A O 1
ATOM 6434 N N . LEU A 1 799 ? 33.834 38.130 68.503 1.00 44.71 799 LEU A N 1
ATOM 6435 C CA . LEU A 1 799 ? 34.321 38.989 69.556 1.00 46.43 799 LEU A CA 1
ATOM 6436 C C . LEU A 1 799 ? 34.073 38.320 70.915 1.00 48.45 799 LEU A C 1
ATOM 6437 O O . LEU A 1 799 ? 34.088 38.974 71.927 1.00 47.19 799 LEU A O 1
ATOM 6442 N N . SER A 1 800 ? 33.779 37.020 70.917 1.00 47.35 800 SER A N 1
ATOM 6443 C CA . SER A 1 800 ? 33.521 36.294 72.133 1.00 44.87 800 SER A CA 1
ATOM 6444 C C . SER A 1 800 ? 34.848 36.126 72.879 1.00 45.47 800 SER A C 1
ATOM 6445 O O . SER A 1 800 ? 35.936 36.228 72.295 1.00 44.24 800 SER A O 1
ATOM 6448 N N . ASN A 1 801 ? 34.751 35.795 74.157 1.00 42.02 801 ASN A N 1
ATOM 6449 C CA . ASN A 1 801 ? 35.938 35.643 74.982 1.00 47.34 801 ASN A CA 1
ATOM 6450 C C . ASN A 1 801 ? 36.852 34.568 74.385 1.00 49.96 801 ASN A C 1
ATOM 6451 O O . ASN A 1 801 ? 38.069 34.766 74.198 1.00 51.54 801 ASN A O 1
ATOM 6456 N N . LEU A 1 802 ? 36.245 33.426 74.056 1.00 51.54 802 LEU A N 1
ATOM 6457 C CA . LEU A 1 802 ? 36.950 32.264 73.512 1.00 45.74 802 LEU A CA 1
ATOM 6458 C C . LEU A 1 802 ? 37.728 32.668 72.247 1.00 42.68 802 LEU A C 1
ATOM 6459 O O . LEU A 1 802 ? 38.834 32.160 71.983 1.00 45.63 802 LEU A O 1
ATOM 6464 N N . SER A 1 803 ? 37.145 33.564 71.450 1.00 39.35 803 SER A N 1
ATOM 6465 C CA . SER A 1 803 ? 37.795 34.010 70.236 1.00 44.49 803 SER A CA 1
ATOM 6466 C C . SER A 1 803 ? 39.062 34.765 70.614 1.00 44.24 803 SER A C 1
ATOM 6467 O O . SER A 1 803 ? 40.067 34.644 69.951 1.00 45.03 803 SER A O 1
ATOM 6470 N N . PHE A 1 804 ? 39.012 35.544 71.699 1.00 47.38 804 PHE A N 1
ATOM 6471 C CA . PHE A 1 804 ? 40.216 36.313 72.087 1.00 47.71 804 PHE A CA 1
ATOM 6472 C C . PHE A 1 804 ? 41.259 35.369 72.682 1.00 49.72 804 PHE A C 1
ATOM 6473 O O . PHE A 1 804 ? 42.456 35.571 72.469 1.00 48.24 804 PHE A O 1
ATOM 6481 N N . VAL A 1 805 ? 40.791 34.313 73.365 1.00 48.36 805 VAL A N 1
ATOM 6482 C CA . VAL A 1 805 ? 41.694 33.311 73.868 1.00 47.26 805 VAL A CA 1
ATOM 6483 C C . VAL A 1 805 ? 42.312 32.551 72.690 1.00 51.76 805 VAL A C 1
ATOM 6484 O O . VAL A 1 805 ? 43.444 32.076 72.791 1.00 52.93 805 VAL A O 1
ATOM 6496 N N . PHE A 1 807 ? 43.295 33.859 69.692 1.00 46.19 807 PHE A N 1
ATOM 6497 C CA . PHE A 1 807 ? 44.405 34.675 69.216 1.00 45.06 807 PHE A CA 1
ATOM 6498 C C . PHE A 1 807 ? 45.592 34.605 70.182 1.00 44.78 807 PHE A C 1
ATOM 6499 O O . PHE A 1 807 ? 46.732 34.667 69.761 1.00 46.17 807 PHE A O 1
ATOM 6507 N N . LYS A 1 808 ? 45.299 34.491 71.476 1.00 45.35 808 LYS A N 1
ATOM 6508 C CA . LYS A 1 808 ? 46.314 34.417 72.511 1.00 53.22 808 LYS A CA 1
ATOM 6509 C C . LYS A 1 808 ? 47.116 33.119 72.387 1.00 56.79 808 LYS A C 1
ATOM 6510 O O . LYS A 1 808 ? 48.361 33.132 72.509 1.00 51.84 808 LYS A O 1
ATOM 6516 N N . VAL A 1 809 ? 46.402 31.990 72.276 1.00 51.38 809 VAL A N 1
ATOM 6517 C CA . VAL A 1 809 ? 47.094 30.693 72.219 1.00 53.88 809 VAL A CA 1
ATOM 6518 C C . VAL A 1 809 ? 47.829 30.595 70.870 1.00 49.08 809 VAL A C 1
ATOM 6519 O O . VAL A 1 809 ? 48.909 30.045 70.816 1.00 46.53 809 VAL A O 1
ATOM 6523 N N . ALA A 1 810 ? 47.250 31.147 69.796 1.00 52.08 810 ALA A N 1
ATOM 6524 C CA . ALA A 1 810 ? 47.939 31.193 68.483 1.00 61.19 810 ALA A CA 1
ATOM 6525 C C . ALA A 1 810 ? 49.257 31.956 68.636 1.00 58.48 810 ALA A C 1
ATOM 6526 O O . ALA A 1 810 ? 50.290 31.500 68.165 1.00 63.00 810 ALA A O 1
ATOM 6528 N N . LYS A 1 811 ? 49.196 33.114 69.305 1.00 58.41 811 LYS A N 1
ATOM 6529 C CA . LYS A 1 811 ? 50.389 33.898 69.589 1.00 59.79 811 LYS A CA 1
ATOM 6530 C C . LYS A 1 811 ? 51.425 32.973 70.237 1.00 54.54 811 LYS A C 1
ATOM 6531 O O . LYS A 1 811 ? 52.544 32.890 69.750 1.00 57.46 811 LYS A O 1
ATOM 6537 N N . SER A 1 812 ? 51.017 32.290 71.314 1.00 49.15 812 SER A N 1
ATOM 6538 C CA . SER A 1 812 ? 51.863 31.399 72.139 1.00 57.23 812 SER A CA 1
ATOM 6539 C C . SER A 1 812 ? 52.470 30.239 71.322 1.00 61.51 812 SER A C 1
ATOM 6540 O O . SER A 1 812 ? 53.591 29.760 71.615 1.00 48.94 812 SER A O 1
ATOM 6543 N N . LEU A 1 813 ? 51.694 29.726 70.362 1.00 56.98 813 LEU A N 1
ATOM 6544 C CA . LEU A 1 813 ? 52.137 28.653 69.517 1.00 57.61 813 LEU A CA 1
ATOM 6545 C C . LEU A 1 813 ? 53.280 29.165 68.633 1.00 54.91 813 LEU A C 1
ATOM 6546 O O . LEU A 1 813 ? 54.352 28.558 68.532 1.00 53.62 813 LEU A O 1
ATOM 6551 N N . ILE A 1 814 ? 53.064 30.317 68.010 1.00 49.96 814 ILE A N 1
ATOM 6552 C CA . ILE A 1 814 ? 54.103 30.887 67.160 1.00 51.68 814 ILE A CA 1
ATOM 6553 C C . ILE A 1 814 ? 55.382 31.078 67.986 1.00 58.62 814 ILE A C 1
ATOM 6554 O O . ILE A 1 814 ? 56.496 30.802 67.503 1.00 57.91 814 ILE A O 1
ATOM 6559 N N . GLY A 1 815 ? 55.197 31.506 69.243 1.00 59.06 815 GLY A N 1
ATOM 6560 C CA . GLY A 1 815 ? 56.281 31.735 70.195 1.00 56.56 815 GLY A CA 1
ATOM 6561 C C . GLY A 1 815 ? 57.037 30.456 70.493 1.00 56.80 815 GLY A C 1
ATOM 6562 O O . GLY A 1 815 ? 58.250 30.444 70.444 1.00 48.55 815 GLY A O 1
ATOM 6563 N N . THR A 1 816 ? 56.292 29.388 70.807 1.00 55.91 816 THR A N 1
ATOM 6564 C CA . THR A 1 816 ? 56.836 28.041 70.986 1.00 60.42 816 THR A CA 1
ATOM 6565 C C . THR A 1 816 ? 57.664 27.653 69.739 1.00 61.13 816 THR A C 1
ATOM 6566 O O . THR A 1 816 ? 58.827 27.228 69.841 1.00 54.86 816 THR A O 1
ATOM 6570 N N . TYR A 1 817 ? 57.071 27.835 68.553 1.00 57.84 817 TYR A N 1
ATOM 6571 C CA . TYR A 1 817 ? 57.717 27.501 67.300 1.00 60.01 817 TYR A CA 1
ATOM 6572 C C . TYR A 1 817 ? 59.103 28.154 67.227 1.00 61.54 817 TYR A C 1
ATOM 6573 O O . TYR A 1 817 ? 60.110 27.467 67.134 1.00 61.30 817 TYR A O 1
ATOM 6582 N N . PHE A 1 818 ? 59.141 29.487 67.271 1.00 60.17 818 PHE A N 1
ATOM 6583 C CA . PHE A 1 818 ? 60.384 30.208 67.090 1.00 56.84 818 PHE A CA 1
ATOM 6584 C C . PHE A 1 818 ? 61.403 29.793 68.146 1.00 55.93 818 PHE A C 1
ATOM 6585 O O . PHE A 1 818 ? 62.578 29.670 67.840 1.00 58.16 818 PHE A O 1
ATOM 6593 N N . GLY A 1 819 ? 60.918 29.583 69.373 1.00 58.65 819 GLY A N 1
ATOM 6594 C CA . GLY A 1 819 ? 61.744 29.297 70.543 1.00 66.25 819 GLY A CA 1
ATOM 6595 C C . GLY A 1 819 ? 62.514 27.992 70.397 1.00 69.78 819 GLY A C 1
ATOM 6596 O O . GLY A 1 819 ? 63.678 27.914 70.802 1.00 65.75 819 GLY A O 1
ATOM 6597 N N . HIS A 1 820 ? 61.855 26.992 69.795 1.00 63.02 820 HIS A N 1
ATOM 6598 C CA . HIS A 1 820 ? 62.411 25.664 69.568 1.00 63.38 820 HIS A CA 1
ATOM 6599 C C . HIS A 1 820 ? 63.234 25.613 68.264 1.00 61.74 820 HIS A C 1
ATOM 6600 O O . HIS A 1 820 ? 64.252 24.945 68.215 1.00 60.57 820 HIS A O 1
ATOM 6607 N N . LEU A 1 821 ? 62.801 26.329 67.222 1.00 60.29 821 LEU A N 1
ATOM 6608 C CA . LEU A 1 821 ? 63.511 26.377 65.942 1.00 59.50 821 LEU A CA 1
ATOM 6609 C C . LEU A 1 821 ? 64.927 26.934 66.126 1.00 64.70 821 LEU A C 1
ATOM 6610 O O . LEU A 1 821 ? 65.853 26.521 65.442 1.00 62.65 821 LEU A O 1
ATOM 6615 N N . LEU A 1 822 ? 65.068 27.920 67.008 1.00 70.46 822 LEU A N 1
ATOM 6616 C CA . LEU A 1 822 ? 66.295 28.680 67.102 1.00 75.67 822 LEU A CA 1
ATOM 6617 C C . LEU A 1 822 ? 67.076 28.340 68.373 1.00 74.18 822 LEU A C 1
ATOM 6618 O O . LEU A 1 822 ? 68.101 28.954 68.626 1.00 76.81 822 LEU A O 1
ATOM 6623 N N . LYS A 1 823 ? 66.569 27.375 69.150 1.00 83.73 823 LYS A N 1
ATOM 6624 C CA . LYS A 1 823 ? 67.253 26.796 70.313 1.00 80.69 823 LYS A CA 1
ATOM 6625 C C . LYS A 1 823 ? 68.610 26.252 69.857 1.00 82.02 823 LYS A C 1
ATOM 6626 O O . LYS A 1 823 ? 68.681 25.523 68.871 1.00 81.45 823 LYS A O 1
ATOM 6632 N N . LYS A 1 824 ? 69.674 26.627 70.573 1.00 97.14 824 LYS A N 1
ATOM 6633 C CA . LYS A 1 824 ? 71.043 26.274 70.188 1.00 111.07 824 LYS A CA 1
ATOM 6634 C C . LYS A 1 824 ? 71.326 24.829 70.603 1.00 113.27 824 LYS A C 1
ATOM 6635 O O . LYS A 1 824 ? 70.803 24.355 71.613 1.00 93.13 824 LYS A O 1
ATOM 6641 N N . PRO A 1 825 ? 72.156 24.083 69.832 1.00 124.04 825 PRO A N 1
ATOM 6642 C CA . PRO A 1 825 ? 72.465 22.689 70.161 1.00 129.53 825 PRO A CA 1
ATOM 6643 C C . PRO A 1 825 ? 72.920 22.515 71.624 1.00 135.40 825 PRO A C 1
ATOM 6644 O O . PRO A 1 825 ? 72.268 21.781 72.384 1.00 128.73 825 PRO A O 1
ATOM 6648 N N . LYS A 1 826 ? 74.010 23.208 71.996 1.00 140.72 826 LYS A N 1
ATOM 6649 C CA . LYS A 1 826 ? 74.615 23.216 73.355 1.00 141.89 826 LYS A CA 1
ATOM 6650 C C . LYS A 1 826 ? 74.152 21.982 74.148 1.00 140.26 826 LYS A C 1
ATOM 6651 O O . LYS A 1 826 ? 74.747 21.607 75.162 1.00 124.32 826 LYS A O 1
ATOM 6657 N N . ALA A 1 834 ? 74.993 33.736 68.930 1.00 134.36 834 ALA A N 1
ATOM 6658 C CA . ALA A 1 834 ? 75.400 33.161 70.213 1.00 140.62 834 ALA A CA 1
ATOM 6659 C C . ALA A 1 834 ? 74.731 33.885 71.387 1.00 139.78 834 ALA A C 1
ATOM 6660 O O . ALA A 1 834 ? 74.621 33.317 72.475 1.00 117.37 834 ALA A O 1
ATOM 6662 N N . PRO A 1 835 ? 74.247 35.145 71.231 1.00 151.51 835 PRO A N 1
ATOM 6663 C CA . PRO A 1 835 ? 73.475 35.804 72.288 1.00 148.53 835 PRO A CA 1
ATOM 6664 C C . PRO A 1 835 ? 72.029 35.306 72.304 1.00 142.00 835 PRO A C 1
ATOM 6665 O O . PRO A 1 835 ? 71.696 34.349 71.609 1.00 141.85 835 PRO A O 1
ATOM 6669 N N . PRO A 1 836 ? 71.131 35.895 73.128 1.00 133.24 836 PRO A N 1
ATOM 6670 C CA . PRO A 1 836 ? 69.701 35.583 73.054 1.00 117.00 836 PRO A CA 1
ATOM 6671 C C . PRO A 1 836 ? 69.089 35.869 71.674 1.00 89.40 836 PRO A C 1
ATOM 6672 O O . PRO A 1 836 ? 69.595 36.688 70.929 1.00 84.19 836 PRO A O 1
ATOM 6676 N N . ILE A 1 837 ? 67.988 35.185 71.374 1.00 76.38 837 ILE A N 1
ATOM 6677 C CA . ILE A 1 837 ? 67.289 35.283 70.106 1.00 77.90 837 ILE A CA 1
ATOM 6678 C C . ILE A 1 837 ? 66.359 36.501 70.126 1.00 70.27 837 ILE A C 1
ATOM 6679 O O . ILE A 1 837 ? 65.480 36.552 70.979 1.00 72.37 837 ILE A O 1
ATOM 6684 N N . THR A 1 838 ? 66.523 37.409 69.149 1.00 65.84 838 THR A N 1
ATOM 6685 C CA . THR A 1 838 ? 65.757 38.686 69.019 1.00 65.68 838 THR A CA 1
ATOM 6686 C C . THR A 1 838 ? 64.693 38.583 67.915 1.00 67.93 838 THR A C 1
ATOM 6687 O O . THR A 1 838 ? 64.631 37.590 67.201 1.00 66.37 838 THR A O 1
ATOM 6691 N N . ASP A 1 839 ? 63.874 39.635 67.761 1.00 67.58 839 ASP A N 1
ATOM 6692 C CA . ASP A 1 839 ? 62.843 39.698 66.703 1.00 68.12 839 ASP A CA 1
ATOM 6693 C C . ASP A 1 839 ? 63.517 39.836 65.322 1.00 69.73 839 ASP A C 1
ATOM 6694 O O . ASP A 1 839 ? 62.985 39.341 64.328 1.00 65.58 839 ASP A O 1
ATOM 6699 N N . GLU A 1 840 ? 64.667 40.525 65.265 1.00 74.86 840 GLU A N 1
ATOM 6700 C CA . GLU A 1 840 ? 65.549 40.570 64.069 1.00 77.90 840 GLU A CA 1
ATOM 6701 C C . GLU A 1 840 ? 65.897 39.144 63.627 1.00 70.39 840 GLU A C 1
ATOM 6702 O O . GLU A 1 840 ? 65.791 38.802 62.454 1.00 70.72 840 GLU A O 1
ATOM 6708 N N . ASP A 1 841 ? 66.327 38.325 64.590 1.00 67.38 841 ASP A N 1
ATOM 6709 C CA . ASP A 1 841 ? 66.744 36.951 64.322 1.00 71.80 841 ASP A CA 1
ATOM 6710 C C . ASP A 1 841 ? 65.535 36.133 63.831 1.00 67.35 841 ASP A C 1
ATOM 6711 O O . ASP A 1 841 ? 65.658 35.412 62.850 1.00 70.42 841 ASP A O 1
ATOM 6716 N N . LYS A 1 842 ? 64.374 36.267 64.489 1.00 69.59 842 LYS A N 1
ATOM 6717 C CA . LYS A 1 842 ? 63.164 35.448 64.178 1.00 66.06 842 LYS A CA 1
ATOM 6718 C C . LYS A 1 842 ? 62.644 35.765 62.770 1.00 65.79 842 LYS A C 1
ATOM 6719 O O . LYS A 1 842 ? 62.355 34.842 62.010 1.00 58.74 842 LYS A O 1
ATOM 6725 N N . GLN A 1 843 ? 62.574 37.042 62.443 1.00 66.83 843 GLN A N 1
ATOM 6726 C CA . GLN A 1 843 ? 62.120 37.502 61.156 1.00 67.00 843 GLN A CA 1
ATOM 6727 C C . GLN A 1 843 ? 63.010 37.025 60.026 1.00 69.49 843 GLN A C 1
ATOM 6728 O O . GLN A 1 843 ? 62.554 36.795 58.937 1.00 65.62 843 GLN A O 1
ATOM 6734 N N . LYS A 1 844 ? 64.285 36.848 60.300 1.00 66.70 844 LYS A N 1
ATOM 6735 C CA . LYS A 1 844 ? 65.191 36.413 59.276 1.00 70.86 844 LYS A CA 1
ATOM 6736 C C . LYS A 1 844 ? 65.126 34.926 59.077 1.00 65.41 844 LYS A C 1
ATOM 6737 O O . LYS A 1 844 ? 65.417 34.427 58.028 1.00 72.29 844 LYS A O 1
ATOM 6743 N N . ALA A 1 845 ? 64.725 34.212 60.092 1.00 58.39 845 ALA A N 1
ATOM 6744 C CA . ALA A 1 845 ? 64.683 32.788 60.001 1.00 59.19 845 ALA A CA 1
ATOM 6745 C C . ALA A 1 845 ? 63.447 32.246 59.365 1.00 65.99 845 ALA A C 1
ATOM 6746 O O . ALA A 1 845 ? 63.458 31.097 58.938 1.00 63.33 845 ALA A O 1
ATOM 6748 N N . ASP A 1 846 ? 62.395 33.064 59.335 1.00 65.77 846 ASP A N 1
ATOM 6749 C CA . ASP A 1 846 ? 61.100 32.727 58.774 1.00 60.47 846 ASP A CA 1
ATOM 6750 C C . ASP A 1 846 ? 60.201 33.935 58.689 1.00 64.15 846 ASP A C 1
ATOM 6751 O O . ASP A 1 846 ? 59.362 34.129 59.519 1.00 62.87 846 ASP A O 1
ATOM 6756 N N . PRO A 1 847 ? 60.355 34.740 57.660 1.00 65.13 847 PRO A N 1
ATOM 6757 C CA . PRO A 1 847 ? 59.562 35.940 57.454 1.00 62.86 847 PRO A CA 1
ATOM 6758 C C . PRO A 1 847 ? 58.067 35.725 57.457 1.00 62.06 847 PRO A C 1
ATOM 6759 O O . PRO A 1 847 ? 57.333 36.485 58.014 1.00 60.81 847 PRO A O 1
ATOM 6763 N N . GLU A 1 848 ? 57.625 34.680 56.809 1.00 68.89 848 GLU A N 1
ATOM 6764 C CA . GLU A 1 848 ? 56.207 34.391 56.701 1.00 67.92 848 GLU A CA 1
ATOM 6765 C C . GLU A 1 848 ? 55.613 34.185 58.092 1.00 62.12 848 GLU A C 1
ATOM 6766 O O . GLU A 1 848 ? 54.532 34.694 58.390 1.00 61.47 848 GLU A O 1
ATOM 6780 N N . PHE A 1 850 ? 56.883 35.129 61.080 1.00 48.74 850 PHE A N 1
ATOM 6781 C CA . PHE A 1 850 ? 57.003 36.383 61.790 1.00 55.04 850 PHE A CA 1
ATOM 6782 C C . PHE A 1 850 ? 55.880 37.331 61.354 1.00 51.12 850 PHE A C 1
ATOM 6783 O O . PHE A 1 850 ? 55.171 37.850 62.195 1.00 50.22 850 PHE A O 1
ATOM 6791 N N . ALA A 1 851 ? 55.716 37.513 60.043 1.00 47.01 851 ALA A N 1
ATOM 6792 C CA . ALA A 1 851 ? 54.632 38.321 59.475 1.00 45.32 851 ALA A CA 1
ATOM 6793 C C . ALA A 1 851 ? 53.272 37.839 59.996 1.00 44.39 851 ALA A C 1
ATOM 6794 O O . ALA A 1 851 ? 52.379 38.662 60.221 1.00 44.61 851 ALA A O 1
ATOM 6796 N N . LEU A 1 852 ? 53.116 36.516 60.156 1.00 46.90 852 LEU A N 1
ATOM 6797 C CA . LEU A 1 852 ? 51.866 35.949 60.682 1.00 48.36 852 LEU A CA 1
ATOM 6798 C C . LEU A 1 852 ? 51.670 36.420 62.133 1.00 51.48 852 LEU A C 1
ATOM 6799 O O . LEU A 1 852 ? 50.549 36.790 62.501 1.00 61.77 852 LEU A O 1
ATOM 6804 N N . ARG A 1 853 ? 52.742 36.428 62.943 1.00 52.63 853 ARG A N 1
ATOM 6805 C CA . ARG A 1 853 ? 52.642 36.908 64.351 1.00 50.53 853 ARG A CA 1
ATOM 6806 C C . ARG A 1 853 ? 52.085 38.334 64.309 1.00 47.53 853 ARG A C 1
ATOM 6807 O O . ARG A 1 853 ? 51.127 38.654 65.019 1.00 45.42 853 ARG A O 1
ATOM 6815 N N . LEU A 1 854 ? 52.631 39.142 63.395 1.00 47.15 854 LEU A N 1
ATOM 6816 C CA . LEU A 1 854 ? 52.269 40.553 63.316 1.00 47.86 854 LEU A CA 1
ATOM 6817 C C . LEU A 1 854 ? 50.818 40.705 62.848 1.00 42.42 854 LEU A C 1
ATOM 6818 O O . LEU A 1 854 ? 50.127 41.519 63.377 1.00 48.07 854 LEU A O 1
ATOM 6823 N N . ALA A 1 855 ? 50.364 39.900 61.892 1.00 48.23 855 ALA A N 1
ATOM 6824 C CA . ALA A 1 855 ? 48.993 40.033 61.347 1.00 50.87 855 ALA A CA 1
ATOM 6825 C C . ALA A 1 855 ? 47.966 39.570 62.390 1.00 47.76 855 ALA A C 1
ATOM 6826 O O . ALA A 1 855 ? 46.871 40.106 62.472 1.00 52.14 855 ALA A O 1
ATOM 6828 N N . LEU A 1 856 ? 48.354 38.586 63.195 1.00 48.84 856 LEU A N 1
ATOM 6829 C CA . LEU A 1 856 ? 47.555 38.143 64.332 1.00 55.31 856 LEU A CA 1
ATOM 6830 C C . LEU A 1 856 ? 47.425 39.270 65.362 1.00 52.33 856 LEU A C 1
ATOM 6831 O O . LEU A 1 856 ? 46.327 39.508 65.841 1.00 52.96 856 LEU A O 1
ATOM 6836 N N . GLU A 1 857 ? 48.545 39.933 65.689 1.00 48.01 857 GLU A N 1
ATOM 6837 C CA . GLU A 1 857 ? 48.585 41.076 66.622 1.00 47.94 857 GLU A CA 1
ATOM 6838 C C . GLU A 1 857 ? 47.616 42.158 66.146 1.00 44.70 857 GLU A C 1
ATOM 6839 O O . GLU A 1 857 ? 46.819 42.647 66.911 1.00 45.93 857 GLU A O 1
ATOM 6845 N N . GLU A 1 858 ? 47.731 42.537 64.872 1.00 42.59 858 GLU A N 1
ATOM 6846 C CA . GLU A 1 858 ? 46.997 43.648 64.347 1.00 43.57 858 GLU A CA 1
ATOM 6847 C C . GLU A 1 858 ? 45.519 43.284 64.246 1.00 40.31 858 GLU A C 1
ATOM 6848 O O . GLU A 1 858 ? 44.655 44.138 64.487 1.00 41.11 858 GLU A O 1
ATOM 6854 N N . LYS A 1 859 ? 45.238 42.036 63.865 1.00 40.80 859 LYS A N 1
ATOM 6855 C CA . LYS A 1 859 ? 43.864 41.573 63.772 1.00 45.27 859 LYS A CA 1
ATOM 6856 C C . LYS A 1 859 ? 43.235 41.605 65.181 1.00 46.68 859 LYS A C 1
ATOM 6857 O O . LYS A 1 859 ? 42.110 42.124 65.370 1.00 41.12 859 LYS A O 1
ATOM 6863 N N . ARG A 1 860 ? 43.987 41.165 66.199 1.00 49.74 860 ARG A N 1
ATOM 6864 C CA . ARG A 1 860 ? 43.462 41.160 67.595 1.00 49.68 860 ARG A CA 1
ATOM 6865 C C . ARG A 1 860 ? 43.151 42.587 68.081 1.00 50.06 860 ARG A C 1
ATOM 6866 O O . ARG A 1 860 ? 42.057 42.830 68.571 1.00 51.19 860 ARG A O 1
ATOM 6874 N N . LEU A 1 861 ? 44.090 43.532 67.916 1.00 45.74 861 LEU A N 1
ATOM 6875 C CA . LEU A 1 861 ? 43.858 44.951 68.325 1.00 48.25 861 LEU A CA 1
ATOM 6876 C C . LEU A 1 861 ? 42.544 45.487 67.743 1.00 39.04 861 LEU A C 1
ATOM 6877 O O . LEU A 1 861 ? 41.841 46.211 68.388 1.00 43.10 861 LEU A O 1
ATOM 6882 N N . ASN A 1 862 ? 42.293 45.208 66.471 1.00 42.03 862 ASN A N 1
ATOM 6883 C CA . ASN A 1 862 ? 41.147 45.760 65.746 1.00 40.32 862 ASN A CA 1
ATOM 6884 C C . ASN A 1 862 ? 39.878 45.115 66.289 1.00 37.68 862 ASN A C 1
ATOM 6885 O O . ASN A 1 862 ? 38.822 45.776 66.427 1.00 40.11 862 ASN A O 1
ATOM 6890 N N . LYS A 1 863 ? 39.999 43.844 66.669 1.00 38.28 863 LYS A N 1
ATOM 6891 C CA . LYS A 1 863 ? 38.853 43.126 67.252 1.00 43.29 863 LYS A CA 1
ATOM 6892 C C . LYS A 1 863 ? 38.554 43.747 68.619 1.00 43.40 863 LYS A C 1
ATOM 6893 O O . LYS A 1 863 ? 37.406 44.033 68.926 1.00 42.27 863 LYS A O 1
ATOM 6899 N N . VAL A 1 864 ? 39.609 44.023 69.399 1.00 43.45 864 VAL A N 1
ATOM 6900 C CA . VAL A 1 864 ? 39.443 44.655 70.691 1.00 40.13 864 VAL A CA 1
ATOM 6901 C C . VAL A 1 864 ? 38.751 46.004 70.519 1.00 39.11 864 VAL A C 1
ATOM 6902 O O . VAL A 1 864 ? 37.771 46.290 71.184 1.00 41.94 864 VAL A O 1
ATOM 6906 N N . LYS A 1 865 ? 39.280 46.835 69.625 1.00 38.86 865 LYS A N 1
ATOM 6907 C CA . LYS A 1 865 ? 38.719 48.155 69.362 1.00 38.47 865 LYS A CA 1
ATOM 6908 C C . LYS A 1 865 ? 37.234 48.040 68.979 1.00 40.04 865 LYS A C 1
ATOM 6909 O O . LYS A 1 865 ? 36.369 48.789 69.469 1.00 38.36 865 LYS A O 1
ATOM 6915 N N . SER A 1 866 ? 36.924 47.109 68.081 1.00 37.37 866 SER A N 1
ATOM 6916 C CA . SER A 1 866 ? 35.539 46.969 67.640 1.00 41.64 866 SER A CA 1
ATOM 6917 C C . SER A 1 866 ? 34.624 46.643 68.832 1.00 39.35 866 SER A C 1
ATOM 6918 O O . SER A 1 866 ? 33.554 47.277 69.048 1.00 35.35 866 SER A O 1
ATOM 6921 N N . LYS A 1 867 ? 35.049 45.650 69.615 1.00 34.89 867 LYS A N 1
ATOM 6922 C CA . LYS A 1 867 ? 34.311 45.277 70.824 1.00 40.87 867 LYS A CA 1
ATOM 6923 C C . LYS A 1 867 ? 33.983 46.529 71.664 1.00 43.77 867 LYS A C 1
ATOM 6924 O O . LYS A 1 867 ? 32.820 46.851 71.908 1.00 48.98 867 LYS A O 1
ATOM 6930 N N . LYS A 1 868 ? 35.008 47.275 72.080 1.00 45.95 868 LYS A N 1
ATOM 6931 C CA . LYS A 1 868 ? 34.768 48.475 72.914 1.00 44.03 868 LYS A CA 1
ATOM 6932 C C . LYS A 1 868 ? 33.692 49.369 72.273 1.00 38.15 868 LYS A C 1
ATOM 6933 O O . LYS A 1 868 ? 32.773 49.812 72.940 1.00 37.79 868 LYS A O 1
ATOM 6939 N N . GLU A 1 869 ? 33.832 49.627 70.972 1.00 35.13 869 GLU A N 1
ATOM 6940 C CA . GLU A 1 869 ? 32.942 50.512 70.225 1.00 36.69 869 GLU A CA 1
ATOM 6941 C C . GLU A 1 869 ? 31.511 49.920 70.177 1.00 40.47 869 GLU A C 1
ATOM 6942 O O . GLU A 1 869 ? 30.501 50.660 70.423 1.00 38.98 869 GLU A O 1
ATOM 6948 N N . VAL A 1 870 ? 31.371 48.606 69.894 1.00 37.83 870 VAL A N 1
ATOM 6949 C CA . VAL A 1 870 ? 30.001 48.052 69.688 1.00 36.65 870 VAL A CA 1
ATOM 6950 C C . VAL A 1 870 ? 29.275 47.921 71.034 1.00 41.03 870 VAL A C 1
ATOM 6951 O O . VAL A 1 870 ? 28.095 48.246 71.120 1.00 38.53 870 VAL A O 1
ATOM 6955 N N . ILE A 1 871 ? 29.992 47.535 72.098 1.00 43.75 871 ILE A N 1
ATOM 6956 C CA . ILE A 1 871 ? 29.387 47.403 73.410 1.00 39.80 871 ILE A CA 1
ATOM 6957 C C . ILE A 1 871 ? 28.931 48.789 73.869 1.00 45.89 871 ILE A C 1
ATOM 6958 O O . ILE A 1 871 ? 27.801 48.969 74.377 1.00 55.96 871 ILE A O 1
ATOM 6963 N N . ALA A 1 872 ? 29.788 49.785 73.649 1.00 41.90 872 ALA A N 1
ATOM 6964 C CA . ALA A 1 872 ? 29.529 51.134 74.116 1.00 42.06 872 ALA A CA 1
ATOM 6965 C C . ALA A 1 872 ? 28.274 51.683 73.440 1.00 41.68 872 ALA A C 1
ATOM 6966 O O . ALA A 1 872 ? 27.475 52.373 74.052 1.00 41.91 872 ALA A O 1
ATOM 6968 N N . ASN A 1 873 ? 28.160 51.392 72.147 1.00 44.46 873 ASN A N 1
ATOM 6969 C CA . ASN A 1 873 ? 27.033 51.799 71.325 1.00 44.82 873 ASN A CA 1
ATOM 6970 C C . ASN A 1 873 ? 25.728 51.248 71.907 1.00 45.51 873 ASN A C 1
ATOM 6971 O O . ASN A 1 873 ? 24.745 51.970 72.005 1.00 43.71 873 ASN A O 1
ATOM 6976 N N . LYS A 1 874 ? 25.716 49.970 72.297 1.00 44.56 874 LYS A N 1
ATOM 6977 C CA . LYS A 1 874 ? 24.469 49.402 72.833 1.00 48.31 874 LYS A CA 1
ATOM 6978 C C . LYS A 1 874 ? 24.093 50.141 74.125 1.00 51.29 874 LYS A C 1
ATOM 6979 O O . LYS A 1 874 ? 22.924 50.492 74.300 1.00 49.63 874 LYS A O 1
ATOM 6985 N N . ILE A 1 875 ? 25.089 50.459 74.970 1.00 45.56 875 ILE A N 1
ATOM 6986 C CA . ILE A 1 875 ? 24.788 51.037 76.264 1.00 45.68 875 ILE A CA 1
ATOM 6987 C C . ILE A 1 875 ? 24.197 52.438 76.052 1.00 45.80 875 ILE A C 1
ATOM 6988 O O . ILE A 1 875 ? 23.177 52.810 76.644 1.00 45.44 875 ILE A O 1
ATOM 6993 N N . VAL A 1 876 ? 24.850 53.214 75.196 1.00 44.15 876 VAL A N 1
ATOM 6994 C CA . VAL A 1 876 ? 24.433 54.578 74.918 1.00 43.00 876 VAL A CA 1
ATOM 6995 C C . VAL A 1 876 ? 23.071 54.601 74.199 1.00 44.72 876 VAL A C 1
ATOM 6996 O O . VAL A 1 876 ? 22.277 55.481 74.472 1.00 45.98 876 VAL A O 1
ATOM 7000 N N . ALA A 1 877 ? 22.843 53.673 73.260 1.00 45.25 877 ALA A N 1
ATOM 7001 C CA . ALA A 1 877 ? 21.557 53.529 72.513 1.00 49.22 877 ALA A CA 1
ATOM 7002 C C . ALA A 1 877 ? 20.408 53.231 73.483 1.00 48.31 877 ALA A C 1
ATOM 7003 O O . ALA A 1 877 ? 19.318 53.773 73.352 1.00 47.64 877 ALA A O 1
ATOM 7005 N N . LYS A 1 878 ? 20.672 52.357 74.457 1.00 46.57 878 LYS A N 1
ATOM 7006 C CA . LYS A 1 878 ? 19.654 51.970 75.381 1.00 45.90 878 LYS A CA 1
ATOM 7007 C C . LYS A 1 878 ? 19.305 53.195 76.209 1.00 51.80 878 LYS A C 1
ATOM 7008 O O . LYS A 1 878 ? 18.124 53.458 76.443 1.00 58.54 878 LYS A O 1
ATOM 7014 N N . ALA A 1 879 ? 20.349 53.928 76.616 1.00 51.27 879 ALA A N 1
ATOM 7015 C CA . ALA A 1 879 ? 20.223 55.069 77.500 1.00 52.16 879 ALA A CA 1
ATOM 7016 C C . ALA A 1 879 ? 19.447 56.188 76.797 1.00 51.76 879 ALA A C 1
ATOM 7017 O O . ALA A 1 879 ? 18.631 56.861 77.403 1.00 48.84 879 ALA A O 1
ATOM 7019 N N . LEU A 1 880 ? 19.721 56.376 75.506 1.00 54.06 880 LEU A N 1
ATOM 7020 C CA . LEU A 1 880 ? 19.074 57.412 74.729 1.00 54.36 880 LEU A CA 1
ATOM 7021 C C . LEU A 1 880 ? 17.586 57.090 74.597 1.00 56.77 880 LEU A C 1
ATOM 7022 O O . LEU A 1 880 ? 16.734 57.981 74.723 1.00 52.06 880 LEU A O 1
ATOM 7027 N N . GLU A 1 881 ? 17.304 55.809 74.330 1.00 53.25 881 GLU A N 1
ATOM 7028 C CA . GLU A 1 881 ? 15.942 55.300 74.192 1.00 58.30 881 GLU A CA 1
ATOM 7029 C C . GLU A 1 881 ? 15.174 55.628 75.481 1.00 57.48 881 GLU A C 1
ATOM 7030 O O . GLU A 1 881 ? 14.098 56.241 75.433 1.00 55.70 881 GLU A O 1
ATOM 7036 N N . LEU A 1 882 ? 15.779 55.293 76.626 1.00 54.32 882 LEU A N 1
ATOM 7037 C CA . LEU A 1 882 ? 15.185 55.581 77.938 1.00 55.05 882 LEU A CA 1
ATOM 7038 C C . LEU A 1 882 ? 15.030 57.087 78.162 1.00 60.37 882 LEU A C 1
ATOM 7039 O O . LEU A 1 882 ? 14.069 57.493 78.796 1.00 61.88 882 LEU A O 1
ATOM 7044 N N . ARG A 1 883 ? 15.980 57.893 77.663 1.00 55.55 883 ARG A N 1
ATOM 7045 C CA . ARG A 1 883 ? 15.929 59.324 77.856 1.00 48.77 883 ARG A CA 1
ATOM 7046 C C . ARG A 1 883 ? 14.701 59.886 77.134 1.00 50.95 883 ARG A C 1
ATOM 7047 O O . ARG A 1 883 ? 14.009 60.761 77.656 1.00 48.74 883 ARG A O 1
ATOM 7055 N N . ASP A 1 884 ? 14.451 59.387 75.924 1.00 52.49 884 ASP A N 1
ATOM 7056 C CA . ASP A 1 884 ? 13.387 59.894 75.084 1.00 55.83 884 ASP A CA 1
ATOM 7057 C C . ASP A 1 884 ? 12.014 59.588 75.714 1.00 62.03 884 ASP A C 1
ATOM 7058 O O . ASP A 1 884 ? 11.081 60.377 75.551 1.00 60.18 884 ASP A O 1
ATOM 7063 N N . LYS A 1 885 ? 11.882 58.483 76.464 1.00 63.87 885 LYS A N 1
ATOM 7064 C CA . LYS A 1 885 ? 10.589 58.182 77.088 1.00 70.90 885 LYS A CA 1
ATOM 7065 C C . LYS A 1 885 ? 10.470 58.883 78.455 1.00 69.30 885 LYS A C 1
ATOM 7066 O O . LYS A 1 885 ? 9.381 59.383 78.799 1.00 67.39 885 LYS A O 1
ATOM 7072 N N . TYR A 1 886 ? 11.562 58.935 79.233 1.00 61.93 886 TYR A N 1
ATOM 7073 C CA . TYR A 1 886 ? 11.463 59.328 80.663 1.00 64.05 886 TYR A CA 1
ATOM 7074 C C . TYR A 1 886 ? 12.046 60.721 80.962 1.00 62.67 886 TYR A C 1
ATOM 7075 O O . TYR A 1 886 ? 11.582 61.358 81.896 1.00 70.44 886 TYR A O 1
ATOM 7084 N N . GLY A 1 887 ? 13.040 61.187 80.193 1.00 56.40 887 GLY A N 1
ATOM 7085 C CA . GLY A 1 887 ? 13.871 62.319 80.589 1.00 57.17 887 GLY A CA 1
ATOM 7086 C C . GLY A 1 887 ? 15.292 61.881 80.946 1.00 58.27 887 GLY A C 1
ATOM 7087 O O . GLY A 1 887 ? 15.697 60.760 80.658 1.00 62.75 887 GLY A O 1
ATOM 7088 N N . PRO A 1 888 ? 16.102 62.754 81.580 1.00 56.56 888 PRO A N 1
ATOM 7089 C CA . PRO A 1 888 ? 17.537 62.495 81.763 1.00 58.30 888 PRO A CA 1
ATOM 7090 C C . PRO A 1 888 ? 17.941 61.165 82.431 1.00 52.87 888 PRO A C 1
ATOM 7091 O O . PRO A 1 888 ? 17.327 60.738 83.409 1.00 48.89 888 PRO A O 1
ATOM 7095 N N . VAL A 1 889 ? 18.985 60.523 81.893 1.00 53.04 889 VAL A N 1
ATOM 7096 C CA . VAL A 1 889 ? 19.485 59.217 82.401 1.00 51.70 889 VAL A CA 1
ATOM 7097 C C . VAL A 1 889 ? 20.873 59.392 83.030 1.00 49.84 889 VAL A C 1
ATOM 7098 O O . VAL A 1 889 ? 21.731 60.033 82.468 1.00 46.28 889 VAL A O 1
ATOM 7102 N N . LEU A 1 890 ? 21.062 58.794 84.212 1.00 51.72 890 LEU A N 1
ATOM 7103 C CA . LEU A 1 890 ? 22.365 58.594 84.811 1.00 47.31 890 LEU A CA 1
ATOM 7104 C C . LEU A 1 890 ? 22.779 57.144 84.572 1.00 49.68 890 LEU A C 1
ATOM 7105 O O . LEU A 1 890 ? 22.135 56.232 85.101 1.00 57.61 890 LEU A O 1
ATOM 7110 N N . ILE A 1 891 ? 23.833 56.944 83.774 1.00 44.50 891 ILE A N 1
ATOM 7111 C CA . ILE A 1 891 ? 24.354 55.630 83.510 1.00 43.62 891 ILE A CA 1
ATOM 7112 C C . ILE A 1 891 ? 25.384 55.346 84.593 1.00 45.19 891 ILE A C 1
ATOM 7113 O O . ILE A 1 891 ? 26.253 56.160 84.824 1.00 45.96 891 ILE A O 1
ATOM 7118 N N . LYS A 1 892 ? 25.293 54.168 85.203 1.00 46.24 892 LYS A N 1
ATOM 7119 C CA . LYS A 1 892 ? 26.163 53.804 86.285 1.00 45.37 892 LYS A CA 1
ATOM 7120 C C . LYS A 1 892 ? 26.851 52.508 85.904 1.00 43.73 892 LYS A C 1
ATOM 7121 O O . LYS A 1 892 ? 26.171 51.519 85.635 1.00 51.49 892 LYS A O 1
ATOM 7127 N N . GLY A 1 893 ? 28.186 52.544 85.884 1.00 38.91 893 GLY A N 1
ATOM 7128 C CA . GLY A 1 893 ? 28.997 51.370 85.654 1.00 34.85 893 GLY A CA 1
ATOM 7129 C C . GLY A 1 893 ? 29.774 51.029 86.905 1.00 34.36 893 GLY A C 1
ATOM 7130 O O . GLY A 1 893 ? 29.750 51.773 87.846 1.00 33.64 893 GLY A O 1
ATOM 7131 N N . GLU A 1 894 ? 30.456 49.889 86.885 1.00 36.05 894 GLU A N 1
ATOM 7132 C CA . GLU A 1 894 ? 31.284 49.407 87.948 1.00 43.18 894 GLU A CA 1
ATOM 7133 C C . GLU A 1 894 ? 32.685 50.029 87.866 1.00 45.56 894 GLU A C 1
ATOM 7134 O O . GLU A 1 894 ? 33.347 49.945 86.872 1.00 43.98 894 GLU A O 1
ATOM 7140 N N . ASN A 1 895 ? 33.133 50.573 88.993 1.00 54.33 895 ASN A N 1
ATOM 7141 C CA . ASN A 1 895 ? 34.481 51.044 89.195 1.00 49.82 895 ASN A CA 1
ATOM 7142 C C . ASN A 1 895 ? 35.390 49.833 89.394 1.00 47.61 895 ASN A C 1
ATOM 7143 O O . ASN A 1 895 ? 35.478 49.283 90.514 1.00 40.66 895 ASN A O 1
ATOM 7148 N N . ILE A 1 896 ? 36.068 49.455 88.309 1.00 44.32 896 ILE A N 1
ATOM 7149 C CA . ILE A 1 896 ? 36.960 48.335 88.256 1.00 51.21 896 ILE A CA 1
ATOM 7150 C C . ILE A 1 896 ? 38.408 48.841 88.215 1.00 51.08 896 ILE A C 1
ATOM 7151 O O . ILE A 1 896 ? 38.758 49.634 87.344 1.00 50.13 896 ILE A O 1
ATOM 7156 N N . SER A 1 897 ? 39.251 48.333 89.117 1.00 47.72 897 SER A N 1
ATOM 7157 C CA . SER A 1 897 ? 40.670 48.664 89.093 1.00 57.13 897 SER A CA 1
ATOM 7158 C C . SER A 1 897 ? 41.486 47.551 89.737 1.00 59.14 897 SER A C 1
ATOM 7159 O O . SER A 1 897 ? 40.949 46.760 90.497 1.00 50.52 897 SER A O 1
ATOM 7162 N N . ASP A 1 898 ? 42.792 47.550 89.443 1.00 64.33 898 ASP A N 1
ATOM 7163 C CA . ASP A 1 898 ? 43.771 46.754 90.172 1.00 69.14 898 ASP A CA 1
ATOM 7164 C C . ASP A 1 898 ? 43.367 45.279 90.099 1.00 62.42 898 ASP A C 1
ATOM 7165 O O . ASP A 1 898 ? 43.188 44.620 91.117 1.00 67.70 898 ASP A O 1
ATOM 7170 N N . THR A 1 899 ? 43.237 44.771 88.875 1.00 55.71 899 THR A N 1
ATOM 7171 C CA . THR A 1 899 ? 42.652 43.472 88.651 1.00 52.20 899 THR A CA 1
ATOM 7172 C C . THR A 1 899 ? 43.755 42.418 88.706 1.00 50.14 899 THR A C 1
ATOM 7173 O O . THR A 1 899 ? 43.604 41.413 89.390 1.00 46.71 899 THR A O 1
ATOM 7177 N N . THR A 1 900 ? 44.854 42.695 87.985 1.00 49.60 900 THR A N 1
ATOM 7178 C CA . THR A 1 900 ? 45.986 41.783 87.742 1.00 48.00 900 THR A CA 1
ATOM 7179 C C . THR A 1 900 ? 47.100 42.034 88.768 1.00 44.09 900 THR A C 1
ATOM 7180 O O . THR A 1 900 ? 47.682 43.120 88.785 1.00 45.69 900 THR A O 1
ATOM 7184 N N . LYS A 1 901 ? 47.422 41.022 89.579 1.00 40.66 901 LYS A N 1
ATOM 7185 C CA . LYS A 1 901 ? 48.317 41.181 90.734 1.00 45.36 901 LYS A CA 1
ATOM 7186 C C . LYS A 1 901 ? 49.306 40.013 90.757 1.00 46.29 901 LYS A C 1
ATOM 7187 O O . LYS A 1 901 ? 48.911 38.900 90.450 1.00 44.70 901 LYS A O 1
ATOM 7193 N N . LYS A 1 902 ? 50.569 40.263 91.151 1.00 44.31 902 LYS A N 1
ATOM 7194 C CA . LYS A 1 902 ? 51.611 39.197 91.137 1.00 47.55 902 LYS A CA 1
ATOM 7195 C C . LYS A 1 902 ? 51.213 38.053 92.075 1.00 41.29 902 LYS A C 1
ATOM 7196 O O . LYS A 1 902 ? 51.621 36.944 91.853 1.00 48.21 902 LYS A O 1
ATOM 7202 N N . GLY A 1 903 ? 50.417 38.359 93.110 1.00 41.25 903 GLY A N 1
ATOM 7203 C CA . GLY A 1 903 ? 49.935 37.411 94.099 1.00 39.84 903 GLY A CA 1
ATOM 7204 C C . GLY A 1 903 ? 48.923 36.403 93.555 1.00 44.64 903 GLY A C 1
ATOM 7205 O O . GLY A 1 903 ? 48.656 35.388 94.232 1.00 48.45 903 GLY A O 1
ATOM 7206 N N . LYS A 1 904 ? 48.364 36.645 92.355 1.00 40.39 904 LYS A N 1
ATOM 7207 C CA . LYS A 1 904 ? 47.472 35.690 91.715 1.00 41.27 904 LYS A CA 1
ATOM 7208 C C . LYS A 1 904 ? 48.261 34.823 90.735 1.00 44.40 904 LYS A C 1
ATOM 7209 O O . LYS A 1 904 ? 49.254 35.260 90.161 1.00 46.81 904 LYS A O 1
ATOM 7215 N N . LYS A 1 905 ? 47.770 33.596 90.543 1.00 43.34 905 LYS A N 1
ATOM 7216 C CA . LYS A 1 905 ? 48.247 32.685 89.530 1.00 46.83 905 LYS A CA 1
ATOM 7217 C C . LYS A 1 905 ? 48.160 33.418 88.194 1.00 46.56 905 LYS A C 1
ATOM 7218 O O . LYS A 1 905 ? 47.202 34.188 87.965 1.00 49.77 905 LYS A O 1
ATOM 7224 N N . SER A 1 906 ? 49.119 33.127 87.314 1.00 42.50 906 SER A N 1
ATOM 7225 C CA . SER A 1 906 ? 49.258 33.840 86.078 1.00 50.00 906 SER A CA 1
ATOM 7226 C C . SER A 1 906 ? 48.154 33.437 85.096 1.00 51.29 906 SER A C 1
ATOM 7227 O O . SER A 1 906 ? 47.797 34.222 84.240 1.00 62.47 906 SER A O 1
ATOM 7230 N N . SER A 1 907 ? 47.579 32.246 85.267 1.00 51.52 907 SER A N 1
ATOM 7231 C CA . SER A 1 907 ? 46.368 31.841 84.538 1.00 53.36 907 SER A CA 1
ATOM 7232 C C . SER A 1 907 ? 45.170 32.759 84.884 1.00 51.40 907 SER A C 1
ATOM 7233 O O . SER A 1 907 ? 44.333 33.078 84.016 1.00 47.89 907 SER A O 1
ATOM 7236 N N . THR A 1 908 ? 45.066 33.182 86.151 1.00 47.71 908 THR A N 1
ATOM 7237 C CA . THR A 1 908 ? 43.981 34.090 86.602 1.00 43.89 908 THR A CA 1
ATOM 7238 C C . THR A 1 908 ? 44.205 35.497 86.039 1.00 47.13 908 THR A C 1
ATOM 7239 O O . THR A 1 908 ? 43.261 36.162 85.576 1.00 42.80 908 THR A O 1
ATOM 7243 N N . ASN A 1 909 ? 45.470 35.939 86.062 1.00 40.19 909 ASN A N 1
ATOM 7244 C CA . ASN A 1 909 ? 45.808 37.212 85.527 1.00 43.38 909 ASN A CA 1
ATOM 7245 C C . ASN A 1 909 ? 45.536 37.216 84.023 1.00 41.56 909 ASN A C 1
ATOM 7246 O O . ASN A 1 909 ? 45.018 38.185 83.517 1.00 50.66 909 ASN A O 1
ATOM 7251 N N . SER A 1 910 ? 45.907 36.139 83.329 1.00 44.85 910 SER A N 1
ATOM 7252 C CA . SER A 1 910 ? 45.685 36.010 81.864 1.00 47.91 910 SER A CA 1
ATOM 7253 C C . SER A 1 910 ? 44.187 36.049 81.531 1.00 42.56 910 SER A C 1
ATOM 7254 O O . SER A 1 910 ? 43.763 36.685 80.594 1.00 48.11 910 SER A O 1
ATOM 7257 N N . PHE A 1 911 ? 43.376 35.393 82.356 1.00 49.22 911 PHE A N 1
ATOM 7258 C CA . PHE A 1 911 ? 41.902 35.383 82.199 1.00 46.12 911 PHE A CA 1
ATOM 7259 C C . PHE A 1 911 ? 41.335 36.788 82.427 1.00 42.97 911 PHE A C 1
ATOM 7260 O O . PHE A 1 911 ? 40.526 37.252 81.650 1.00 39.49 911 PHE A O 1
ATOM 7268 N N . LEU A 1 912 ? 41.798 37.467 83.478 1.00 43.85 912 LEU A N 1
ATOM 7269 C CA . LEU A 1 912 ? 41.302 38.833 83.817 1.00 45.36 912 LEU A CA 1
ATOM 7270 C C . LEU A 1 912 ? 41.757 39.882 82.803 1.00 42.52 912 LEU A C 1
ATOM 7271 O O . LEU A 1 912 ? 41.048 40.855 82.576 1.00 46.55 912 LEU A O 1
ATOM 7284 N N . ASP A 1 914 ? 41.552 40.043 79.639 1.00 56.40 914 ASP A N 1
ATOM 7285 C CA . ASP A 1 914 ? 40.614 40.273 78.546 1.00 56.49 914 ASP A CA 1
ATOM 7286 C C . ASP A 1 914 ? 39.289 40.863 79.054 1.00 53.54 914 ASP A C 1
ATOM 7287 O O . ASP A 1 914 ? 38.266 40.802 78.338 1.00 51.41 914 ASP A O 1
ATOM 7292 N N . TRP A 1 915 ? 39.270 41.423 80.265 1.00 48.26 915 TRP A N 1
ATOM 7293 C CA . TRP A 1 915 ? 38.003 41.856 80.849 1.00 47.00 915 TRP A CA 1
ATOM 7294 C C . TRP A 1 915 ? 37.420 43.064 80.077 1.00 51.54 915 TRP A C 1
ATOM 7295 O O . TRP A 1 915 ? 36.227 43.108 79.806 1.00 56.75 915 TRP A O 1
ATOM 7306 N N . LEU A 1 916 ? 38.266 44.032 79.709 1.00 45.87 916 LEU A N 1
ATOM 7307 C CA . LEU A 1 916 ? 37.905 45.248 78.928 1.00 41.82 916 LEU A CA 1
ATOM 7308 C C . LEU A 1 916 ? 36.802 46.083 79.585 1.00 37.44 916 LEU A C 1
ATOM 7309 O O . LEU A 1 916 ? 36.209 46.904 78.946 1.00 47.90 916 LEU A O 1
ATOM 7314 N N . ALA A 1 917 ? 36.564 45.938 80.868 1.00 35.88 917 ALA A N 1
ATOM 7315 C CA . ALA A 1 917 ? 35.575 46.787 81.531 1.00 40.65 917 ALA A CA 1
ATOM 7316 C C . ALA A 1 917 ? 36.001 48.267 81.521 1.00 44.43 917 ALA A C 1
ATOM 7317 O O . ALA A 1 917 ? 35.143 49.196 81.468 1.00 45.63 917 ALA A O 1
ATOM 7319 N N . ARG A 1 918 ? 37.314 48.497 81.652 1.00 39.33 918 ARG A N 1
ATOM 7320 C CA . ARG A 1 918 ? 37.824 49.831 81.715 1.00 43.31 918 ARG A CA 1
ATOM 7321 C C . ARG A 1 918 ? 37.707 50.459 80.331 1.00 37.36 918 ARG A C 1
ATOM 7322 O O . ARG A 1 918 ? 37.193 51.535 80.197 1.00 34.51 918 ARG A O 1
ATOM 7330 N N . GLY A 1 919 ? 38.241 49.779 79.315 1.00 42.72 919 GLY A N 1
ATOM 7331 C CA . GLY A 1 919 ? 38.159 50.278 77.942 1.00 42.14 919 GLY A CA 1
ATOM 7332 C C . GLY A 1 919 ? 36.734 50.543 77.490 1.00 40.98 919 GLY A C 1
ATOM 7333 O O . GLY A 1 919 ? 36.483 51.525 76.830 1.00 45.77 919 GLY A O 1
ATOM 7334 N N . VAL A 1 920 ? 35.792 49.647 77.808 1.00 43.94 920 VAL A N 1
ATOM 7335 C CA . VAL A 1 920 ? 34.380 49.883 77.428 1.00 40.19 920 VAL A CA 1
ATOM 7336 C C . VAL A 1 920 ? 33.866 51.131 78.152 1.00 40.25 920 VAL A C 1
ATOM 7337 O O . VAL A 1 920 ? 33.233 51.989 77.542 1.00 38.50 920 VAL A O 1
ATOM 7341 N N . ALA A 1 921 ? 34.147 51.218 79.450 1.00 35.80 921 ALA A N 1
ATOM 7342 C CA . ALA A 1 921 ? 33.651 52.315 80.270 1.00 43.28 921 ALA A CA 1
ATOM 7343 C C . ALA A 1 921 ? 34.228 53.666 79.802 1.00 42.84 921 ALA A C 1
ATOM 7344 O O . ALA A 1 921 ? 33.504 54.668 79.724 1.00 43.40 921 ALA A O 1
ATOM 7346 N N . ASN A 1 922 ? 35.516 53.698 79.447 1.00 39.98 922 ASN A N 1
ATOM 7347 C CA . ASN A 1 922 ? 36.139 54.956 78.940 1.00 43.12 922 ASN A CA 1
ATOM 7348 C C . ASN A 1 922 ? 35.467 55.419 77.634 1.00 39.22 922 ASN A C 1
ATOM 7349 O O . ASN A 1 922 ? 35.239 56.596 77.436 1.00 36.88 922 ASN A O 1
ATOM 7354 N N . LYS A 1 923 ? 35.158 54.485 76.730 1.00 39.56 923 LYS A N 1
ATOM 7355 C CA . LYS A 1 923 ? 34.366 54.786 75.509 1.00 37.38 923 LYS A CA 1
ATOM 7356 C C . LYS A 1 923 ? 32.954 55.294 75.845 1.00 35.70 923 LYS A C 1
ATOM 7357 O O . LYS A 1 923 ? 32.437 56.149 75.175 1.00 41.08 923 LYS A O 1
ATOM 7363 N N . VAL A 1 924 ? 32.301 54.760 76.871 1.00 37.84 924 VAL A N 1
ATOM 7364 C CA . VAL A 1 924 ? 30.970 55.261 77.197 1.00 39.99 924 VAL A CA 1
ATOM 7365 C C . VAL A 1 924 ? 31.122 56.702 77.667 1.00 39.89 924 VAL A C 1
ATOM 7366 O O . VAL A 1 924 ? 30.335 57.594 77.286 1.00 44.15 924 VAL A O 1
ATOM 7370 N N . LYS A 1 925 ? 32.152 56.920 78.484 1.00 40.76 925 LYS A N 1
ATOM 7371 C CA . LYS A 1 925 ? 32.487 58.240 78.969 1.00 44.73 925 LYS A CA 1
ATOM 7372 C C . LYS A 1 925 ? 32.505 59.216 77.790 1.00 40.41 925 LYS A C 1
ATOM 7373 O O . LYS A 1 925 ? 31.770 60.204 77.781 1.00 39.69 925 LYS A O 1
ATOM 7379 N N . GLU A 1 926 ? 33.290 58.920 76.760 1.00 43.58 926 GLU A N 1
ATOM 7380 C CA . GLU A 1 926 ? 33.482 59.914 75.687 1.00 41.49 926 GLU A CA 1
ATOM 7381 C C . GLU A 1 926 ? 32.182 60.117 74.938 1.00 41.90 926 GLU A C 1
ATOM 7382 O O . GLU A 1 926 ? 31.835 61.234 74.584 1.00 50.22 926 GLU A O 1
ATOM 7396 N N . VAL A 1 928 ? 29.089 59.637 75.890 1.00 40.99 928 VAL A N 1
ATOM 7397 C CA . VAL A 1 928 ? 28.100 60.360 76.676 1.00 47.16 928 VAL A CA 1
ATOM 7398 C C . VAL A 1 928 ? 28.326 61.874 76.561 1.00 47.17 928 VAL A C 1
ATOM 7399 O O . VAL A 1 928 ? 27.377 62.660 76.528 1.00 43.20 928 VAL A O 1
ATOM 7419 N N . HIS A 1 931 ? 25.856 64.052 74.179 1.00 51.27 931 HIS A N 1
ATOM 7420 C CA . HIS A 1 931 ? 24.409 63.956 74.233 1.00 48.71 931 HIS A CA 1
ATOM 7421 C C . HIS A 1 931 ? 23.846 64.680 75.463 1.00 48.38 931 HIS A C 1
ATOM 7422 O O . HIS A 1 931 ? 24.193 64.376 76.626 1.00 42.25 931 HIS A O 1
ATOM 7429 N N . GLN A 1 932 ? 22.945 65.630 75.204 1.00 49.62 932 GLN A N 1
ATOM 7430 C CA . GLN A 1 932 ? 22.111 66.198 76.238 1.00 52.62 932 GLN A CA 1
ATOM 7431 C C . GLN A 1 932 ? 21.354 65.048 76.908 1.00 52.67 932 GLN A C 1
ATOM 7432 O O . GLN A 1 932 ? 20.792 64.199 76.221 1.00 50.49 932 GLN A O 1
ATOM 7438 N N . GLY A 1 933 ? 21.417 65.015 78.243 1.00 51.07 933 GLY A N 1
ATOM 7439 C CA . GLY A 1 933 ? 20.509 64.264 79.061 1.00 51.26 933 GLY A CA 1
ATOM 7440 C C . GLY A 1 933 ? 21.047 62.902 79.440 1.00 55.56 933 GLY A C 1
ATOM 7441 O O . GLY A 1 933 ? 20.264 61.995 79.773 1.00 50.85 933 GLY A O 1
ATOM 7442 N N . LEU A 1 934 ? 22.375 62.768 79.370 1.00 52.45 934 LEU A N 1
ATOM 7443 C CA . LEU A 1 934 ? 23.105 61.565 79.715 1.00 48.05 934 LEU A CA 1
ATOM 7444 C C . LEU A 1 934 ? 24.269 61.997 80.611 1.00 49.89 934 LEU A C 1
ATOM 7445 O O . LEU A 1 934 ? 24.840 63.036 80.382 1.00 45.80 934 LEU A O 1
ATOM 7450 N N . GLU A 1 935 ? 24.562 61.204 81.637 1.00 44.75 935 GLU A N 1
ATOM 7451 C CA . GLU A 1 935 ? 25.688 61.384 82.483 1.00 46.29 935 GLU A CA 1
ATOM 7452 C C . GLU A 1 935 ? 26.196 59.982 82.819 1.00 50.56 935 GLU A C 1
ATOM 7453 O O . GLU A 1 935 ? 25.414 59.033 82.812 1.00 49.52 935 GLU A O 1
ATOM 7459 N N . PHE A 1 936 ? 27.497 59.872 83.110 1.00 49.86 936 PHE A N 1
ATOM 7460 C CA . PHE A 1 936 ? 28.143 58.632 83.410 1.00 46.18 936 PHE A CA 1
ATOM 7461 C C . PHE A 1 936 ? 28.987 58.798 84.673 1.00 48.68 936 PHE A C 1
ATOM 7462 O O . PHE A 1 936 ? 29.803 59.700 84.767 1.00 63.14 936 PHE A O 1
ATOM 7470 N N . VAL A 1 937 ? 28.760 57.908 85.635 1.00 49.32 937 VAL A N 1
ATOM 7471 C CA . VAL A 1 937 ? 29.552 57.766 86.829 1.00 48.83 937 VAL A CA 1
ATOM 7472 C C . VAL A 1 937 ? 29.839 56.277 87.015 1.00 49.37 937 VAL A C 1
ATOM 7473 O O . VAL A 1 937 ? 29.071 55.411 86.556 1.00 47.74 937 VAL A O 1
ATOM 7477 N N . GLU A 1 938 ? 30.885 55.997 87.785 1.00 45.14 938 GLU A N 1
ATOM 7478 C CA . GLU A 1 938 ? 31.219 54.657 88.154 1.00 45.57 938 GLU A CA 1
ATOM 7479 C C . GLU A 1 938 ? 31.018 54.540 89.653 1.00 44.42 938 GLU A C 1
ATOM 7480 O O . GLU A 1 938 ? 31.287 55.473 90.371 1.00 44.12 938 GLU A O 1
ATOM 7486 N N . VAL A 1 939 ? 30.574 53.359 90.098 1.00 43.61 939 VAL A N 1
ATOM 7487 C CA . VAL A 1 939 ? 30.216 53.178 91.463 1.00 38.44 939 VAL A CA 1
ATOM 7488 C C . VAL A 1 939 ? 30.968 51.963 91.974 1.00 39.38 939 VAL A C 1
ATOM 7489 O O . VAL A 1 939 ? 31.454 51.170 91.190 1.00 38.07 939 VAL A O 1
ATOM 7493 N N . ASN A 1 940 ? 31.083 51.896 93.297 1.00 42.39 940 ASN A N 1
ATOM 7494 C CA . ASN A 1 940 ? 31.666 50.784 94.013 1.00 43.47 940 ASN A CA 1
ATOM 7495 C C . ASN A 1 940 ? 30.889 49.497 93.742 1.00 43.71 940 ASN A C 1
ATOM 7496 O O . ASN A 1 940 ? 29.706 49.405 94.054 1.00 47.10 940 ASN A O 1
ATOM 7501 N N . PRO A 1 941 ? 31.543 48.455 93.184 1.00 46.75 941 PRO A N 1
ATOM 7502 C CA . PRO A 1 941 ? 30.856 47.218 92.814 1.00 42.40 941 PRO A CA 1
ATOM 7503 C C . PRO A 1 941 ? 30.720 46.151 93.910 1.00 45.25 941 PRO A C 1
ATOM 7504 O O . PRO A 1 941 ? 30.193 45.100 93.671 1.00 46.78 941 PRO A O 1
ATOM 7508 N N . ASN A 1 942 ? 31.280 46.422 95.078 1.00 50.48 942 ASN A N 1
ATOM 7509 C CA . ASN A 1 942 ? 31.277 45.540 96.235 1.00 48.15 942 ASN A CA 1
ATOM 7510 C C . ASN A 1 942 ? 29.881 44.944 96.502 1.00 42.83 942 ASN A C 1
ATOM 7511 O O . ASN A 1 942 ? 28.937 45.668 96.675 1.00 45.22 942 ASN A O 1
ATOM 7516 N N . PHE A 1 943 ? 29.790 43.612 96.571 1.00 44.95 943 PHE A N 1
ATOM 7517 C CA . PHE A 1 943 ? 28.554 42.861 96.945 1.00 47.38 943 PHE A CA 1
ATOM 7518 C C . PHE A 1 943 ? 27.454 42.966 95.871 1.00 43.37 943 PHE A C 1
ATOM 7519 O O . PHE A 1 943 ? 26.323 42.586 96.074 1.00 52.86 943 PHE A O 1
ATOM 7527 N N . THR A 1 944 ? 27.834 43.392 94.679 1.00 45.92 944 THR A N 1
ATOM 7528 C CA . THR A 1 944 ? 26.920 43.763 93.612 1.00 48.29 944 THR A CA 1
ATOM 7529 C C . THR A 1 944 ? 26.262 42.513 93.026 1.00 46.25 944 THR A C 1
ATOM 7530 O O . THR A 1 944 ? 25.203 42.599 92.424 1.00 46.77 944 THR A O 1
ATOM 7534 N N . SER A 1 945 ? 26.947 41.381 93.186 1.00 41.89 945 SER A N 1
ATOM 7535 C CA . SER A 1 945 ? 26.581 40.111 92.627 1.00 38.70 945 SER A CA 1
ATOM 7536 C C . SER A 1 945 ? 25.783 39.298 93.668 1.00 47.28 945 SER A C 1
ATOM 7537 O O . SER A 1 945 ? 25.300 38.225 93.350 1.00 51.74 945 SER A O 1
ATOM 7540 N N . HIS A 1 946 ? 25.612 39.818 94.900 1.00 45.28 946 HIS A N 1
ATOM 7541 C CA . HIS A 1 946 ? 25.008 39.030 95.984 1.00 41.41 946 HIS A CA 1
ATOM 7542 C C . HIS A 1 946 ? 23.850 39.764 96.672 1.00 41.63 946 HIS A C 1
ATOM 7543 O O . HIS A 1 946 ? 23.160 39.168 97.487 1.00 48.88 946 HIS A O 1
ATOM 7550 N N . GLN A 1 947 ? 23.609 41.027 96.321 1.00 46.03 947 GLN A N 1
ATOM 7551 C CA . GLN A 1 947 ? 22.585 41.826 96.972 1.00 44.75 947 GLN A CA 1
ATOM 7552 C C . GLN A 1 947 ? 21.241 41.430 96.369 1.00 46.51 947 GLN A C 1
ATOM 7553 O O . GLN A 1 947 ? 21.171 41.254 95.161 1.00 43.00 947 GLN A O 1
ATOM 7559 N N . ASP A 1 948 ? 20.200 41.335 97.212 1.00 49.08 948 ASP A N 1
ATOM 7560 C CA . ASP A 1 948 ? 18.789 41.166 96.774 1.00 46.31 948 ASP A CA 1
ATOM 7561 C C . ASP A 1 948 ? 18.211 42.527 96.404 1.00 40.84 948 ASP A C 1
ATOM 7562 O O . ASP A 1 948 ? 17.739 43.262 97.255 1.00 48.00 948 ASP A O 1
ATOM 7567 N N . PRO A 1 949 ? 18.197 42.927 95.124 1.00 40.33 949 PRO A N 1
ATOM 7568 C CA . PRO A 1 949 ? 17.857 44.299 94.788 1.00 39.46 949 PRO A CA 1
ATOM 7569 C C . PRO A 1 949 ? 16.444 44.709 95.225 1.00 49.93 949 PRO A C 1
ATOM 7570 O O . PRO A 1 949 ? 15.486 43.936 95.069 1.00 51.18 949 PRO A O 1
ATOM 7574 N N . PHE A 1 950 ? 16.351 45.949 95.720 1.00 51.44 950 PHE A N 1
ATOM 7575 C CA . PHE A 1 950 ? 15.140 46.623 96.138 1.00 49.56 950 PHE A CA 1
ATOM 7576 C C . PHE A 1 950 ? 14.664 46.099 97.504 1.00 54.03 950 PHE A C 1
ATOM 7577 O O . PHE A 1 950 ? 13.688 46.609 98.074 1.00 54.19 950 PHE A O 1
ATOM 7585 N N . VAL A 1 951 ? 15.369 45.099 98.037 1.00 56.62 951 VAL A N 1
ATOM 7586 C CA . VAL A 1 951 ? 15.162 44.597 99.374 1.00 53.47 951 VAL A CA 1
ATOM 7587 C C . VAL A 1 951 ? 16.386 44.982 100.220 1.00 53.45 951 VAL A C 1
ATOM 7588 O O . VAL A 1 951 ? 16.244 45.505 101.331 1.00 54.39 951 VAL A O 1
ATOM 7592 N N . HIS A 1 952 ? 17.582 44.709 99.684 1.00 48.87 952 HIS A N 1
ATOM 7593 C CA . HIS A 1 952 ? 18.864 45.104 100.279 1.00 47.71 952 HIS A CA 1
ATOM 7594 C C . HIS A 1 952 ? 18.835 46.591 100.638 1.00 45.39 952 HIS A C 1
ATOM 7595 O O . HIS A 1 952 ? 18.430 47.374 99.830 1.00 43.49 952 HIS A O 1
ATOM 7602 N N . LYS A 1 953 ? 19.196 46.933 101.880 1.00 50.56 953 LYS A N 1
ATOM 7603 C CA . LYS A 1 953 ? 19.242 48.337 102.419 1.00 58.45 953 LYS A CA 1
ATOM 7604 C C . LYS A 1 953 ? 17.869 49.031 102.426 1.00 60.45 953 LYS A C 1
ATOM 7605 O O . LYS A 1 953 ? 17.806 50.255 102.414 1.00 60.88 953 LYS A O 1
ATOM 7611 N N . ASN A 1 954 ? 16.773 48.272 102.452 1.00 57.18 954 ASN A N 1
ATOM 7612 C CA . ASN A 1 954 ? 15.431 48.862 102.412 1.00 61.45 954 ASN A CA 1
ATOM 7613 C C . ASN A 1 954 ? 14.508 48.067 103.344 1.00 61.71 954 ASN A C 1
ATOM 7614 O O . ASN A 1 954 ? 13.485 47.542 102.914 1.00 59.76 954 ASN A O 1
ATOM 7619 N N . PRO A 1 955 ? 14.795 47.976 104.665 1.00 58.50 955 PRO A N 1
ATOM 7620 C CA . PRO A 1 955 ? 15.992 48.566 105.280 1.00 53.97 955 PRO A CA 1
ATOM 7621 C C . PRO A 1 955 ? 17.164 47.659 105.699 1.00 55.10 955 PRO A C 1
ATOM 7622 O O . PRO A 1 955 ? 18.247 48.152 106.051 1.00 59.85 955 PRO A O 1
ATOM 7626 N N . GLU A 1 956 ? 16.947 46.345 105.706 1.00 52.53 956 GLU A N 1
ATOM 7627 C CA . GLU A 1 956 ? 17.927 45.406 106.221 1.00 58.47 956 GLU A CA 1
ATOM 7628 C C . GLU A 1 956 ? 18.896 45.055 105.088 1.00 56.89 956 GLU A C 1
ATOM 7629 O O . GLU A 1 956 ? 18.527 45.117 103.902 1.00 60.39 956 GLU A O 1
ATOM 7635 N N . ASN A 1 957 ? 20.144 44.752 105.480 1.00 59.61 957 ASN A N 1
ATOM 7636 C CA . ASN A 1 957 ? 21.140 44.080 104.650 1.00 59.81 957 ASN A CA 1
ATOM 7637 C C . ASN A 1 957 ? 20.540 42.746 104.201 1.00 58.47 957 ASN A C 1
ATOM 7638 O O . ASN A 1 957 ? 20.089 41.963 105.029 1.00 60.40 957 ASN A O 1
ATOM 7643 N N . THR A 1 958 ? 20.507 42.502 102.891 1.00 60.77 958 THR A N 1
ATOM 7644 C CA . THR A 1 958 ? 19.976 41.248 102.373 1.00 52.68 958 THR A CA 1
ATOM 7645 C C . THR A 1 958 ? 20.858 40.760 101.231 1.00 47.34 958 THR A C 1
ATOM 7646 O O . THR A 1 958 ? 20.757 41.304 100.120 1.00 49.43 958 THR A O 1
ATOM 7650 N N . PHE A 1 959 ? 21.639 39.712 101.526 1.00 43.18 959 PHE A N 1
ATOM 7651 C CA . PHE A 1 959 ? 22.584 39.070 100.617 1.00 46.06 959 PHE A CA 1
ATOM 7652 C C . PHE A 1 959 ? 22.224 37.592 100.439 1.00 43.68 959 PHE A C 1
ATOM 7653 O O . PHE A 1 959 ? 21.837 36.935 101.390 1.00 39.51 959 PHE A O 1
ATOM 7661 N N . ARG A 1 960 ? 22.440 37.054 99.232 1.00 43.36 960 ARG A N 1
ATOM 7662 C CA . ARG A 1 960 ? 22.203 35.640 98.955 1.00 43.15 960 ARG A CA 1
ATOM 7663 C C . ARG A 1 960 ? 23.255 35.121 97.976 1.00 39.71 960 ARG A C 1
ATOM 7664 O O . ARG A 1 960 ? 23.748 35.868 97.195 1.00 38.89 960 ARG A O 1
ATOM 7672 N N . ALA A 1 961 ? 23.528 33.813 98.025 1.00 43.31 961 ALA A N 1
ATOM 7673 C CA . ALA A 1 961 ? 24.500 33.154 97.161 1.00 45.24 961 ALA A CA 1
ATOM 7674 C C . ALA A 1 961 ? 24.026 33.164 95.710 1.00 47.17 961 ALA A C 1
ATOM 7675 O O . ALA A 1 961 ? 22.852 33.415 95.423 1.00 47.38 961 ALA A O 1
ATOM 7677 N N . ARG A 1 962 ? 24.985 32.939 94.807 1.00 47.92 962 ARG A N 1
ATOM 7678 C CA . ARG A 1 962 ? 24.676 32.624 93.433 1.00 51.99 962 ARG A CA 1
ATOM 7679 C C . ARG A 1 962 ? 24.427 31.115 93.313 1.00 45.72 962 ARG A C 1
ATOM 7680 O O . ARG A 1 962 ? 24.823 30.323 94.176 1.00 42.42 962 ARG A O 1
ATOM 7688 N N . TYR A 1 963 ? 23.752 30.736 92.227 1.00 47.18 963 TYR A N 1
ATOM 7689 C CA . TYR A 1 963 ? 23.306 29.350 92.020 1.00 45.17 963 TYR A CA 1
ATOM 7690 C C . TYR A 1 963 ? 23.647 28.876 90.604 1.00 47.58 963 TYR A C 1
ATOM 7691 O O . TYR A 1 963 ? 23.575 29.624 89.642 1.00 46.31 963 TYR A O 1
ATOM 7700 N N . SER A 1 964 ? 24.093 27.626 90.514 1.00 45.05 964 SER A N 1
ATOM 7701 C CA . SER A 1 964 ? 24.160 26.950 89.267 1.00 50.81 964 SER A CA 1
ATOM 7702 C C . SER A 1 964 ? 22.882 26.104 89.160 1.00 55.20 964 SER A C 1
ATOM 7703 O O . SER A 1 964 ? 22.273 25.756 90.183 1.00 51.99 964 SER A O 1
ATOM 7706 N N . ARG A 1 965 ? 22.461 25.830 87.924 1.00 61.65 965 ARG A N 1
ATOM 7707 C CA . ARG A 1 965 ? 21.317 24.951 87.622 1.00 57.75 965 ARG A CA 1
ATOM 7708 C C . ARG A 1 965 ? 21.773 23.904 86.602 1.00 57.89 965 ARG A C 1
ATOM 7709 O O . ARG A 1 965 ? 22.302 24.253 85.544 1.00 49.00 965 ARG A O 1
ATOM 7717 N N . CYS A 1 966 ? 21.569 22.626 86.934 1.00 57.82 966 CYS A N 1
ATOM 7718 C CA . CYS A 1 966 ? 21.946 21.562 86.056 1.00 56.01 966 CYS A CA 1
ATOM 7719 C C . CYS A 1 966 ? 21.165 20.287 86.422 1.00 68.41 966 CYS A C 1
ATOM 7720 O O . CYS A 1 966 ? 20.556 20.206 87.502 1.00 63.06 966 CYS A O 1
ATOM 7723 N N . THR A 1 967 ? 21.151 19.313 85.498 1.00 66.88 967 THR A N 1
ATOM 7724 C CA . THR A 1 967 ? 20.458 18.032 85.704 1.00 63.17 967 THR A CA 1
ATOM 7725 C C . THR A 1 967 ? 21.404 17.092 86.431 1.00 58.28 967 THR A C 1
ATOM 7726 O O . THR A 1 967 ? 22.613 17.222 86.301 1.00 62.68 967 THR A O 1
ATOM 7730 N N . PRO A 1 968 ? 20.892 16.089 87.173 1.00 61.70 968 PRO A N 1
ATOM 7731 C CA . PRO A 1 968 ? 21.751 15.148 87.903 1.00 65.34 968 PRO A CA 1
ATOM 7732 C C . PRO A 1 968 ? 22.839 14.426 87.084 1.00 68.67 968 PRO A C 1
ATOM 7733 O O . PRO A 1 968 ? 23.898 14.100 87.629 1.00 70.74 968 PRO A O 1
ATOM 7737 N N . SER A 1 969 ? 22.556 14.153 85.804 1.00 74.90 969 SER A N 1
ATOM 7738 C CA . SER A 1 969 ? 23.512 13.558 84.862 1.00 76.07 969 SER A CA 1
ATOM 7739 C C . SER A 1 969 ? 24.845 14.333 84.866 1.00 81.50 969 SER A C 1
ATOM 7740 O O . SER A 1 969 ? 25.917 13.730 84.784 1.00 72.07 969 SER A O 1
ATOM 7743 N N . GLU A 1 970 ? 24.780 15.668 84.978 1.00 85.48 970 GLU A N 1
ATOM 7744 C CA . GLU A 1 970 ? 25.924 16.541 84.634 1.00 83.30 970 GLU A CA 1
ATOM 7745 C C . GLU A 1 970 ? 26.599 17.150 85.883 1.00 75.47 970 GLU A C 1
ATOM 7746 O O . GLU A 1 970 ? 27.564 17.888 85.742 1.00 72.89 970 GLU A O 1
ATOM 7752 N N . LEU A 1 971 ? 26.142 16.799 87.091 1.00 67.19 971 LEU A N 1
ATOM 7753 C CA . LEU A 1 971 ? 26.873 17.072 88.332 1.00 66.62 971 LEU A CA 1
ATOM 7754 C C . LEU A 1 971 ? 28.260 16.411 88.274 1.00 68.86 971 LEU A C 1
ATOM 7755 O O . LEU A 1 971 ? 28.397 15.210 88.006 1.00 69.02 971 LEU A O 1
ATOM 7760 N N . THR A 1 972 ? 29.286 17.219 88.548 1.00 66.03 972 THR A N 1
ATOM 7761 C CA . THR A 1 972 ? 30.658 16.790 88.610 1.00 68.92 972 THR A CA 1
ATOM 7762 C C . THR A 1 972 ? 31.089 16.709 90.076 1.00 72.00 972 THR A C 1
ATOM 7763 O O . THR A 1 972 ? 30.463 17.316 90.961 1.00 68.70 972 THR A O 1
ATOM 7767 N N . GLU A 1 973 ? 32.167 15.955 90.309 1.00 68.09 973 GLU A N 1
ATOM 7768 C CA . GLU A 1 973 ? 32.896 15.914 91.575 1.00 72.45 973 GLU A CA 1
ATOM 7769 C C . GLU A 1 973 ? 33.131 17.342 92.098 1.00 72.93 973 GLU A C 1
ATOM 7770 O O . GLU A 1 973 ? 32.980 17.613 93.294 1.00 66.60 973 GLU A O 1
ATOM 7776 N N . LYS A 1 974 ? 33.510 18.233 91.169 1.00 72.51 974 LYS A N 1
ATOM 7777 C CA . LYS A 1 974 ? 33.789 19.651 91.390 1.00 72.56 974 LYS A CA 1
ATOM 7778 C C . LYS A 1 974 ? 32.603 20.341 92.091 1.00 71.42 974 LYS A C 1
ATOM 7779 O O . LYS A 1 974 ? 32.808 21.149 92.991 1.00 78.16 974 LYS A O 1
ATOM 7785 N N . ASN A 1 975 ? 31.369 20.020 91.671 1.00 65.93 975 ASN A N 1
ATOM 7786 C CA . ASN A 1 975 ? 30.146 20.599 92.246 1.00 60.59 975 ASN A CA 1
ATOM 7787 C C . ASN A 1 975 ? 29.905 20.027 93.645 1.00 56.62 975 ASN A C 1
ATOM 7788 O O . ASN A 1 975 ? 29.637 20.765 94.588 1.00 55.22 975 ASN A O 1
ATOM 7793 N N . ARG A 1 976 ? 29.964 18.697 93.764 1.00 62.35 976 ARG A N 1
ATOM 7794 C CA . ARG A 1 976 ? 29.744 18.043 95.051 1.00 68.08 976 ARG A CA 1
ATOM 7795 C C . ARG A 1 976 ? 30.743 18.601 96.075 1.00 69.33 976 ARG A C 1
ATOM 7796 O O . ARG A 1 976 ? 30.330 18.964 97.179 1.00 64.95 976 ARG A O 1
ATOM 7804 N N . LYS A 1 977 ? 32.033 18.642 95.697 1.00 68.88 977 LYS A N 1
ATOM 7805 C CA . LYS A 1 977 ? 33.133 19.175 96.543 1.00 77.30 977 LYS A CA 1
ATOM 7806 C C . LYS A 1 977 ? 32.821 20.619 96.952 1.00 73.55 977 LYS A C 1
ATOM 7807 O O . LYS A 1 977 ? 32.896 20.967 98.130 1.00 71.60 977 LYS A O 1
ATOM 7813 N N . GLU A 1 978 ? 32.451 21.449 95.971 1.00 67.85 978 GLU A N 1
ATOM 7814 C CA . GLU A 1 978 ? 32.145 22.846 96.240 1.00 67.52 978 GLU A CA 1
ATOM 7815 C C . GLU A 1 978 ? 31.048 22.939 97.306 1.00 62.33 978 GLU A C 1
ATOM 7816 O O . GLU A 1 978 ? 31.211 23.656 98.282 1.00 61.14 978 GLU A O 1
ATOM 7822 N N . ILE A 1 979 ? 29.944 22.205 97.113 1.00 59.77 979 ILE A N 1
ATOM 7823 C CA . ILE A 1 979 ? 28.797 22.253 98.050 1.00 59.14 979 ILE A CA 1
ATOM 7824 C C . ILE A 1 979 ? 29.250 21.829 99.455 1.00 54.87 979 ILE A C 1
ATOM 7825 O O . ILE A 1 979 ? 28.729 22.340 100.448 1.00 58.72 979 ILE A O 1
ATOM 7830 N N . LEU A 1 980 ? 30.191 20.882 99.539 1.00 61.66 980 LEU A N 1
ATOM 7831 C CA . LEU A 1 980 ? 30.717 20.428 100.840 1.00 72.82 980 LEU A CA 1
ATOM 7832 C C . LEU A 1 980 ? 31.591 21.518 101.482 1.00 73.98 980 LEU A C 1
ATOM 7833 O O . LEU A 1 980 ? 31.521 21.687 102.702 1.00 75.03 980 LEU A O 1
ATOM 7838 N N . SER A 1 981 ? 32.390 22.241 100.670 1.00 74.57 981 SER A N 1
ATOM 7839 C CA . SER A 1 981 ? 33.272 23.339 101.154 1.00 69.44 981 SER A CA 1
ATOM 7840 C C . SER A 1 981 ? 32.431 24.422 101.841 1.00 65.71 981 SER A C 1
ATOM 7841 O O . SER A 1 981 ? 32.842 24.994 102.837 1.00 74.93 981 SER A O 1
ATOM 7844 N N . PHE A 1 982 ? 31.217 24.637 101.331 1.00 62.57 982 PHE A N 1
ATOM 7845 C CA . PHE A 1 982 ? 30.240 25.570 101.891 1.00 59.30 982 PHE A CA 1
ATOM 7846 C C . PHE A 1 982 ? 29.617 25.090 103.214 1.00 64.83 982 PHE A C 1
ATOM 7847 O O . PHE A 1 982 ? 29.087 25.913 103.969 1.00 65.50 982 PHE A O 1
ATOM 7855 N N . LEU A 1 983 ? 29.624 23.779 103.478 1.00 66.17 983 LEU A N 1
ATOM 7856 C CA . LEU A 1 983 ? 29.028 23.237 104.706 1.00 74.30 983 LEU A CA 1
ATOM 7857 C C . LEU A 1 983 ? 30.110 23.059 105.772 1.00 75.42 983 LEU A C 1
ATOM 7858 O O . LEU A 1 983 ? 29.798 22.684 106.894 1.00 78.17 983 LEU A O 1
ATOM 7863 N N . SER A 1 984 ? 31.365 23.307 105.382 1.00 76.61 984 SER A N 1
ATOM 7864 C CA . SER A 1 984 ? 32.500 23.319 106.274 1.00 76.43 984 SER A CA 1
ATOM 7865 C C . SER A 1 984 ? 32.294 24.384 107.358 1.00 75.27 984 SER A C 1
ATOM 7866 O O . SER A 1 984 ? 31.815 25.498 107.099 1.00 67.55 984 SER A O 1
ATOM 7869 N N . ASP A 1 985 ? 32.696 23.999 108.570 1.00 79.95 985 ASP A N 1
ATOM 7870 C CA . ASP A 1 985 ? 32.550 24.753 109.798 1.00 83.26 985 ASP A CA 1
ATOM 7871 C C . ASP A 1 985 ? 33.586 25.890 109.836 1.00 78.39 985 ASP A C 1
ATOM 7872 O O . ASP A 1 985 ? 33.433 26.833 110.604 1.00 72.59 985 ASP A O 1
ATOM 7877 N N . LYS A 1 986 ? 34.648 25.773 109.025 1.00 71.27 986 LYS A N 1
ATOM 7878 C CA . LYS A 1 986 ? 35.836 26.630 109.129 1.00 75.78 986 LYS A CA 1
ATOM 7879 C C . LYS A 1 986 ? 35.437 28.052 108.723 1.00 71.37 986 LYS A C 1
ATOM 7880 O O . LYS A 1 986 ? 34.801 28.248 107.688 1.00 68.55 986 LYS A O 1
ATOM 7886 N N . PRO A 1 987 ? 35.707 29.065 109.587 1.00 63.91 987 PRO A N 1
ATOM 7887 C CA . PRO A 1 987 ? 35.390 30.461 109.295 1.00 62.46 987 PRO A CA 1
ATOM 7888 C C . PRO A 1 987 ? 36.271 31.019 108.173 1.00 56.21 987 PRO A C 1
ATOM 7889 O O . PRO A 1 987 ? 37.322 30.450 107.849 1.00 54.26 987 PRO A O 1
ATOM 7893 N N . SER A 1 988 ? 35.814 32.123 107.596 1.00 49.61 988 SER A N 1
ATOM 7894 C CA . SER A 1 988 ? 36.551 32.820 106.563 1.00 56.71 988 SER A CA 1
ATOM 7895 C C . SER A 1 988 ? 36.398 34.331 106.786 1.00 53.26 988 SER A C 1
ATOM 7896 O O . SER A 1 988 ? 35.437 34.787 107.417 1.00 50.02 988 SER A O 1
ATOM 7899 N N . LYS A 1 989 ? 37.352 35.077 106.227 1.00 56.93 989 LYS A N 1
ATOM 7900 C CA . LYS A 1 989 ? 37.366 36.542 106.219 1.00 61.54 989 LYS A CA 1
ATOM 7901 C C . LYS A 1 989 ? 36.702 37.066 104.944 1.00 53.99 989 LYS A C 1
ATOM 7902 O O . LYS A 1 989 ? 36.618 38.261 104.775 1.00 55.01 989 LYS A O 1
ATOM 7908 N N . ARG A 1 990 ? 36.281 36.175 104.032 1.00 59.22 990 ARG A N 1
ATOM 7909 C CA . ARG A 1 990 ? 35.451 36.562 102.850 1.00 51.16 990 ARG A CA 1
ATOM 7910 C C . ARG A 1 990 ? 34.012 36.660 103.328 1.00 45.64 990 ARG A C 1
ATOM 7911 O O . ARG A 1 990 ? 33.447 35.641 103.693 1.00 50.13 990 ARG A O 1
ATOM 7919 N N . PRO A 1 991 ? 33.362 37.843 103.396 1.00 53.27 991 PRO A N 1
ATOM 7920 C CA . PRO A 1 991 ? 32.001 37.909 103.936 1.00 54.95 991 PRO A CA 1
ATOM 7921 C C . PRO A 1 991 ? 30.982 37.129 103.088 1.00 60.23 991 PRO A C 1
ATOM 7922 O O . PRO A 1 991 ? 29.958 36.715 103.635 1.00 60.15 991 PRO A O 1
ATOM 7926 N N . THR A 1 992 ? 31.261 36.937 101.785 1.00 57.43 992 THR A N 1
ATOM 7927 C CA . THR A 1 992 ? 30.352 36.187 100.911 1.00 56.29 992 THR A CA 1
ATOM 7928 C C . THR A 1 992 ? 30.303 34.715 101.314 1.00 54.83 992 THR A C 1
ATOM 7929 O O . THR A 1 992 ? 29.313 34.053 101.054 1.00 55.27 992 THR A O 1
ATOM 7933 N N . ASN A 1 993 ? 31.362 34.214 101.947 1.00 52.97 993 ASN A N 1
ATOM 7934 C CA . ASN A 1 993 ? 31.376 32.811 102.348 1.00 51.13 993 ASN A CA 1
ATOM 7935 C C . ASN A 1 993 ? 30.047 32.468 103.035 1.00 59.04 993 ASN A C 1
ATOM 7936 O O . ASN A 1 993 ? 29.405 31.430 102.758 1.00 63.94 993 ASN A O 1
ATOM 7941 N N . ALA A 1 994 ? 29.626 33.356 103.932 1.00 50.55 994 ALA A N 1
ATOM 7942 C CA . ALA A 1 994 ? 28.485 33.085 104.763 1.00 53.53 994 ALA A CA 1
ATOM 7943 C C . ALA A 1 994 ? 27.227 32.951 103.883 1.00 54.06 994 ALA A C 1
ATOM 7944 O O . ALA A 1 994 ? 26.302 32.243 104.252 1.00 46.31 994 ALA A O 1
ATOM 7946 N N . TYR A 1 995 ? 27.208 33.590 102.709 1.00 49.63 995 TYR A N 1
ATOM 7947 C CA . TYR A 1 995 ? 26.051 33.480 101.831 1.00 51.63 995 TYR A CA 1
ATOM 7948 C C . TYR A 1 995 ? 25.976 32.060 101.243 1.00 51.07 995 TYR A C 1
ATOM 7949 O O . TYR A 1 995 ? 24.922 31.443 101.219 1.00 49.44 995 TYR A O 1
ATOM 7958 N N . TYR A 1 996 ? 27.125 31.539 100.817 1.00 45.94 996 TYR A N 1
ATOM 7959 C CA . TYR A 1 996 ? 27.230 30.221 100.230 1.00 46.37 996 TYR A CA 1
ATOM 7960 C C . TYR A 1 996 ? 26.887 29.154 101.272 1.00 47.39 996 TYR A C 1
ATOM 7961 O O . TYR A 1 996 ? 26.218 28.182 100.959 1.00 53.76 996 TYR A O 1
ATOM 7970 N N . ASN A 1 997 ? 27.330 29.368 102.507 1.00 46.96 997 ASN A N 1
ATOM 7971 C CA . ASN A 1 997 ? 26.996 28.503 103.612 1.00 52.48 997 ASN A CA 1
ATOM 7972 C C . ASN A 1 997 ? 25.478 28.519 103.883 1.00 54.48 997 ASN A C 1
ATOM 7973 O O . ASN A 1 997 ? 24.927 27.491 104.248 1.00 60.45 997 ASN A O 1
ATOM 7978 N N . GLU A 1 998 ? 24.808 29.671 103.749 1.00 57.32 998 GLU A N 1
ATOM 7979 C CA . GLU A 1 998 ? 23.344 29.721 103.920 1.00 58.80 998 GLU A CA 1
ATOM 7980 C C . GLU A 1 998 ? 22.697 28.961 102.759 1.00 53.83 998 GLU A C 1
ATOM 7981 O O . GLU A 1 998 ? 21.742 28.198 102.964 1.00 52.19 998 GLU A O 1
ATOM 7987 N N . GLY A 1 999 ? 23.230 29.184 101.551 1.00 47.89 999 GLY A N 1
ATOM 7988 C CA . GLY A 1 999 ? 22.770 28.540 100.336 1.00 50.12 999 GLY A CA 1
ATOM 7989 C C . GLY A 1 999 ? 22.859 27.023 100.404 1.00 49.92 999 GLY A C 1
ATOM 7990 O O . GLY A 1 999 ? 21.942 26.350 99.981 1.00 47.83 999 GLY A O 1
ATOM 7991 N N . ALA A 1 1000 ? 23.961 26.501 100.956 1.00 50.32 1000 ALA A N 1
ATOM 7992 C CA . ALA A 1 1000 ? 24.189 25.060 101.060 1.00 56.81 1000 ALA A CA 1
ATOM 7993 C C . ALA A 1 1000 ? 23.287 24.448 102.130 1.00 60.49 1000 ALA A C 1
ATOM 7994 O O . ALA A 1 1000 ? 22.826 23.313 101.985 1.00 62.75 1000 ALA A O 1
ATOM 8004 N N . ALA A 1 1002 ? 20.352 25.716 102.855 1.00 52.35 1002 ALA A N 1
ATOM 8005 C CA . ALA A 1 1002 ? 19.000 25.836 102.332 1.00 49.78 1002 ALA A CA 1
ATOM 8006 C C . ALA A 1 1002 ? 18.799 24.805 101.207 1.00 51.61 1002 ALA A C 1
ATOM 8007 O O . ALA A 1 1002 ? 17.679 24.401 100.908 1.00 58.86 1002 ALA A O 1
ATOM 8009 N N . PHE A 1 1003 ? 19.913 24.366 100.620 1.00 47.67 1003 PHE A N 1
ATOM 8010 C CA . PHE A 1 1003 ? 19.932 23.354 99.616 1.00 50.87 1003 PHE A CA 1
ATOM 8011 C C . PHE A 1 1003 ? 19.548 22.006 100.232 1.00 53.60 1003 PHE A C 1
ATOM 8012 O O . PHE A 1 1003 ? 18.809 21.235 99.617 1.00 57.89 1003 PHE A O 1
ATOM 8020 N N . LEU A 1 1004 ? 20.055 21.736 101.430 1.00 54.45 1004 LEU A N 1
ATOM 8021 C CA . LEU A 1 1004 ? 19.795 20.475 102.093 1.00 61.26 1004 LEU A CA 1
ATOM 8022 C C . LEU A 1 1004 ? 18.328 20.430 102.522 1.00 58.04 1004 LEU A C 1
ATOM 8023 O O . LEU A 1 1004 ? 17.605 19.471 102.245 1.00 60.21 1004 LEU A O 1
ATOM 8028 N N . ALA A 1 1005 ? 17.893 21.505 103.176 1.00 59.40 1005 ALA A N 1
ATOM 8029 C CA . ALA A 1 1005 ? 16.570 21.576 103.747 1.00 57.88 1005 ALA A CA 1
ATOM 8030 C C . ALA A 1 1005 ? 15.542 21.331 102.645 1.00 61.39 1005 ALA A C 1
ATOM 8031 O O . ALA A 1 1005 ? 14.658 20.524 102.808 1.00 68.21 1005 ALA A O 1
ATOM 8033 N N . THR A 1 1006 ? 15.718 22.032 101.524 1.00 57.51 1006 THR A N 1
ATOM 8034 C CA . THR A 1 1006 ? 14.706 22.170 100.500 1.00 57.92 1006 THR A CA 1
ATOM 8035 C C . THR A 1 1006 ? 14.545 20.853 99.709 1.00 52.48 1006 THR A C 1
ATOM 8036 O O . THR A 1 1006 ? 13.439 20.500 99.398 1.00 46.78 1006 THR A O 1
ATOM 8040 N N . TYR A 1 1007 ? 15.640 20.115 99.457 1.00 54.45 1007 TYR A N 1
ATOM 8041 C CA . TYR A 1 1007 ? 15.607 18.766 98.870 1.00 50.78 1007 TYR A CA 1
ATOM 8042 C C . TYR A 1 1007 ? 15.581 17.657 99.935 1.00 50.44 1007 TYR A C 1
ATOM 8043 O O . TYR A 1 1007 ? 15.839 16.488 99.615 1.00 51.42 1007 TYR A O 1
ATOM 8052 N N . GLY A 1 1008 ? 15.284 18.005 101.186 1.00 46.50 1008 GLY A N 1
ATOM 8053 C CA . GLY A 1 1008 ? 15.183 17.043 102.283 1.00 51.37 1008 GLY A CA 1
ATOM 8054 C C . GLY A 1 1008 ? 16.389 16.119 102.407 1.00 55.41 1008 GLY A C 1
ATOM 8055 O O . GLY A 1 1008 ? 16.219 14.936 102.666 1.00 56.66 1008 GLY A O 1
ATOM 8056 N N . LEU A 1 1009 ? 17.602 16.668 102.253 1.00 59.32 1009 LEU A N 1
ATOM 8057 C CA . LEU A 1 1009 ? 18.861 15.931 102.423 1.00 64.41 1009 LEU A CA 1
ATOM 8058 C C . LEU A 1 1009 ? 19.480 16.209 103.797 1.00 67.71 1009 LEU A C 1
ATOM 8059 O O . LEU A 1 1009 ? 19.039 17.088 104.542 1.00 61.63 1009 LEU A O 1
ATOM 8064 N N . LYS A 1 1010 ? 20.530 15.446 104.105 1.00 74.24 1010 LYS A N 1
ATOM 8065 C CA . LYS A 1 1010 ? 21.437 15.768 105.187 1.00 83.33 1010 LYS A CA 1
ATOM 8066 C C . LYS A 1 1010 ? 22.858 15.800 104.619 1.00 78.58 1010 LYS A C 1
ATOM 8067 O O . LYS A 1 1010 ? 23.105 15.389 103.478 1.00 74.74 1010 LYS A O 1
ATOM 8073 N N . LYS A 1 1011 ? 23.791 16.316 105.419 1.00 77.41 1011 LYS A N 1
ATOM 8074 C CA . LYS A 1 1011 ? 25.159 16.439 104.971 1.00 82.23 1011 LYS A CA 1
ATOM 8075 C C . LYS A 1 1011 ? 25.645 15.049 104.533 1.00 80.90 1011 LYS A C 1
ATOM 8076 O O . LYS A 1 1011 ? 26.367 14.938 103.525 1.00 67.07 1011 LYS A O 1
ATOM 8082 N N . ASN A 1 1012 ? 25.168 14.013 105.250 1.00 88.81 1012 ASN A N 1
ATOM 8083 C CA . ASN A 1 1012 ? 25.615 12.596 105.147 1.00 95.70 1012 ASN A CA 1
ATOM 8084 C C . ASN A 1 1012 ? 25.252 11.970 103.792 1.00 94.61 1012 ASN A C 1
ATOM 8085 O O . ASN A 1 1012 ? 25.837 10.948 103.444 1.00 89.76 1012 ASN A O 1
ATOM 8090 N N . ASP A 1 1013 ? 24.271 12.552 103.077 1.00 94.04 1013 ASP A N 1
ATOM 8091 C CA . ASP A 1 1013 ? 23.823 12.084 101.740 1.00 96.49 1013 ASP A CA 1
ATOM 8092 C C . ASP A 1 1013 ? 24.753 12.623 100.642 1.00 93.45 1013 ASP A C 1
ATOM 8093 O O . ASP A 1 1013 ? 24.872 12.018 99.578 1.00 93.38 1013 ASP A O 1
ATOM 8098 N N . VAL A 1 1014 ? 25.412 13.759 100.898 1.00 98.34 1014 VAL A N 1
ATOM 8099 C CA . VAL A 1 1014 ? 26.393 14.326 99.963 1.00 93.47 1014 VAL A CA 1
ATOM 8100 C C . VAL A 1 1014 ? 27.814 13.933 100.395 1.00 91.44 1014 VAL A C 1
ATOM 8101 O O . VAL A 1 1014 ? 28.627 13.507 99.559 1.00 80.64 1014 VAL A O 1
ATOM 8105 N N . LEU A 1 1015 ? 28.103 14.093 101.694 1.00 90.11 1015 LEU A N 1
ATOM 8106 C CA . LEU A 1 1015 ? 29.448 13.924 102.250 1.00 93.98 1015 LEU A CA 1
ATOM 8107 C C . LEU A 1 1015 ? 29.902 12.473 102.085 1.00 92.67 1015 LEU A C 1
ATOM 8108 O O . LEU A 1 1015 ? 29.270 11.560 102.619 1.00 91.17 1015 LEU A O 1
ATOM 8113 N N . GLY A 1 1016 ? 30.985 12.283 101.322 1.00 98.92 1016 GLY A N 1
ATOM 8114 C CA . GLY A 1 1016 ? 31.745 11.025 101.301 1.00 107.19 1016 GLY A CA 1
ATOM 8115 C C . GLY A 1 1016 ? 31.239 10.025 100.272 1.00 105.50 1016 GLY A C 1
ATOM 8116 O O . GLY A 1 1016 ? 32.046 9.325 99.647 1.00 104.17 1016 GLY A O 1
ATOM 8117 N N . VAL A 1 1017 ? 29.909 9.956 100.112 1.00 104.62 1017 VAL A N 1
ATOM 8118 C CA . VAL A 1 1017 ? 29.219 8.984 99.249 1.00 101.24 1017 VAL A CA 1
ATOM 8119 C C . VAL A 1 1017 ? 29.668 9.201 97.790 1.00 95.20 1017 VAL A C 1
ATOM 8120 O O . VAL A 1 1017 ? 30.003 10.319 97.376 1.00 92.28 1017 VAL A O 1
ATOM 8124 N N . SER A 1 1018 ? 29.699 8.101 97.031 1.00 84.02 1018 SER A N 1
ATOM 8125 C CA . SER A 1 1018 ? 30.080 8.077 95.616 1.00 93.32 1018 SER A CA 1
ATOM 8126 C C . SER A 1 1018 ? 29.386 9.216 94.850 1.00 95.31 1018 SER A C 1
ATOM 8127 O O . SER A 1 1018 ? 28.193 9.455 95.035 1.00 102.47 1018 SER A O 1
ATOM 8130 N N . LEU A 1 1019 ? 30.138 9.927 93.997 1.00 88.74 1019 LEU A N 1
ATOM 8131 C CA . LEU A 1 1019 ? 29.535 10.912 93.110 1.00 82.59 1019 LEU A CA 1
ATOM 8132 C C . LEU A 1 1019 ? 28.284 10.292 92.483 1.00 81.22 1019 LEU A C 1
ATOM 8133 O O . LEU A 1 1019 ? 27.198 10.824 92.635 1.00 87.21 1019 LEU A O 1
ATOM 8138 N N . GLU A 1 1020 ? 28.456 9.146 91.813 1.00 85.92 1020 GLU A N 1
ATOM 8139 C CA . GLU A 1 1020 ? 27.386 8.525 91.014 1.00 92.01 1020 GLU A CA 1
ATOM 8140 C C . GLU A 1 1020 ? 26.122 8.356 91.871 1.00 87.43 1020 GLU A C 1
ATOM 8141 O O . GLU A 1 1020 ? 25.017 8.591 91.380 1.00 80.50 1020 GLU A O 1
ATOM 8147 N N . LYS A 1 1021 ? 26.298 7.986 93.145 1.00 83.52 1021 LYS A N 1
ATOM 8148 C CA . LYS A 1 1021 ? 25.183 7.750 94.080 1.00 86.53 1021 LYS A CA 1
ATOM 8149 C C . LYS A 1 1021 ? 24.476 9.079 94.395 1.00 80.35 1021 LYS A C 1
ATOM 8150 O O . LYS A 1 1021 ? 23.260 9.112 94.601 1.00 81.56 1021 LYS A O 1
ATOM 8156 N N . PHE A 1 1022 ? 25.257 10.161 94.465 1.00 69.45 1022 PHE A N 1
ATOM 8157 C CA . PHE A 1 1022 ? 24.750 11.508 94.695 1.00 67.74 1022 PHE A CA 1
ATOM 8158 C C . PHE A 1 1022 ? 23.822 11.905 93.540 1.00 66.78 1022 PHE A C 1
ATOM 8159 O O . PHE A 1 1022 ? 22.767 12.480 93.763 1.00 62.19 1022 PHE A O 1
ATOM 8167 N N . LYS A 1 1023 ? 24.256 11.601 92.310 1.00 69.41 1023 LYS A N 1
ATOM 8168 C CA . LYS A 1 1023 ? 23.495 11.890 91.104 1.00 67.06 1023 LYS A CA 1
ATOM 8169 C C . LYS A 1 1023 ? 22.172 11.123 91.178 1.00 70.48 1023 LYS A C 1
ATOM 8170 O O . LYS A 1 1023 ? 21.095 11.698 90.934 1.00 67.12 1023 LYS A O 1
ATOM 8176 N N . GLN A 1 1024 ? 22.267 9.837 91.551 1.00 65.89 1024 GLN A N 1
ATOM 8177 C CA . GLN A 1 1024 ? 21.091 9.005 91.735 1.00 68.62 1024 GLN A CA 1
ATOM 8178 C C . GLN A 1 1024 ? 20.196 9.656 92.789 1.00 65.93 1024 GLN A C 1
ATOM 8179 O O . GLN A 1 1024 ? 19.001 9.801 92.559 1.00 56.92 1024 GLN A O 1
ATOM 8185 N N . ILE A 1 1025 ? 20.766 10.062 93.930 1.00 65.96 1025 ILE A N 1
ATOM 8186 C CA . ILE A 1 1025 ? 19.910 10.580 94.992 1.00 64.73 1025 ILE A CA 1
ATOM 8187 C C . ILE A 1 1025 ? 19.171 11.809 94.478 1.00 63.99 1025 ILE A C 1
ATOM 8188 O O . ILE A 1 1025 ? 18.001 11.993 94.792 1.00 62.82 1025 ILE A O 1
ATOM 8201 N N . ALA A 1 1027 ? 18.423 12.551 91.328 1.00 49.81 1027 ALA A N 1
ATOM 8202 C CA . ALA A 1 1027 ? 17.517 12.112 90.285 1.00 55.72 1027 ALA A CA 1
ATOM 8203 C C . ALA A 1 1027 ? 16.206 11.613 90.897 1.00 55.47 1027 ALA A C 1
ATOM 8204 O O . ALA A 1 1027 ? 15.127 11.999 90.444 1.00 63.23 1027 ALA A O 1
ATOM 8206 N N . ASN A 1 1028 ? 16.297 10.804 91.953 1.00 53.50 1028 ASN A N 1
ATOM 8207 C CA . ASN A 1 1028 ? 15.089 10.260 92.579 1.00 57.40 1028 ASN A CA 1
ATOM 8208 C C . ASN A 1 1028 ? 14.255 11.423 93.116 1.00 56.35 1028 ASN A C 1
ATOM 8209 O O . ASN A 1 1028 ? 13.045 11.412 92.932 1.00 67.61 1028 ASN A O 1
ATOM 8214 N N . ILE A 1 1029 ? 14.905 12.410 93.763 1.00 62.07 1029 ILE A N 1
ATOM 8215 C CA . ILE A 1 1029 ? 14.183 13.533 94.416 1.00 59.30 1029 ILE A CA 1
ATOM 8216 C C . ILE A 1 1029 ? 13.512 14.387 93.337 1.00 50.52 1029 ILE A C 1
ATOM 8217 O O . ILE A 1 1029 ? 12.381 14.809 93.504 1.00 55.45 1029 ILE A O 1
ATOM 8222 N N . LEU A 1 1030 ? 14.259 14.702 92.276 1.00 51.94 1030 LEU A N 1
ATOM 8223 C CA . LEU A 1 1030 ? 13.765 15.572 91.227 1.00 53.14 1030 LEU A CA 1
ATOM 8224 C C . LEU A 1 1030 ? 12.583 14.895 90.512 1.00 52.15 1030 LEU A C 1
ATOM 8225 O O . LEU A 1 1030 ? 11.621 15.565 90.178 1.00 44.58 1030 LEU A O 1
ATOM 8230 N N . HIS A 1 1031 ? 12.694 13.582 90.255 1.00 49.24 1031 HIS A N 1
ATOM 8231 C CA . HIS A 1 1031 ? 11.707 12.840 89.442 1.00 56.87 1031 HIS A CA 1
ATOM 8232 C C . HIS A 1 1031 ? 10.363 12.830 90.185 1.00 56.92 1031 HIS A C 1
ATOM 8233 O O . HIS A 1 1031 ? 9.362 13.290 89.631 1.00 46.48 1031 HIS A O 1
ATOM 8240 N N . GLN A 1 1032 ? 10.398 12.485 91.481 1.00 56.48 1032 GLN A N 1
ATOM 8241 C CA . GLN A 1 1032 ? 9.233 12.561 92.365 1.00 55.57 1032 GLN A CA 1
ATOM 8242 C C . GLN A 1 1032 ? 8.568 13.935 92.310 1.00 58.47 1032 GLN A C 1
ATOM 8243 O O . GLN A 1 1032 ? 7.346 13.986 92.452 1.00 56.36 1032 GLN A O 1
ATOM 8249 N N . ARG A 1 1033 ? 9.366 15.014 92.157 1.00 59.52 1033 ARG A N 1
ATOM 8250 C CA . ARG A 1 1033 ? 8.886 16.418 92.132 1.00 57.82 1033 ARG A CA 1
ATOM 8251 C C . ARG A 1 1033 ? 8.546 16.872 90.697 1.00 59.57 1033 ARG A C 1
ATOM 8252 O O . ARG A 1 1033 ? 8.055 18.008 90.469 1.00 53.93 1033 ARG A O 1
ATOM 8260 N N . SER A 1 1034 ? 8.769 15.979 89.727 1.00 56.92 1034 SER A N 1
ATOM 8261 C CA . SER A 1 1034 ? 8.714 16.281 88.284 1.00 61.94 1034 SER A CA 1
ATOM 8262 C C . SER A 1 1034 ? 9.404 17.622 88.022 1.00 57.25 1034 SER A C 1
ATOM 8263 O O . SER A 1 1034 ? 8.774 18.629 87.656 1.00 58.72 1034 SER A O 1
ATOM 8266 N N . GLU A 1 1035 ? 10.717 17.611 88.275 1.00 60.94 1035 GLU A N 1
ATOM 8267 C CA . GLU A 1 1035 ? 11.639 18.689 87.889 1.00 59.24 1035 GLU A CA 1
ATOM 8268 C C . GLU A 1 1035 ? 12.847 18.067 87.185 1.00 53.56 1035 GLU A C 1
ATOM 8269 O O . GLU A 1 1035 ? 13.256 16.948 87.511 1.00 52.47 1035 GLU A O 1
ATOM 8275 N N . ASP A 1 1036 ? 13.406 18.810 86.225 1.00 57.94 1036 ASP A N 1
ATOM 8276 C CA . ASP A 1 1036 ? 14.518 18.353 85.386 1.00 64.02 1036 ASP A CA 1
ATOM 8277 C C . ASP A 1 1036 ? 15.863 18.700 86.026 1.00 64.58 1036 ASP A C 1
ATOM 8278 O O . ASP A 1 1036 ? 16.881 18.069 85.732 1.00 67.89 1036 ASP A O 1
ATOM 8283 N N . GLN A 1 1037 ? 15.843 19.716 86.896 1.00 69.85 1037 GLN A N 1
ATOM 8284 C CA . GLN A 1 1037 ? 17.036 20.454 87.260 1.00 59.68 1037 GLN A CA 1
ATOM 8285 C C . GLN A 1 1037 ? 16.990 20.818 88.745 1.00 51.12 1037 GLN A C 1
ATOM 8286 O O . GLN A 1 1037 ? 15.994 21.337 89.260 1.00 46.23 1037 GLN A O 1
ATOM 8292 N N . LEU A 1 1038 ? 18.119 20.541 89.400 1.00 52.42 1038 LEU A N 1
ATOM 8293 C CA . LEU A 1 1038 ? 18.441 21.037 90.721 1.00 56.39 1038 LEU A CA 1
ATOM 8294 C C . LEU A 1 1038 ? 19.185 22.365 90.588 1.00 59.47 1038 LEU A C 1
ATOM 8295 O O . LEU A 1 1038 ? 19.985 22.557 89.649 1.00 54.58 1038 LEU A O 1
ATOM 8300 N N . LEU A 1 1039 ? 18.893 23.264 91.532 1.00 60.55 1039 LEU A N 1
ATOM 8301 C CA . LEU A 1 1039 ? 19.717 24.439 91.833 1.00 56.66 1039 LEU A CA 1
ATOM 8302 C C . LEU A 1 1039 ? 20.715 24.055 92.930 1.00 59.68 1039 LEU A C 1
ATOM 8303 O O . LEU A 1 1039 ? 20.298 23.393 93.919 1.00 58.91 1039 LEU A O 1
ATOM 8308 N N . PHE A 1 1040 ? 21.984 24.470 92.784 1.00 47.83 1040 PHE A N 1
ATOM 8309 C CA . PHE A 1 1040 ? 22.919 24.422 93.914 1.00 52.26 1040 PHE A CA 1
ATOM 8310 C C . PHE A 1 1040 ? 23.722 25.728 94.020 1.00 50.15 1040 PHE A C 1
ATOM 8311 O O . PHE A 1 1040 ? 23.973 26.401 93.022 1.00 46.48 1040 PHE A O 1
ATOM 8319 N N . PRO A 1 1041 ? 24.145 26.135 95.244 1.00 51.48 1041 PRO A N 1
ATOM 8320 C CA . PRO A 1 1041 ? 24.957 27.339 95.432 1.00 52.81 1041 PRO A CA 1
ATOM 8321 C C . PRO A 1 1041 ? 26.352 27.112 94.837 1.00 45.03 1041 PRO A C 1
ATOM 8322 O O . PRO A 1 1041 ? 26.955 26.086 95.076 1.00 51.17 1041 PRO A O 1
ATOM 8326 N N . SER A 1 1042 ? 26.805 28.034 93.997 1.00 49.19 1042 SER A N 1
ATOM 8327 C CA . SER A 1 1042 ? 28.135 27.931 93.340 1.00 50.69 1042 SER A CA 1
ATOM 8328 C C . SER A 1 1042 ? 28.678 29.345 93.086 1.00 46.75 1042 SER A C 1
ATOM 8329 O O . SER A 1 1042 ? 27.920 30.244 92.631 1.00 41.70 1042 SER A O 1
ATOM 8332 N N . ARG A 1 1043 ? 29.947 29.568 93.457 1.00 48.95 1043 ARG A N 1
ATOM 8333 C CA . ARG A 1 1043 ? 30.588 30.862 93.217 1.00 51.00 1043 ARG A CA 1
ATOM 8334 C C . ARG A 1 1043 ? 30.611 31.045 91.703 1.00 48.84 1043 ARG A C 1
ATOM 8335 O O . ARG A 1 1043 ? 30.952 30.101 90.988 1.00 50.07 1043 ARG A O 1
ATOM 8343 N N . GLY A 1 1044 ? 30.187 32.229 91.248 1.00 48.21 1044 GLY A N 1
ATOM 8344 C CA . GLY A 1 1044 ? 30.159 32.580 89.835 1.00 52.85 1044 GLY A CA 1
ATOM 8345 C C . GLY A 1 1044 ? 28.929 32.035 89.120 1.00 54.68 1044 GLY A C 1
ATOM 8346 O O . GLY A 1 1044 ? 28.843 32.078 87.904 1.00 54.25 1044 GLY A O 1
ATOM 8347 N N . GLY A 1 1045 ? 27.942 31.555 89.881 1.00 56.62 1045 GLY A N 1
ATOM 8348 C CA . GLY A 1 1045 ? 26.789 30.864 89.303 1.00 48.16 1045 GLY A CA 1
ATOM 8349 C C . GLY A 1 1045 ? 25.960 31.787 88.426 1.00 46.76 1045 GLY A C 1
ATOM 8350 O O . GLY A 1 1045 ? 25.905 32.990 88.682 1.00 42.35 1045 GLY A O 1
ATOM 8359 N N . PHE A 1 1047 ? 22.685 31.956 88.210 1.00 42.91 1047 PHE A N 1
ATOM 8360 C CA . PHE A 1 1047 ? 21.347 32.321 88.661 1.00 52.36 1047 PHE A CA 1
ATOM 8361 C C . PHE A 1 1047 ? 21.365 32.929 90.077 1.00 51.65 1047 PHE A C 1
ATOM 8362 O O . PHE A 1 1047 ? 22.240 32.618 90.901 1.00 44.37 1047 PHE A O 1
ATOM 8370 N N . TYR A 1 1048 ? 20.380 33.809 90.315 1.00 46.31 1048 TYR A N 1
ATOM 8371 C CA . TYR A 1 1048 ? 20.109 34.422 91.593 1.00 45.99 1048 TYR A CA 1
ATOM 8372 C C . TYR A 1 1048 ? 18.608 34.412 91.964 1.00 47.48 1048 TYR A C 1
ATOM 8373 O O . TYR A 1 1048 ? 17.740 34.889 91.201 1.00 48.70 1048 TYR A O 1
ATOM 8382 N N . LEU A 1 1049 ? 18.345 34.011 93.213 1.00 42.94 1049 LEU A N 1
ATOM 8383 C CA . LEU A 1 1049 ? 17.017 33.867 93.788 1.00 43.51 1049 LEU A CA 1
ATOM 8384 C C . LEU A 1 1049 ? 16.548 35.207 94.376 1.00 44.06 1049 LEU A C 1
ATOM 8385 O O . LEU A 1 1049 ? 16.738 35.527 95.573 1.00 50.33 1049 LEU A O 1
ATOM 8390 N N . ALA A 1 1050 ? 15.908 35.985 93.505 1.00 42.31 1050 ALA A N 1
ATOM 8391 C CA . ALA A 1 1050 ? 15.567 37.334 93.747 1.00 41.98 1050 ALA A CA 1
ATOM 8392 C C . ALA A 1 1050 ? 14.132 37.390 94.258 1.00 53.39 1050 ALA A C 1
ATOM 8393 O O . ALA A 1 1050 ? 13.286 36.515 93.944 1.00 58.72 1050 ALA A O 1
ATOM 8395 N N . THR A 1 1051 ? 13.867 38.438 95.035 1.00 50.12 1051 THR A N 1
ATOM 8396 C CA . THR A 1 1051 ? 12.586 38.668 95.600 1.00 51.11 1051 THR A CA 1
ATOM 8397 C C . THR A 1 1051 ? 11.637 39.157 94.510 1.00 54.09 1051 THR A C 1
ATOM 8398 O O . THR A 1 1051 ? 10.522 38.657 94.401 1.00 57.00 1051 THR A O 1
ATOM 8402 N N . TYR A 1 1052 ? 12.094 40.161 93.753 1.00 50.31 1052 TYR A N 1
ATOM 8403 C CA . TYR A 1 1052 ? 11.346 40.725 92.667 1.00 48.46 1052 TYR A CA 1
ATOM 8404 C C . TYR A 1 1052 ? 11.761 40.047 91.358 1.00 49.89 1052 TYR A C 1
ATOM 8405 O O . TYR A 1 1052 ? 12.834 39.357 91.275 1.00 46.08 1052 TYR A O 1
ATOM 8414 N N . LYS A 1 1053 ? 10.884 40.197 90.356 1.00 48.90 1053 LYS A N 1
ATOM 8415 C CA . LYS A 1 1053 ? 11.053 39.552 89.059 1.00 50.05 1053 LYS A CA 1
ATOM 8416 C C . LYS A 1 1053 ? 11.799 40.518 88.143 1.00 50.27 1053 LYS A C 1
ATOM 8417 O O . LYS A 1 1053 ? 11.197 41.349 87.460 1.00 54.07 1053 LYS A O 1
ATOM 8423 N N . LEU A 1 1054 ? 13.122 40.364 88.138 1.00 56.62 1054 LEU A N 1
ATOM 8424 C CA . LEU A 1 1054 ? 14.026 41.326 87.563 1.00 53.36 1054 LEU A CA 1
ATOM 8425 C C . LEU A 1 1054 ? 14.577 40.829 86.221 1.00 54.49 1054 LEU A C 1
ATOM 8426 O O . LEU A 1 1054 ? 15.216 41.614 85.516 1.00 68.24 1054 LEU A O 1
ATOM 8431 N N . ASP A 1 1055 ? 14.315 39.551 85.904 1.00 51.44 1055 ASP A N 1
ATOM 8432 C CA . ASP A 1 1055 ? 14.608 38.849 84.625 1.00 52.18 1055 ASP A CA 1
ATOM 8433 C C . ASP A 1 1055 ? 13.273 38.472 83.963 1.00 52.63 1055 ASP A C 1
ATOM 8434 O O . ASP A 1 1055 ? 12.534 37.654 84.505 1.00 55.87 1055 ASP A O 1
ATOM 8439 N N . ALA A 1 1056 ? 12.954 39.038 82.798 1.00 56.87 1056 ALA A N 1
ATOM 8440 C CA . ALA A 1 1056 ? 11.574 38.929 82.232 1.00 57.24 1056 ALA A CA 1
ATOM 8441 C C . ALA A 1 1056 ? 11.182 37.459 82.010 1.00 56.70 1056 ALA A C 1
ATOM 8442 O O . ALA A 1 1056 ? 10.000 37.137 81.923 1.00 55.32 1056 ALA A O 1
ATOM 8444 N N . ASP A 1 1057 ? 12.194 36.588 81.941 1.00 57.41 1057 ASP A N 1
ATOM 8445 C CA . ASP A 1 1057 ? 12.069 35.168 81.680 1.00 55.74 1057 ASP A CA 1
ATOM 8446 C C . ASP A 1 1057 ? 12.286 34.320 82.954 1.00 57.53 1057 ASP A C 1
ATOM 8447 O O . ASP A 1 1057 ? 12.464 33.113 82.865 1.00 49.91 1057 ASP A O 1
ATOM 8452 N N . ALA A 1 1058 ? 12.282 34.926 84.144 1.00 50.74 1058 ALA A N 1
ATOM 8453 C CA . ALA A 1 1058 ? 12.447 34.158 85.353 1.00 52.56 1058 ALA A CA 1
ATOM 8454 C C . ALA A 1 1058 ? 11.241 33.236 85.566 1.00 53.36 1058 ALA A C 1
ATOM 8455 O O . ALA A 1 1058 ? 10.100 33.585 85.197 1.00 50.08 1058 ALA A O 1
ATOM 8457 N N . THR A 1 1059 ? 11.515 32.083 86.191 1.00 48.13 1059 THR A N 1
ATOM 8458 C CA . THR A 1 1059 ? 10.507 31.188 86.712 1.00 51.43 1059 THR A CA 1
ATOM 8459 C C . THR A 1 1059 ? 10.514 31.316 88.239 1.00 59.42 1059 THR A C 1
ATOM 8460 O O . THR A 1 1059 ? 11.478 31.795 88.822 1.00 56.64 1059 THR A O 1
ATOM 8464 N N . SER A 1 1060 ? 9.420 30.903 88.884 1.00 61.33 1060 SER A N 1
ATOM 8465 C CA . SER A 1 1060 ? 9.278 30.976 90.355 1.00 59.47 1060 SER A CA 1
ATOM 8466 C C . SER A 1 1060 ? 9.750 29.667 90.988 1.00 51.32 1060 SER A C 1
ATOM 8467 O O . SER A 1 1060 ? 9.691 28.618 90.392 1.00 52.58 1060 SER A O 1
ATOM 8470 N N . VAL A 1 1061 ? 10.189 29.731 92.236 1.00 53.10 1061 VAL A N 1
ATOM 8471 C CA . VAL A 1 1061 ? 10.616 28.517 92.918 1.00 50.56 1061 VAL A CA 1
ATOM 8472 C C . VAL A 1 1061 ? 10.352 28.656 94.422 1.00 43.76 1061 VAL A C 1
ATOM 8473 O O . VAL A 1 1061 ? 10.344 29.746 94.979 1.00 44.22 1061 VAL A O 1
ATOM 8477 N N . ASN A 1 1062 ? 10.077 27.529 95.065 1.00 45.75 1062 ASN A N 1
ATOM 8478 C CA . ASN A 1 1062 ? 10.012 27.476 96.499 1.00 51.25 1062 ASN A CA 1
ATOM 8479 C C . ASN A 1 1062 ? 11.398 27.054 96.958 1.00 51.68 1062 ASN A C 1
ATOM 8480 O O . ASN A 1 1062 ? 11.863 25.953 96.598 1.00 51.12 1062 ASN A O 1
ATOM 8485 N N . TRP A 1 1063 ? 12.084 27.945 97.674 1.00 48.21 1063 TRP A N 1
ATOM 8486 C CA . TRP A 1 1063 ? 13.429 27.620 98.078 1.00 49.21 1063 TRP A CA 1
ATOM 8487 C C . TRP A 1 1063 ? 13.518 27.795 99.593 1.00 44.44 1063 TRP A C 1
ATOM 8488 O O . TRP A 1 1063 ? 13.427 28.897 100.089 1.00 62.54 1063 TRP A O 1
ATOM 8499 N N . ASN A 1 1064 ? 13.597 26.678 100.312 1.00 50.92 1064 ASN A N 1
ATOM 8500 C CA . ASN A 1 1064 ? 13.637 26.666 101.767 1.00 55.11 1064 ASN A CA 1
ATOM 8501 C C . ASN A 1 1064 ? 12.359 27.293 102.344 1.00 56.38 1064 ASN A C 1
ATOM 8502 O O . ASN A 1 1064 ? 12.432 28.009 103.319 1.00 59.75 1064 ASN A O 1
ATOM 8507 N N . GLY A 1 1065 ? 11.194 27.072 101.719 1.00 57.39 1065 GLY A N 1
ATOM 8508 C CA . GLY A 1 1065 ? 9.906 27.639 102.216 1.00 56.09 1065 GLY A CA 1
ATOM 8509 C C . GLY A 1 1065 ? 9.712 29.136 101.945 1.00 58.98 1065 GLY A C 1
ATOM 8510 O O . GLY A 1 1065 ? 8.853 29.770 102.546 1.00 56.77 1065 GLY A O 1
ATOM 8511 N N . LYS A 1 1066 ? 10.490 29.720 101.028 1.00 64.01 1066 LYS A N 1
ATOM 8512 C CA . LYS A 1 1066 ? 10.295 31.103 100.604 1.00 62.39 1066 LYS A CA 1
ATOM 8513 C C . LYS A 1 1066 ? 10.176 31.128 99.078 1.00 58.47 1066 LYS A C 1
ATOM 8514 O O . LYS A 1 1066 ? 10.669 30.232 98.397 1.00 62.89 1066 LYS A O 1
ATOM 8520 N N . GLN A 1 1067 ? 9.518 32.163 98.557 1.00 60.73 1067 GLN A N 1
ATOM 8521 C CA . GLN A 1 1067 ? 9.258 32.287 97.131 1.00 60.54 1067 GLN A CA 1
ATOM 8522 C C . GLN A 1 1067 ? 10.154 33.366 96.515 1.00 55.25 1067 GLN A C 1
ATOM 8523 O O . GLN A 1 1067 ? 10.010 34.539 96.820 1.00 49.54 1067 GLN A O 1
ATOM 8529 N N . PHE A 1 1068 ? 11.014 32.928 95.590 1.00 51.42 1068 PHE A N 1
ATOM 8530 C CA . PHE A 1 1068 ? 11.934 33.766 94.823 1.00 50.19 1068 PHE A CA 1
ATOM 8531 C C . PHE A 1 1068 ? 11.803 33.481 93.324 1.00 48.64 1068 PHE A C 1
ATOM 8532 O O . PHE A 1 1068 ? 11.431 32.390 92.909 1.00 54.62 1068 PHE A O 1
ATOM 8540 N N . TRP A 1 1069 ? 12.167 34.475 92.521 1.00 44.98 1069 TRP A N 1
ATOM 8541 C CA . TRP A 1 1069 ? 12.322 34.308 91.085 1.00 49.13 1069 TRP A CA 1
ATOM 8542 C C . TRP A 1 1069 ? 13.755 33.880 90.761 1.00 48.58 1069 TRP A C 1
ATOM 8543 O O . TRP A 1 1069 ? 14.726 34.350 91.356 1.00 55.52 1069 TRP A O 1
ATOM 8554 N N . VAL A 1 1070 ? 13.878 32.960 89.815 1.00 49.15 1070 VAL A N 1
ATOM 8555 C CA . VAL A 1 1070 ? 15.154 32.442 89.425 1.00 51.39 1070 VAL A CA 1
ATOM 8556 C C . VAL A 1 1070 ? 15.662 33.285 88.257 1.00 53.02 1070 VAL A C 1
ATOM 8557 O O . VAL A 1 1070 ? 15.316 33.026 87.135 1.00 52.19 1070 VAL A O 1
ATOM 8561 N N . CYS A 1 1071 ? 16.427 34.333 88.575 1.00 51.66 1071 CYS A N 1
ATOM 8562 C CA . CYS A 1 1071 ? 16.830 35.310 87.604 1.00 50.13 1071 CYS A CA 1
ATOM 8563 C C . CYS A 1 1071 ? 18.245 34.989 87.117 1.00 48.03 1071 CYS A C 1
ATOM 8564 O O . CYS A 1 1071 ? 19.032 34.307 87.828 1.00 54.75 1071 CYS A O 1
ATOM 8567 N N . ASN A 1 1072 ? 18.561 35.453 85.900 1.00 45.55 1072 ASN A N 1
ATOM 8568 C CA . ASN A 1 1072 ? 19.957 35.507 85.457 1.00 44.88 1072 ASN A CA 1
ATOM 8569 C C . ASN A 1 1072 ? 20.706 36.363 86.493 1.00 38.62 1072 ASN A C 1
ATOM 8570 O O . ASN A 1 1072 ? 20.280 37.466 86.791 1.00 36.31 1072 ASN A O 1
ATOM 8575 N N . ALA A 1 1073 ? 21.776 35.802 87.069 1.00 39.77 1073 ALA A N 1
ATOM 8576 C CA . ALA A 1 1073 ? 22.587 36.441 88.150 1.00 41.61 1073 ALA A CA 1
ATOM 8577 C C . ALA A 1 1073 ? 23.093 37.840 87.733 1.00 40.29 1073 ALA A C 1
ATOM 8578 O O . ALA A 1 1073 ? 23.088 38.776 88.535 1.00 44.96 1073 ALA A O 1
ATOM 8580 N N . ASP A 1 1074 ? 23.407 38.021 86.445 1.00 43.67 1074 ASP A N 1
ATOM 8581 C CA . ASP A 1 1074 ? 23.977 39.280 85.934 1.00 47.34 1074 ASP A CA 1
ATOM 8582 C C . ASP A 1 1074 ? 22.922 40.362 85.730 1.00 48.28 1074 ASP A C 1
ATOM 8583 O O . ASP A 1 1074 ? 23.235 41.539 85.920 1.00 48.87 1074 ASP A O 1
ATOM 8588 N N . LEU A 1 1075 ? 21.705 39.976 85.343 1.00 47.74 1075 LEU A N 1
ATOM 8589 C CA . LEU A 1 1075 ? 20.606 40.950 85.223 1.00 44.07 1075 LEU A CA 1
ATOM 8590 C C . LEU A 1 1075 ? 20.302 41.490 86.617 1.00 43.72 1075 LEU A C 1
ATOM 8591 O O . LEU A 1 1075 ? 19.922 42.653 86.772 1.00 43.83 1075 LEU A O 1
ATOM 8596 N N . VAL A 1 1076 ? 20.435 40.606 87.614 1.00 45.29 1076 VAL A N 1
ATOM 8597 C CA . VAL A 1 1076 ? 20.299 41.018 89.026 1.00 48.11 1076 VAL A CA 1
ATOM 8598 C C . VAL A 1 1076 ? 21.410 42.037 89.362 1.00 44.88 1076 VAL A C 1
ATOM 8599 O O . VAL A 1 1076 ? 21.106 43.111 89.912 1.00 42.76 1076 VAL A O 1
ATOM 8603 N N . ALA A 1 1077 ? 22.659 41.711 88.983 1.00 41.91 1077 ALA A N 1
ATOM 8604 C CA . ALA A 1 1077 ? 23.861 42.546 89.259 1.00 43.35 1077 ALA A CA 1
ATOM 8605 C C . ALA A 1 1077 ? 23.685 43.938 88.666 1.00 38.38 1077 ALA A C 1
ATOM 8606 O O . ALA A 1 1077 ? 23.962 44.908 89.332 1.00 44.49 1077 ALA A O 1
ATOM 8608 N N . ALA A 1 1078 ? 23.083 44.033 87.480 1.00 42.19 1078 ALA A N 1
ATOM 8609 C CA . ALA A 1 1078 ? 22.949 45.325 86.851 1.00 39.92 1078 ALA A CA 1
ATOM 8610 C C . ALA A 1 1078 ? 21.990 46.210 87.660 1.00 42.05 1078 ALA A C 1
ATOM 8611 O O . ALA A 1 1078 ? 22.193 47.412 87.769 1.00 43.65 1078 ALA A O 1
ATOM 8613 N N . TYR A 1 1079 ? 20.933 45.629 88.234 1.00 47.72 1079 TYR A N 1
ATOM 8614 C CA . TYR A 1 1079 ? 19.994 46.434 89.051 1.00 46.23 1079 TYR A CA 1
ATOM 8615 C C . TYR A 1 1079 ? 20.720 46.947 90.306 1.00 42.77 1079 TYR A C 1
ATOM 8616 O O . TYR A 1 1079 ? 20.543 48.085 90.659 1.00 43.39 1079 TYR A O 1
ATOM 8625 N N . ASN A 1 1080 ? 21.529 46.088 90.948 1.00 43.35 1080 ASN A N 1
ATOM 8626 C CA . ASN A 1 1080 ? 22.338 46.412 92.159 1.00 47.52 1080 ASN A CA 1
ATOM 8627 C C . ASN A 1 1080 ? 23.348 47.529 91.831 1.00 49.81 1080 ASN A C 1
ATOM 8628 O O . ASN A 1 1080 ? 23.522 48.483 92.603 1.00 45.09 1080 ASN A O 1
ATOM 8633 N N . VAL A 1 1081 ? 23.993 47.433 90.665 1.00 45.63 1081 VAL A N 1
ATOM 8634 C CA . VAL A 1 1081 ? 24.904 48.469 90.270 1.00 43.96 1081 VAL A CA 1
ATOM 8635 C C . VAL A 1 1081 ? 24.120 49.772 90.184 1.00 42.87 1081 VAL A C 1
ATOM 8636 O O . VAL A 1 1081 ? 24.598 50.809 90.609 1.00 40.85 1081 VAL A O 1
ATOM 8640 N N . GLY A 1 1082 ? 22.892 49.688 89.664 1.00 41.80 1082 GLY A N 1
ATOM 8641 C CA . GLY A 1 1082 ? 22.044 50.871 89.522 1.00 41.05 1082 GLY A CA 1
ATOM 8642 C C . GLY A 1 1082 ? 21.657 51.492 90.848 1.00 39.02 1082 GLY A C 1
ATOM 8643 O O . GLY A 1 1082 ? 21.382 52.650 90.890 1.00 42.49 1082 GLY A O 1
ATOM 8644 N N . LEU A 1 1083 ? 21.654 50.691 91.912 1.00 45.59 1083 LEU A N 1
ATOM 8645 C CA . LEU A 1 1083 ? 21.116 51.041 93.221 1.00 47.70 1083 LEU A CA 1
ATOM 8646 C C . LEU A 1 1083 ? 22.199 51.553 94.174 1.00 47.33 1083 LEU A C 1
ATOM 8647 O O . LEU A 1 1083 ? 21.849 52.254 95.156 1.00 45.04 1083 LEU A O 1
ATOM 8652 N N . VAL A 1 1084 ? 23.471 51.225 93.890 1.00 43.30 1084 VAL A N 1
ATOM 8653 C CA . VAL A 1 1084 ? 24.640 51.702 94.694 1.00 45.41 1084 VAL A CA 1
ATOM 8654 C C . VAL A 1 1084 ? 24.479 53.193 94.959 1.00 41.26 1084 VAL A C 1
ATOM 8655 O O . VAL A 1 1084 ? 24.494 53.974 94.037 1.00 43.21 1084 VAL A O 1
ATOM 8659 N N . ASP A 1 1085 ? 24.284 53.548 96.226 1.00 50.05 1085 ASP A N 1
ATOM 8660 C CA . ASP A 1 1085 ? 24.184 54.935 96.660 1.00 53.44 1085 ASP A CA 1
ATOM 8661 C C . ASP A 1 1085 ? 23.130 55.673 95.828 1.00 51.27 1085 ASP A C 1
ATOM 8662 O O . ASP A 1 1085 ? 23.285 56.861 95.558 1.00 56.45 1085 ASP A O 1
ATOM 8667 N N . ILE A 1 1086 ? 22.046 54.990 95.436 1.00 51.66 1086 ILE A N 1
ATOM 8668 C CA . ILE A 1 1086 ? 21.038 55.624 94.569 1.00 55.57 1086 ILE A CA 1
ATOM 8669 C C . ILE A 1 1086 ? 20.509 56.914 95.210 1.00 59.25 1086 ILE A C 1
ATOM 8670 O O . ILE A 1 1086 ? 20.146 57.828 94.500 1.00 66.85 1086 ILE A O 1
ATOM 8675 N N . GLN A 1 1087 ? 20.462 56.984 96.542 1.00 70.17 1087 GLN A N 1
ATOM 8676 C CA . GLN A 1 1087 ? 19.814 58.111 97.237 1.00 80.73 1087 GLN A CA 1
ATOM 8677 C C . GLN A 1 1087 ? 20.590 59.422 97.002 1.00 74.06 1087 GLN A C 1
ATOM 8678 O O . GLN A 1 1087 ? 19.985 60.494 96.967 1.00 69.23 1087 GLN A O 1
ATOM 8684 N N . LYS A 1 1088 ? 21.918 59.323 96.839 1.00 70.62 1088 LYS A N 1
ATOM 8685 C CA . LYS A 1 1088 ? 22.818 60.468 96.587 1.00 73.02 1088 LYS A CA 1
ATOM 8686 C C . LYS A 1 1088 ? 22.541 61.127 95.230 1.00 67.74 1088 LYS A C 1
ATOM 8687 O O . LYS A 1 1088 ? 22.782 62.313 95.071 1.00 74.58 1088 LYS A O 1
ATOM 8693 N N . ASP A 1 1089 ? 22.055 60.358 94.250 1.00 69.37 1089 ASP A N 1
ATOM 8694 C CA . ASP A 1 1089 ? 21.838 60.873 92.892 1.00 64.08 1089 ASP A CA 1
ATOM 8695 C C . ASP A 1 1089 ? 20.503 61.656 92.831 1.00 66.88 1089 ASP A C 1
ATOM 8696 O O . ASP A 1 1089 ? 20.052 62.038 91.740 1.00 72.73 1089 ASP A O 1
ATOM 8701 N N . PHE A 1 1090 ? 19.852 61.908 93.980 1.00 69.80 1090 PHE A N 1
ATOM 8702 C CA . PHE A 1 1090 ? 18.607 62.728 94.032 1.00 81.30 1090 PHE A CA 1
ATOM 8703 C C . PHE A 1 1090 ? 18.516 63.628 95.275 1.00 94.12 1090 PHE A C 1
ATOM 8704 O O . PHE A 1 1090 ? 17.436 64.171 95.555 1.00 91.57 1090 PHE A O 1
ATOM 8712 N N . LYS A 1 1091 ? 19.632 63.802 95.998 1.00 112.55 1091 LYS A N 1
ATOM 8713 C CA . LYS A 1 1091 ? 19.683 64.629 97.219 1.00 119.91 1091 LYS A CA 1
ATOM 8714 C C . LYS A 1 1091 ? 19.989 66.083 96.832 1.00 117.28 1091 LYS A C 1
ATOM 8715 O O . LYS A 1 1091 ? 19.166 66.760 96.214 1.00 107.21 1091 LYS A O 1
#